Protein 9KO9 (pdb70)

Secondary structure (DSSP, 8-state):
--EEEEEEEEE-SSSEEEEEEEESSSSPPTTT-EEEEE----TTTS----HHHHHHHHHHHHHHHHHHHHHHHHHHHHHHHTSPPPHHHHHHHHHHHS----S----SS--TTGGGS-GGGGGTT-TT--TTS-HHHHHHHHHHHHHTT-HHHHHHHHHHHHHTT-HHHHHHHTTTTS--HHHHGGGTTTHHHHHHHHHHHGGGT--HHHHHHHHHHSSTTT-GGGHHHHHHTTSHHHHHHHHHHHHT--HHHHHHHH-SGGGGG----HHHHHHHHHHTTTSS---STTTTTHHHHHHHHHT-SSSHHHHHHS-TTTTS------TTSSPPPP-BEEE-HHHHHHHHTTHHHHHHHHHHSSGGGSSTTSSHHHHTTS--SHHHHHHHHHT--SSS-HHHHHHHHHHHHHHT--TTT-SS-TTTSSSTT----HHHHHHHHHTTTSS-GGGHHHHHHHHHHHHHHHHHHHHT-GGGGSS-SEEE--SPPPB-TTTHHHHHHHHHTT-S-----GGGG---SSTT-HHHHHHHHHHHHHHHGGGHHHHHHHHHHHHHTT-PPPHHHHHHHHHHHHHHHHHHHHHHHHT--TT-HHHH-SHHHHHHHHHHHTS-TT-B-SS-HHHHHHHHHTT-TTSS--SPPPPBPPPPPS-SHHHHHHHHHHHHHHHHHHHHHHHS---SS--EEEEEEEE--HHHHHHHHHHS-TT-HHHHHHHHHHHHHHHHHHHTT-TTTTTTTSTTB-TTT--B--TT-EEEESS-TTTTTTSSSS---STTTEEEE-HHHHHHHTTS---GGGS-HHHHHHHTS---HHHHHHHHHHHHHTS-HHHHH-GGGS-HHHHHHHHHGGGS-TT-HHHHHHHHHHTTS---PPPHHHHHHHHHHHHHHHHHTHHHHHSS-PPEEEEEEE--HHHIIIIIHHHHHHHHSSSSPP-SSS--THHHHHHHHHHHHGGG-TTT--SS-----S-THHHHHHHHHHHS-S-EEEE---PPPTTT-S-GGGS--EEEEEEEEEE--EEESSS-EEEESSSSTTTEEEESSHHHHHHHTTTTEEE-SS--SS--EEEEE-HHHHHHHHHHHHHS---HHHHHHHHHHHHHEEEEEEEEGGGGEETTTTEEPPHHHHS-GGGTEEEEEE-GGG--EEEEEE-THHHHHHHHHSSHHHHTTS-SSGGG--S---SSHHHHHHHHH-PPPP-S-TTPPP----EEEE----SSEEEEEEE-TT--EEEEEEEE-S--EEEEEE-TT--EEEEEEEE-GGG--TTEEETT------SSEEETT--EE---S-SS-EEEEE--SSSS-EEEEEEEHHHHHHHS----SSGGG--SEEE--HHHHHHHHHHH--GGG--BGGGEEEEEEESSEEEEEEEBSS--HHHHHHHHHHHHHHHH-

Solvent-accessible surface area: 69386 Å² total; per-residue (Å²): 116,70,2,27,1,0,0,0,0,14,2,13,0,56,43,0,0,0,0,2,2,9,1,93,58,23,55,5,108,64,148,42,3,86,1,8,0,0,22,0,15,32,29,106,43,18,78,5,40,97,74,74,145,39,124,45,84,97,85,88,101,73,100,81,26,12,57,10,1,46,63,2,0,26,9,0,0,30,36,41,20,172,97,158,6,44,90,158,10,55,117,0,0,22,50,8,0,116,106,51,26,31,28,81,44,85,56,152,97,100,28,70,78,3,63,34,5,36,0,19,51,12,71,87,45,8,100,90,10,74,86,131,97,41,2,87,83,17,10,40,72,18,10,13,13,13,10,58,62,66,91,54,10,80,130,10,6,117,91,6,21,123,51,7,141,92,41,146,116,15,79,90,94,12,120,95,124,127,47,74,62,172,39,14,86,19,7,37,112,27,10,46,74,1,2,88,19,18,72,80,35,67,99,58,31,64,61,3,6,80,54,1,6,100,7,0,41,89,8,0,76,123,27,78,56,0,132,54,0,22,136,32,0,85,28,53,120,66,0,20,26,0,0,0,0,2,0,1,2,36,24,48,0,1,92,32,0,19,110,46,123,58,6,167,113,72,69,62,58,74,121,53,0,51,64,10,0,24,130,4,2,88,96,15,114,17,44,168,119,60,59,120,27,87,46,86,0,14,105,26,0,75,59,14,139,54,3,10,71,20,0,1,91,14,53,0,72,37,0,16,12,10,72,77,62,83,73,110,135,189,22,69,80,0,35,3,0,2,1,0,0,66,30,0,22,126,65,12,33,100,46,0,26,71,0,0,70,14,5,28,162,8,114,56,0,130,45,7,52,91,60,6,109,87,4,16,124,44,24,0,1,82,18,7,51,90,23,134,122,73,64,172,76,110,48,2,40,76,106,34,4,54,5,0,3,0,2,3,0,7,2,14,25,24,103,117,48,14,11,3,36,8,102,49,2,6,47,113,152,98,41,131,45,123,105,13,85,110,0,65,111,78,1,33,151,13,1,15,88,135,37,25,129,100,4,15,62,0,0,94,68,1,26,72,2,10,70,29,6,113,34,8,2,29,26,9,17,126,121,46,1,1,12,65,0,38,17,94,4,49,65,17,106,105,62,10,19,32,93,28,0,2,57,45,0,20,35,112,121,29,122,71,44,64,0,12,87,85,119,1,139,48,96,17,25,0,37,31,14,0,26,45,1,23,95,22,54,167,118,35,40,136,12,9,78,102,12,20,81,73,1,55,29,21,93,94,91,63,108,183,38,46,100,52,8,114,73,4,46,126,11,44,51,35,0,93,67,0,0,72,19,0,5,95,24,33,115,18,128,123,115,27,67,140,102,1,25,51,6,114,12,0,0,55,0,36,37,28,20,22,46,121,122,50,16,46,8,91,21,5,46,1,0,19,41,0,28,38,13,4,66,8,44,154,32,130,34,64,5,59,86,16,15,56,12,40,97,129,15,203,61,15,9,28,44,60,0,0,54,59,0,0,75,14,0,0,68,22,1,8,102,20,0,90,94,38,141,38,95,103,110,21,71,2,50,0,6,0,0,0,4,30,58,72,38,14,50,13,21,6,4,65,0,54,82,18,100,76,59,67,58,50,101,132,121,12,57,106,15,56,120,34,46,88,71,113,60,90,100,65,66,60,7,59,152,5,0,1,75,29,35,0,0,28,45,8,126,140,22,44,124,167,13,82,51,30,19,3,5,6,29,38,52,1,31,96,82,25,21,27,4,8,40,30,38,2,0,5,2,19,3,5,66,76,0,39,132,118,31,115,68,41,73,11,96,12,77,82,3,14,79,63,0,0,119,68,14,47,51,49,36,79,72,44,52,2,43,139,91,0,41,117,16,1,83,119,21,80,64,67,58,2,45,80,20,93,12,6,35,136,53,45,10,2,1,3,1,0,0,1,0,4,87,74,160,11,123,4,12,131,68,0,24,189,36,7,9,175,91,102,96,45,148,3,56,25,21,0,1,55,0,0,50,11,0,1,74,40,0,68,99,55,1,134,138,22,32,81,98,44,67,1,70,32,34,19,39,1,33,83,7,89,17,43,44,4,24,49,21,23,4,94,60,0,9,143,67,63,133,61,15,36,86,38,130,88,192,161,47,14,13,0,5,12,0,1,12,0,0,0,0,2,0,1,0,2,39,6,161,85,10,64,2,65,8,28,128,9,121,112,14,23,108,84,14,17,79,90,2,11,68,89,3,19,27,58,70,0,24,9,37,47,10,150,75,117,46,2,44,57,44,138,119,42,66,80,27,63,46,43,82,137,33,74,26,43,5,68,21,0,24,0,4,22,133,46,147,50,1,20,0,0,50,55,57,55,142,70,6,1,10,69,1,113,76,16,102,83,0,50,46,24,0,102,45,9,32,111,71,48,166,193,121,59,141,135,26,66,53,32,42,51,8,25,100,74,110,0,4,82,17,8,23,44,1,5,41,101,105,20,66,129,112,41,44,52,10,0,62,0,0,41,64,0,24,25,12,3,54,88,77,36,3,32,46,1,9,38,63,137,77,114,16,8,55,0,31,95,50,4,28,100,95,166,28,0,35,9,131,1,68,6,34,119,126,2,2,39,2,147,23,116,0,41,8,35,10,28,134,67,0,64,132,8,0,63,78,95,83,0,108,119,46,4,55,89,98,98,95,68,73,44,108,79,108,23,79,70,0,44,63,61,0,69,92,29,60,77,88,166,79,112,137,150,80,28,15,117,45,67,137,118,90,33,36,40,38,24,31,37,106,72,60,43,2,0,3,17,52,101,131,52,83,95,32,87,43,62,26,55,0,24,4,5,65,34,72,38,8,31,1,2,18,1,48,141,120,0,62,6,54,49,98,31,72,8,11,2,87,25,0,78,72,97,55,16,3,3,14,98,8,70,70,60,135,23,127,82,74,0,77,22,75,50,85,30,91,4,87,24,66,79,149,76,1,72,0,66,0,0,0,12,49,46,41,77,5,54,0,24,0,29,1,49,25,140,27,0,33,76,11,3,42,33,146,35,59,34,15,14,41,0,39,10,56,0,114,2,61,91,112,35,18,42,32,0,64,121,57,0,143,16,92,19,0,17,88,0,113,63,0,73,0,35,1,48,8,0,0,100,65,0,64,0,71,3,19,0,61,64,134,46,78,74,0,14,113,9,0,23,111,13,17,52,100,97,62,122,167

Nearest PDB structures (foldseek):
  8umf-assembly1_A  TM=7.878E-01  e=0.000E+00  Parasutterella secunda
  5b2p-assembly1_A  TM=6.819E-01  e=2.852E-47  Francisella tularensis subsp. novicida U112
  5b2q-assembly1_A  TM=6.851E-01  e=6.702E-47  Francisella tularensis subsp. novicida U112

B-factor: mean 12.24, std 7.59, range [0.01, 47.34]

Sequence (1409 aa):
MTVKSTLAVDMGGRYTGIFSYTTDSGFPKAKEARAYVLNMPDNDALTYSMAARTQTRHRIRSQQRFVLARRLTYILIEGKLKRKLSPREKEAISSLLRRRGYSRLESELDLSVLQGVESGFFKCFLPNFDEDENLLTQWTSLTDGYLQNNSDSRRQIQIFLESSKDSKEFLTVVKSQHQDTKEYKNALKVMRDDAESMIEQSMFGHKHRRLYLEAIAQDIPRDSRLKPIIEAFSGVEKFHHFIGNLSNLQLRALRWYFNDPSMKNNVFDKERLKSVLVRAYQFFHYPKDLTQQRAEVLNAYEGATDILETLQTLNPELTIPPYEDQNNRRPPLDQTLWLSPRLLDQRYGDTWEIWVQNLLRSPLSKGIDENLDTILITTDRKARLLERQSGRLIHYTSQKLYHSYVLQRLLDRTVENDAYLLKTLVSSNRGNSNEIHQAQERLTRDLGSQHIKKFLDFVRQYYDEVDKAKRGLWFIVEKPLMERADIHPPMKNDSVILRLVGNILCVSDLVDLSFWTRKVKGQSTVRSLCTAIEKTRKEYGNSFNYLYQRALYLQSKGKKLSAEDKDFIKLQSNVLLVSDVIAEALDIKEEQKKKFANPFSLAQLYNIIETEKSGFISTTLAAVDENAWRNNLQGKARCVQLCADTVRPFDGALRNILDRQAYEIAKLKAEELLSTELKNQTIDLVVLLESNQFAFSASLAEVKKSANTAAIRQKVAKAQKRQQDRWLSKDERIKSASRGLCPYTGKNLGDKGEVDHIIPRSLSMNYMGSILNSEANLIYCSQEGNQLKLNGRKKLSDLADNYLKVVFGTADRGTICKYIEKSVSELTDAKIVQFELLDRSQQDAVRHALFLEDFSEARRRIIRLLGKINTARVNGTQAWFAKSFITKLRELTKEWCANNQITLAFDLYRLDAQTVSQDYRKKFALINKDWAKPDDKKQPIASHAIDAFCVFAAAKDKRNIANVLGVFDEVAEEQNLKTIAQLMPSEVNLISPKRKSILDKNEVGSRALMKEGIFAEHFLPILVRGDDCRIGFDWSESGSVKVKDADKLFGVLDGLLKQSQKRSVNGFETYTVDRIKAFELLHDVFIRPCSQKMLEQAEVLEKLHYITQNISVTSVYDAVNRQFKCREEILKDKDFDIKVDLGNRFGSAKGKITLPAKREWEKLVNRSELKNLIKDKLSDKGSEKTPDGETLIYDIFRSIPVQKLSHKATRRVWSLPKIPSISSGVRIKRKDSNGNDIYQLYMLNDTKCKGFVVNEKGVIDWSSDLVADLYKQPTLTILNGRYLKADQYVRMDQWYEVDCGRDDVIVKMCPGTSGRRYIEITQSKKQFEDWTGYISGSFWNYPVTIKLSSQQIANFVKNSQMPLLGKPRSGQITVITLGNTLKYWYCVESKNSMMNEAYQKAYLVHFNQ

InterPro domains:
  IPR013492 CRISPR system subtype II-B RNA-guided endonuclease Cas9/Csx12 [TIGR03031] (29-803)
  IPR049465 CRISPR-associated endonuclease Cas9, alpha-helical lobe [PF21069] (73-653)

Foldseek 3Di:
DAKFKEWFWALLAQKIKIWIFIGPALDDFAVRIFIAIARQFFCVFPNQDCVVVVVVVVVVLVVLLLVLLLLLVQLLLCVLLVHHADPLLSVLLSLLLPQLFDAQCQADADLVLLQLAQQVVCCVLVVVDDRVDGPVVVLSVLLVCLLVVPPVSVVSLVSSLVVCVPVVVVVVPPPPVVHDCVNVVSVPDGVNVRSVCSVVVVQQRHDHNVLSLVQSLPPCVLDPSCVSSCVSLVHSLLVSLLSLLSSLDHSVLSCQLCVDPVCVVSHDDQVSNLVSQLVPLVPADADPVLPVLSVVSNCLSVVPPRNSSSSSPDHSVSSNTDDDDCLVVPFDFFFFKFQFLQLVCVPVNCVLLLLLVLLCPDPLLPPLCVPLVPLLVDQQAPVVVVCVVVVHDDRNDSSSVSSRSSVQLQLQWDPVSNQQPQVQLLDPPHDPDPSNVRSVVSPCRSRNVPCPVVVSVVSVLQVVLLLCLVLQRNPQSVSDSIHTRRHGADWLPVQVLQVVLCLLLVHNGGDDDPLQQDDFPHNQGLLNLLSVLLVQCVLCDPCLVVLLLLLVLVVVVVHDADPVSVVSVVNLVSLVRSLVSSCVVVVDDDPSSVSQSDSVSSNVNNCSPPNPPSHGDNRHVSLVVSQSVQCPSVDHGTGDHTRGHQGADPPSSLLVSLLVVLLVSLVVVLVSVVVDPQFADNAYEYEYEYEDDLSSVLNVCRSNVVVPNPVSCVSSVVVVVVVCVVPPVNPCAQCQQQVQAAFQPGDGDDPQWDKDFQQALLVLAVDFQASPPDNQRIHTHHPVRVVVRPRDQAASVRTDQVSVCVLPNDSDRVVLQVVLLVLLVVDDLVCLLPVSSDDSNSSNSLSNNSRDDPPRPSNVVSRVSRSPVDSQRDDSSRSSSVSSNVVSSCVSCVVVCVHSVHDYRYHYHYDYLCCLVSPQLVLVCVVPVLLDADPPVDGFSLNSNVSSLSSVVSVSSHPPDPSSPDPQPDDDVRSVCCSNVTYRHQKYFYHYDGDDACLPDPPNVVDDWFDPDFWDKAFWKWWFLDQWIWTADDPDPQGTWTFAPQVLQCVLCVPFWDWDDDDDDSPTTIIGGNVVVLVLLLLCQFQDVDDPSSVSSVVSRLLRMAIKHWDFPLVQADQVQLAGEACCVQLPQVFFKRFHQDDVSNTDTGDIHGHPLSVVVCCLCCDPLRVVRHHHDPVPDDPPRNNPVVVVSVVVPPDPDDPSRSSDGRDDTDTTMIGDDAAWKKWFWDADPVGDTDIIITHTDHAFAFFFAADPQQFTDLQAGHGRPVQSDSGMRTRVHGYDDGPDGFGQPPKFFFPQVDDQKTKIWGNNHSWWIKIKIWHFPVLLVQQFVDDDDAQSNPHQKFQGAPNRQVSNCVSVVGVLVAGAQNRIWGWRMTGRTTIIMGIHNGDDDVVSVRVSVRSSVVVVD

Organism: NCBI:txid626947

Structure (mmCIF, N/CA/C/O backbone):
data_9KO9
#
_entry.id   9KO9
#
_cell.length_a   1.00
_cell.length_b   1.00
_cell.length_c   1.00
_cell.angle_alpha   90.00
_cell.angle_beta   90.00
_cell.angle_gamma   90.00
#
_symmetry.space_group_name_H-M   'P 1'
#
loop_
_entity.id
_entity.type
_entity.pdbx_description
1 polymer 'CRISPR-associated endonuclease Cas9'
2 polymer 'RNA (131-MER)'
#
loop_
_atom_site.group_PDB
_atom_site.id
_atom_site.type_symbol
_atom_site.label_atom_id
_atom_site.label_alt_id
_atom_site.label_comp_id
_atom_site.label_asym_id
_atom_site.label_entity_id
_atom_site.label_seq_id
_atom_site.pdbx_PDB_ins_code
_atom_site.Cartn_x
_atom_site.Cartn_y
_atom_site.Cartn_z
_atom_site.occupancy
_atom_site.B_iso_or_equiv
_atom_site.auth_seq_id
_atom_site.auth_comp_id
_atom_site.auth_asym_id
_atom_site.auth_atom_id
_atom_site.pdbx_PDB_model_num
ATOM 1 N N . MET A 1 21 ? 189.567 188.475 203.133 1.00 20.17 1 MET A N 1
ATOM 2 C CA . MET A 1 21 ? 190.290 187.210 203.128 1.00 21.82 1 MET A CA 1
ATOM 3 C C . MET A 1 21 ? 189.415 186.153 202.461 1.00 22.54 1 MET A C 1
ATOM 4 O O . MET A 1 21 ? 189.771 185.605 201.417 1.00 19.56 1 MET A O 1
ATOM 9 N N . THR A 1 22 ? 188.264 185.875 203.068 1.00 21.22 2 THR A N 1
ATOM 10 C CA . THR A 1 22 ? 187.307 184.913 202.524 1.00 18.40 2 THR A CA 1
ATOM 11 C C . THR A 1 22 ? 186.514 185.607 201.425 1.00 18.15 2 THR A C 1
ATOM 12 O O . THR A 1 22 ? 185.520 186.291 201.676 1.00 16.42 2 THR A O 1
ATOM 16 N N . VAL A 1 23 ? 186.965 185.428 200.188 1.00 20.00 3 VAL A N 1
ATOM 17 C CA . VAL A 1 23 ? 186.349 186.082 199.039 1.00 15.39 3 VAL A CA 1
ATOM 18 C C . VAL A 1 23 ? 185.138 185.274 198.597 1.00 16.21 3 VAL A C 1
ATOM 19 O O . VAL A 1 23 ? 185.219 184.052 198.426 1.00 19.26 3 VAL A O 1
ATOM 23 N N . LYS A 1 24 ? 184.013 185.955 198.406 1.00 14.97 4 LYS A N 1
ATOM 24 C CA . LYS A 1 24 ? 182.752 185.313 198.069 1.00 13.39 4 LYS A CA 1
ATOM 25 C C . LYS A 1 24 ? 182.359 185.648 196.638 1.00 13.58 4 LYS A C 1
ATOM 26 O O . LYS A 1 24 ? 182.515 186.788 196.190 1.00 17.60 4 LYS A O 1
ATOM 32 N N . SER A 1 25 ? 181.856 184.645 195.925 1.00 12.48 5 SER A N 1
ATOM 33 C CA . SER A 1 25 ? 181.366 184.813 194.568 1.00 9.56 5 SER A CA 1
ATOM 34 C C . SER A 1 25 ? 180.019 184.119 194.438 1.00 10.00 5 SER A C 1
ATOM 35 O O . SER A 1 25 ? 179.780 183.076 195.051 1.00 11.95 5 SER A O 1
ATOM 38 N N . THR A 1 26 ? 179.134 184.711 193.641 1.00 10.38 6 THR A N 1
ATOM 39 C CA . THR A 1 26 ? 177.780 184.201 193.488 1.00 8.61 6 THR A CA 1
ATOM 40 C C . THR A 1 26 ? 177.402 184.229 192.015 1.00 9.23 6 THR A C 1
ATOM 41 O O . THR A 1 26 ? 177.791 185.136 191.277 1.00 10.26 6 THR A O 1
ATOM 45 N N . LEU A 1 27 ? 176.645 183.217 191.592 1.00 7.10 7 LEU A N 1
ATOM 46 C CA . LEU A 1 27 ? 176.169 183.112 190.214 1.00 6.06 7 LEU A CA 1
ATOM 47 C C . LEU A 1 27 ? 174.732 182.603 190.248 1.00 4.37 7 LEU A C 1
ATOM 48 O O . LEU A 1 27 ? 174.495 181.403 190.405 1.00 9.69 7 LEU A O 1
ATOM 53 N N . ALA A 1 28 ? 173.778 183.520 190.106 1.00 3.18 8 ALA A N 1
ATOM 54 C CA . ALA A 1 28 ? 172.364 183.175 190.079 1.00 4.60 8 ALA A CA 1
ATOM 55 C C . ALA A 1 28 ? 171.923 182.942 188.641 1.00 4.93 8 ALA A C 1
ATOM 56 O O . ALA A 1 28 ? 172.214 183.753 187.757 1.00 5.65 8 ALA A O 1
ATOM 58 N N . VAL A 1 29 ? 171.218 181.836 188.412 1.00 4.64 9 VAL A N 1
ATOM 59 C CA . VAL A 1 29 ? 170.818 181.416 187.075 1.00 4.52 9 VAL A CA 1
ATOM 60 C C . VAL A 1 29 ? 169.310 181.228 187.046 1.00 4.04 9 VAL A C 1
ATOM 61 O O . VAL A 1 29 ? 168.746 180.557 187.916 1.00 10.11 9 VAL A O 1
ATOM 65 N N . ASP A 1 30 ? 168.662 181.817 186.048 1.00 4.85 10 ASP A N 1
ATOM 66 C CA . ASP A 1 30 ? 167.250 181.580 185.765 1.00 6.02 10 ASP A CA 1
ATOM 67 C C . ASP A 1 30 ? 167.190 180.728 184.500 1.00 7.61 10 ASP A C 1
ATOM 68 O O . ASP A 1 30 ? 167.235 181.244 183.382 1.00 6.73 10 ASP A O 1
ATOM 73 N N . MET A 1 31 ? 167.085 179.413 184.685 1.00 8.71 11 MET A N 1
ATOM 74 C CA . MET A 1 31 ? 167.063 178.472 183.567 1.00 4.99 11 MET A CA 1
ATOM 75 C C . MET A 1 31 ? 165.701 178.561 182.887 1.00 8.71 11 MET A C 1
ATOM 76 O O . MET A 1 31 ? 164.784 177.776 183.139 1.00 12.12 11 MET A O 1
ATOM 81 N N . GLY A 1 32 ? 165.573 179.545 182.005 1.00 9.34 12 GLY A N 1
ATOM 82 C CA . GLY A 1 32 ? 164.367 179.756 181.238 1.00 9.78 12 GLY A CA 1
ATOM 83 C C . GLY A 1 32 ? 164.297 178.975 179.947 1.00 13.75 12 GLY A C 1
ATOM 84 O O . GLY A 1 32 ? 163.353 179.165 179.172 1.00 18.79 12 GLY A O 1
ATOM 85 N N . GLY A 1 33 ? 165.265 178.100 179.690 1.00 9.59 13 GLY A N 1
ATOM 86 C CA . GLY A 1 33 ? 165.278 177.322 178.470 1.00 10.30 13 GLY A CA 1
ATOM 87 C C . GLY A 1 33 ? 166.090 177.966 177.368 1.00 11.82 13 GLY A C 1
ATOM 88 O O . GLY A 1 33 ? 167.320 177.860 177.355 1.00 11.26 13 GLY A O 1
ATOM 89 N N . ARG A 1 34 ? 165.413 178.628 176.427 1.00 8.82 14 ARG A N 1
ATOM 90 C CA . ARG A 1 34 ? 166.123 179.386 175.402 1.00 8.10 14 ARG A CA 1
ATOM 91 C C . ARG A 1 34 ? 166.927 180.515 176.032 1.00 9.03 14 ARG A C 1
ATOM 92 O O . ARG A 1 34 ? 168.153 180.577 175.897 1.00 7.30 14 ARG A O 1
ATOM 100 N N . TYR A 1 35 ? 166.251 181.415 176.738 1.00 10.56 15 TYR A N 1
ATOM 101 C CA . TYR A 1 35 ? 166.921 182.506 177.429 1.00 7.14 15 TYR A CA 1
ATOM 102 C C . TYR A 1 35 ? 167.288 182.068 178.838 1.00 7.90 15 TYR A C 1
ATOM 103 O O . TYR A 1 35 ? 166.424 181.638 179.608 1.00 11.32 15 TYR A O 1
ATOM 112 N N . THR A 1 36 ? 168.569 182.174 179.168 1.00 5.22 16 THR A N 1
ATOM 113 C CA . THR A 1 36 ? 169.077 181.851 180.495 1.00 2.28 16 THR A CA 1
ATOM 114 C C . THR A 1 36 ? 169.654 183.129 181.085 1.00 4.87 16 THR A C 1
ATOM 115 O O . THR A 1 36 ? 170.679 183.627 180.611 1.00 6.20 16 THR A O 1
ATOM 119 N N . GLY A 1 37 ? 168.991 183.665 182.105 1.00 6.02 17 GLY A N 1
ATOM 120 C CA . GLY A 1 37 ? 169.456 184.871 182.761 1.00 3.66 17 GLY A CA 1
ATOM 121 C C . GLY A 1 37 ? 170.476 184.546 183.839 1.00 2.13 17 GLY A C 1
ATOM 122 O O . GLY A 1 37 ? 170.286 183.633 184.638 1.00 4.37 17 GLY A O 1
ATOM 123 N N . ILE A 1 38 ? 171.565 185.308 183.848 1.00 1.81 18 ILE A N 1
ATOM 124 C CA . ILE A 1 38 ? 172.646 185.124 184.807 1.00 2.32 18 ILE A CA 1
ATOM 125 C C . ILE A 1 38 ? 172.902 186.447 185.509 1.00 3.37 18 ILE A C 1
ATOM 126 O O . ILE A 1 38 ? 173.048 187.484 184.854 1.00 4.91 18 ILE A O 1
ATOM 131 N N . PHE A 1 39 ? 172.946 186.410 186.837 1.00 5.10 19 PHE A N 1
ATOM 132 C CA . PHE A 1 39 ? 173.380 187.537 187.655 1.00 5.25 19 PHE A CA 1
ATOM 133 C C . PHE A 1 39 ? 174.534 187.046 188.516 1.00 4.75 19 PHE A C 1
ATOM 134 O O . PHE A 1 39 ? 174.342 186.189 189.386 1.00 5.09 19 PHE A O 1
ATOM 142 N N . SER A 1 40 ? 175.727 187.580 188.278 1.00 5.39 20 SER A N 1
ATOM 143 C CA . SER A 1 40 ? 176.931 187.085 188.926 1.00 7.05 20 SER A CA 1
ATOM 144 C C . SER A 1 40 ? 177.769 188.241 189.449 1.00 8.46 20 SER A C 1
ATOM 145 O O . SER A 1 40 ? 177.711 189.359 188.931 1.00 8.13 20 SER A O 1
ATOM 148 N N . TYR A 1 41 ? 178.551 187.953 190.486 1.00 9.29 21 TYR A N 1
ATOM 149 C CA . TYR A 1 41 ? 179.466 188.926 191.065 1.00 8.36 21 TYR A CA 1
ATOM 150 C C . TYR A 1 41 ? 180.548 188.177 191.830 1.00 10.57 21 TYR A C 1
ATOM 151 O O . TYR A 1 41 ? 180.487 186.957 191.999 1.00 11.82 21 TYR A O 1
ATOM 160 N N . THR A 1 42 ? 181.543 188.929 192.297 1.00 11.52 22 THR A N 1
ATOM 161 C CA . THR A 1 42 ? 182.637 188.367 193.088 1.00 12.31 22 THR A CA 1
ATOM 162 C C . THR A 1 42 ? 183.225 189.483 193.935 1.00 12.20 22 THR A C 1
ATOM 163 O O . THR A 1 42 ? 183.782 190.440 193.390 1.00 9.96 22 THR A O 1
ATOM 167 N N . THR A 1 43 ? 183.103 189.366 195.259 1.00 14.11 23 THR A N 1
ATOM 168 C CA . THR A 1 43 ? 183.472 190.439 196.173 1.00 14.44 23 THR A CA 1
ATOM 169 C C . THR A 1 43 ? 184.330 189.917 197.313 1.00 14.11 23 THR A C 1
ATOM 170 O O . THR A 1 43 ? 184.158 188.782 197.767 1.00 14.55 23 THR A O 1
ATOM 174 N N . ASP A 1 44 ? 185.251 190.765 197.775 1.00 15.09 24 ASP A N 1
ATOM 175 C CA . ASP A 1 44 ? 185.975 190.477 199.008 1.00 16.90 24 ASP A CA 1
ATOM 176 C C . ASP A 1 44 ? 185.059 190.583 200.221 1.00 16.78 24 ASP A C 1
ATOM 177 O O . ASP A 1 44 ? 185.167 189.786 201.160 1.00 17.29 24 ASP A O 1
ATOM 182 N N . SER A 1 45 ? 184.152 191.559 200.220 1.00 17.30 25 SER A N 1
ATOM 183 C CA . SER A 1 45 ? 183.255 191.789 201.340 1.00 18.16 25 SER A CA 1
ATOM 184 C C . SER A 1 45 ? 182.002 190.924 201.208 1.00 16.48 25 SER A C 1
ATOM 185 O O . SER A 1 45 ? 181.794 190.227 200.212 1.00 18.41 25 SER A O 1
ATOM 188 N N . GLY A 1 46 ? 181.155 190.965 202.238 1.00 18.37 26 GLY A N 1
ATOM 189 C CA . GLY A 1 46 ? 179.942 190.164 202.217 1.00 17.90 26 GLY A CA 1
ATOM 190 C C . GLY A 1 46 ? 178.938 190.641 201.184 1.00 18.18 26 GLY A C 1
ATOM 191 O O . GLY A 1 46 ? 178.383 189.842 200.424 1.00 18.01 26 GLY A O 1
ATOM 192 N N . PHE A 1 47 ? 178.693 191.949 201.137 1.00 15.96 27 PHE A N 1
ATOM 193 C CA . PHE A 1 47 ? 177.700 192.436 200.190 1.00 17.40 27 PHE A CA 1
ATOM 194 C C . PHE A 1 47 ? 178.373 193.046 198.968 1.00 21.71 27 PHE A C 1
ATOM 195 O O . PHE A 1 47 ? 179.327 193.821 199.105 1.00 20.71 27 PHE A O 1
ATOM 203 N N . PRO A 1 48 ? 177.898 192.703 197.774 1.00 20.07 28 PRO A N 1
ATOM 204 C CA . PRO A 1 48 ? 178.521 193.226 196.555 1.00 16.76 28 PRO A CA 1
ATOM 205 C C . PRO A 1 48 ? 178.296 194.718 196.374 1.00 20.43 28 PRO A C 1
ATOM 206 O O . PRO A 1 48 ? 177.289 195.282 196.808 1.00 17.73 28 PRO A O 1
ATOM 210 N N . LYS A 1 49 ? 179.265 195.353 195.723 1.00 21.16 29 LYS A N 1
ATOM 211 C CA . LYS A 1 49 ? 179.158 196.742 195.314 1.00 17.00 29 LYS A CA 1
ATOM 212 C C . LYS A 1 49 ? 178.582 196.829 193.902 1.00 17.03 29 LYS A C 1
ATOM 213 O O . LYS A 1 49 ? 178.390 195.822 193.217 1.00 18.68 29 LYS A O 1
ATOM 219 N N . ALA A 1 50 ? 178.298 198.061 193.471 1.00 17.59 30 ALA A N 1
ATOM 220 C CA . ALA A 1 50 ? 177.539 198.267 192.241 1.00 19.86 30 ALA A CA 1
ATOM 221 C C . ALA A 1 50 ? 178.279 197.732 191.019 1.00 19.84 30 ALA A C 1
ATOM 222 O O . ALA A 1 50 ? 177.686 197.064 190.164 1.00 19.71 30 ALA A O 1
ATOM 224 N N . LYS A 1 51 ? 179.580 198.015 190.916 1.00 19.44 31 LYS A N 1
ATOM 225 C CA . LYS A 1 51 ? 180.308 197.663 189.701 1.00 18.10 31 LYS A CA 1
ATOM 226 C C . LYS A 1 51 ? 180.572 196.165 189.607 1.00 18.37 31 LYS A C 1
ATOM 227 O O . LYS A 1 51 ? 180.686 195.628 188.498 1.00 19.15 31 LYS A O 1
ATOM 233 N N . GLU A 1 52 ? 180.679 195.478 190.747 1.00 15.27 32 GLU A N 1
ATOM 234 C CA . GLU A 1 52 ? 181.061 194.069 190.736 1.00 16.41 32 GLU A CA 1
ATOM 235 C C . GLU A 1 52 ? 179.995 193.203 190.074 1.00 14.48 32 GLU A C 1
ATOM 236 O O . GLU A 1 52 ? 180.321 192.241 189.369 1.00 15.77 32 GLU A O 1
ATOM 242 N N . ALA A 1 53 ? 178.723 193.521 190.293 1.00 11.87 33 ALA A N 1
ATOM 243 C CA . ALA A 1 53 ? 177.644 192.710 189.748 1.00 11.16 33 ALA A CA 1
ATOM 244 C C . ALA A 1 53 ? 177.520 192.903 188.242 1.00 10.63 33 ALA A C 1
ATOM 245 O O . ALA A 1 53 ? 177.698 194.008 187.723 1.00 13.40 33 ALA A O 1
ATOM 247 N N . ARG A 1 54 ? 177.218 191.813 187.539 1.00 9.17 34 ARG A N 1
ATOM 248 C CA . ARG A 1 54 ? 176.997 191.836 186.101 1.00 5.58 34 ARG A CA 1
ATOM 249 C C . ARG A 1 54 ? 175.781 190.983 185.774 1.00 5.13 34 ARG A C 1
ATOM 250 O O . ARG A 1 54 ? 175.467 190.027 186.487 1.00 10.67 34 ARG A O 1
ATOM 258 N N . ALA A 1 55 ? 175.100 191.334 184.687 1.00 4.08 35 ALA A N 1
ATOM 259 C CA . ALA A 1 55 ? 173.908 190.625 184.240 1.00 4.41 35 ALA A CA 1
ATOM 260 C C . ALA A 1 55 ? 174.127 190.109 182.826 1.00 3.67 35 ALA A C 1
ATOM 261 O O . ALA A 1 55 ? 174.609 190.846 181.960 1.00 4.37 35 ALA A O 1
ATOM 263 N N . TYR A 1 56 ? 173.770 188.847 182.597 1.00 2.84 36 TYR A N 1
ATOM 264 C CA . TYR A 1 56 ? 173.913 188.222 181.291 1.00 2.17 36 TYR A CA 1
ATOM 265 C C . TYR A 1 56 ? 172.653 187.439 180.960 1.00 2.25 36 TYR A C 1
ATOM 266 O O . TYR A 1 56 ? 171.918 187.000 181.846 1.00 4.37 36 TYR A O 1
ATOM 275 N N . VAL A 1 57 ? 172.408 187.276 179.662 1.00 2.69 37 VAL A N 1
ATOM 276 C CA . VAL A 1 57 ? 171.353 186.405 179.155 1.00 3.38 37 VAL A CA 1
ATOM 277 C C . VAL A 1 57 ? 171.917 185.609 177.987 1.00 4.42 37 VAL A C 1
ATOM 278 O O . VAL A 1 57 ? 172.493 186.186 177.059 1.00 6.54 37 VAL A O 1
ATOM 282 N N . LEU A 1 58 ? 171.758 184.288 178.032 1.00 3.57 38 LEU A N 1
ATOM 283 C CA . LEU A 1 58 ? 172.145 183.421 176.928 1.00 2.77 38 LEU A CA 1
ATOM 284 C C . LEU A 1 58 ? 171.009 183.350 175.918 1.00 5.15 38 LEU A C 1
ATOM 285 O O . LEU A 1 58 ? 169.854 183.133 176.291 1.00 9.17 38 LEU A O 1
ATOM 290 N N . ASN A 1 59 ? 171.340 183.538 174.639 1.00 3.98 39 ASN A N 1
ATOM 291 C CA . ASN A 1 59 ? 170.311 183.502 173.608 1.00 3.79 39 ASN A CA 1
ATOM 292 C C . ASN A 1 59 ? 170.031 182.083 173.129 1.00 8.48 39 ASN A C 1
ATOM 293 O O . ASN A 1 59 ? 168.895 181.781 172.750 1.00 13.87 39 ASN A O 1
ATOM 298 N N . MET A 1 60 ? 171.039 181.202 173.152 1.00 7.56 40 MET A N 1
ATOM 299 C CA . MET A 1 60 ? 170.867 179.780 172.865 1.00 4.43 40 MET A CA 1
ATOM 300 C C . MET A 1 60 ? 170.164 179.525 171.538 1.00 6.58 40 MET A C 1
ATOM 301 O O . MET A 1 60 ? 168.962 179.232 171.518 1.00 10.23 40 MET A O 1
ATOM 306 N N . PRO A 1 61 ? 170.871 179.647 170.415 1.00 7.31 41 PRO A N 1
ATOM 307 C CA . PRO A 1 61 ? 170.218 179.514 169.110 1.00 8.02 41 PRO A CA 1
ATOM 308 C C . PRO A 1 61 ? 169.570 178.150 168.938 1.00 6.88 41 PRO A C 1
ATOM 309 O O . PRO A 1 61 ? 170.002 177.151 169.517 1.00 6.13 41 PRO A O 1
ATOM 313 N N . ASP A 1 62 ? 168.517 178.123 168.128 1.00 8.61 42 ASP A N 1
ATOM 314 C CA . ASP A 1 62 ? 167.759 176.903 167.912 1.00 9.97 42 ASP A CA 1
ATOM 315 C C . ASP A 1 62 ? 168.595 175.884 167.138 1.00 9.85 42 ASP A C 1
ATOM 316 O O . ASP A 1 62 ? 169.755 176.117 166.789 1.00 10.58 42 ASP A O 1
ATOM 321 N N . ASN A 1 63 ? 167.981 174.730 166.864 1.00 7.74 43 ASN A N 1
ATOM 322 C CA . ASN A 1 63 ? 168.696 173.618 166.248 1.00 5.49 43 ASN A CA 1
ATOM 323 C C . ASN A 1 63 ? 169.217 173.951 164.856 1.00 10.64 43 ASN A C 1
ATOM 324 O O . ASN A 1 63 ? 170.178 173.321 164.402 1.00 10.38 43 ASN A O 1
ATOM 329 N N . ASP A 1 64 ? 168.609 174.918 164.169 1.00 13.35 44 ASP A N 1
ATOM 330 C CA . ASP A 1 64 ? 169.080 175.278 162.835 1.00 10.35 44 ASP A CA 1
ATOM 331 C C . ASP A 1 64 ? 170.433 175.977 162.893 1.00 9.11 44 ASP A C 1
ATOM 332 O O . ASP A 1 64 ? 171.310 175.711 162.063 1.00 13.39 44 ASP A O 1
ATOM 337 N N . ALA A 1 65 ? 170.623 176.872 163.862 1.00 8.00 45 ALA A N 1
ATOM 338 C CA . ALA A 1 65 ? 171.873 177.608 163.997 1.00 7.93 45 ALA A CA 1
ATOM 339 C C . ALA A 1 65 ? 172.904 176.890 164.856 1.00 6.49 45 ALA A C 1
ATOM 340 O O . ALA A 1 65 ? 174.081 177.263 164.823 1.00 6.18 45 ALA A O 1
ATOM 342 N N . LEU A 1 66 ? 172.496 175.878 165.619 1.00 5.13 46 LEU A N 1
ATOM 343 C CA . LEU A 1 66 ? 173.426 175.102 166.435 1.00 3.20 46 LEU A CA 1
ATOM 344 C C . LEU A 1 66 ? 172.784 173.742 166.667 1.00 4.14 46 LEU A C 1
ATOM 345 O O . LEU A 1 66 ? 171.773 173.650 167.368 1.00 5.33 46 LEU A O 1
ATOM 350 N N . THR A 1 67 ? 173.367 172.700 166.081 1.00 3.44 47 THR A N 1
ATOM 351 C CA . THR A 1 67 ? 172.726 171.394 166.039 1.00 3.03 47 THR A CA 1
ATOM 352 C C . THR A 1 67 ? 172.913 170.655 167.358 1.00 2.14 47 THR A C 1
ATOM 353 O O . THR A 1 67 ? 174.041 170.476 167.828 1.00 1.37 47 THR A O 1
ATOM 357 N N . TYR A 1 68 ? 171.801 170.230 167.954 1.00 1.68 48 TYR A N 1
ATOM 358 C CA . TYR A 1 68 ? 171.805 169.425 169.169 1.00 1.66 48 TYR A CA 1
ATOM 359 C C . TYR A 1 68 ? 171.350 167.994 168.939 1.00 1.80 48 TYR A C 1
ATOM 360 O O . TYR A 1 68 ? 171.949 167.067 169.488 1.00 5.52 48 TYR A O 1
ATOM 369 N N . SER A 1 69 ? 170.303 167.790 168.144 1.00 1.34 49 SER A N 1
ATOM 370 C CA . SER A 1 69 ? 169.828 166.452 167.829 1.00 1.07 49 SER A CA 1
ATOM 371 C C . SER A 1 69 ? 170.635 165.852 166.683 1.00 0.92 49 SER A C 1
ATOM 372 O O . SER A 1 69 ? 171.167 166.564 165.829 1.00 1.41 49 SER A O 1
ATOM 375 N N . MET A 1 70 ? 170.723 164.524 166.673 1.00 0.96 50 MET A N 1
ATOM 376 C CA . MET A 1 70 ? 171.531 163.803 165.700 1.00 0.56 50 MET A CA 1
ATOM 377 C C . MET A 1 70 ? 170.707 163.142 164.603 1.00 0.59 50 MET A C 1
ATOM 378 O O . MET A 1 70 ? 171.251 162.336 163.846 1.00 0.71 50 MET A O 1
ATOM 383 N N . ALA A 1 71 ? 169.419 163.474 164.486 1.00 0.75 51 ALA A N 1
ATOM 384 C CA . ALA A 1 71 ? 168.546 162.750 163.564 1.00 0.54 51 ALA A CA 1
ATOM 385 C C . ALA A 1 71 ? 169.030 162.863 162.122 1.00 1.02 51 ALA A C 1
ATOM 386 O O . ALA A 1 71 ? 169.160 161.854 161.419 1.00 1.67 51 ALA A O 1
ATOM 388 N N . ALA A 1 72 ? 169.303 164.086 161.662 1.00 2.41 52 ALA A N 1
ATOM 389 C CA . ALA A 1 72 ? 169.760 164.279 160.288 1.00 1.13 52 ALA A CA 1
ATOM 390 C C . ALA A 1 72 ? 171.130 163.653 160.064 1.00 0.71 52 ALA A C 1
ATOM 391 O O . ALA A 1 72 ? 171.396 163.084 158.997 1.00 1.84 52 ALA A O 1
ATOM 393 N N . ARG A 1 73 ? 172.013 163.758 161.057 1.00 0.38 53 ARG A N 1
ATOM 394 C CA . ARG A 1 73 ? 173.350 163.187 160.940 1.00 0.33 53 ARG A CA 1
ATOM 395 C C . ARG A 1 73 ? 173.290 161.676 160.754 1.00 0.28 53 ARG A C 1
ATOM 396 O O . ARG A 1 73 ? 173.992 161.116 159.904 1.00 0.28 53 ARG A O 1
ATOM 404 N N . THR A 1 74 ? 172.433 161.000 161.519 1.00 0.38 54 THR A N 1
ATOM 405 C CA . THR A 1 74 ? 172.298 159.556 161.375 1.00 0.33 54 THR A CA 1
ATOM 406 C C . THR A 1 74 ? 171.523 159.167 160.127 1.00 0.22 54 THR A C 1
ATOM 407 O O . THR A 1 74 ? 171.775 158.099 159.564 1.00 0.15 54 THR A O 1
ATOM 411 N N . GLN A 1 75 ? 170.586 160.003 159.679 1.00 0.20 55 GLN A N 1
ATOM 412 C CA . GLN A 1 75 ? 169.947 159.747 158.394 1.00 0.37 55 GLN A CA 1
ATOM 413 C C . GLN A 1 75 ? 170.974 159.767 157.269 1.00 0.45 55 GLN A C 1
ATOM 414 O O . GLN A 1 75 ? 170.975 158.888 156.397 1.00 0.21 55 GLN A O 1
ATOM 420 N N . THR A 1 76 ? 171.873 160.753 157.290 1.00 0.39 56 THR A N 1
ATOM 421 C CA . THR A 1 76 ? 172.957 160.798 156.314 1.00 0.13 56 THR A CA 1
ATOM 422 C C . THR A 1 76 ? 173.873 159.588 156.450 1.00 0.11 56 THR A C 1
ATOM 423 O O . THR A 1 76 ? 174.270 158.979 155.446 1.00 0.06 56 THR A O 1
ATOM 427 N N . ARG A 1 77 ? 174.213 159.222 157.690 1.00 0.10 57 ARG A N 1
ATOM 428 C CA . ARG A 1 77 ? 175.091 158.080 157.910 1.00 0.03 57 ARG A CA 1
ATOM 429 C C . ARG A 1 77 ? 174.483 156.800 157.359 1.00 0.02 57 ARG A C 1
ATOM 430 O O . ARG A 1 77 ? 175.176 155.999 156.730 1.00 0.02 57 ARG A O 1
ATOM 438 N N . HIS A 1 78 ? 173.186 156.593 157.576 1.00 0.03 58 HIS A N 1
ATOM 439 C CA . HIS A 1 78 ? 172.544 155.370 157.115 1.00 0.01 58 HIS A CA 1
ATOM 440 C C . HIS A 1 78 ? 172.283 155.379 155.615 1.00 0.01 58 HIS A C 1
ATOM 441 O O . HIS A 1 78 ? 172.296 154.316 154.991 1.00 0.02 58 HIS A O 1
ATOM 448 N N . ARG A 1 79 ? 172.069 156.550 155.012 1.00 0.01 59 ARG A N 1
ATOM 449 C CA . ARG A 1 79 ? 172.026 156.617 153.554 1.00 0.01 59 ARG A CA 1
ATOM 450 C C . ARG A 1 79 ? 173.365 156.204 152.953 1.00 0.01 59 ARG A C 1
ATOM 451 O O . ARG A 1 79 ? 173.425 155.384 152.025 1.00 0.01 59 ARG A O 1
ATOM 459 N N . ILE A 1 80 ? 174.457 156.752 153.489 1.00 0.01 60 ILE A N 1
ATOM 460 C CA . ILE A 1 80 ? 175.779 156.374 153.005 1.00 0.01 60 ILE A CA 1
ATOM 461 C C . ILE A 1 80 ? 176.062 154.908 153.302 1.00 0.01 60 ILE A C 1
ATOM 462 O O . ILE A 1 80 ? 176.731 154.229 152.517 1.00 0.01 60 ILE A O 1
ATOM 467 N N . ARG A 1 81 ? 175.562 154.393 154.425 1.00 0.01 61 ARG A N 1
ATOM 468 C CA . ARG A 1 81 ? 175.774 152.990 154.757 1.00 0.01 61 ARG A CA 1
ATOM 469 C C . ARG A 1 81 ? 175.006 152.069 153.820 1.00 14.96 61 ARG A C 1
ATOM 470 O O . ARG A 1 81 ? 175.495 150.993 153.475 1.00 0.33 61 ARG A O 1
ATOM 478 N N . SER A 1 82 ? 173.802 152.463 153.402 1.00 0.01 62 SER A N 1
ATOM 479 C CA . SER A 1 82 ? 173.086 151.685 152.395 1.00 0.01 62 SER A CA 1
ATOM 480 C C . SER A 1 82 ? 173.818 151.710 151.058 1.00 0.01 62 SER A C 1
ATOM 481 O O . SER A 1 82 ? 173.932 150.676 150.381 1.00 0.01 62 SER A O 1
ATOM 484 N N . GLN A 1 83 ? 174.324 152.882 150.664 1.00 0.01 63 GLN A N 1
ATOM 485 C CA . GLN A 1 83 ? 175.096 152.969 149.427 1.00 0.01 63 GLN A CA 1
ATOM 486 C C . GLN A 1 83 ? 176.337 152.086 149.491 1.00 0.01 63 GLN A C 1
ATOM 487 O O . GLN A 1 83 ? 176.648 151.364 148.536 1.00 0.01 63 GLN A O 1
ATOM 493 N N . GLN A 1 84 ? 177.053 152.124 150.616 1.00 0.01 64 GLN A N 1
ATOM 494 C CA . GLN A 1 84 ? 178.241 151.295 150.778 1.00 0.02 64 GLN A CA 1
ATOM 495 C C . GLN A 1 84 ? 177.886 149.819 150.871 1.00 0.02 64 GLN A C 1
ATOM 496 O O . GLN A 1 84 ? 178.659 148.974 150.418 1.00 0.03 64 GLN A O 1
ATOM 502 N N . ARG A 1 85 ? 176.731 149.491 151.451 1.00 0.01 65 ARG A N 1
ATOM 503 C CA . ARG A 1 85 ? 176.263 148.112 151.453 1.00 0.01 65 ARG A CA 1
ATOM 504 C C . ARG A 1 85 ? 176.102 147.605 150.031 1.00 0.02 65 ARG A C 1
ATOM 505 O O . ARG A 1 85 ? 176.588 146.521 149.691 1.00 0.03 65 ARG A O 1
ATOM 513 N N . PHE A 1 86 ? 175.424 148.379 149.181 1.00 0.02 66 PHE A N 1
ATOM 514 C CA . PHE A 1 86 ? 175.258 147.937 147.800 1.00 0.02 66 PHE A CA 1
ATOM 515 C C . PHE A 1 86 ? 176.599 147.856 147.081 1.00 0.05 66 PHE A C 1
ATOM 516 O O . PHE A 1 86 ? 176.846 146.913 146.321 1.00 0.09 66 PHE A O 1
ATOM 524 N N . VAL A 1 87 ? 177.474 148.839 147.303 1.00 0.04 67 VAL A N 1
ATOM 525 C CA . VAL A 1 87 ? 178.768 148.849 146.625 1.00 0.02 67 VAL A CA 1
ATOM 526 C C . VAL A 1 87 ? 179.598 147.636 147.027 1.00 0.05 67 VAL A C 1
ATOM 527 O O . VAL A 1 87 ? 180.205 146.974 146.178 1.00 0.09 67 VAL A O 1
ATOM 531 N N . LEU A 1 88 ? 179.624 147.310 148.322 1.00 0.05 68 LEU A N 1
ATOM 532 C CA . LEU A 1 88 ? 180.411 146.173 148.787 1.00 0.04 68 LEU A CA 1
ATOM 533 C C . LEU A 1 88 ? 179.783 144.849 148.372 1.00 0.07 68 LEU A C 1
ATOM 534 O O . LEU A 1 88 ? 180.501 143.887 148.080 1.00 0.22 68 LEU A O 1
ATOM 539 N N . ALA A 1 89 ? 178.451 144.771 148.345 1.00 0.05 69 ALA A N 1
ATOM 540 C CA . ALA A 1 89 ? 177.803 143.559 147.858 1.00 0.07 69 ALA A CA 1
ATOM 541 C C . ALA A 1 89 ? 178.118 143.330 146.387 1.00 0.22 69 ALA A C 1
ATOM 542 O O . ALA A 1 89 ? 178.398 142.201 145.973 1.00 0.57 69 ALA A O 1
ATOM 544 N N . ARG A 1 90 ? 178.091 144.398 145.587 1.00 0.13 70 ARG A N 1
ATOM 545 C CA . ARG A 1 90 ? 178.478 144.299 144.185 1.00 0.15 70 ARG A CA 1
ATOM 546 C C . ARG A 1 90 ? 179.943 143.912 144.039 1.00 0.23 70 ARG A C 1
ATOM 547 O O . ARG A 1 90 ? 180.297 143.106 143.173 1.00 0.28 70 ARG A O 1
ATOM 555 N N . ARG A 1 91 ? 180.808 144.483 144.876 1.00 0.31 71 ARG A N 1
ATOM 556 C CA . ARG A 1 91 ? 182.229 144.156 144.841 1.00 0.42 71 ARG A CA 1
ATOM 557 C C . ARG A 1 91 ? 182.458 142.677 145.123 1.00 0.95 71 ARG A C 1
ATOM 558 O O . ARG A 1 91 ? 183.177 141.992 144.385 1.00 3.33 71 ARG A O 1
ATOM 566 N N . LEU A 1 92 ? 181.830 142.162 146.182 1.00 0.47 72 LEU A N 1
ATOM 567 C CA . LEU A 1 92 ? 181.974 140.753 146.526 1.00 0.58 72 LEU A CA 1
ATOM 568 C C . LEU A 1 92 ? 181.375 139.853 145.453 1.00 1.37 72 LEU A C 1
ATOM 569 O O . LEU A 1 92 ? 181.947 138.809 145.125 1.00 3.13 72 LEU A O 1
ATOM 574 N N . THR A 1 93 ? 180.219 140.234 144.902 1.00 1.16 73 THR A N 1
ATOM 575 C CA . THR A 1 93 ? 179.597 139.424 143.861 1.00 0.97 73 THR A CA 1
ATOM 576 C C . THR A 1 93 ? 180.476 139.354 142.622 1.00 1.41 73 THR A C 1
ATOM 577 O O . THR A 1 93 ? 180.630 138.285 142.021 1.00 3.42 73 THR A O 1
ATOM 581 N N . TYR A 1 94 ? 181.068 140.484 142.229 1.00 1.11 74 TYR A N 1
ATOM 582 C CA . TYR A 1 94 ? 182.001 140.477 141.108 1.00 1.05 74 TYR A CA 1
ATOM 583 C C . TYR A 1 94 ? 183.209 139.605 141.410 1.00 2.63 74 TYR A C 1
ATOM 584 O O . TYR A 1 94 ? 183.655 138.836 140.553 1.00 3.68 74 TYR A O 1
ATOM 593 N N . ILE A 1 95 ? 183.746 139.704 142.628 1.00 2.75 75 ILE A N 1
ATOM 594 C CA . ILE A 1 95 ? 184.898 138.888 143.003 1.00 2.50 75 ILE A CA 1
ATOM 595 C C . ILE A 1 95 ? 184.568 137.408 142.854 1.00 4.29 75 ILE A C 1
ATOM 596 O O . ILE A 1 95 ? 185.314 136.646 142.228 1.00 8.73 75 ILE A O 1
ATOM 601 N N . LEU A 1 96 ? 183.428 136.989 143.405 1.00 4.08 76 LEU A N 1
ATOM 602 C CA . LEU A 1 96 ? 183.076 135.572 143.391 1.00 3.93 76 LEU A CA 1
ATOM 603 C C . LEU A 1 96 ? 182.774 135.083 141.979 1.00 5.33 76 LEU A C 1
ATOM 604 O O . LEU A 1 96 ? 183.195 133.984 141.593 1.00 11.97 76 LEU A O 1
ATOM 609 N N . ILE A 1 97 ? 182.052 135.882 141.188 1.00 4.17 77 ILE A N 1
ATOM 610 C CA . ILE A 1 97 ? 181.687 135.450 139.843 1.00 4.74 77 ILE A CA 1
ATOM 611 C C . ILE A 1 97 ? 182.916 135.388 138.945 1.00 5.86 77 ILE A C 1
ATOM 612 O O . ILE A 1 97 ? 183.050 134.476 138.123 1.00 10.57 77 ILE A O 1
ATOM 617 N N . GLU A 1 98 ? 183.838 136.343 139.087 1.00 8.27 78 GLU A N 1
ATOM 618 C CA . GLU A 1 98 ? 185.076 136.281 138.321 1.00 6.94 78 GLU A CA 1
ATOM 619 C C . GLU A 1 98 ? 185.962 135.129 138.777 1.00 10.42 78 GLU A C 1
ATOM 620 O O . GLU A 1 98 ? 186.674 134.538 137.958 1.00 18.04 78 GLU A O 1
ATOM 626 N N . GLY A 1 99 ? 185.940 134.800 140.070 1.00 7.99 79 GLY A N 1
ATOM 627 C CA . GLY A 1 99 ? 186.682 133.641 140.534 1.00 8.38 79 GLY A CA 1
ATOM 628 C C . GLY A 1 99 ? 186.145 132.342 139.968 1.00 14.02 79 GLY A C 1
ATOM 629 O O . GLY A 1 99 ? 186.912 131.450 139.598 1.00 17.15 79 GLY A O 1
ATOM 630 N N . LYS A 1 100 ? 184.818 132.214 139.893 1.00 14.33 80 LYS A N 1
ATOM 631 C CA . LYS A 1 100 ? 184.240 130.994 139.337 1.00 10.64 80 LYS A CA 1
ATOM 632 C C . LYS A 1 100 ? 184.393 130.935 137.821 1.00 13.39 80 LYS A C 1
ATOM 633 O O . LYS A 1 100 ? 184.593 129.855 137.256 1.00 18.92 80 LYS A O 1
ATOM 639 N N . LEU A 1 101 ? 184.296 132.079 137.144 1.00 10.25 81 LEU A N 1
ATOM 640 C CA . LEU A 1 101 ? 184.435 132.105 135.693 1.00 12.26 81 LEU A CA 1
ATOM 641 C C . LEU A 1 101 ? 185.887 132.052 135.242 1.00 16.68 81 LEU A C 1
ATOM 642 O O . LEU A 1 101 ? 186.143 131.789 134.062 1.00 19.21 81 LEU A O 1
ATOM 647 N N . LYS A 1 102 ? 186.834 132.300 136.150 1.00 15.98 82 LYS A N 1
ATOM 648 C CA . LYS A 1 102 ? 188.262 132.343 135.829 1.00 16.99 82 LYS A CA 1
ATOM 649 C C . LYS A 1 102 ? 188.568 133.373 134.745 1.00 15.53 82 LYS A C 1
ATOM 650 O O . LYS A 1 102 ? 189.548 133.243 134.008 1.00 19.98 82 LYS A O 1
ATOM 656 N N . ARG A 1 103 ? 187.733 134.404 134.640 1.00 11.67 83 ARG A N 1
ATOM 657 C CA . ARG A 1 103 ? 187.940 135.460 133.660 1.00 14.77 83 ARG A CA 1
ATOM 658 C C . ARG A 1 103 ? 187.248 136.722 134.149 1.00 12.51 83 ARG A C 1
ATOM 659 O O . ARG A 1 103 ? 186.347 136.673 134.989 1.00 15.62 83 ARG A O 1
ATOM 667 N N . LYS A 1 104 ? 187.687 137.856 133.610 1.00 10.95 84 LYS A N 1
ATOM 668 C CA . LYS A 1 104 ? 187.092 139.134 133.970 1.00 10.86 84 LYS A CA 1
ATOM 669 C C . LYS A 1 104 ? 185.690 139.254 133.387 1.00 9.89 84 LYS A C 1
ATOM 670 O O . LYS A 1 104 ? 185.408 138.756 132.294 1.00 10.59 84 LYS A O 1
ATOM 676 N N . LEU A 1 105 ? 184.807 139.915 134.129 1.00 9.14 85 LEU A N 1
ATOM 677 C CA . LEU A 1 105 ? 183.450 140.154 133.661 1.00 7.40 85 LEU A CA 1
ATOM 678 C C . LEU A 1 105 ? 183.420 141.323 132.687 1.00 7.02 85 LEU A C 1
ATOM 679 O O . LEU A 1 105 ? 184.059 142.354 132.911 1.00 7.66 85 LEU A O 1
ATOM 684 N N . SER A 1 106 ? 182.672 141.153 131.600 1.00 8.73 86 SER A N 1
ATOM 685 C CA . SER A 1 106 ? 182.467 142.237 130.660 1.00 6.84 86 SER A CA 1
ATOM 686 C C . SER A 1 106 ? 181.544 143.285 131.276 1.00 5.95 86 SER A C 1
ATOM 687 O O . SER A 1 106 ? 180.796 142.992 132.211 1.00 5.33 86 SER A O 1
ATOM 690 N N . PRO A 1 107 ? 181.594 144.523 130.780 1.00 5.27 87 PRO A N 1
ATOM 691 C CA . PRO A 1 107 ? 180.685 145.552 131.311 1.00 3.80 87 PRO A CA 1
ATOM 692 C C . PRO A 1 107 ? 179.216 145.182 131.199 1.00 4.02 87 PRO A C 1
ATOM 693 O O . PRO A 1 107 ? 178.424 145.580 132.062 1.00 2.54 87 PRO A O 1
ATOM 697 N N . ARG A 1 108 ? 178.825 144.433 130.166 1.00 5.08 88 ARG A N 1
ATOM 698 C CA . ARG A 1 108 ? 177.439 143.984 130.065 1.00 2.84 88 ARG A CA 1
ATOM 699 C C . ARG A 1 108 ? 177.094 142.992 131.169 1.00 3.03 88 ARG A C 1
ATOM 700 O O . ARG A 1 108 ? 176.024 143.085 131.786 1.00 3.50 88 ARG A O 1
ATOM 708 N N . GLU A 1 109 ? 177.985 142.033 131.431 1.00 3.39 89 GLU A N 1
ATOM 709 C CA . GLU A 1 109 ? 177.756 141.089 132.519 1.00 2.96 89 GLU A CA 1
ATOM 710 C C . GLU A 1 109 ? 177.721 141.803 133.861 1.00 2.38 89 GLU A C 1
ATOM 711 O O . GLU A 1 109 ? 176.896 141.481 134.724 1.00 3.28 89 GLU A O 1
ATOM 717 N N . LYS A 1 110 ? 178.615 142.774 134.056 1.00 1.85 90 LYS A N 1
ATOM 718 C CA . LYS A 1 110 ? 178.605 143.558 135.285 1.00 0.63 90 LYS A CA 1
ATOM 719 C C . LYS A 1 110 ? 177.294 144.314 135.441 1.00 0.59 90 LYS A C 1
ATOM 720 O O . LYS A 1 110 ? 176.734 144.376 136.541 1.00 0.70 90 LYS A O 1
ATOM 726 N N . GLU A 1 111 ? 176.790 144.896 134.350 1.00 1.06 91 GLU A N 1
ATOM 727 C CA . GLU A 1 111 ? 175.515 145.604 134.407 1.00 0.50 91 GLU A CA 1
ATOM 728 C C . GLU A 1 111 ? 174.374 144.661 134.759 1.00 0.67 91 GLU A C 1
ATOM 729 O O . GLU A 1 111 ? 173.490 145.014 135.546 1.00 0.72 91 GLU A O 1
ATOM 735 N N . ALA A 1 112 ? 174.371 143.458 134.182 1.00 0.88 92 ALA A N 1
ATOM 736 C CA . ALA A 1 112 ? 173.323 142.491 134.499 1.00 0.87 92 ALA A CA 1
ATOM 737 C C . ALA A 1 112 ? 173.385 142.060 135.962 1.00 1.24 92 ALA A C 1
ATOM 738 O O . ALA A 1 112 ? 172.350 141.951 136.634 1.00 4.08 92 ALA A O 1
ATOM 740 N N . ILE A 1 113 ? 174.592 141.814 136.474 1.00 1.05 93 ILE A N 1
ATOM 741 C CA . ILE A 1 113 ? 174.741 141.418 137.873 1.00 1.00 93 ILE A CA 1
ATOM 742 C C . ILE A 1 113 ? 174.289 142.542 138.796 1.00 0.88 93 ILE A C 1
ATOM 743 O O . ILE A 1 113 ? 173.602 142.308 139.798 1.00 1.54 93 ILE A O 1
ATOM 748 N N . SER A 1 114 ? 174.665 143.781 138.473 1.00 0.70 94 SER A N 1
ATOM 749 C CA . SER A 1 114 ? 174.226 144.925 139.262 1.00 0.38 94 SER A CA 1
ATOM 750 C C . SER A 1 114 ? 172.713 145.080 139.214 1.00 0.57 94 SER A C 1
ATOM 751 O O . SER A 1 114 ? 172.086 145.449 140.213 1.00 0.87 94 SER A O 1
ATOM 754 N N . SER A 1 115 ? 172.111 144.814 138.054 1.00 0.88 95 SER A N 1
ATOM 755 C CA . SER A 1 115 ? 170.658 144.851 137.944 1.00 0.88 95 SER A CA 1
ATOM 756 C C . SER A 1 115 ? 170.020 143.812 138.852 1.00 1.26 95 SER A C 1
ATOM 757 O O . SER A 1 115 ? 168.984 144.071 139.475 1.00 3.46 95 SER A O 1
ATOM 760 N N . LEU A 1 116 ? 170.625 142.627 138.936 1.00 1.35 96 LEU A N 1
ATOM 761 C CA . LEU A 1 116 ? 170.138 141.618 139.871 1.00 1.12 96 LEU A CA 1
ATOM 762 C C . LEU A 1 116 ? 170.268 142.088 141.314 1.00 1.05 96 LEU A C 1
ATOM 763 O O . LEU A 1 116 ? 169.372 141.858 142.133 1.00 0.96 96 LEU A O 1
ATOM 768 N N . LEU A 1 117 ? 171.380 142.747 141.644 1.00 1.71 97 LEU A N 1
ATOM 769 C CA . LEU A 1 117 ? 171.646 143.133 143.024 1.00 0.86 97 LEU A CA 1
ATOM 770 C C . LEU A 1 117 ? 170.881 144.374 143.464 1.00 0.53 97 LEU A C 1
ATOM 771 O O . LEU A 1 117 ? 170.800 144.635 144.668 1.00 0.55 97 LEU A O 1
ATOM 776 N N . ARG A 1 118 ? 170.327 145.143 142.532 1.00 0.67 98 ARG A N 1
ATOM 777 C CA . ARG A 1 118 ? 169.593 146.347 142.891 1.00 0.67 98 ARG A CA 1
ATOM 778 C C . ARG A 1 118 ? 168.214 146.000 143.436 1.00 0.64 98 ARG A C 1
ATOM 779 O O . ARG A 1 118 ? 167.602 145.002 143.047 1.00 1.07 98 ARG A O 1
ATOM 787 N N . ARG A 1 119 ? 167.727 146.846 144.346 1.00 0.46 99 ARG A N 1
ATOM 788 C CA . ARG A 1 119 ? 166.386 146.738 144.921 1.00 0.48 99 ARG A CA 1
ATOM 789 C C . ARG A 1 119 ? 166.188 145.389 145.622 1.00 0.72 99 ARG A C 1
ATOM 790 O O . ARG A 1 119 ? 165.402 144.538 145.206 1.00 0.91 99 ARG A O 1
ATOM 798 N N . ARG A 1 120 ? 166.942 145.227 146.713 1.00 1.10 100 ARG A N 1
ATOM 799 C CA . ARG A 1 120 ? 166.855 144.015 147.520 1.00 0.46 100 ARG A CA 1
ATOM 800 C C . ARG A 1 120 ? 165.460 143.790 148.081 1.00 0.68 100 ARG A C 1
ATOM 801 O O . ARG A 1 120 ? 165.095 142.653 148.392 1.00 2.24 100 ARG A O 1
ATOM 809 N N . GLY A 1 121 ? 164.685 144.852 148.259 1.00 0.61 101 GLY A N 1
ATOM 810 C CA . GLY A 1 121 ? 163.476 144.776 149.047 1.00 0.68 101 GLY A CA 1
ATOM 811 C C . GLY A 1 121 ? 163.801 144.793 150.528 1.00 0.50 101 GLY A C 1
ATOM 812 O O . GLY A 1 121 ? 164.950 144.662 150.952 1.00 0.38 101 GLY A O 1
ATOM 813 N N . TYR A 1 122 ? 162.762 144.952 151.335 1.00 1.35 102 TYR A N 1
ATOM 814 C CA . TYR A 1 122 ? 162.964 145.075 152.768 1.00 1.41 102 TYR A CA 1
ATOM 815 C C . TYR A 1 122 ? 162.939 143.707 153.442 1.00 1.89 102 TYR A C 1
ATOM 816 O O . TYR A 1 122 ? 162.536 142.698 152.862 1.00 3.05 102 TYR A O 1
ATOM 825 N N . SER A 1 123 ? 163.396 143.684 154.692 1.00 2.66 103 SER A N 1
ATOM 826 C CA . SER A 1 123 ? 163.221 142.535 155.561 1.00 1.89 103 SER A CA 1
ATOM 827 C C . SER A 1 123 ? 162.459 142.859 156.836 1.00 2.45 103 SER A C 1
ATOM 828 O O . SER A 1 123 ? 161.844 141.954 157.409 1.00 6.41 103 SER A O 1
ATOM 831 N N . ARG A 1 124 ? 162.472 144.113 157.287 1.00 3.31 104 ARG A N 1
ATOM 832 C CA . ARG A 1 124 ? 161.718 144.536 158.460 1.00 10.53 104 ARG A CA 1
ATOM 833 C C . ARG A 1 124 ? 160.616 145.528 158.111 1.00 13.51 104 ARG A C 1
ATOM 834 O O . ARG A 1 124 ? 159.437 145.242 158.344 1.00 19.07 104 ARG A O 1
ATOM 842 N N . LEU A 1 125 ? 160.967 146.671 157.527 1.00 7.68 105 LEU A N 1
ATOM 843 C CA . LEU A 1 125 ? 160.024 147.742 157.195 1.00 9.82 105 LEU A CA 1
ATOM 844 C C . LEU A 1 125 ? 159.069 148.017 158.356 1.00 15.32 105 LEU A C 1
ATOM 845 O O . LEU A 1 125 ? 157.859 147.812 158.266 1.00 17.40 105 LEU A O 1
ATOM 850 N N . GLU A 1 126 ? 159.642 148.483 159.467 1.00 19.27 106 GLU A N 1
ATOM 851 C CA . GLU A 1 126 ? 158.879 148.637 160.702 1.00 17.61 106 GLU A CA 1
ATOM 852 C C . GLU A 1 126 ? 157.664 149.539 160.515 1.00 20.18 106 GLU A C 1
ATOM 853 O O . GLU A 1 126 ? 156.525 149.065 160.594 1.00 26.32 106 GLU A O 1
ATOM 859 N N . SER A 1 127 ? 157.891 150.822 160.242 1.00 14.58 107 SER A N 1
ATOM 860 C CA . SER A 1 127 ? 156.815 151.783 160.028 1.00 14.10 107 SER A CA 1
ATOM 861 C C . SER A 1 127 ? 157.439 153.126 159.670 1.00 17.34 107 SER A C 1
ATOM 862 O O . SER A 1 127 ? 158.661 153.299 159.710 1.00 21.17 107 SER A O 1
ATOM 865 N N . GLU A 1 128 ? 156.574 154.078 159.320 1.00 14.42 108 GLU A N 1
ATOM 866 C CA . GLU A 1 128 ? 156.983 155.449 159.061 1.00 16.14 108 GLU A CA 1
ATOM 867 C C . GLU A 1 128 ? 156.085 156.464 159.757 1.00 17.30 108 GLU A C 1
ATOM 868 O O . GLU A 1 128 ? 156.355 157.667 159.673 1.00 18.16 108 GLU A O 1
ATOM 874 N N . LEU A 1 129 ? 155.038 156.017 160.446 1.00 16.68 109 LEU A N 1
ATOM 875 C CA . LEU A 1 129 ? 154.109 156.892 161.142 1.00 17.63 109 LEU A CA 1
ATOM 876 C C . LEU A 1 129 ? 154.194 156.647 162.642 1.00 16.44 109 LEU A C 1
ATOM 877 O O . LEU A 1 129 ? 154.511 155.541 163.090 1.00 15.22 109 LEU A O 1
ATOM 882 N N . ASP A 1 130 ? 153.905 157.691 163.416 1.00 21.00 110 ASP A N 1
ATOM 883 C CA . ASP A 1 130 ? 153.968 157.613 164.872 1.00 19.93 110 ASP A CA 1
ATOM 884 C C . ASP A 1 130 ? 152.710 156.921 165.386 1.00 19.73 110 ASP A C 1
ATOM 885 O O . ASP A 1 130 ? 151.607 157.468 165.290 1.00 17.88 110 ASP A O 1
ATOM 890 N N . LEU A 1 131 ? 152.875 155.716 165.933 1.00 16.88 111 LEU A N 1
ATOM 891 C CA . LEU A 1 131 ? 151.770 154.933 166.469 1.00 16.78 111 LEU A CA 1
ATOM 892 C C . LEU A 1 131 ? 151.718 154.965 167.993 1.00 19.02 111 LEU A C 1
ATOM 893 O O . LEU A 1 131 ? 151.033 154.136 168.601 1.00 19.15 111 LEU A O 1
ATOM 898 N N . SER A 1 132 ? 152.432 155.902 168.622 1.00 18.18 112 SER A N 1
ATOM 899 C CA . SER A 1 132 ? 152.440 155.986 170.078 1.00 19.11 112 SER A CA 1
ATOM 900 C C . SER A 1 132 ? 151.087 156.394 170.646 1.00 20.98 112 SER A C 1
ATOM 901 O O . SER A 1 132 ? 150.849 156.203 171.844 1.00 23.03 112 SER A O 1
ATOM 904 N N . VAL A 1 133 ? 150.201 156.954 169.819 1.00 17.04 113 VAL A N 1
ATOM 905 C CA . VAL A 1 133 ? 148.880 157.353 170.295 1.00 19.86 113 VAL A CA 1
ATOM 906 C C . VAL A 1 133 ? 148.074 156.133 170.726 1.00 21.98 113 VAL A C 1
ATOM 907 O O . VAL A 1 133 ? 147.403 156.148 171.764 1.00 21.44 113 VAL A O 1
ATOM 911 N N . LEU A 1 134 ? 148.131 155.059 169.940 1.00 19.75 114 LEU A N 1
ATOM 912 C CA . LEU A 1 134 ? 147.358 153.854 170.217 1.00 21.42 114 LEU A CA 1
ATOM 913 C C . LEU A 1 134 ? 148.045 152.912 171.199 1.00 20.38 114 LEU A C 1
ATOM 914 O O . LEU A 1 134 ? 147.454 151.890 171.564 1.00 20.51 114 LEU A O 1
ATOM 919 N N . GLN A 1 135 ? 149.262 153.230 171.645 1.00 16.83 115 GLN A N 1
ATOM 920 C CA . GLN A 1 135 ? 149.994 152.335 172.532 1.00 18.23 115 GLN A CA 1
ATOM 921 C C . GLN A 1 135 ? 149.404 152.261 173.934 1.00 18.60 115 GLN A C 1
ATOM 922 O O . GLN A 1 135 ? 149.740 151.333 174.678 1.00 21.24 115 GLN A O 1
ATOM 928 N N . GLY A 1 136 ? 148.542 153.200 174.311 1.00 19.84 116 GLY A N 1
ATOM 929 C CA . GLY A 1 136 ? 147.922 153.210 175.617 1.00 18.25 116 GLY A CA 1
ATOM 930 C C . GLY A 1 136 ? 146.559 152.559 175.689 1.00 20.78 116 GLY A C 1
ATOM 931 O O . GLY A 1 136 ? 145.836 152.775 176.668 1.00 22.63 116 GLY A O 1
ATOM 932 N N . VAL A 1 137 ? 146.182 151.771 174.687 1.00 18.25 117 VAL A N 1
ATOM 933 C CA . VAL A 1 137 ? 144.864 151.152 174.610 1.00 19.17 117 VAL A CA 1
ATOM 934 C C . VAL A 1 137 ? 145.016 149.647 174.781 1.00 19.07 117 VAL A C 1
ATOM 935 O O . VAL A 1 137 ? 145.907 149.031 174.186 1.00 20.18 117 VAL A O 1
ATOM 939 N N . GLU A 1 138 ? 144.150 149.060 175.604 1.00 17.23 118 GLU A N 1
ATOM 940 C CA . GLU A 1 138 ? 144.171 147.620 175.813 1.00 19.39 118 GLU A CA 1
ATOM 941 C C . GLU A 1 138 ? 143.733 146.889 174.547 1.00 22.78 118 GLU A C 1
ATOM 942 O O . GLU A 1 138 ? 142.905 147.377 173.773 1.00 22.95 118 GLU A O 1
ATOM 948 N N . SER A 1 139 ? 144.308 145.702 174.340 1.00 22.10 119 SER A N 1
ATOM 949 C CA . SER A 1 139 ? 144.055 144.949 173.116 1.00 21.31 119 SER A CA 1
ATOM 950 C C . SER A 1 139 ? 142.665 144.327 173.078 1.00 21.87 119 SER A C 1
ATOM 951 O O . SER A 1 139 ? 142.180 143.999 171.990 1.00 24.15 119 SER A O 1
ATOM 954 N N . GLY A 1 140 ? 142.014 144.156 174.231 1.00 21.12 120 GLY A N 1
ATOM 955 C CA . GLY A 1 140 ? 140.715 143.507 174.261 1.00 21.08 120 GLY A CA 1
ATOM 956 C C . GLY A 1 140 ? 139.603 144.303 173.611 1.00 22.41 120 GLY A C 1
ATOM 957 O O . GLY A 1 140 ? 138.581 143.723 173.232 1.00 26.55 120 GLY A O 1
ATOM 958 N N . PHE A 1 141 ? 139.779 145.619 173.473 1.00 20.22 121 PHE A N 1
ATOM 959 C CA . PHE A 1 141 ? 138.734 146.460 172.903 1.00 21.04 121 PHE A CA 1
ATOM 960 C C . PHE A 1 141 ? 138.590 146.279 171.398 1.00 23.55 121 PHE A C 1
ATOM 961 O O . PHE A 1 141 ? 137.510 146.538 170.857 1.00 24.35 121 PHE A O 1
ATOM 969 N N . PHE A 1 142 ? 139.644 145.841 170.713 1.00 22.72 122 PHE A N 1
ATOM 970 C CA . PHE A 1 142 ? 139.648 145.738 169.259 1.00 20.45 122 PHE A CA 1
ATOM 971 C C . PHE A 1 142 ? 139.227 144.362 168.755 1.00 22.22 122 PHE A C 1
ATOM 972 O O . PHE A 1 142 ? 139.288 144.119 167.545 1.00 22.72 122 PHE A O 1
ATOM 980 N N . LYS A 1 143 ? 138.811 143.459 169.645 1.00 19.04 123 LYS A N 1
ATOM 981 C CA . LYS A 1 143 ? 138.423 142.121 169.212 1.00 20.26 123 LYS A CA 1
ATOM 982 C C . LYS A 1 143 ? 137.162 142.124 168.357 1.00 22.26 123 LYS A C 1
ATOM 983 O O . LYS A 1 143 ? 136.937 141.166 167.609 1.00 22.75 123 LYS A O 1
ATOM 989 N N . CYS A 1 144 ? 136.334 143.166 168.455 1.00 19.36 124 CYS A N 1
ATOM 990 C CA . CYS A 1 144 ? 135.157 143.253 167.596 1.00 17.76 124 CYS A CA 1
ATOM 991 C C . CYS A 1 144 ? 135.552 143.397 166.131 1.00 20.22 124 CYS A C 1
ATOM 992 O O . CYS A 1 144 ? 134.982 142.730 165.260 1.00 22.08 124 CYS A O 1
ATOM 995 N N . PHE A 1 145 ? 136.525 144.261 165.841 1.00 19.48 125 PHE A N 1
ATOM 996 C CA . PHE A 1 145 ? 137.023 144.431 164.484 1.00 19.22 125 PHE A CA 1
ATOM 997 C C . PHE A 1 145 ? 138.136 143.456 164.130 1.00 18.75 125 PHE A C 1
ATOM 998 O O . PHE A 1 145 ? 138.336 143.170 162.944 1.00 18.31 125 PHE A O 1
ATOM 1006 N N . LEU A 1 146 ? 138.860 142.942 165.122 1.00 19.32 126 LEU A N 1
ATOM 1007 C CA . LEU A 1 146 ? 139.995 142.047 164.905 1.00 21.14 126 LEU A CA 1
ATOM 1008 C C . LEU A 1 146 ? 139.786 140.791 165.739 1.00 20.45 126 LEU A C 1
ATOM 1009 O O . LEU A 1 146 ? 140.311 140.675 166.855 1.00 18.10 126 LEU A O 1
ATOM 1014 N N . PRO A 1 147 ? 139.014 139.828 165.229 1.00 21.63 127 PRO A N 1
ATOM 1015 C CA . PRO A 1 147 ? 138.785 138.589 165.992 1.00 21.59 127 PRO A CA 1
ATOM 1016 C C . PRO A 1 147 ? 140.045 137.778 166.232 1.00 22.53 127 PRO A C 1
ATOM 1017 O O . PRO A 1 147 ? 140.065 136.953 167.154 1.00 21.14 127 PRO A O 1
ATOM 1021 N N . ASN A 1 148 ? 141.095 137.980 165.434 1.00 23.53 128 ASN A N 1
ATOM 1022 C CA . ASN A 1 148 ? 142.341 137.252 165.637 1.00 20.55 128 ASN A CA 1
ATOM 1023 C C . ASN A 1 148 ? 143.061 137.676 166.910 1.00 20.58 128 ASN A C 1
ATOM 1024 O O . ASN A 1 148 ? 143.954 136.957 167.371 1.00 22.01 128 ASN A O 1
ATOM 1029 N N . PHE A 1 149 ? 142.698 138.819 167.486 1.00 19.46 129 PHE A N 1
ATOM 1030 C CA . PHE A 1 149 ? 143.377 139.321 168.668 1.00 20.48 129 PHE A CA 1
ATOM 1031 C C . PHE A 1 149 ? 142.915 138.580 169.921 1.00 20.81 129 PHE A C 1
ATOM 1032 O O . PHE A 1 149 ? 141.845 137.967 169.958 1.00 22.25 129 PHE A O 1
ATOM 1040 N N . ASP A 1 150 ? 143.749 138.645 170.957 1.00 21.12 130 ASP A N 1
ATOM 1041 C CA . ASP A 1 150 ? 143.465 138.019 172.239 1.00 22.64 130 ASP A CA 1
ATOM 1042 C C . ASP A 1 150 ? 143.746 139.007 173.362 1.00 21.45 130 ASP A C 1
ATOM 1043 O O . ASP A 1 150 ? 144.611 139.878 173.242 1.00 21.29 130 ASP A O 1
ATOM 1048 N N . GLU A 1 151 ? 143.005 138.859 174.461 1.00 22.30 131 GLU A N 1
ATOM 1049 C CA . GLU A 1 151 ? 143.116 139.778 175.587 1.00 23.47 131 GLU A CA 1
ATOM 1050 C C . GLU A 1 151 ? 144.324 139.505 176.473 1.00 23.34 131 GLU A C 1
ATOM 1051 O O . GLU A 1 151 ? 144.676 140.363 177.289 1.00 23.28 131 GLU A O 1
ATOM 1057 N N . ASP A 1 152 ? 144.963 138.343 176.338 1.00 22.27 132 ASP A N 1
ATOM 1058 C CA . ASP A 1 152 ? 146.117 138.011 177.164 1.00 22.82 132 ASP A CA 1
ATOM 1059 C C . ASP A 1 152 ? 147.412 138.635 176.662 1.00 22.82 132 ASP A C 1
ATOM 1060 O O . ASP A 1 152 ? 148.432 138.539 177.352 1.00 24.29 132 ASP A O 1
ATOM 1065 N N . GLU A 1 153 ? 147.399 139.266 175.492 1.00 19.37 133 GLU A N 1
ATOM 1066 C CA . GLU A 1 153 ? 148.588 139.867 174.909 1.00 20.72 133 GLU A CA 1
ATOM 1067 C C . GLU A 1 153 ? 148.367 141.358 174.697 1.00 21.99 133 GLU A C 1
ATOM 1068 O O . GLU A 1 153 ? 147.241 141.812 174.470 1.00 23.80 133 GLU A O 1
ATOM 1074 N N . ASN A 1 154 ? 149.457 142.116 174.780 1.00 19.13 134 ASN A N 1
ATOM 1075 C CA . ASN A 1 154 ? 149.384 143.562 174.648 1.00 17.43 134 ASN A CA 1
ATOM 1076 C C . ASN A 1 154 ? 149.024 143.958 173.218 1.00 20.44 134 ASN A C 1
ATOM 1077 O O . ASN A 1 154 ? 149.242 143.212 172.260 1.00 19.09 134 ASN A O 1
ATOM 1082 N N . LEU A 1 155 ? 148.458 145.160 173.086 1.00 21.02 135 LEU A N 1
ATOM 1083 C CA . LEU A 1 155 ? 148.069 145.658 171.772 1.00 21.05 135 LEU A CA 1
ATOM 1084 C C . LEU A 1 155 ? 149.282 145.957 170.899 1.00 20.51 135 LEU A C 1
ATOM 1085 O O . LEU A 1 155 ? 149.217 145.788 169.676 1.00 20.01 135 LEU A O 1
ATOM 1090 N N . LEU A 1 156 ? 150.387 146.400 171.505 1.00 16.86 136 LEU A N 1
ATOM 1091 C CA . LEU A 1 156 ? 151.587 146.715 170.734 1.00 19.71 136 LEU A CA 1
ATOM 1092 C C . LEU A 1 156 ? 152.079 145.502 169.957 1.00 20.12 136 LEU A C 1
ATOM 1093 O O . LEU A 1 156 ? 152.277 145.569 168.738 1.00 17.97 136 LEU A O 1
ATOM 1098 N N . THR A 1 157 ? 152.275 144.378 170.651 1.00 19.25 137 THR A N 1
ATOM 1099 C CA . THR A 1 157 ? 152.806 143.188 169.996 1.00 19.73 137 THR A CA 1
ATOM 1100 C C . THR A 1 157 ? 151.847 142.672 168.932 1.00 20.53 137 THR A C 1
ATOM 1101 O O . THR A 1 157 ? 152.272 142.301 167.833 1.00 19.05 137 THR A O 1
ATOM 1105 N N . GLN A 1 158 ? 150.549 142.653 169.235 1.00 20.73 138 GLN A N 1
ATOM 1106 C CA . GLN A 1 158 ? 149.585 142.105 168.287 1.00 20.25 138 GLN A CA 1
ATOM 1107 C C . GLN A 1 158 ? 149.487 142.966 167.031 1.00 21.03 138 GLN A C 1
ATOM 1108 O O . GLN A 1 158 ? 149.478 142.440 165.912 1.00 19.13 138 GLN A O 1
ATOM 1114 N N . TRP A 1 159 ? 149.422 144.292 167.191 1.00 20.35 139 TRP A N 1
ATOM 1115 C CA . TRP A 1 159 ? 149.371 145.166 166.022 1.00 22.76 139 TRP A CA 1
ATOM 1116 C C . TRP A 1 159 ? 150.666 145.118 165.221 1.00 22.39 139 TRP A C 1
ATOM 1117 O O . TRP A 1 159 ? 150.632 145.128 163.983 1.00 21.37 139 TRP A O 1
ATOM 1128 N N . THR A 1 160 ? 151.817 145.072 165.897 1.00 22.25 140 THR A N 1
ATOM 1129 C CA . THR A 1 160 ? 153.079 144.970 165.175 1.00 19.76 140 THR A CA 1
ATOM 1130 C C . THR A 1 160 ? 153.150 143.667 164.388 1.00 20.84 140 THR A C 1
ATOM 1131 O O . THR A 1 160 ? 153.575 143.656 163.227 1.00 22.29 140 THR A O 1
ATOM 1135 N N . SER A 1 161 ? 152.713 142.561 164.998 1.00 20.82 141 SER A N 1
ATOM 1136 C CA . SER A 1 161 ? 152.713 141.278 164.305 1.00 21.64 141 SER A CA 1
ATOM 1137 C C . SER A 1 161 ? 151.760 141.288 163.118 1.00 20.66 141 SER A C 1
ATOM 1138 O O . SER A 1 161 ? 152.078 140.742 162.058 1.00 21.69 141 SER A O 1
ATOM 1141 N N . LEU A 1 162 ? 150.583 141.900 163.276 1.00 18.52 142 LEU A N 1
ATOM 1142 C CA . LEU A 1 162 ? 149.630 141.958 162.171 1.00 19.64 142 LEU A CA 1
ATOM 1143 C C . LEU A 1 162 ? 150.175 142.787 161.012 1.00 20.07 142 LEU A C 1
ATOM 1144 O O . LEU A 1 162 ? 150.062 142.391 159.843 1.00 18.81 142 LEU A O 1
ATOM 1149 N N . THR A 1 163 ? 150.776 143.941 161.318 1.00 20.01 143 THR A N 1
ATOM 1150 C CA . THR A 1 163 ? 151.357 144.770 160.267 1.00 19.12 143 THR A CA 1
ATOM 1151 C C . THR A 1 163 ? 152.507 144.051 159.575 1.00 19.69 143 THR A C 1
ATOM 1152 O O . THR A 1 163 ? 152.640 144.116 158.348 1.00 17.90 143 THR A O 1
ATOM 1156 N N . ASP A 1 164 ? 153.348 143.357 160.347 1.00 18.75 144 ASP A N 1
ATOM 1157 C CA . ASP A 1 164 ? 154.451 142.609 159.753 1.00 17.77 144 ASP A CA 1
ATOM 1158 C C . ASP A 1 164 ? 153.937 141.474 158.876 1.00 17.85 144 ASP A C 1
ATOM 1159 O O . ASP A 1 164 ? 154.495 141.205 157.806 1.00 18.96 144 ASP A O 1
ATOM 1164 N N . GLY A 1 165 ? 152.875 140.795 159.316 1.00 16.30 145 GLY A N 1
ATOM 1165 C CA . GLY A 1 165 ? 152.290 139.745 158.501 1.00 17.83 145 GLY A CA 1
ATOM 1166 C C . GLY A 1 165 ? 151.737 140.271 157.193 1.00 20.19 145 GLY A C 1
ATOM 1167 O O . GLY A 1 165 ? 151.903 139.646 156.142 1.00 16.48 145 GLY A O 1
ATOM 1168 N N . TYR A 1 166 ? 151.075 141.430 157.234 1.00 17.04 146 TYR A N 1
ATOM 1169 C CA . TYR A 1 166 ? 150.644 142.051 155.985 1.00 15.36 146 TYR A CA 1
ATOM 1170 C C . TYR A 1 166 ? 151.842 142.411 155.116 1.00 18.29 146 TYR A C 1
ATOM 1171 O O . TYR A 1 166 ? 151.799 142.257 153.889 1.00 20.91 146 TYR A O 1
ATOM 1180 N N . LEU A 1 167 ? 152.920 142.897 155.733 1.00 18.30 147 LEU A N 1
ATOM 1181 C CA . LEU A 1 167 ? 154.122 143.228 154.975 1.00 15.41 147 LEU A CA 1
ATOM 1182 C C . LEU A 1 167 ? 154.822 141.973 154.466 1.00 15.80 147 LEU A C 1
ATOM 1183 O O . LEU A 1 167 ? 155.344 141.960 153.346 1.00 17.93 147 LEU A O 1
ATOM 1188 N N . GLN A 1 168 ? 154.846 140.911 155.270 1.00 13.83 148 GLN A N 1
ATOM 1189 C CA . GLN A 1 168 ? 155.425 139.641 154.849 1.00 16.68 148 GLN A CA 1
ATOM 1190 C C . GLN A 1 168 ? 154.459 138.793 154.028 1.00 17.53 148 GLN A C 1
ATOM 1191 O O . GLN A 1 168 ? 154.704 137.593 153.859 1.00 18.29 148 GLN A O 1
ATOM 1197 N N . ASN A 1 169 ? 153.376 139.390 153.526 1.00 17.01 149 ASN A N 1
ATOM 1198 C CA . ASN A 1 169 ? 152.425 138.720 152.638 1.00 18.18 149 ASN A CA 1
ATOM 1199 C C . ASN A 1 169 ? 151.796 137.493 153.301 1.00 20.82 149 ASN A C 1
ATOM 1200 O O . ASN A 1 169 ? 151.689 136.420 152.703 1.00 18.27 149 ASN A O 1
ATOM 1205 N N . ASN A 1 170 ? 151.376 137.660 154.553 1.00 19.63 150 ASN A N 1
ATOM 1206 C CA . ASN A 1 170 ? 150.589 136.636 155.230 1.00 18.32 150 ASN A CA 1
ATOM 1207 C C . ASN A 1 170 ? 149.162 136.687 154.699 1.00 21.13 150 ASN A C 1
ATOM 1208 O O . ASN A 1 170 ? 148.520 137.741 154.736 1.00 21.39 150 ASN A O 1
ATOM 1213 N N . SER A 1 171 ? 148.667 135.548 154.205 1.00 17.42 151 SER A N 1
ATOM 1214 C CA . SER A 1 171 ? 147.355 135.528 153.563 1.00 19.00 151 SER A CA 1
ATOM 1215 C C . SER A 1 171 ? 146.249 135.911 154.538 1.00 19.04 151 SER A C 1
ATOM 1216 O O . SER A 1 171 ? 145.343 136.679 154.190 1.00 19.26 151 SER A O 1
ATOM 1219 N N . ASP A 1 172 ? 146.302 135.384 155.765 1.00 16.42 152 ASP A N 1
ATOM 1220 C CA . ASP A 1 172 ? 145.280 135.716 156.752 1.00 16.34 152 ASP A CA 1
ATOM 1221 C C . ASP A 1 172 ? 145.299 137.201 157.087 1.00 18.88 152 ASP A C 1
ATOM 1222 O O . ASP A 1 172 ? 144.243 137.842 157.154 1.00 19.79 152 ASP A O 1
ATOM 1227 N N . SER A 1 173 ? 146.491 137.766 157.296 1.00 19.67 153 SER A N 1
ATOM 1228 C CA . SER A 1 173 ? 146.595 139.197 157.564 1.00 18.03 153 SER A CA 1
ATOM 1229 C C . SER A 1 173 ? 146.148 140.016 156.360 1.00 17.91 153 SER A C 1
ATOM 1230 O O . SER A 1 173 ? 145.453 141.032 156.509 1.00 19.41 153 SER A O 1
ATOM 1233 N N . ARG A 1 174 ? 146.535 139.580 155.157 1.00 19.39 154 ARG A N 1
ATOM 1234 C CA . ARG A 1 174 ? 146.129 140.272 153.939 1.00 20.08 154 ARG A CA 1
ATOM 1235 C C . ARG A 1 174 ? 144.612 140.321 153.822 1.00 19.21 154 ARG A C 1
ATOM 1236 O O . ARG A 1 174 ? 144.044 141.334 153.397 1.00 17.91 154 ARG A O 1
ATOM 1244 N N . ARG A 1 175 ? 143.939 139.231 154.198 1.00 19.07 155 ARG A N 1
ATOM 1245 C CA . ARG A 1 175 ? 142.483 139.203 154.118 1.00 20.47 155 ARG A CA 1
ATOM 1246 C C . ARG A 1 175 ? 141.846 140.042 155.220 1.00 21.68 155 ARG A C 1
ATOM 1247 O O . ARG A 1 175 ? 140.889 140.783 154.965 1.00 22.93 155 ARG A O 1
ATOM 1255 N N . GLN A 1 176 ? 142.359 139.946 156.452 1.00 20.74 156 GLN A N 1
ATOM 1256 C CA . GLN A 1 176 ? 141.688 140.629 157.553 1.00 19.91 156 GLN A CA 1
ATOM 1257 C C . GLN A 1 176 ? 141.887 142.137 157.484 1.00 19.08 156 GLN A C 1
ATOM 1258 O O . GLN A 1 176 ? 141.046 142.887 157.989 1.00 20.48 156 GLN A O 1
ATOM 1264 N N . ILE A 1 177 ? 142.971 142.607 156.859 1.00 16.57 157 ILE A N 1
ATOM 1265 C CA . ILE A 1 177 ? 143.122 144.047 156.659 1.00 20.65 157 ILE A CA 1
ATOM 1266 C C . ILE A 1 177 ? 141.996 144.576 155.778 1.00 23.26 157 ILE A C 1
ATOM 1267 O O . ILE A 1 177 ? 141.362 145.593 156.088 1.00 23.14 157 ILE A O 1
ATOM 1272 N N . GLN A 1 178 ? 141.716 143.876 154.675 1.00 22.77 158 GLN A N 1
ATOM 1273 C CA . GLN A 1 178 ? 140.614 144.272 153.804 1.00 23.25 158 GLN A CA 1
ATOM 1274 C C . GLN A 1 178 ? 139.274 144.137 154.517 1.00 20.90 158 GLN A C 1
ATOM 1275 O O . GLN A 1 178 ? 138.383 144.979 154.344 1.00 22.56 158 GLN A O 1
ATOM 1281 N N . ILE A 1 179 ? 139.113 143.079 155.317 1.00 18.93 159 ILE A N 1
ATOM 1282 C CA . ILE A 1 179 ? 137.873 142.896 156.071 1.00 21.95 159 ILE A CA 1
ATOM 1283 C C . ILE A 1 179 ? 137.639 144.082 156.998 1.00 21.37 159 ILE A C 1
ATOM 1284 O O . ILE A 1 179 ? 136.534 144.636 157.062 1.00 17.95 159 ILE A O 1
ATOM 1289 N N . PHE A 1 180 ? 138.680 144.494 157.724 1.00 17.71 160 PHE A N 1
ATOM 1290 C CA . PHE A 1 180 ? 138.563 145.652 158.601 1.00 20.02 160 PHE A CA 1
ATOM 1291 C C . PHE A 1 180 ? 138.232 146.910 157.808 1.00 23.30 160 PHE A C 1
ATOM 1292 O O . PHE A 1 180 ? 137.311 147.656 158.160 1.00 23.99 160 PHE A O 1
ATOM 1300 N N . LEU A 1 181 ? 138.982 147.163 156.730 1.00 21.02 161 LEU A N 1
ATOM 1301 C CA . LEU A 1 181 ? 138.807 148.404 155.982 1.00 20.60 161 LEU A CA 1
ATOM 1302 C C . LEU A 1 181 ? 137.403 148.506 155.400 1.00 22.26 161 LEU A C 1
ATOM 1303 O O . LEU A 1 181 ? 136.822 149.596 155.350 1.00 23.10 161 LEU A O 1
ATOM 1308 N N . GLU A 1 182 ? 136.841 147.381 154.953 1.00 22.70 162 GLU A N 1
ATOM 1309 C CA . GLU A 1 182 ? 135.472 147.403 154.450 1.00 23.06 162 GLU A CA 1
ATOM 1310 C C . GLU A 1 182 ? 134.467 147.540 155.587 1.00 22.42 162 GLU A C 1
ATOM 1311 O O . GLU A 1 182 ? 133.456 148.240 155.448 1.00 21.39 162 GLU A O 1
ATOM 1317 N N . SER A 1 183 ? 134.726 146.886 156.723 1.00 18.97 163 SER A N 1
ATOM 1318 C CA . SER A 1 183 ? 133.776 146.925 157.829 1.00 18.59 163 SER A CA 1
ATOM 1319 C C . SER A 1 183 ? 133.797 148.264 158.556 1.00 23.18 163 SER A C 1
ATOM 1320 O O . SER A 1 183 ? 132.764 148.696 159.082 1.00 24.65 163 SER A O 1
ATOM 1323 N N . SER A 1 184 ? 134.948 148.933 158.601 1.00 21.31 164 SER A N 1
ATOM 1324 C CA . SER A 1 184 ? 135.071 150.186 159.336 1.00 21.06 164 SER A CA 1
ATOM 1325 C C . SER A 1 184 ? 134.602 151.397 158.543 1.00 18.46 164 SER A C 1
ATOM 1326 O O . SER A 1 184 ? 134.607 152.508 159.085 1.00 18.58 164 SER A O 1
ATOM 1329 N N . LYS A 1 185 ? 134.213 151.220 157.278 1.00 19.96 165 LYS A N 1
ATOM 1330 C CA . LYS A 1 185 ? 133.643 152.332 156.524 1.00 21.31 165 LYS A CA 1
ATOM 1331 C C . LYS A 1 185 ? 132.339 152.804 157.154 1.00 20.79 165 LYS A C 1
ATOM 1332 O O . LYS A 1 185 ? 132.080 154.010 157.238 1.00 18.76 165 LYS A O 1
ATOM 1338 N N . ASP A 1 186 ? 131.505 151.866 157.603 1.00 19.62 166 ASP A N 1
ATOM 1339 C CA . ASP A 1 186 ? 130.273 152.196 158.319 1.00 20.30 166 ASP A CA 1
ATOM 1340 C C . ASP A 1 186 ? 130.591 152.389 159.803 1.00 23.20 166 ASP A C 1
ATOM 1341 O O . ASP A 1 186 ? 130.307 151.549 160.658 1.00 22.55 166 ASP A O 1
ATOM 1346 N N . SER A 1 187 ? 131.203 153.539 160.094 1.00 17.88 167 SER A N 1
ATOM 1347 C CA . SER A 1 187 ? 131.606 153.863 161.457 1.00 19.90 167 SER A CA 1
ATOM 1348 C C . SER A 1 187 ? 130.426 154.142 162.378 1.00 24.27 167 SER A C 1
ATOM 1349 O O . SER A 1 187 ? 130.621 154.210 163.597 1.00 25.67 167 SER A O 1
ATOM 1352 N N . LYS A 1 188 ? 129.218 154.312 161.834 1.00 18.95 168 LYS A N 1
ATOM 1353 C CA . LYS A 1 188 ? 128.055 154.562 162.681 1.00 18.60 168 LYS A CA 1
ATOM 1354 C C . LYS A 1 188 ? 127.761 153.369 163.581 1.00 19.70 168 LYS A C 1
ATOM 1355 O O . LYS A 1 188 ? 127.436 153.537 164.762 1.00 20.50 168 LYS A O 1
ATOM 1361 N N . GLU A 1 189 ? 127.867 152.152 163.040 1.00 19.52 169 GLU A N 1
ATOM 1362 C CA . GLU A 1 189 ? 127.688 150.958 163.860 1.00 19.58 169 GLU A CA 1
ATOM 1363 C C . GLU A 1 189 ? 128.766 150.864 164.932 1.00 20.32 169 GLU A C 1
ATOM 1364 O O . GLU A 1 189 ? 128.495 150.448 166.065 1.00 20.25 169 GLU A O 1
ATOM 1370 N N . PHE A 1 190 ? 129.999 151.242 164.586 1.00 20.83 170 PHE A N 1
ATOM 1371 C CA . PHE A 1 190 ? 131.086 151.235 165.560 1.00 20.70 170 PHE A CA 1
ATOM 1372 C C . PHE A 1 190 ? 130.808 152.205 166.702 1.00 23.23 170 PHE A C 1
ATOM 1373 O O . PHE A 1 190 ? 131.081 151.897 167.868 1.00 21.43 170 PHE A O 1
ATOM 1381 N N . LEU A 1 191 ? 130.261 153.382 166.388 1.00 21.06 171 LEU A N 1
ATOM 1382 C CA . LEU A 1 191 ? 129.897 154.338 167.428 1.00 21.07 171 LEU A CA 1
ATOM 1383 C C . LEU A 1 191 ? 128.637 153.930 168.181 1.00 23.01 171 LEU A C 1
ATOM 1384 O O . LEU A 1 191 ? 128.417 154.410 169.298 1.00 23.48 171 LEU A O 1
ATOM 1389 N N . THR A 1 192 ? 127.802 153.070 167.595 1.00 19.55 172 THR A N 1
ATOM 1390 C CA . THR A 1 192 ? 126.589 152.632 168.278 1.00 19.36 172 THR A CA 1
ATOM 1391 C C . THR A 1 192 ? 126.875 151.498 169.257 1.00 20.41 172 THR A C 1
ATOM 1392 O O . THR A 1 192 ? 126.303 151.462 170.353 1.00 21.61 172 THR A O 1
ATOM 1396 N N . VAL A 1 193 ? 127.758 150.570 168.880 1.00 20.88 173 VAL A N 1
ATOM 1397 C CA . VAL A 1 193 ? 128.079 149.446 169.756 1.00 20.00 173 VAL A CA 1
ATOM 1398 C C . VAL A 1 193 ? 128.795 149.923 171.016 1.00 20.45 173 VAL A C 1
ATOM 1399 O O . VAL A 1 193 ? 128.592 149.365 172.102 1.00 19.00 173 VAL A O 1
ATOM 1403 N N . VAL A 1 194 ? 129.629 150.961 170.899 1.00 19.17 174 VAL A N 1
ATOM 1404 C CA . VAL A 1 194 ? 130.397 151.439 172.044 1.00 18.40 174 VAL A CA 1
ATOM 1405 C C . VAL A 1 194 ? 129.459 151.940 173.146 1.00 21.36 174 VAL A C 1
ATOM 1406 O O . VAL A 1 194 ? 128.276 152.228 172.919 1.00 21.84 174 VAL A O 1
ATOM 1410 N N . LYS A 1 195 ? 130.000 152.016 174.364 1.00 21.64 175 LYS A N 1
ATOM 1411 C CA . LYS A 1 195 ? 129.348 152.472 175.591 1.00 19.94 175 LYS A CA 1
ATOM 1412 C C . LYS A 1 195 ? 128.302 151.492 176.112 1.00 22.31 175 LYS A C 1
ATOM 1413 O O . LYS A 1 195 ? 127.724 151.739 177.177 1.00 22.33 175 LYS A O 1
ATOM 1419 N N . SER A 1 196 ? 128.037 150.392 175.404 1.00 18.95 176 SER A N 1
ATOM 1420 C CA . SER A 1 196 ? 127.069 149.411 175.883 1.00 18.80 176 SER A CA 1
ATOM 1421 C C . SER A 1 196 ? 127.640 148.527 176.985 1.00 20.69 176 SER A C 1
ATOM 1422 O O . SER A 1 196 ? 126.884 148.018 177.819 1.00 22.81 176 SER A O 1
ATOM 1425 N N . GLN A 1 197 ? 128.957 148.335 177.006 1.00 21.48 177 GLN A N 1
ATOM 1426 C CA . GLN A 1 197 ? 129.633 147.442 177.943 1.00 20.17 177 GLN A CA 1
ATOM 1427 C C . GLN A 1 197 ? 130.737 148.193 178.677 1.00 21.22 177 GLN A C 1
ATOM 1428 O O . GLN A 1 197 ? 131.899 147.783 178.697 1.00 21.11 177 GLN A O 1
ATOM 1434 N N . HIS A 1 198 ? 130.369 149.345 179.249 1.00 20.98 178 HIS A N 1
ATOM 1435 C CA . HIS A 1 198 ? 131.272 150.232 179.996 1.00 20.66 178 HIS A CA 1
ATOM 1436 C C . HIS A 1 198 ? 132.538 150.548 179.201 1.00 21.06 178 HIS A C 1
ATOM 1437 O O . HIS A 1 198 ? 133.640 150.638 179.747 1.00 21.69 178 HIS A O 1
ATOM 1444 N N . GLN A 1 199 ? 132.371 150.743 177.896 1.00 19.65 179 GLN A N 1
ATOM 1445 C CA . GLN A 1 199 ? 133.465 151.178 177.047 1.00 20.26 179 GLN A CA 1
ATOM 1446 C C . GLN A 1 199 ? 133.659 152.689 177.168 1.00 25.19 179 GLN A C 1
ATOM 1447 O O . GLN A 1 199 ? 132.837 153.407 177.744 1.00 25.43 179 GLN A O 1
ATOM 1453 N N . ASP A 1 200 ? 134.771 153.170 176.619 1.00 21.95 180 ASP A N 1
ATOM 1454 C CA . ASP A 1 200 ? 135.116 154.586 176.646 1.00 20.41 180 ASP A CA 1
ATOM 1455 C C . ASP A 1 200 ? 135.350 155.060 175.220 1.00 23.18 180 ASP A C 1
ATOM 1456 O O . ASP A 1 200 ? 136.175 154.488 174.501 1.00 22.42 180 ASP A O 1
ATOM 1461 N N . THR A 1 201 ? 134.626 156.106 174.815 1.00 20.56 181 THR A N 1
ATOM 1462 C CA . THR A 1 201 ? 134.805 156.650 173.473 1.00 20.61 181 THR A CA 1
ATOM 1463 C C . THR A 1 201 ? 136.160 157.328 173.317 1.00 21.55 181 THR A C 1
ATOM 1464 O O . THR A 1 201 ? 136.753 157.280 172.234 1.00 20.91 181 THR A O 1
ATOM 1468 N N . LYS A 1 202 ? 136.664 157.955 174.384 1.00 21.21 182 LYS A N 1
ATOM 1469 C CA . LYS A 1 202 ? 137.941 158.657 174.303 1.00 21.06 182 LYS A CA 1
ATOM 1470 C C . LYS A 1 202 ? 139.079 157.703 173.960 1.00 22.33 182 LYS A C 1
ATOM 1471 O O . LYS A 1 202 ? 139.944 158.024 173.138 1.00 19.00 182 LYS A O 1
ATOM 1477 N N . GLU A 1 203 ? 139.094 156.522 174.582 1.00 23.29 183 GLU A N 1
ATOM 1478 C CA . GLU A 1 203 ? 140.150 155.552 174.317 1.00 21.22 183 GLU A CA 1
ATOM 1479 C C . GLU A 1 203 ? 139.877 154.754 173.048 1.00 22.76 183 GLU A C 1
ATOM 1480 O O . GLU A 1 203 ? 140.809 154.431 172.302 1.00 25.34 183 GLU A O 1
ATOM 1486 N N . TYR A 1 204 ? 138.610 154.430 172.784 1.00 21.79 184 TYR A N 1
ATOM 1487 C CA . TYR A 1 204 ? 138.253 153.651 171.605 1.00 19.07 184 TYR A CA 1
ATOM 1488 C C . TYR A 1 204 ? 138.302 154.471 170.322 1.00 18.58 184 TYR A C 1
ATOM 1489 O O . TYR A 1 204 ? 138.190 153.894 169.234 1.00 19.61 184 TYR A O 1
ATOM 1498 N N . LYS A 1 205 ? 138.458 155.794 170.421 1.00 19.24 185 LYS A N 1
ATOM 1499 C CA . LYS A 1 205 ? 138.626 156.629 169.238 1.00 19.44 185 LYS A CA 1
ATOM 1500 C C . LYS A 1 205 ? 139.925 156.325 168.501 1.00 20.24 185 LYS A C 1
ATOM 1501 O O . LYS A 1 205 ? 140.019 156.587 167.296 1.00 18.98 185 LYS A O 1
ATOM 1507 N N . ASN A 1 206 ? 140.914 155.749 169.187 1.00 19.84 186 ASN A N 1
ATOM 1508 C CA . ASN A 1 206 ? 142.211 155.470 168.583 1.00 20.04 186 ASN A CA 1
ATOM 1509 C C . ASN A 1 206 ? 142.143 154.403 167.498 1.00 23.06 186 ASN A C 1
ATOM 1510 O O . ASN A 1 206 ? 143.125 154.226 166.768 1.00 23.29 186 ASN A O 1
ATOM 1515 N N . ALA A 1 207 ? 141.020 153.694 167.372 1.00 22.40 187 ALA A N 1
ATOM 1516 C CA . ALA A 1 207 ? 140.829 152.765 166.266 1.00 18.20 187 ALA A CA 1
ATOM 1517 C C . ALA A 1 207 ? 140.673 153.474 164.927 1.00 20.39 187 ALA A C 1
ATOM 1518 O O . ALA A 1 207 ? 140.578 152.801 163.896 1.00 24.23 187 ALA A O 1
ATOM 1520 N N . LEU A 1 208 ? 140.624 154.804 164.921 1.00 19.46 188 LEU A N 1
ATOM 1521 C CA . LEU A 1 208 ? 140.547 155.594 163.703 1.00 22.42 188 LEU A CA 1
ATOM 1522 C C . LEU A 1 208 ? 141.662 156.633 163.704 1.00 20.87 188 LEU A C 1
ATOM 1523 O O . LEU A 1 208 ? 142.332 156.855 164.715 1.00 20.93 188 LEU A O 1
ATOM 1528 N N . LYS A 1 209 ? 141.881 157.226 162.527 1.00 20.26 189 LYS A N 1
ATOM 1529 C CA . LYS A 1 209 ? 142.698 158.420 162.304 1.00 22.33 189 LYS A CA 1
ATOM 1530 C C . LYS A 1 209 ? 144.194 158.194 162.508 1.00 23.17 189 LYS A C 1
ATOM 1531 O O . LYS A 1 209 ? 145.003 159.068 162.177 1.00 25.24 189 LYS A O 1
ATOM 1537 N N . VAL A 1 210 ? 144.581 157.029 163.025 1.00 20.34 190 VAL A N 1
ATOM 1538 C CA . VAL A 1 210 ? 145.993 156.665 163.110 1.00 19.26 190 VAL A CA 1
ATOM 1539 C C . VAL A 1 210 ? 146.194 155.269 162.535 1.00 21.05 190 VAL A C 1
ATOM 1540 O O . VAL A 1 210 ? 147.010 155.065 161.629 1.00 21.82 190 VAL A O 1
ATOM 1544 N N . MET A 1 211 ? 145.447 154.301 163.060 1.00 20.35 191 MET A N 1
ATOM 1545 C CA . MET A 1 211 ? 145.576 152.914 162.632 1.00 19.52 191 MET A CA 1
ATOM 1546 C C . MET A 1 211 ? 144.926 152.672 161.271 1.00 20.59 191 MET A C 1
ATOM 1547 O O . MET A 1 211 ? 145.434 151.864 160.483 1.00 22.21 191 MET A O 1
ATOM 1552 N N . ARG A 1 212 ? 143.822 153.361 160.964 1.00 21.72 192 ARG A N 1
ATOM 1553 C CA . ARG A 1 212 ? 143.290 153.324 159.604 1.00 21.42 192 ARG A CA 1
ATOM 1554 C C . ARG A 1 212 ? 144.286 153.914 158.614 1.00 20.38 192 ARG A C 1
ATOM 1555 O O . ARG A 1 212 ? 144.488 153.372 157.518 1.00 21.41 192 ARG A O 1
ATOM 1563 N N . ASP A 1 213 ? 144.918 155.031 158.983 1.00 20.46 193 ASP A N 1
ATOM 1564 C CA . ASP A 1 213 ? 145.935 155.627 158.126 1.00 22.68 193 ASP A CA 1
ATOM 1565 C C . ASP A 1 213 ? 147.132 154.699 157.970 1.00 22.61 193 ASP A C 1
ATOM 1566 O O . ASP A 1 213 ? 147.729 154.622 156.892 1.00 20.97 193 ASP A O 1
ATOM 1571 N N . ASP A 1 214 ? 147.499 153.987 159.037 1.00 20.67 194 ASP A N 1
ATOM 1572 C CA . ASP A 1 214 ? 148.592 153.024 158.939 1.00 19.51 194 ASP A CA 1
ATOM 1573 C C . ASP A 1 214 ? 148.237 151.887 157.986 1.00 20.68 194 ASP A C 1
ATOM 1574 O O . ASP A 1 214 ? 149.066 151.463 157.169 1.00 21.18 194 ASP A O 1
ATOM 1579 N N . ALA A 1 215 ? 147.003 151.383 158.072 1.00 20.09 195 ALA A N 1
ATOM 1580 C CA . ALA A 1 215 ? 146.573 150.342 157.146 1.00 20.76 195 ALA A CA 1
ATOM 1581 C C . ALA A 1 215 ? 146.611 150.839 155.707 1.00 20.15 195 ALA A C 1
ATOM 1582 O O . ALA A 1 215 ? 147.085 150.133 154.810 1.00 19.32 195 ALA A O 1
ATOM 1584 N N . GLU A 1 216 ? 146.132 152.064 155.469 1.00 20.03 196 GLU A N 1
ATOM 1585 C CA . GLU A 1 216 ? 146.174 152.622 154.120 1.00 22.62 196 GLU A CA 1
ATOM 1586 C C . GLU A 1 216 ? 147.608 152.826 153.641 1.00 20.70 196 GLU A C 1
ATOM 1587 O O . GLU A 1 216 ? 147.892 152.671 152.446 1.00 19.65 196 GLU A O 1
ATOM 1593 N N . SER A 1 217 ? 148.519 153.178 154.551 1.00 18.39 197 SER A N 1
ATOM 1594 C CA . SER A 1 217 ? 149.929 153.280 154.190 1.00 18.28 197 SER A CA 1
ATOM 1595 C C . SER A 1 217 ? 150.481 151.927 153.763 1.00 18.03 197 SER A C 1
ATOM 1596 O O . SER A 1 217 ? 151.262 151.840 152.809 1.00 18.19 197 SER A O 1
ATOM 1599 N N . MET A 1 218 ? 150.089 150.860 154.461 1.00 16.20 198 MET A N 1
ATOM 1600 C CA . MET A 1 218 ? 150.469 149.519 154.018 1.00 16.71 198 MET A CA 1
ATOM 1601 C C . MET A 1 218 ? 149.884 149.196 152.647 1.00 18.56 198 MET A C 1
ATOM 1602 O O . MET A 1 218 ? 150.545 148.554 151.821 1.00 19.26 198 MET A O 1
ATOM 1607 N N . ILE A 1 219 ? 148.643 149.616 152.389 1.00 18.96 199 ILE A N 1
ATOM 1608 C CA . ILE A 1 219 ? 148.047 149.381 151.071 1.00 17.23 199 ILE A CA 1
ATOM 1609 C C . ILE A 1 219 ? 148.862 150.078 149.987 1.00 19.06 199 ILE A C 1
ATOM 1610 O O . ILE A 1 219 ? 149.162 149.495 148.938 1.00 17.37 199 ILE A O 1
ATOM 1615 N N . GLU A 1 220 ? 149.233 151.335 150.223 1.00 15.28 200 GLU A N 1
ATOM 1616 C CA . GLU A 1 220 ? 149.923 152.117 149.204 1.00 14.80 200 GLU A CA 1
ATOM 1617 C C . GLU A 1 220 ? 151.416 151.826 149.126 1.00 16.78 200 GLU A C 1
ATOM 1618 O O . GLU A 1 220 ? 152.062 152.258 148.165 1.00 19.13 200 GLU A O 1
ATOM 1624 N N . GLN A 1 221 ? 151.981 151.112 150.103 1.00 17.34 201 GLN A N 1
ATOM 1625 C CA . GLN A 1 221 ? 153.412 150.827 150.080 1.00 13.23 201 GLN A CA 1
ATOM 1626 C C . GLN A 1 221 ? 153.784 149.852 148.971 1.00 10.27 201 GLN A C 1
ATOM 1627 O O . GLN A 1 221 ? 154.926 149.863 148.499 1.00 9.34 201 GLN A O 1
ATOM 1633 N N . SER A 1 222 ? 152.845 149.004 148.548 1.00 11.74 202 SER A N 1
ATOM 1634 C CA . SER A 1 222 ? 153.158 147.996 147.540 1.00 13.03 202 SER A CA 1
ATOM 1635 C C . SER A 1 222 ? 153.500 148.632 146.198 1.00 11.95 202 SER A C 1
ATOM 1636 O O . SER A 1 222 ? 154.426 148.184 145.512 1.00 10.25 202 SER A O 1
ATOM 1639 N N . MET A 1 223 ? 152.771 149.673 145.806 1.00 14.37 203 MET A N 1
ATOM 1640 C CA . MET A 1 223 ? 152.970 150.303 144.508 1.00 15.26 203 MET A CA 1
ATOM 1641 C C . MET A 1 223 ? 154.071 151.355 144.515 1.00 13.33 203 MET A C 1
ATOM 1642 O O . MET A 1 223 ? 154.367 151.926 143.461 1.00 16.05 203 MET A O 1
ATOM 1647 N N . PHE A 1 224 ? 154.683 151.624 145.669 1.00 11.22 204 PHE A N 1
ATOM 1648 C CA . PHE A 1 224 ? 155.823 152.529 145.723 1.00 10.30 204 PHE A CA 1
ATOM 1649 C C . PHE A 1 224 ? 157.131 151.843 145.354 1.00 8.68 204 PHE A C 1
ATOM 1650 O O . PHE A 1 224 ? 158.123 152.531 145.092 1.00 9.49 204 PHE A O 1
ATOM 1658 N N . GLY A 1 225 ? 157.155 150.515 145.321 1.00 7.06 205 GLY A N 1
ATOM 1659 C CA . GLY A 1 225 ? 158.355 149.756 145.019 1.00 6.88 205 GLY A CA 1
ATOM 1660 C C . GLY A 1 225 ? 158.802 148.816 146.117 1.00 4.83 205 GLY A C 1
ATOM 1661 O O . GLY A 1 225 ? 159.672 147.969 145.868 1.00 4.70 205 GLY A O 1
ATOM 1662 N N . HIS A 1 226 ? 158.245 148.921 147.321 1.00 5.72 206 HIS A N 1
ATOM 1663 C CA . HIS A 1 226 ? 158.618 148.024 148.406 1.00 4.17 206 HIS A CA 1
ATOM 1664 C C . HIS A 1 226 ? 158.032 146.639 148.161 1.00 7.15 206 HIS A C 1
ATOM 1665 O O . HIS A 1 226 ? 156.827 146.496 147.932 1.00 9.78 206 HIS A O 1
ATOM 1672 N N . LYS A 1 227 ? 158.885 145.614 148.215 1.00 6.42 207 LYS A N 1
ATOM 1673 C CA . LYS A 1 227 ? 158.483 144.278 147.801 1.00 5.29 207 LYS A CA 1
ATOM 1674 C C . LYS A 1 227 ? 158.854 143.160 148.763 1.00 8.27 207 LYS A C 1
ATOM 1675 O O . LYS A 1 227 ? 158.392 142.035 148.556 1.00 18.11 207 LYS A O 1
ATOM 1681 N N . HIS A 1 228 ? 159.661 143.421 149.794 1.00 4.71 208 HIS A N 1
ATOM 1682 C CA . HIS A 1 228 ? 160.144 142.404 150.728 1.00 4.54 208 HIS A CA 1
ATOM 1683 C C . HIS A 1 228 ? 161.138 141.454 150.068 1.00 4.27 208 HIS A C 1
ATOM 1684 O O . HIS A 1 228 ? 161.059 141.181 148.864 1.00 7.56 208 HIS A O 1
ATOM 1691 N N . ARG A 1 229 ? 162.082 140.951 150.867 1.00 2.34 209 ARG A N 1
ATOM 1692 C CA . ARG A 1 229 ? 163.186 140.157 150.338 1.00 1.77 209 ARG A CA 1
ATOM 1693 C C . ARG A 1 229 ? 162.706 138.866 149.690 1.00 4.85 209 ARG A C 1
ATOM 1694 O O . ARG A 1 229 ? 163.310 138.404 148.717 1.00 5.64 209 ARG A O 1
ATOM 1702 N N . ARG A 1 230 ? 161.633 138.266 150.206 1.00 4.93 210 ARG A N 1
ATOM 1703 C CA . ARG A 1 230 ? 161.141 137.017 149.630 1.00 4.13 210 ARG A CA 1
ATOM 1704 C C . ARG A 1 230 ? 160.588 137.236 148.226 1.00 7.09 210 ARG A C 1
ATOM 1705 O O . ARG A 1 230 ? 160.886 136.470 147.301 1.00 7.82 210 ARG A O 1
ATOM 1713 N N . LEU A 1 231 ? 159.781 138.284 148.043 1.00 7.16 211 LEU A N 1
ATOM 1714 C CA . LEU A 1 231 ? 159.293 138.595 146.705 1.00 7.29 211 LEU A CA 1
ATOM 1715 C C . LEU A 1 231 ? 160.421 139.060 145.797 1.00 7.75 211 LEU A C 1
ATOM 1716 O O . LEU A 1 231 ? 160.365 138.838 144.586 1.00 11.78 211 LEU A O 1
ATOM 1721 N N . TYR A 1 232 ? 161.446 139.706 146.357 1.00 6.28 212 TYR A N 1
ATOM 1722 C CA . TYR A 1 232 ? 162.625 140.034 145.562 1.00 2.35 212 TYR A CA 1
ATOM 1723 C C . TYR A 1 232 ? 163.311 138.774 145.054 1.00 3.72 212 TYR A C 1
ATOM 1724 O O . TYR A 1 232 ? 163.731 138.709 143.893 1.00 6.34 212 TYR A O 1
ATOM 1733 N N . LEU A 1 233 ? 163.444 137.767 145.918 1.00 4.68 213 LEU A N 1
ATOM 1734 C CA . LEU A 1 233 ? 164.046 136.504 145.507 1.00 5.16 213 LEU A CA 1
ATOM 1735 C C . LEU A 1 233 ? 163.194 135.811 144.455 1.00 5.88 213 LEU A C 1
ATOM 1736 O O . LEU A 1 233 ? 163.721 135.210 143.512 1.00 5.54 213 LEU A O 1
ATOM 1741 N N . GLU A 1 234 ? 161.870 135.876 144.607 1.00 9.37 214 GLU A N 1
ATOM 1742 C CA . GLU A 1 234 ? 160.980 135.318 143.594 1.00 9.52 214 GLU A CA 1
ATOM 1743 C C . GLU A 1 234 ? 161.135 136.042 142.261 1.00 6.60 214 GLU A C 1
ATOM 1744 O O . GLU A 1 234 ? 161.164 135.407 141.201 1.00 10.22 214 GLU A O 1
ATOM 1750 N N . ALA A 1 235 ? 161.231 137.373 142.297 1.00 6.73 215 ALA A N 1
ATOM 1751 C CA . ALA A 1 235 ? 161.375 138.152 141.072 1.00 6.30 215 ALA A CA 1
ATOM 1752 C C . ALA A 1 235 ? 162.700 137.868 140.382 1.00 6.36 215 ALA A C 1
ATOM 1753 O O . ALA A 1 235 ? 162.752 137.757 139.153 1.00 9.84 215 ALA A O 1
ATOM 1755 N N . ILE A 1 236 ? 163.788 137.757 141.150 1.00 6.15 216 ILE A N 1
ATOM 1756 C CA . ILE A 1 236 ? 165.090 137.482 140.547 1.00 5.33 216 ILE A CA 1
ATOM 1757 C C . ILE A 1 236 ? 165.285 136.012 140.223 1.00 8.26 216 ILE A C 1
ATOM 1758 O O . ILE A 1 236 ? 166.242 135.668 139.521 1.00 7.45 216 ILE A O 1
ATOM 1763 N N . ALA A 1 237 ? 164.409 135.132 140.711 1.00 10.64 217 ALA A N 1
ATOM 1764 C CA . ALA A 1 237 ? 164.354 133.784 140.158 1.00 7.93 217 ALA A CA 1
ATOM 1765 C C . ALA A 1 237 ? 163.980 133.839 138.686 1.00 7.37 217 ALA A C 1
ATOM 1766 O O . ALA A 1 237 ? 164.539 133.107 137.862 1.00 13.00 217 ALA A O 1
ATOM 1768 N N . GLN A 1 238 ? 163.032 134.704 138.341 1.00 7.41 218 GLN A N 1
ATOM 1769 C CA . GLN A 1 238 ? 162.818 135.116 136.967 1.00 8.87 218 GLN A CA 1
ATOM 1770 C C . GLN A 1 238 ? 163.817 136.211 136.599 1.00 10.61 218 GLN A C 1
ATOM 1771 O O . GLN A 1 238 ? 164.590 136.688 137.433 1.00 15.57 218 GLN A O 1
ATOM 1777 N N . ASP A 1 239 ? 163.836 136.566 135.315 1.00 10.51 219 ASP A N 1
ATOM 1778 C CA . ASP A 1 239 ? 164.680 137.632 134.778 1.00 12.37 219 ASP A CA 1
ATOM 1779 C C . ASP A 1 239 ? 166.152 137.233 134.771 1.00 10.97 219 ASP A C 1
ATOM 1780 O O . ASP A 1 239 ? 166.985 137.943 134.200 1.00 15.07 219 ASP A O 1
ATOM 1785 N N . ILE A 1 240 ? 166.487 136.109 135.397 1.00 8.45 220 ILE A N 1
ATOM 1786 C CA . ILE A 1 240 ? 167.824 135.531 135.284 1.00 9.46 220 ILE A CA 1
ATOM 1787 C C . ILE A 1 240 ? 167.899 134.701 134.005 1.00 10.90 220 ILE A C 1
ATOM 1788 O O . ILE A 1 240 ? 168.848 134.877 133.226 1.00 11.63 220 ILE A O 1
ATOM 1793 N N . PRO A 1 241 ? 166.946 133.799 133.725 1.00 10.87 221 PRO A N 1
ATOM 1794 C CA . PRO A 1 241 ? 166.967 133.142 132.410 1.00 10.67 221 PRO A CA 1
ATOM 1795 C C . PRO A 1 241 ? 166.622 134.085 131.273 1.00 13.35 221 PRO A C 1
ATOM 1796 O O . PRO A 1 241 ? 167.063 133.859 130.139 1.00 15.41 221 PRO A O 1
ATOM 1800 N N . ARG A 1 242 ? 165.848 135.137 131.543 1.00 12.76 222 ARG A N 1
ATOM 1801 C CA . ARG A 1 242 ? 165.416 136.044 130.488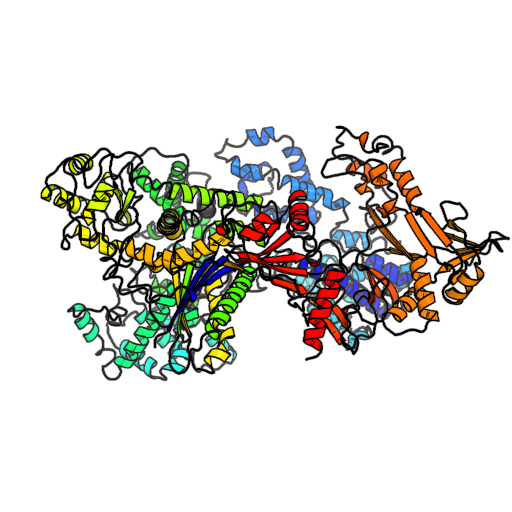 1.00 11.39 222 ARG A CA 1
ATOM 1802 C C . ARG A 1 242 ? 166.524 136.992 130.046 1.00 8.96 222 ARG A C 1
ATOM 1803 O O . ARG A 1 242 ? 166.526 137.436 128.893 1.00 11.71 222 ARG A O 1
ATOM 1811 N N . ASP A 1 243 ? 167.462 137.313 130.932 1.00 9.48 223 ASP A N 1
ATOM 1812 C CA . ASP A 1 243 ? 168.571 138.193 130.583 1.00 8.32 223 ASP A CA 1
ATOM 1813 C C . ASP A 1 243 ? 169.620 137.397 129.817 1.00 7.23 223 ASP A C 1
ATOM 1814 O O . ASP A 1 243 ? 170.220 136.464 130.360 1.00 7.36 223 ASP A O 1
ATOM 1819 N N . SER A 1 244 ? 169.839 137.766 128.553 1.00 7.62 224 SER A N 1
ATOM 1820 C CA . SER A 1 244 ? 170.800 137.053 127.722 1.00 8.86 224 SER A CA 1
ATOM 1821 C C . SER A 1 244 ? 172.242 137.387 128.080 1.00 8.43 224 SER A C 1
ATOM 1822 O O . SER A 1 244 ? 173.152 136.662 127.666 1.00 9.88 224 SER A O 1
ATOM 1825 N N . ARG A 1 245 ? 172.471 138.465 128.831 1.00 7.88 225 ARG A N 1
ATOM 1826 C CA . ARG A 1 245 ? 173.829 138.816 129.228 1.00 6.57 225 ARG A CA 1
ATOM 1827 C C . ARG A 1 245 ? 174.379 137.881 130.295 1.00 7.69 225 ARG A C 1
ATOM 1828 O O . ARG A 1 245 ? 175.598 137.826 130.484 1.00 10.48 225 ARG A O 1
ATOM 1836 N N . LEU A 1 246 ? 173.512 137.154 130.992 1.00 6.32 226 LEU A N 1
ATOM 1837 C CA . LEU A 1 246 ? 173.917 136.274 132.079 1.00 6.80 226 LEU A CA 1
ATOM 1838 C C . LEU A 1 246 ? 174.152 134.839 131.632 1.00 8.23 226 LEU A C 1
ATOM 1839 O O . LEU A 1 246 ? 174.476 133.994 132.473 1.00 10.30 226 LEU A O 1
ATOM 1844 N N . LYS A 1 247 ? 173.999 134.543 130.341 1.00 10.99 227 LYS A N 1
ATOM 1845 C CA . LYS A 1 247 ? 174.113 133.161 129.876 1.00 10.42 227 LYS A CA 1
ATOM 1846 C C . LYS A 1 247 ? 175.470 132.534 130.175 1.00 9.41 227 LYS A C 1
ATOM 1847 O O . LYS A 1 247 ? 175.495 131.390 130.662 1.00 9.55 227 LYS A O 1
ATOM 1853 N N . PRO A 1 248 ? 176.614 133.177 129.903 1.00 7.25 228 PRO A N 1
ATOM 1854 C CA . PRO A 1 248 ? 177.888 132.557 130.312 1.00 8.92 228 PRO A CA 1
ATOM 1855 C C . PRO A 1 248 ? 177.998 132.351 131.812 1.00 11.16 228 PRO A C 1
ATOM 1856 O O . PRO A 1 248 ? 178.529 131.328 132.261 1.00 11.73 228 PRO A O 1
ATOM 1860 N N . ILE A 1 249 ? 177.480 133.291 132.605 1.00 11.21 229 ILE A N 1
ATOM 1861 C CA . ILE A 1 249 ? 177.558 133.169 134.056 1.00 8.46 229 ILE A CA 1
ATOM 1862 C C . ILE A 1 249 ? 176.656 132.044 134.548 1.00 8.86 229 ILE A C 1
ATOM 1863 O O . ILE A 1 249 ? 177.040 131.259 135.423 1.00 10.30 229 ILE A O 1
ATOM 1868 N N . ILE A 1 250 ? 175.447 131.945 133.993 1.00 9.60 230 ILE A N 1
ATOM 1869 C CA . ILE A 1 250 ? 174.544 130.856 134.357 1.00 8.28 230 ILE A CA 1
ATOM 1870 C C . ILE A 1 250 ? 175.149 129.514 133.967 1.00 9.08 230 ILE A C 1
ATOM 1871 O O . ILE A 1 250 ? 175.057 128.533 134.715 1.00 13.08 230 ILE A O 1
ATOM 1876 N N . GLU A 1 251 ? 175.774 129.448 132.790 1.00 10.38 231 GLU A N 1
ATOM 1877 C CA . GLU A 1 251 ? 176.423 128.215 132.358 1.00 13.46 231 GLU A CA 1
ATOM 1878 C C . GLU A 1 251 ? 177.561 127.832 133.296 1.00 10.79 231 GLU A C 1
ATOM 1879 O O . GLU A 1 251 ? 177.715 126.657 133.650 1.00 13.93 231 GLU A O 1
ATOM 1885 N N . ALA A 1 252 ? 178.367 128.811 133.715 1.00 11.03 232 ALA A N 1
ATOM 1886 C CA . ALA A 1 252 ? 179.462 128.520 134.635 1.00 12.70 232 ALA A CA 1
ATOM 1887 C C . ALA A 1 252 ? 178.951 128.127 136.014 1.00 13.52 232 ALA A C 1
ATOM 1888 O O . ALA A 1 252 ? 179.617 127.366 136.725 1.00 15.67 232 ALA A O 1
ATOM 1890 N N . PHE A 1 253 ? 177.786 128.632 136.413 1.00 11.22 233 PHE A N 1
ATOM 1891 C CA . PHE A 1 253 ? 177.176 128.230 137.674 1.00 11.04 233 PHE A CA 1
ATOM 1892 C C . PHE A 1 253 ? 176.379 126.939 137.557 1.00 13.42 233 PHE A C 1
ATOM 1893 O O . PHE A 1 253 ? 175.825 126.483 138.563 1.00 11.80 233 PHE A O 1
ATOM 1901 N N . SER A 1 254 ? 176.310 126.351 136.362 1.00 16.57 234 SER A N 1
ATOM 1902 C CA . SER A 1 254 ? 175.665 125.056 136.142 1.00 13.58 234 SER A CA 1
ATOM 1903 C C . SER A 1 254 ? 174.206 125.066 136.589 1.00 13.81 234 SER A C 1
ATOM 1904 O O . SER A 1 254 ? 173.725 124.124 137.222 1.00 17.75 234 SER A O 1
ATOM 1907 N N . GLY A 1 255 ? 173.493 126.140 136.263 1.00 9.42 235 GLY A N 1
ATOM 1908 C CA . GLY A 1 255 ? 172.075 126.189 136.549 1.00 11.23 235 GLY A CA 1
ATOM 1909 C C . GLY A 1 255 ? 171.546 127.551 136.939 1.00 8.91 235 GLY A C 1
ATOM 1910 O O . GLY A 1 255 ? 172.229 128.330 137.610 1.00 9.28 235 GLY A O 1
ATOM 1911 N N . VAL A 1 256 ? 170.317 127.846 136.514 1.00 10.15 236 VAL A N 1
ATOM 1912 C CA . VAL A 1 256 ? 169.662 129.085 136.918 1.00 8.10 236 VAL A CA 1
ATOM 1913 C C . VAL A 1 256 ? 169.406 129.087 138.419 1.00 9.14 236 VAL A C 1
ATOM 1914 O O . VAL A 1 256 ? 169.562 130.115 139.087 1.00 10.42 236 VAL A O 1
ATOM 1918 N N . GLU A 1 257 ? 169.009 127.938 138.973 1.00 9.10 237 GLU A N 1
ATOM 1919 C CA . GLU A 1 257 ? 168.705 127.864 140.399 1.00 8.06 237 GLU A CA 1
ATOM 1920 C C . GLU A 1 257 ? 169.948 128.090 141.253 1.00 6.48 237 GLU A C 1
ATOM 1921 O O . GLU A 1 257 ? 169.885 128.781 142.275 1.00 8.09 237 GLU A O 1
ATOM 1927 N N . LYS A 1 258 ? 171.084 127.510 140.858 1.00 4.93 238 LYS A N 1
ATOM 1928 C CA . LYS A 1 258 ? 172.315 127.696 141.621 1.00 5.21 238 LYS A CA 1
ATOM 1929 C C . LYS A 1 258 ? 172.744 129.158 141.623 1.00 5.06 238 LYS A C 1
ATOM 1930 O O . LYS A 1 258 ? 173.102 129.715 142.668 1.00 5.43 238 LYS A O 1
ATOM 1936 N N . PHE A 1 259 ? 172.707 129.800 140.453 1.00 7.06 239 PHE A N 1
ATOM 1937 C CA . PHE A 1 259 ? 173.075 131.208 140.368 1.00 4.94 239 PHE A CA 1
ATOM 1938 C C . PHE A 1 259 ? 172.100 132.083 141.144 1.00 3.84 239 PHE A C 1
ATOM 1939 O O . PHE A 1 259 ? 172.509 133.058 141.782 1.00 6.26 239 PHE A O 1
ATOM 1947 N N . HIS A 1 260 ? 170.807 131.760 141.092 1.00 3.75 240 HIS A N 1
ATOM 1948 C CA . HIS A 1 260 ? 169.829 132.521 141.860 1.00 4.26 240 HIS A CA 1
ATOM 1949 C C . HIS A 1 260 ? 170.080 132.391 143.355 1.00 3.70 240 HIS A C 1
ATOM 1950 O O . HIS A 1 260 ? 170.014 133.383 144.089 1.00 3.51 240 HIS A O 1
ATOM 1957 N N . HIS A 1 261 ? 170.365 131.175 143.828 1.00 4.76 241 HIS A N 1
ATOM 1958 C CA . HIS A 1 261 ? 170.666 130.989 145.242 1.00 2.26 241 HIS A CA 1
ATOM 1959 C C . HIS A 1 261 ? 171.913 131.762 145.640 1.00 1.52 241 HIS A C 1
ATOM 1960 O O . HIS A 1 261 ? 171.950 132.393 146.700 1.00 1.82 241 HIS A O 1
ATOM 1967 N N . PHE A 1 262 ? 172.943 131.724 144.795 1.00 1.82 242 PHE A N 1
ATOM 1968 C CA . PHE A 1 262 ? 174.174 132.459 145.065 1.00 1.72 242 PHE A CA 1
ATOM 1969 C C . PHE A 1 262 ? 173.914 133.960 145.165 1.00 1.75 242 PHE A C 1
ATOM 1970 O O . PHE A 1 262 ? 174.339 134.618 146.126 1.00 1.32 242 PHE A O 1
ATOM 1978 N N . ILE A 1 263 ? 173.188 134.513 144.190 1.00 2.22 243 ILE A N 1
ATOM 1979 C CA . ILE A 1 263 ? 172.900 135.945 144.176 1.00 1.18 243 ILE A CA 1
ATOM 1980 C C . ILE A 1 263 ? 172.061 136.336 145.385 1.00 1.15 243 ILE A C 1
ATOM 1981 O O . ILE A 1 263 ? 172.317 137.359 146.031 1.00 1.88 243 ILE A O 1
ATOM 1986 N N . GLY A 1 264 ? 171.046 135.535 145.710 1.00 1.06 244 GLY A N 1
ATOM 1987 C CA . GLY A 1 264 ? 170.193 135.858 146.840 1.00 0.96 244 GLY A CA 1
ATOM 1988 C C . GLY A 1 264 ? 170.912 135.766 148.170 1.00 0.72 244 GLY A C 1
ATOM 1989 O O . GLY A 1 264 ? 170.684 136.585 149.064 1.00 0.89 244 GLY A O 1
ATOM 1990 N N . ASN A 1 265 ? 171.779 134.764 148.328 1.00 0.76 245 ASN A N 1
ATOM 1991 C CA . ASN A 1 265 ? 172.566 134.655 149.549 1.00 0.46 245 ASN A CA 1
ATOM 1992 C C . ASN A 1 265 ? 173.515 135.834 149.694 1.00 0.43 245 ASN A C 1
ATOM 1993 O O . ASN A 1 265 ? 173.715 136.344 150.802 1.00 0.78 245 ASN A O 1
ATOM 1998 N N . LEU A 1 266 ? 174.118 136.277 148.587 1.00 0.72 246 LEU A N 1
ATOM 1999 C CA . LEU A 1 266 ? 174.990 137.445 148.655 1.00 0.40 246 LEU A CA 1
ATOM 2000 C C . LEU A 1 266 ? 174.207 138.711 148.978 1.00 0.52 246 LEU A C 1
ATOM 2001 O O . LEU A 1 266 ? 174.683 139.563 149.736 1.00 0.42 246 LEU A O 1
ATOM 2006 N N . SER A 1 267 ? 173.013 138.860 148.403 1.00 0.61 247 SER A N 1
ATOM 2007 C CA . SER A 1 267 ? 172.221 140.058 148.655 1.00 0.45 247 SER A CA 1
ATOM 2008 C C . SER A 1 267 ? 171.713 140.107 150.089 1.00 0.32 247 SER A C 1
ATOM 2009 O O . SER A 1 267 ? 171.536 141.195 150.645 1.00 0.93 247 SER A O 1
ATOM 2012 N N . ASN A 1 268 ? 171.488 138.950 150.711 1.00 0.36 248 ASN A N 1
ATOM 2013 C CA . ASN A 1 268 ? 170.990 138.912 152.080 1.00 0.36 248 ASN A CA 1
ATOM 2014 C C . ASN A 1 268 ? 172.001 139.428 153.095 1.00 0.25 248 ASN A C 1
ATOM 2015 O O . ASN A 1 268 ? 171.627 139.658 154.249 1.00 0.82 248 ASN A O 1
ATOM 2020 N N . LEU A 1 269 ? 173.257 139.609 152.701 1.00 0.17 249 LEU A N 1
ATOM 2021 C CA . LEU A 1 269 ? 174.281 140.061 153.631 1.00 0.08 249 LEU A CA 1
ATOM 2022 C C . LEU A 1 269 ? 174.041 141.503 154.061 1.00 0.06 249 LEU A C 1
ATOM 2023 O O . LEU A 1 269 ? 173.656 142.355 153.257 1.00 0.06 249 LEU A O 1
ATOM 2028 N N . GLN A 1 270 ? 174.276 141.770 155.342 1.00 0.04 250 GLN A N 1
ATOM 2029 C CA . GLN A 1 270 ? 174.245 143.125 155.862 1.00 0.01 250 GLN A CA 1
ATOM 2030 C C . GLN A 1 270 ? 175.550 143.844 155.534 1.00 0.01 250 GLN A C 1
ATOM 2031 O O . GLN A 1 270 ? 176.511 143.254 155.035 1.00 0.02 250 GLN A O 1
ATOM 2037 N N . LEU A 1 271 ? 175.575 145.146 155.820 1.00 0.01 251 LEU A N 1
ATOM 2038 C CA . LEU A 1 271 ? 176.779 145.929 155.568 1.00 0.01 251 LEU A CA 1
ATOM 2039 C C . LEU A 1 271 ? 177.941 145.450 156.426 1.00 0.01 251 LEU A C 1
ATOM 2040 O O . LEU A 1 271 ? 179.092 145.455 155.979 1.00 0.02 251 LEU A O 1
ATOM 2045 N N . ARG A 1 272 ? 177.663 145.042 157.666 1.00 0.01 252 ARG A N 1
ATOM 2046 C CA . ARG A 1 272 ? 178.743 144.681 158.579 1.00 0.01 252 ARG A CA 1
ATOM 2047 C C . ARG A 1 272 ? 179.501 143.447 158.099 1.00 0.01 252 ARG A C 1
ATOM 2048 O O . ARG A 1 272 ? 180.725 143.382 158.236 1.00 0.13 252 ARG A O 1
ATOM 2056 N N . ALA A 1 273 ? 178.803 142.466 157.525 1.00 0.01 253 ALA A N 1
ATOM 2057 C CA . ALA A 1 273 ? 179.485 141.280 157.015 1.00 0.01 253 ALA A CA 1
ATOM 2058 C C . ALA A 1 273 ? 180.405 141.628 155.850 1.00 0.02 253 ALA A C 1
ATOM 2059 O O . ALA A 1 273 ? 181.553 141.168 155.788 1.00 0.03 253 ALA A O 1
ATOM 2061 N N . LEU A 1 274 ? 179.916 142.445 154.914 1.00 0.03 254 LEU A N 1
ATOM 2062 C CA . LEU A 1 274 ? 180.742 142.876 153.792 1.00 0.02 254 LEU A CA 1
ATOM 2063 C C . LEU A 1 274 ? 181.933 143.692 154.274 1.00 0.05 254 LEU A C 1
ATOM 2064 O O . LEU A 1 274 ? 183.047 143.553 153.755 1.00 0.12 254 LEU A O 1
ATOM 2069 N N . ARG A 1 275 ? 181.712 144.549 155.271 1.00 0.04 255 ARG A N 1
ATOM 2070 C CA . ARG A 1 275 ? 182.800 145.314 155.867 1.00 0.04 255 ARG A CA 1
ATOM 2071 C C . ARG A 1 275 ? 183.849 144.395 156.476 1.00 0.06 255 ARG A C 1
ATOM 2072 O O . ARG A 1 275 ? 185.050 144.593 156.271 1.00 0.13 255 ARG A O 1
ATOM 2080 N N . TRP A 1 276 ? 183.410 143.374 157.216 1.00 0.05 256 TRP A N 1
ATOM 2081 C CA . TRP A 1 276 ? 184.347 142.432 157.818 1.00 0.06 256 TRP A CA 1
ATOM 2082 C C . TRP A 1 276 ? 185.145 141.700 156.753 1.00 0.28 256 TRP A C 1
ATOM 2083 O O . TRP A 1 276 ? 186.348 141.468 156.919 1.00 1.41 256 TRP A O 1
ATOM 2094 N N . TYR A 1 277 ? 184.489 141.307 155.660 1.00 0.22 257 TYR A N 1
ATOM 2095 C CA . TYR A 1 277 ? 185.221 140.654 154.582 1.00 0.28 257 TYR A CA 1
ATOM 2096 C C . TYR A 1 277 ? 186.254 141.591 153.972 1.00 0.25 257 TYR A C 1
ATOM 2097 O O . TYR A 1 277 ? 187.391 141.186 153.707 1.00 0.52 257 TYR A O 1
ATOM 2106 N N . PHE A 1 278 ? 185.883 142.847 153.749 1.00 0.26 258 PHE A N 1
ATOM 2107 C CA . PHE A 1 278 ? 186.764 143.796 153.086 1.00 0.29 258 PHE A CA 1
ATOM 2108 C C . PHE A 1 278 ? 187.609 144.614 154.054 1.00 0.43 258 PHE A C 1
ATOM 2109 O O . PHE A 1 278 ? 188.346 145.496 153.608 1.00 0.88 258 PHE A O 1
ATOM 2117 N N . ASN A 1 279 ? 187.533 144.344 155.358 1.00 0.50 259 ASN A N 1
ATOM 2118 C CA . ASN A 1 279 ? 188.355 145.052 156.341 1.00 0.72 259 ASN A CA 1
ATOM 2119 C C . ASN A 1 279 ? 189.752 144.431 156.367 1.00 2.41 259 ASN A C 1
ATOM 2120 O O . ASN A 1 279 ? 190.156 143.739 157.303 1.00 7.32 259 ASN A O 1
ATOM 2125 N N . ASP A 1 280 ? 190.494 144.693 155.297 1.00 2.74 260 ASP A N 1
ATOM 2126 C CA . ASP A 1 280 ? 191.869 144.234 155.177 1.00 3.15 260 ASP A CA 1
ATOM 2127 C C . ASP A 1 280 ? 192.554 145.042 154.084 1.00 4.01 260 ASP A C 1
ATOM 2128 O O . ASP A 1 280 ? 192.033 145.135 152.966 1.00 7.94 260 ASP A O 1
ATOM 2133 N N . PRO A 1 281 ? 193.713 145.644 154.360 1.00 5.27 261 PRO A N 1
ATOM 2134 C CA . PRO A 1 281 ? 194.429 146.367 153.297 1.00 5.22 261 PRO A CA 1
ATOM 2135 C C . PRO A 1 281 ? 194.847 145.479 152.138 1.00 7.82 261 PRO A C 1
ATOM 2136 O O . PRO A 1 281 ? 195.128 145.998 151.051 1.00 9.71 261 PRO A O 1
ATOM 2140 N N . SER A 1 282 ? 194.900 144.161 152.332 1.00 8.10 262 SER A N 1
ATOM 2141 C CA . SER A 1 282 ? 195.151 143.237 151.235 1.00 9.05 262 SER A CA 1
ATOM 2142 C C . SER A 1 282 ? 193.922 143.004 150.365 1.00 8.76 262 SER A C 1
ATOM 2143 O O . SER A 1 282 ? 194.042 142.375 149.309 1.00 10.91 262 SER A O 1
ATOM 2146 N N . MET A 1 283 ? 192.752 143.488 150.780 1.00 8.53 263 MET A N 1
ATOM 2147 C CA . MET A 1 283 ? 191.542 143.404 149.971 1.00 4.97 263 MET A CA 1
ATOM 2148 C C . MET A 1 283 ? 191.438 144.526 148.950 1.00 6.15 263 MET A C 1
ATOM 2149 O O . MET A 1 283 ? 190.441 144.589 148.224 1.00 7.68 263 MET A O 1
ATOM 2154 N N . LYS A 1 284 ? 192.429 145.417 148.890 1.00 9.59 264 LYS A N 1
ATOM 2155 C CA . LYS A 1 284 ? 192.444 146.444 147.856 1.00 7.28 264 LYS A CA 1
ATOM 2156 C C . LYS A 1 284 ? 192.511 145.832 146.463 1.00 9.64 264 LYS A C 1
ATOM 2157 O O . LYS A 1 284 ? 192.018 146.428 145.498 1.00 15.30 264 LYS A O 1
ATOM 2163 N N . ASN A 1 285 ? 193.103 144.647 146.339 1.00 9.63 265 ASN A N 1
ATOM 2164 C CA . ASN A 1 285 ? 193.242 143.965 145.060 1.00 12.59 265 ASN A CA 1
ATOM 2165 C C . ASN A 1 285 ? 192.024 143.128 144.694 1.00 11.33 265 ASN A C 1
ATOM 2166 O O . ASN A 1 285 ? 192.020 142.509 143.624 1.00 12.62 265 ASN A O 1
ATOM 2171 N N . ASN A 1 286 ? 191.000 143.092 145.550 1.00 8.83 266 ASN A N 1
ATOM 2172 C CA . ASN A 1 286 ? 189.776 142.327 145.309 1.00 7.13 266 ASN A CA 1
ATOM 2173 C C . ASN A 1 286 ? 190.091 140.850 145.064 1.00 9.45 266 ASN A C 1
ATOM 2174 O O . ASN A 1 286 ? 189.801 140.286 144.008 1.00 9.93 266 ASN A O 1
ATOM 2179 N N . VAL A 1 287 ? 190.690 140.231 146.074 1.00 10.23 267 VAL A N 1
ATOM 2180 C CA . VAL A 1 287 ? 191.090 138.832 146.011 1.00 11.46 267 VAL A CA 1
ATOM 2181 C C . VAL A 1 287 ? 190.013 137.981 146.664 1.00 9.09 267 VAL A C 1
ATOM 2182 O O . VAL A 1 287 ? 189.367 138.388 147.637 1.00 11.49 267 VAL A O 1
ATOM 2186 N N . PHE A 1 288 ? 189.809 136.790 146.111 1.00 8.68 268 PHE A N 1
ATOM 2187 C CA . PHE A 1 288 ? 188.838 135.841 146.636 1.00 7.55 268 PHE A CA 1
ATOM 2188 C C . PHE A 1 288 ? 189.538 134.926 147.634 1.00 8.89 268 PHE A C 1
ATOM 2189 O O . PHE A 1 288 ? 190.492 134.224 147.282 1.00 7.26 268 PHE A O 1
ATOM 2197 N N . ASP A 1 289 ? 189.057 134.936 148.875 1.00 8.73 269 ASP A N 1
ATOM 2198 C CA . ASP A 1 289 ? 189.599 134.120 149.956 1.00 6.74 269 ASP A CA 1
ATOM 2199 C C . ASP A 1 289 ? 188.495 133.186 150.429 1.00 7.64 269 ASP A C 1
ATOM 2200 O O . ASP A 1 289 ? 187.455 133.643 150.914 1.00 9.03 269 ASP A O 1
ATOM 2205 N N . LYS A 1 290 ? 188.721 131.881 150.273 1.00 8.55 270 LYS A N 1
ATOM 2206 C CA . LYS A 1 290 ? 187.721 130.893 150.665 1.00 8.41 270 LYS A CA 1
ATOM 2207 C C . LYS A 1 290 ? 187.463 130.943 152.166 1.00 8.06 270 LYS A C 1
ATOM 2208 O O . LYS A 1 290 ? 186.317 131.082 152.613 1.00 7.81 270 LYS A O 1
ATOM 2214 N N . GLU A 1 291 ? 188.534 130.851 152.958 1.00 7.57 271 GLU A N 1
ATOM 2215 C CA . GLU A 1 291 ? 188.395 130.756 154.406 1.00 5.87 271 GLU A CA 1
ATOM 2216 C C . GLU A 1 291 ? 187.926 132.072 155.010 1.00 5.64 271 GLU A C 1
ATOM 2217 O O . GLU A 1 291 ? 187.148 132.074 155.969 1.00 7.07 271 GLU A O 1
ATOM 2223 N N . ARG A 1 292 ? 188.400 133.203 154.478 1.00 6.23 272 ARG A N 1
ATOM 2224 C CA . ARG A 1 292 ? 187.925 134.492 154.971 1.00 3.29 272 ARG A CA 1
ATOM 2225 C C . ARG A 1 292 ? 186.432 134.657 154.727 1.00 2.78 272 ARG A C 1
ATOM 2226 O O . ARG A 1 292 ? 185.700 135.109 155.613 1.00 2.77 272 ARG A O 1
ATOM 2234 N N . LEU A 1 293 ? 185.962 134.292 153.532 1.00 2.53 273 LEU A N 1
ATOM 2235 C CA . LEU A 1 293 ? 184.535 134.390 153.248 1.00 1.88 273 LEU A CA 1
ATOM 2236 C C . LEU A 1 293 ? 183.731 133.456 154.139 1.00 2.92 273 LEU A C 1
ATOM 2237 O O . LEU A 1 293 ? 182.665 133.832 154.640 1.00 3.36 273 LEU A O 1
ATOM 2242 N N . LYS A 1 294 ? 184.224 132.233 154.351 1.00 6.16 274 LYS A N 1
ATOM 2243 C CA . LYS A 1 294 ? 183.516 131.298 155.222 1.00 2.40 274 LYS A CA 1
ATOM 2244 C C . LYS A 1 294 ? 183.427 131.832 156.646 1.00 2.24 274 LYS A C 1
ATOM 2245 O O . LYS A 1 294 ? 182.365 131.780 157.277 1.00 1.88 274 LYS A O 1
ATOM 2251 N N . SER A 1 295 ? 184.536 132.363 157.166 1.00 2.84 275 SER A N 1
ATOM 2252 C CA . SER A 1 295 ? 184.544 132.883 158.528 1.00 1.61 275 SER A CA 1
ATOM 2253 C C . SER A 1 295 ? 183.662 134.116 158.657 1.00 1.48 275 SER A C 1
ATOM 2254 O O . SER A 1 295 ? 183.025 134.322 159.694 1.00 1.19 275 SER A O 1
ATOM 2257 N N . VAL A 1 296 ? 183.618 134.954 157.620 1.00 3.11 276 VAL A N 1
ATOM 2258 C CA . VAL A 1 296 ? 182.766 136.138 157.657 1.00 1.18 276 VAL A CA 1
ATOM 2259 C C . VAL A 1 296 ? 181.296 135.741 157.618 1.00 0.79 276 VAL A C 1
ATOM 2260 O O . VAL A 1 296 ? 180.464 136.315 158.330 1.00 1.21 276 VAL A O 1
ATOM 2264 N N . LEU A 1 297 ? 180.951 134.751 156.791 1.00 0.71 277 LEU A N 1
ATOM 2265 C CA . LEU A 1 297 ? 179.571 134.282 156.736 1.00 0.61 277 LEU A CA 1
ATOM 2266 C C . LEU A 1 297 ? 179.155 133.602 158.032 1.00 0.93 277 LEU A C 1
ATOM 2267 O O . LEU A 1 297 ? 177.984 133.677 158.416 1.00 0.91 277 LEU A O 1
ATOM 2272 N N . VAL A 1 298 ? 180.084 132.917 158.702 1.00 4.11 278 VAL A N 1
ATOM 2273 C CA . VAL A 1 298 ? 179.782 132.338 160.008 1.00 1.04 278 VAL A CA 1
ATOM 2274 C C . VAL A 1 298 ? 179.635 133.432 161.058 1.00 0.57 278 VAL A C 1
ATOM 2275 O O . VAL A 1 298 ? 178.783 133.345 161.950 1.00 1.06 278 VAL A O 1
ATOM 2279 N N . ARG A 1 299 ? 180.469 134.471 160.979 1.00 0.54 279 ARG A N 1
ATOM 2280 C CA . ARG A 1 299 ? 180.376 135.580 161.923 1.00 0.35 279 ARG A CA 1
ATOM 2281 C C . ARG A 1 299 ? 179.038 136.294 161.796 1.00 0.35 279 ARG A C 1
ATOM 2282 O O . ARG A 1 299 ? 178.432 136.677 162.803 1.00 0.54 279 ARG A O 1
ATOM 2290 N N . ALA A 1 300 ? 178.571 136.498 160.568 1.00 0.35 280 ALA A N 1
ATOM 2291 C CA . ALA A 1 300 ? 177.175 136.839 160.357 1.00 0.34 280 ALA A CA 1
ATOM 2292 C C . ALA A 1 300 ? 176.303 135.622 160.651 1.00 1.21 280 ALA A C 1
ATOM 2293 O O . ALA A 1 300 ? 176.763 134.479 160.624 1.00 2.95 280 ALA A O 1
ATOM 2295 N N . TYR A 1 301 ? 175.039 135.886 160.985 1.00 0.84 281 TYR A N 1
ATOM 2296 C CA . TYR A 1 301 ? 174.068 134.861 161.370 1.00 0.73 281 TYR A CA 1
ATOM 2297 C C . TYR A 1 301 ? 174.414 134.305 162.747 1.00 1.10 281 TYR A C 1
ATOM 2298 O O . TYR A 1 301 ? 173.639 133.545 163.335 1.00 3.84 281 TYR A O 1
ATOM 2307 N N . GLN A 1 302 ? 175.576 134.696 163.266 1.00 0.68 282 GLN A N 1
ATOM 2308 C CA . GLN A 1 302 ? 175.902 134.576 164.677 1.00 0.81 282 GLN A CA 1
ATOM 2309 C C . GLN A 1 302 ? 175.781 135.908 165.393 1.00 0.93 282 GLN A C 1
ATOM 2310 O O . GLN A 1 302 ? 175.584 135.931 166.613 1.00 1.52 282 GLN A O 1
ATOM 2316 N N . PHE A 1 303 ? 175.908 137.008 164.650 1.00 0.68 283 PHE A N 1
ATOM 2317 C CA . PHE A 1 303 ? 175.610 138.330 165.181 1.00 0.50 283 PHE A CA 1
ATOM 2318 C C . PHE A 1 303 ? 174.132 138.462 165.518 1.00 0.78 283 PHE A C 1
ATOM 2319 O O . PHE A 1 303 ? 173.768 139.094 166.517 1.00 0.81 283 PHE A O 1
ATOM 2327 N N . PHE A 1 304 ? 173.269 137.871 164.698 1.00 0.65 284 PHE A N 1
ATOM 2328 C CA . PHE A 1 304 ? 171.835 138.065 164.836 1.00 0.92 284 PHE A CA 1
ATOM 2329 C C . PHE A 1 304 ? 171.284 137.323 166.047 1.00 1.23 284 PHE A C 1
ATOM 2330 O O . PHE A 1 304 ? 171.784 136.269 166.445 1.00 2.23 284 PHE A O 1
ATOM 2338 N N . HIS A 1 305 ? 170.237 137.895 166.632 1.00 1.91 285 HIS A N 1
ATOM 2339 C CA . HIS A 1 305 ? 169.418 137.220 167.630 1.00 3.42 285 HIS A CA 1
ATOM 2340 C C . HIS A 1 305 ? 168.182 136.680 166.922 1.00 2.98 285 HIS A C 1
ATOM 2341 O O . HIS A 1 305 ? 167.296 137.447 166.534 1.00 2.53 285 HIS A O 1
ATOM 2348 N N . TYR A 1 306 ? 168.129 135.375 166.750 1.00 5.34 286 TYR A N 1
ATOM 2349 C CA . TYR A 1 306 ? 167.021 134.778 166.024 1.00 3.47 286 TYR A CA 1
ATOM 2350 C C . TYR A 1 306 ? 165.829 134.564 166.955 1.00 6.88 286 TYR A C 1
ATOM 2351 O O . TYR A 1 306 ? 166.003 134.133 168.098 1.00 10.41 286 TYR A O 1
ATOM 2360 N N . PRO A 1 307 ? 164.615 134.862 166.496 1.00 7.04 287 PRO A N 1
ATOM 2361 C CA . PRO A 1 307 ? 163.430 134.603 167.318 1.00 8.09 287 PRO A CA 1
ATOM 2362 C C . PRO A 1 307 ? 163.249 133.115 167.575 1.00 11.27 287 PRO A C 1
ATOM 2363 O O . PRO A 1 307 ? 163.803 132.261 166.879 1.00 9.86 287 PRO A O 1
ATOM 2367 N N . LYS A 1 308 ? 162.459 132.810 168.607 1.00 14.07 288 LYS A N 1
ATOM 2368 C CA . LYS A 1 308 ? 162.226 131.417 168.971 1.00 13.44 288 LYS A CA 1
ATOM 2369 C C . LYS A 1 308 ? 161.521 130.656 167.856 1.00 12.47 288 LYS A C 1
ATOM 2370 O O . LYS A 1 308 ? 161.785 129.466 167.655 1.00 12.86 288 LYS A O 1
ATOM 2376 N N . ASP A 1 309 ? 160.622 131.318 167.125 1.00 13.42 289 ASP A N 1
ATOM 2377 C CA . ASP A 1 309 ? 159.962 130.668 165.999 1.00 12.66 289 ASP A CA 1
ATOM 2378 C C . ASP A 1 309 ? 160.892 130.500 164.806 1.00 11.27 289 ASP A C 1
ATOM 2379 O O . ASP A 1 309 ? 160.649 129.628 163.965 1.00 9.95 289 ASP A O 1
ATOM 2384 N N . LEU A 1 310 ? 161.944 131.309 164.711 1.00 11.87 290 LEU A N 1
ATOM 2385 C CA . LEU A 1 310 ? 162.922 131.197 163.639 1.00 10.72 290 LEU A CA 1
ATOM 2386 C C . LEU A 1 310 ? 164.105 130.315 164.012 1.00 11.31 290 LEU A C 1
ATOM 2387 O O . LEU A 1 310 ? 165.090 130.276 163.269 1.00 8.57 290 LEU A O 1
ATOM 2392 N N . THR A 1 311 ? 164.038 129.620 165.145 1.00 11.34 291 THR A N 1
ATOM 2393 C CA . THR A 1 311 ? 165.035 128.606 165.442 1.00 9.95 291 THR A CA 1
ATOM 2394 C C . THR A 1 311 ? 164.928 127.474 164.423 1.00 10.41 291 THR A C 1
ATOM 2395 O O . THR A 1 311 ? 163.968 127.389 163.657 1.00 13.45 291 THR A O 1
ATOM 2399 N N . GLN A 1 312 ? 165.976 126.649 164.377 1.00 8.44 292 GLN A N 1
ATOM 2400 C CA . GLN A 1 312 ? 166.203 125.549 163.433 1.00 10.56 292 GLN A CA 1
ATOM 2401 C C . GLN A 1 312 ? 166.209 126.056 161.992 1.00 8.54 292 GLN A C 1
ATOM 2402 O O . GLN A 1 312 ? 166.384 125.275 161.051 1.00 12.10 292 GLN A O 1
ATOM 2408 N N . GLN A 1 313 ? 166.041 127.366 161.815 1.00 8.83 293 GLN A N 1
ATOM 2409 C CA . GLN A 1 313 ? 166.420 128.076 160.602 1.00 7.96 293 GLN A CA 1
ATOM 2410 C C . GLN A 1 313 ? 167.771 128.752 160.757 1.00 6.92 293 GLN A C 1
ATOM 2411 O O . GLN A 1 313 ? 168.589 128.726 159.833 1.00 11.24 293 GLN A O 1
ATOM 2417 N N . ARG A 1 314 ? 168.014 129.351 161.924 1.00 4.65 294 ARG A N 1
ATOM 2418 C CA . ARG A 1 314 ? 169.370 129.726 162.300 1.00 4.23 294 ARG A CA 1
ATOM 2419 C C . ARG A 1 314 ? 170.275 128.505 162.332 1.00 7.58 294 ARG A C 1
ATOM 2420 O O . ARG A 1 314 ? 171.425 128.561 161.881 1.00 8.09 294 ARG A O 1
ATOM 2428 N N . ALA A 1 315 ? 169.772 127.391 162.869 1.00 8.26 295 ALA A N 1
ATOM 2429 C CA . ALA A 1 315 ? 170.561 126.167 162.908 1.00 8.07 295 ALA A CA 1
ATOM 2430 C C . ALA A 1 315 ? 170.913 125.697 161.505 1.00 9.59 295 ALA A C 1
ATOM 2431 O O . ALA A 1 315 ? 172.047 125.282 161.253 1.00 11.16 295 ALA A O 1
ATOM 2433 N N . GLU A 1 316 ? 169.961 125.771 160.573 1.00 8.69 296 GLU A N 1
ATOM 2434 C CA . GLU A 1 316 ? 170.223 125.336 159.204 1.00 6.50 296 GLU A CA 1
ATOM 2435 C C . GLU A 1 316 ? 171.285 126.207 158.539 1.00 6.01 296 GLU A C 1
ATOM 2436 O O . GLU A 1 316 ? 172.234 125.696 157.931 1.00 9.01 296 GLU A O 1
ATOM 2442 N N . VAL A 1 317 ? 171.146 127.529 158.658 1.00 7.07 297 VAL A N 1
ATOM 2443 C CA . VAL A 1 317 ? 172.093 128.446 158.028 1.00 6.20 297 VAL A CA 1
ATOM 2444 C C . VAL A 1 317 ? 173.480 128.290 158.639 1.00 5.11 297 VAL A C 1
ATOM 2445 O O . VAL A 1 317 ? 174.492 128.277 157.926 1.00 7.47 297 VAL A O 1
ATOM 2449 N N . LEU A 1 318 ? 173.550 128.169 159.966 1.00 6.45 298 LEU A N 1
ATOM 2450 C CA . LEU A 1 318 ? 174.844 128.030 160.623 1.00 6.66 298 LEU A CA 1
ATOM 2451 C C . LEU A 1 318 ? 175.479 126.674 160.348 1.00 8.87 298 LEU A C 1
ATOM 2452 O O . LEU A 1 318 ? 176.704 126.582 160.259 1.00 11.64 298 LEU A O 1
ATOM 2457 N N . ASN A 1 319 ? 174.679 125.615 160.210 1.00 8.39 299 ASN A N 1
ATOM 2458 C CA . ASN A 1 319 ? 175.235 124.327 159.816 1.00 8.09 299 ASN A CA 1
ATOM 2459 C C . ASN A 1 319 ? 175.767 124.376 158.392 1.00 7.08 299 ASN A C 1
ATOM 2460 O O . ASN A 1 319 ? 176.810 123.784 158.091 1.00 9.25 299 ASN A O 1
ATOM 2465 N N . ALA A 1 320 ? 175.060 125.074 157.501 1.00 4.76 300 ALA A N 1
ATOM 2466 C CA . ALA A 1 320 ? 175.527 125.206 156.126 1.00 5.15 300 ALA A CA 1
ATOM 2467 C C . ALA A 1 320 ? 176.840 125.978 156.061 1.00 7.45 300 ALA A C 1
ATOM 2468 O O . ALA A 1 320 ? 177.795 125.545 155.406 1.00 9.64 300 ALA A O 1
ATOM 2470 N N . TYR A 1 321 ? 176.907 127.127 156.736 1.00 5.64 301 TYR A N 1
ATOM 2471 C CA . TYR A 1 321 ? 178.094 127.971 156.634 1.00 4.37 301 TYR A CA 1
ATOM 2472 C C . TYR A 1 321 ? 179.272 127.410 157.426 1.00 6.70 301 TYR A C 1
ATOM 2473 O O . TYR A 1 321 ? 180.407 127.417 156.937 1.00 9.38 301 TYR A O 1
ATOM 2482 N N . GLU A 1 322 ? 179.029 126.929 158.647 1.00 7.50 302 GLU A N 1
ATOM 2483 C CA . GLU A 1 322 ? 180.106 126.386 159.468 1.00 7.33 302 GLU A CA 1
ATOM 2484 C C . GLU A 1 322 ? 180.624 125.069 158.906 1.00 8.90 302 GLU A C 1
ATOM 2485 O O . GLU A 1 322 ? 181.832 124.807 158.933 1.00 11.97 302 GLU A O 1
ATOM 2491 N N . GLY A 1 323 ? 179.728 124.223 158.407 1.00 9.06 303 GLY A N 1
ATOM 2492 C CA . GLY A 1 323 ? 180.108 122.962 157.812 1.00 10.31 303 GLY A CA 1
ATOM 2493 C C . GLY A 1 323 ? 180.496 123.042 156.358 1.00 11.96 303 GLY A C 1
ATOM 2494 O O . GLY A 1 323 ? 180.740 122.009 155.729 1.00 13.57 303 GLY A O 1
ATOM 2495 N N . ALA A 1 324 ? 180.555 124.248 155.801 1.00 10.32 304 ALA A N 1
ATOM 2496 C CA . ALA A 1 324 ? 180.841 124.412 154.384 1.00 9.87 304 ALA A CA 1
ATOM 2497 C C . ALA A 1 324 ? 182.241 123.921 154.049 1.00 13.64 304 ALA A C 1
ATOM 2498 O O . ALA A 1 324 ? 183.210 124.236 154.746 1.00 17.87 304 ALA A O 1
ATOM 2500 N N . THR A 1 325 ? 182.343 123.148 152.970 1.00 13.72 305 THR A N 1
ATOM 2501 C CA . THR A 1 325 ? 183.626 122.732 152.422 1.00 11.33 305 THR A CA 1
ATOM 2502 C C . THR A 1 325 ? 184.105 123.660 151.314 1.00 13.91 305 THR A C 1
ATOM 2503 O O . THR A 1 325 ? 185.306 123.925 151.204 1.00 11.63 305 THR A O 1
ATOM 2507 N N . ASP A 1 326 ? 183.183 124.184 150.506 1.00 13.21 306 ASP A N 1
ATOM 2508 C CA . ASP A 1 326 ? 183.528 125.073 149.410 1.00 9.03 306 ASP A CA 1
ATOM 2509 C C . ASP A 1 326 ? 182.910 126.460 149.529 1.00 11.21 306 ASP A C 1
ATOM 2510 O O . ASP A 1 326 ? 183.212 127.317 148.695 1.00 13.84 306 ASP A O 1
ATOM 2515 N N . ILE A 1 327 ? 182.021 126.687 150.500 1.00 6.34 307 ILE A N 1
ATOM 2516 C CA . ILE A 1 327 ? 181.373 127.970 150.799 1.00 4.39 307 ILE A CA 1
ATOM 2517 C C . ILE A 1 327 ? 180.694 128.577 149.570 1.00 5.11 307 ILE A C 1
ATOM 2518 O O . ILE A 1 327 ? 179.554 129.044 149.657 1.00 5.97 307 ILE A O 1
ATOM 2523 N N . LEU A 1 328 ? 181.376 128.584 148.421 1.00 5.96 308 LEU A N 1
ATOM 2524 C CA . LEU A 1 328 ? 180.741 129.026 147.184 1.00 5.73 308 LEU A CA 1
ATOM 2525 C C . LEU A 1 328 ? 179.645 128.053 146.764 1.00 5.41 308 LEU A C 1
ATOM 2526 O O . LEU A 1 328 ? 178.547 128.470 146.375 1.00 5.33 308 LEU A O 1
ATOM 2531 N N . GLU A 1 329 ? 179.923 126.749 146.849 1.00 5.55 309 GLU A N 1
ATOM 2532 C CA . GLU A 1 329 ? 178.883 125.756 146.608 1.00 3.50 309 GLU A CA 1
ATOM 2533 C C . GLU A 1 329 ? 177.792 125.846 147.664 1.00 3.30 309 GLU A C 1
ATOM 2534 O O . GLU A 1 329 ? 176.614 125.611 147.374 1.00 4.31 309 GLU A O 1
ATOM 2540 N N . THR A 1 330 ? 178.167 126.179 148.901 1.00 3.17 310 THR A N 1
ATOM 2541 C CA . THR A 1 330 ? 177.174 126.392 149.947 1.00 2.59 310 THR A CA 1
ATOM 2542 C C . THR A 1 330 ? 176.306 127.607 149.645 1.00 1.92 310 THR A C 1
ATOM 2543 O O . THR A 1 330 ? 175.098 127.592 149.904 1.00 2.19 310 THR A O 1
ATOM 2547 N N . LEU A 1 331 ? 176.907 128.670 149.107 1.00 1.89 311 LEU A N 1
ATOM 2548 C CA . LEU A 1 331 ? 176.123 129.831 148.697 1.00 2.17 311 LEU A CA 1
ATOM 2549 C C . LEU A 1 331 ? 175.170 129.475 147.563 1.00 1.63 311 LEU A C 1
ATOM 2550 O O . LEU A 1 331 ? 174.023 129.932 147.541 1.00 1.56 311 LEU A O 1
ATOM 2555 N N . GLN A 1 332 ? 175.630 128.660 146.612 1.00 2.02 312 GLN A N 1
ATOM 2556 C CA . GLN A 1 332 ? 174.775 128.251 145.503 1.00 2.20 312 GLN A CA 1
ATOM 2557 C C . GLN A 1 332 ? 173.718 127.236 145.916 1.00 3.00 312 GLN A C 1
ATOM 2558 O O . GLN A 1 332 ? 172.735 127.057 145.191 1.00 6.61 312 GLN A O 1
ATOM 2564 N N . THR A 1 333 ? 173.905 126.555 147.043 1.00 2.32 313 THR A N 1
ATOM 2565 C CA . THR A 1 333 ? 172.998 125.500 147.475 1.00 2.41 313 THR A CA 1
ATOM 2566 C C . THR A 1 333 ? 172.007 125.961 148.535 1.00 3.92 313 THR A C 1
ATOM 2567 O O . THR A 1 333 ? 170.839 125.561 148.499 1.00 7.12 313 THR A O 1
ATOM 2571 N N . LEU A 1 334 ? 172.442 126.801 149.468 1.00 3.07 314 LEU A N 1
ATOM 2572 C CA . LEU A 1 334 ? 171.584 127.212 150.569 1.00 2.84 314 LEU A CA 1
ATOM 2573 C C . LEU A 1 334 ? 170.466 128.119 150.073 1.00 1.97 314 LEU A C 1
ATOM 2574 O O . LEU A 1 334 ? 170.687 129.022 149.261 1.00 2.51 314 LEU A O 1
ATOM 2579 N N . ASN A 1 335 ? 169.260 127.870 150.564 1.00 2.30 315 ASN A N 1
ATOM 2580 C CA . ASN A 1 335 ? 168.087 128.625 150.140 1.00 2.88 315 ASN A CA 1
ATOM 2581 C C . ASN A 1 335 ? 168.181 130.055 150.656 1.00 2.41 315 ASN A C 1
ATOM 2582 O O . ASN A 1 335 ? 168.321 130.256 151.870 1.00 3.34 315 ASN A O 1
ATOM 2587 N N . PRO A 1 336 ? 168.122 131.069 149.788 1.00 2.25 316 PRO A N 1
ATOM 2588 C CA . PRO A 1 336 ? 168.251 132.456 150.264 1.00 1.49 316 PRO A CA 1
ATOM 2589 C C . PRO A 1 336 ? 167.137 132.901 151.193 1.00 1.29 316 PRO A C 1
ATOM 2590 O O . PRO A 1 336 ? 167.317 133.893 151.908 1.00 1.71 316 PRO A O 1
ATOM 2594 N N . GLU A 1 337 ? 165.987 132.223 151.195 1.00 1.53 317 GLU A N 1
ATOM 2595 C CA . GLU A 1 337 ? 164.924 132.594 152.124 1.00 2.26 317 GLU A CA 1
ATOM 2596 C C . GLU A 1 337 ? 165.324 132.321 153.567 1.00 1.82 317 GLU A C 1
ATOM 2597 O O . GLU A 1 337 ? 164.831 132.990 154.483 1.00 1.53 317 GLU A O 1
ATOM 2603 N N . LEU A 1 338 ? 166.205 131.347 153.789 1.00 2.17 318 LEU A N 1
ATOM 2604 C CA . LEU A 1 338 ? 166.669 131.042 155.135 1.00 1.51 318 LEU A CA 1
ATOM 2605 C C . LEU A 1 338 ? 167.671 132.069 155.640 1.00 1.23 318 LEU A C 1
ATOM 2606 O O . LEU A 1 338 ? 167.783 132.275 156.853 1.00 2.13 318 LEU A O 1
ATOM 2611 N N . THR A 1 339 ? 168.400 132.718 154.736 1.00 1.00 319 THR A N 1
ATOM 2612 C CA . THR A 1 339 ? 169.462 133.643 155.102 1.00 0.66 319 THR A CA 1
ATOM 2613 C C . THR A 1 339 ? 168.988 135.081 155.252 1.00 0.59 319 THR A C 1
ATOM 2614 O O . THR A 1 339 ? 169.820 135.971 155.450 1.00 0.71 319 THR A O 1
ATOM 2618 N N . ILE A 1 340 ? 167.688 135.337 155.148 1.00 0.71 320 ILE A N 1
ATOM 2619 C CA . ILE A 1 340 ? 167.156 136.673 155.402 1.00 0.84 320 ILE A CA 1
ATOM 2620 C C . ILE A 1 340 ? 167.381 136.985 156.876 1.00 1.61 320 ILE A C 1
ATOM 2621 O O . ILE A 1 340 ? 166.957 136.209 157.744 1.00 1.89 320 ILE A O 1
ATOM 2626 N N . PRO A 1 341 ? 168.048 138.094 157.204 1.00 1.82 321 PRO A N 1
ATOM 2627 C CA . PRO A 1 341 ? 168.410 138.338 158.598 1.00 1.62 321 PRO A CA 1
ATOM 2628 C C . PRO A 1 341 ? 167.182 138.598 159.447 1.00 2.70 321 PRO A C 1
ATOM 2629 O O . PRO A 1 341 ? 166.150 139.078 158.946 1.00 5.10 321 PRO A O 1
ATOM 2633 N N . PRO A 1 342 ? 167.239 138.289 160.743 1.00 1.94 322 PRO A N 1
ATOM 2634 C CA . PRO A 1 342 ? 166.121 138.618 161.635 1.00 2.44 322 PRO A CA 1
ATOM 2635 C C . PRO A 1 342 ? 166.061 140.104 161.941 1.00 3.70 322 PRO A C 1
ATOM 2636 O O . PRO A 1 342 ? 166.838 140.891 161.394 1.00 6.95 322 PRO A O 1
ATOM 2640 N N . TYR A 1 343 ? 165.141 140.496 162.816 1.00 4.07 323 TYR A N 1
ATOM 2641 C CA . TYR A 1 343 ? 165.051 141.889 163.227 1.00 5.55 323 TYR A CA 1
ATOM 2642 C C . TYR A 1 343 ? 166.250 142.268 164.087 1.00 5.86 323 TYR A C 1
ATOM 2643 O O . TYR A 1 343 ? 166.751 141.461 164.873 1.00 9.10 323 TYR A O 1
ATOM 2652 N N . GLU A 1 344 ? 166.713 143.504 163.928 1.00 4.90 324 GLU A N 1
ATOM 2653 C CA . GLU A 1 344 ? 167.788 144.009 164.770 1.00 4.17 324 GLU A CA 1
ATOM 2654 C C . GLU A 1 344 ? 167.282 144.235 166.188 1.00 10.85 324 GLU A C 1
ATOM 2655 O O . GLU A 1 344 ? 166.138 144.647 166.398 1.00 10.46 324 GLU A O 1
ATOM 2661 N N . ASP A 1 345 ? 168.141 143.960 167.170 1.00 12.79 325 ASP A N 1
ATOM 2662 C CA . ASP A 1 345 ? 167.811 144.200 168.577 1.00 10.55 325 ASP A CA 1
ATOM 2663 C C . ASP A 1 345 ? 169.035 144.817 169.253 1.00 9.13 325 ASP A C 1
ATOM 2664 O O . ASP A 1 345 ? 169.911 144.113 169.760 1.00 9.68 325 ASP A O 1
ATOM 2669 N N . GLN A 1 346 ? 169.090 146.144 169.255 1.00 8.85 326 GLN A N 1
ATOM 2670 C CA . GLN A 1 346 ? 170.148 146.864 169.959 1.00 6.34 326 GLN A CA 1
ATOM 2671 C C . GLN A 1 346 ? 169.722 147.196 171.385 1.00 9.65 326 GLN A C 1
ATOM 2672 O O . GLN A 1 346 ? 169.831 148.331 171.846 1.00 10.44 326 GLN A O 1
ATOM 2678 N N . ASN A 1 347 ? 169.226 146.181 172.098 1.00 9.01 327 ASN A N 1
ATOM 2679 C CA . ASN A 1 347 ? 168.814 146.378 173.483 1.00 5.80 327 ASN A CA 1
ATOM 2680 C C . ASN A 1 347 ? 170.016 146.504 174.405 1.00 5.60 327 ASN A C 1
ATOM 2681 O O . ASN A 1 347 ? 169.966 147.244 175.393 1.00 11.42 327 ASN A O 1
ATOM 2686 N N . ASN A 1 348 ? 171.096 145.787 174.102 1.00 2.76 328 ASN A N 1
ATOM 2687 C CA . ASN A 1 348 ? 172.344 145.875 174.839 1.00 1.98 328 ASN A CA 1
ATOM 2688 C C . ASN A 1 348 ? 173.318 146.864 174.205 1.00 2.22 328 ASN A C 1
ATOM 2689 O O . ASN A 1 348 ? 174.525 146.773 174.444 1.00 3.55 328 ASN A O 1
ATOM 2694 N N . ARG A 1 349 ? 172.816 147.805 173.400 1.00 2.43 329 ARG A N 1
ATOM 2695 C CA . ARG A 1 349 ? 173.699 148.715 172.675 1.00 3.54 329 ARG A CA 1
ATOM 2696 C C . ARG A 1 349 ? 174.409 149.672 173.623 1.00 3.55 329 ARG A C 1
ATOM 2697 O O . ARG A 1 349 ? 175.567 150.033 173.392 1.00 6.19 329 ARG A O 1
ATOM 2705 N N . ARG A 1 350 ? 173.738 150.101 174.683 1.00 4.27 330 ARG A N 1
ATOM 2706 C CA . ARG A 1 350 ? 174.377 150.905 175.717 1.00 5.01 330 ARG A CA 1
ATOM 2707 C C . ARG A 1 350 ? 173.588 150.773 177.012 1.00 6.04 330 ARG A C 1
ATOM 2708 O O . ARG A 1 350 ? 172.721 151.607 177.302 1.00 7.28 330 ARG A O 1
ATOM 2716 N N . PRO A 1 351 ? 173.854 149.738 177.805 1.00 4.65 331 PRO A N 1
ATOM 2717 C CA . PRO A 1 351 ? 173.062 149.524 179.011 1.00 6.14 331 PRO A CA 1
ATOM 2718 C C . PRO A 1 351 ? 173.261 150.656 179.991 1.00 5.71 331 PRO A C 1
ATOM 2719 O O . PRO A 1 351 ? 174.345 151.270 180.052 1.00 4.20 331 PRO A O 1
ATOM 2723 N N . PRO A 1 352 ? 172.238 150.985 180.777 1.00 5.32 332 PRO A N 1
ATOM 2724 C CA . PRO A 1 352 ? 172.392 152.035 181.786 1.00 5.52 332 PRO A CA 1
ATOM 2725 C C . PRO A 1 352 ? 173.393 151.626 182.853 1.00 6.39 332 PRO A C 1
ATOM 2726 O O . PRO A 1 352 ? 173.591 150.442 183.131 1.00 8.64 332 PRO A O 1
ATOM 2730 N N . LEU A 1 353 ? 174.038 152.624 183.445 1.00 5.25 333 LEU A N 1
ATOM 2731 C CA . LEU A 1 353 ? 174.988 152.406 184.524 1.00 5.18 333 LEU A CA 1
ATOM 2732 C C . LEU A 1 353 ? 174.300 152.631 185.863 1.00 6.22 333 LEU A C 1
ATOM 2733 O O . LEU A 1 353 ? 173.549 153.596 186.032 1.00 7.25 333 LEU A O 1
ATOM 2738 N N . ASP A 1 354 ? 174.547 151.725 186.805 1.00 7.19 334 ASP A N 1
ATOM 2739 C CA . ASP A 1 354 ? 173.977 151.856 188.139 1.00 4.86 334 ASP A CA 1
ATOM 2740 C C . ASP A 1 354 ? 174.502 153.119 188.810 1.00 5.56 334 ASP A C 1
ATOM 2741 O O . ASP A 1 354 ? 175.705 153.396 188.790 1.00 6.43 334 ASP A O 1
ATOM 2746 N N . GLN A 1 355 ? 173.592 153.886 189.404 1.00 6.70 335 GLN A N 1
ATOM 2747 C CA . GLN A 1 355 ? 173.925 155.159 190.028 1.00 5.88 335 GLN A CA 1
ATOM 2748 C C . GLN A 1 355 ? 174.101 155.055 191.536 1.00 5.95 335 GLN A C 1
ATOM 2749 O O . GLN A 1 355 ? 174.341 156.076 192.187 1.00 6.63 335 GLN A O 1
ATOM 2755 N N . THR A 1 356 ? 173.986 153.857 192.103 1.00 6.59 336 THR A N 1
ATOM 2756 C CA . THR A 1 356 ? 174.079 153.698 193.548 1.00 5.10 336 THR A CA 1
ATOM 2757 C C . THR A 1 356 ? 175.458 154.106 194.048 1.00 2.46 336 THR A C 1
ATOM 2758 O O . THR A 1 356 ? 176.482 153.757 193.455 1.00 3.44 336 THR A O 1
ATOM 2762 N N . LEU A 1 357 ? 175.478 154.852 195.148 1.00 2.14 337 LEU A N 1
ATOM 2763 C CA . LEU A 1 357 ? 176.713 155.304 195.771 1.00 2.35 337 LEU A CA 1
ATOM 2764 C C . LEU A 1 357 ? 177.056 154.378 196.928 1.00 2.28 337 LEU A C 1
ATOM 2765 O O . LEU A 1 357 ? 176.234 154.165 197.825 1.00 4.97 337 LEU A O 1
ATOM 2770 N N . TRP A 1 358 ? 178.266 153.832 196.902 1.00 2.33 338 TRP A N 1
ATOM 2771 C CA . TRP A 1 358 ? 178.716 152.843 197.868 1.00 2.50 338 TRP A CA 1
ATOM 2772 C C . TRP A 1 358 ? 179.884 153.391 198.669 1.00 3.83 338 TRP A C 1
ATOM 2773 O O . TRP A 1 358 ? 180.791 154.010 198.109 1.00 5.53 338 TRP A O 1
ATOM 2784 N N . LEU A 1 359 ? 179.865 153.150 199.978 1.00 3.61 339 LEU A N 1
ATOM 2785 C CA . LEU A 1 359 ? 181.036 153.432 200.796 1.00 5.27 339 LEU A CA 1
ATOM 2786 C C . LEU A 1 359 ? 182.206 152.596 200.299 1.00 4.91 339 LEU A C 1
ATOM 2787 O O . LEU A 1 359 ? 182.146 151.363 200.306 1.00 6.54 339 LEU A O 1
ATOM 2792 N N . SER A 1 360 ? 183.268 153.267 199.865 1.00 4.98 340 SER A N 1
ATOM 2793 C CA . SER A 1 360 ? 184.335 152.607 199.126 1.00 6.69 340 SER A CA 1
ATOM 2794 C C . SER A 1 360 ? 185.417 152.119 200.077 1.00 10.53 340 SER A C 1
ATOM 2795 O O . SER A 1 360 ? 186.053 152.944 200.746 1.00 13.91 340 SER A O 1
ATOM 2798 N N . PRO A 1 361 ? 185.657 150.809 200.177 1.00 9.23 341 PRO A N 1
ATOM 2799 C CA . PRO A 1 361 ? 186.839 150.343 200.917 1.00 8.34 341 PRO A CA 1
ATOM 2800 C C . PRO A 1 361 ? 188.140 150.846 200.327 1.00 12.64 341 PRO A C 1
ATOM 2801 O O . PRO A 1 361 ? 189.104 151.065 201.070 1.00 18.43 341 PRO A O 1
ATOM 2805 N N . ARG A 1 362 ? 188.196 151.038 199.009 1.00 9.92 342 ARG A N 1
ATOM 2806 C CA . ARG A 1 362 ? 189.414 151.537 198.380 1.00 9.35 342 ARG A CA 1
ATOM 2807 C C . ARG A 1 362 ? 189.737 152.951 198.846 1.00 12.86 342 ARG A C 1
ATOM 2808 O O . ARG A 1 362 ? 190.855 153.226 199.296 1.00 16.65 342 ARG A O 1
ATOM 2816 N N . LEU A 1 363 ? 188.765 153.863 198.751 1.00 13.67 343 LEU A N 1
ATOM 2817 C CA . LEU A 1 363 ? 188.997 155.238 199.185 1.00 11.69 343 LEU A CA 1
ATOM 2818 C C . LEU A 1 363 ? 189.246 155.306 200.685 1.00 12.16 343 LEU A C 1
ATOM 2819 O O . LEU A 1 363 ? 190.065 156.107 201.152 1.00 15.16 343 LEU A O 1
ATOM 2824 N N . LEU A 1 364 ? 188.543 154.475 201.457 1.00 15.13 344 LEU A N 1
ATOM 2825 C CA . LEU A 1 364 ? 188.815 154.390 202.887 1.00 15.00 344 LEU A CA 1
ATOM 2826 C C . LEU A 1 364 ? 190.254 153.961 203.144 1.00 17.52 344 LEU A C 1
ATOM 2827 O O . LEU A 1 364 ? 190.892 154.437 204.088 1.00 20.49 344 LEU A O 1
ATOM 2832 N N . ASP A 1 365 ? 190.781 153.064 202.309 1.00 14.26 345 ASP A N 1
ATOM 2833 C CA . ASP A 1 365 ? 192.164 152.627 202.464 1.00 13.36 345 ASP A CA 1
ATOM 2834 C C . ASP A 1 365 ? 193.144 153.737 202.101 1.00 15.66 345 ASP A C 1
ATOM 2835 O O . ASP A 1 365 ? 194.161 153.918 202.779 1.00 18.02 345 ASP A O 1
ATOM 2840 N N . GLN A 1 366 ? 192.866 154.482 201.028 1.00 15.85 346 GLN A N 1
ATOM 2841 C CA . GLN A 1 366 ? 193.763 155.582 200.674 1.00 14.62 346 GLN A CA 1
ATOM 2842 C C . GLN A 1 366 ? 193.723 156.703 201.706 1.00 16.08 346 GLN A C 1
ATOM 2843 O O . GLN A 1 366 ? 194.723 157.406 201.889 1.00 21.81 346 GLN A O 1
ATOM 2849 N N . ARG A 1 367 ? 192.593 156.887 202.387 1.00 16.62 347 ARG A N 1
ATOM 2850 C CA . ARG A 1 367 ? 192.475 157.991 203.333 1.00 19.24 347 ARG A CA 1
ATOM 2851 C C . ARG A 1 367 ? 192.967 157.624 204.729 1.00 19.30 347 ARG A C 1
ATOM 2852 O O . ARG A 1 367 ? 193.824 158.316 205.288 1.00 25.50 347 ARG A O 1
ATOM 2860 N N . TYR A 1 368 ? 192.442 156.544 205.306 1.00 15.85 348 TYR A N 1
ATOM 2861 C CA . TYR A 1 368 ? 192.732 156.177 206.685 1.00 17.96 348 TYR A CA 1
ATOM 2862 C C . TYR A 1 368 ? 193.606 154.935 206.797 1.00 17.79 348 TYR A C 1
ATOM 2863 O O . TYR A 1 368 ? 193.797 154.426 207.905 1.00 20.37 348 TYR A O 1
ATOM 2872 N N . GLY A 1 369 ? 194.139 154.439 205.688 1.00 15.84 349 GLY A N 1
ATOM 2873 C CA . GLY A 1 369 ? 194.979 153.255 205.751 1.00 17.42 349 GLY A CA 1
ATOM 2874 C C . GLY A 1 369 ? 194.185 152.057 206.233 1.00 18.80 349 GLY A C 1
ATOM 2875 O O . GLY A 1 369 ? 193.210 151.632 205.603 1.00 22.80 349 GLY A O 1
ATOM 2876 N N . ASP A 1 370 ? 194.603 151.497 207.368 1.00 14.71 350 ASP A N 1
ATOM 2877 C CA . ASP A 1 370 ? 193.931 150.346 207.954 1.00 15.39 350 ASP A CA 1
ATOM 2878 C C . ASP A 1 370 ? 192.968 150.710 209.075 1.00 18.04 350 ASP A C 1
ATOM 2879 O O . ASP A 1 370 ? 192.074 149.912 209.376 1.00 20.66 350 ASP A O 1
ATOM 2884 N N . THR A 1 371 ? 193.109 151.900 209.670 1.00 17.89 351 THR A N 1
ATOM 2885 C CA . THR A 1 371 ? 192.432 152.208 210.929 1.00 15.77 351 THR A CA 1
ATOM 2886 C C . THR A 1 371 ? 190.916 152.074 210.832 1.00 15.92 351 THR A C 1
ATOM 2887 O O . THR A 1 371 ? 190.260 151.779 211.838 1.00 16.16 351 THR A O 1
ATOM 2891 N N . TRP A 1 372 ? 190.339 152.286 209.647 1.00 15.30 352 TRP A N 1
ATOM 2892 C CA . TRP A 1 372 ? 188.891 152.156 209.519 1.00 12.81 352 TRP A CA 1
ATOM 2893 C C . TRP A 1 372 ? 188.437 150.713 209.713 1.00 14.74 352 TRP A C 1
ATOM 2894 O O . TRP A 1 372 ? 187.341 150.472 210.234 1.00 14.47 352 TRP A O 1
ATOM 2905 N N . GLU A 1 373 ? 189.271 149.746 209.328 1.00 14.62 353 GLU A N 1
ATOM 2906 C CA . GLU A 1 373 ? 188.937 148.348 209.580 1.00 14.35 353 GLU A CA 1
ATOM 2907 C C . GLU A 1 373 ? 188.913 148.043 211.075 1.00 15.98 353 GLU A C 1
ATOM 2908 O O . GLU A 1 373 ? 188.032 147.316 211.548 1.00 15.71 353 GLU A O 1
ATOM 2914 N N . ILE A 1 374 ? 189.868 148.584 211.837 1.00 16.35 354 ILE A N 1
ATOM 2915 C CA . ILE A 1 374 ? 189.815 148.410 213.287 1.00 18.24 354 ILE A CA 1
ATOM 2916 C C . ILE A 1 374 ? 188.625 149.151 213.885 1.00 15.45 354 ILE A C 1
ATOM 2917 O O . ILE A 1 374 ? 188.036 148.683 214.865 1.00 15.14 354 ILE A O 1
ATOM 2922 N N . TRP A 1 375 ? 188.248 150.307 213.330 1.00 13.50 355 TRP A N 1
ATOM 2923 C CA . TRP A 1 375 ? 187.024 150.963 213.787 1.00 12.61 355 TRP A CA 1
ATOM 2924 C C . TRP A 1 375 ? 185.826 150.040 213.618 1.00 16.09 355 TRP A C 1
ATOM 2925 O O . TRP A 1 375 ? 185.009 149.877 214.533 1.00 15.96 355 TRP A O 1
ATOM 2936 N N . VAL A 1 376 ? 185.711 149.428 212.439 1.00 16.66 356 VAL A N 1
ATOM 2937 C CA . VAL A 1 376 ? 184.606 148.513 212.165 1.00 14.46 356 VAL A CA 1
ATOM 2938 C C . VAL A 1 376 ? 184.641 147.326 213.118 1.00 16.01 356 VAL A C 1
ATOM 2939 O O . VAL A 1 376 ? 183.609 146.917 213.664 1.00 15.85 356 VAL A O 1
ATOM 2943 N N . GLN A 1 377 ? 185.827 146.751 213.330 1.00 16.65 357 GLN A N 1
ATOM 2944 C CA . GLN A 1 377 ? 185.948 145.595 214.213 1.00 17.38 357 GLN A CA 1
ATOM 2945 C C . GLN A 1 377 ? 185.566 145.947 215.646 1.00 17.74 357 GLN A C 1
ATOM 2946 O O . GLN A 1 377 ? 184.876 145.173 216.320 1.00 18.05 357 GLN A O 1
ATOM 2952 N N . ASN A 1 378 ? 186.010 147.110 216.129 1.00 14.86 358 ASN A N 1
ATOM 2953 C CA . ASN A 1 378 ? 185.674 147.532 217.484 1.00 15.44 358 ASN A CA 1
ATOM 2954 C C . ASN A 1 378 ? 184.180 147.782 217.631 1.00 16.94 358 ASN A C 1
ATOM 2955 O O . ASN A 1 378 ? 183.578 147.402 218.642 1.00 20.00 358 ASN A O 1
ATOM 2960 N N . LEU A 1 379 ? 183.562 148.424 216.636 1.00 16.04 359 LEU A N 1
ATOM 2961 C CA . LEU A 1 379 ? 182.116 148.615 216.680 1.00 14.07 359 LEU A CA 1
ATOM 2962 C C . LEU A 1 379 ? 181.375 147.286 216.640 1.00 13.93 359 LEU A C 1
ATOM 2963 O O . LEU A 1 379 ? 180.308 147.153 217.249 1.00 18.00 359 LEU A O 1
ATOM 2968 N N . LEU A 1 380 ? 181.919 146.295 215.929 1.00 13.82 360 LEU A N 1
ATOM 2969 C CA . LEU A 1 380 ? 181.255 144.999 215.830 1.00 15.15 360 LEU A CA 1
ATOM 2970 C C . LEU A 1 380 ? 181.172 144.311 217.187 1.00 19.64 360 LEU A C 1
ATOM 2971 O O . LEU A 1 380 ? 180.145 143.710 217.523 1.00 22.23 360 LEU A O 1
ATOM 2976 N N . ARG A 1 381 ? 182.242 144.385 217.981 1.00 20.95 361 ARG A N 1
ATOM 2977 C CA . ARG A 1 381 ? 182.262 143.777 219.312 1.00 19.66 361 ARG A CA 1
ATOM 2978 C C . ARG A 1 381 ? 181.472 144.661 220.279 1.00 18.85 361 ARG A C 1
ATOM 2979 O O . ARG A 1 381 ? 182.015 145.356 221.139 1.00 24.71 361 ARG A O 1
ATOM 2987 N N . SER A 1 382 ? 180.151 144.619 220.116 1.00 15.86 362 SER A N 1
ATOM 2988 C CA . SER A 1 382 ? 179.225 145.386 220.938 1.00 16.81 362 SER A CA 1
ATOM 2989 C C . SER A 1 382 ? 177.810 144.857 220.740 1.00 15.82 362 SER A C 1
ATOM 2990 O O . SER A 1 382 ? 177.384 144.652 219.598 1.00 15.50 362 SER A O 1
ATOM 2993 N N . PRO A 1 383 ? 177.049 144.639 221.815 1.00 14.20 363 PRO A N 1
ATOM 2994 C CA . PRO A 1 383 ? 175.678 144.130 221.648 1.00 13.18 363 PRO A CA 1
ATOM 2995 C C . PRO A 1 383 ? 174.777 145.070 220.869 1.00 15.98 363 PRO A C 1
ATOM 2996 O O . PRO A 1 383 ? 173.761 144.622 220.323 1.00 16.28 363 PRO A O 1
ATOM 3000 N N . LEU A 1 384 ? 175.114 146.360 220.802 1.00 13.86 364 LEU A N 1
ATOM 3001 C CA . LEU A 1 384 ? 174.359 147.295 219.978 1.00 13.54 364 LEU A CA 1
ATOM 3002 C C . LEU A 1 384 ? 174.554 147.039 218.490 1.00 18.57 364 LEU A C 1
ATOM 3003 O O . LEU A 1 384 ? 173.729 147.484 217.684 1.00 20.04 364 LEU A O 1
ATOM 3008 N N . SER A 1 385 ? 175.620 146.335 218.107 1.00 18.71 365 SER A N 1
ATOM 3009 C CA . SER A 1 385 ? 175.922 146.048 216.711 1.00 13.50 365 SER A CA 1
ATOM 3010 C C . SER A 1 385 ? 175.585 144.612 216.324 1.00 14.41 365 SER A C 1
ATOM 3011 O O . SER A 1 385 ? 176.279 144.013 215.496 1.00 19.81 365 SER A O 1
ATOM 3014 N N . LYS A 1 386 ? 174.543 144.042 216.919 1.00 13.86 366 LYS A N 1
ATOM 3015 C CA . LYS A 1 386 ? 174.064 142.711 216.567 1.00 12.57 366 LYS A CA 1
ATOM 3016 C C . LYS A 1 386 ? 172.918 142.822 215.573 1.00 16.79 366 LYS A C 1
ATOM 3017 O O . LYS A 1 386 ? 171.990 143.614 215.772 1.00 15.71 366 LYS A O 1
ATOM 3023 N N . GLY A 1 387 ? 172.986 142.025 214.509 1.00 15.45 367 GLY A N 1
ATOM 3024 C CA . GLY A 1 387 ? 171.985 142.042 213.466 1.00 13.43 367 GLY A CA 1
ATOM 3025 C C . GLY A 1 387 ? 172.285 142.952 212.296 1.00 15.33 367 GLY A C 1
ATOM 3026 O O . GLY A 1 387 ? 171.518 142.953 211.325 1.00 21.16 367 GLY A O 1
ATOM 3027 N N . ILE A 1 388 ? 173.372 143.726 212.351 1.00 13.72 368 ILE A N 1
ATOM 3028 C CA . ILE A 1 388 ? 173.688 144.631 211.253 1.00 15.21 368 ILE A CA 1
ATOM 3029 C C . ILE A 1 388 ? 174.249 143.898 210.039 1.00 15.04 368 ILE A C 1
ATOM 3030 O O . ILE A 1 388 ? 174.287 144.466 208.944 1.00 18.65 368 ILE A O 1
ATOM 3035 N N . ASP A 1 389 ? 174.679 142.650 210.198 1.00 13.25 369 ASP A N 1
ATOM 3036 C CA . ASP A 1 389 ? 175.233 141.857 209.108 1.00 12.88 369 ASP A CA 1
ATOM 3037 C C . ASP A 1 389 ? 174.373 140.627 208.843 1.00 14.01 369 ASP A C 1
ATOM 3038 O O . ASP A 1 389 ? 174.879 139.520 208.653 1.00 21.35 369 ASP A O 1
ATOM 3043 N N . GLU A 1 390 ? 173.052 140.818 208.832 1.00 13.28 370 GLU A N 1
ATOM 3044 C CA . GLU A 1 390 ? 172.136 139.690 208.699 1.00 15.79 370 GLU A CA 1
ATOM 3045 C C . GLU A 1 390 ? 172.289 138.993 207.352 1.00 18.06 370 GLU A C 1
ATOM 3046 O O . GLU A 1 390 ? 172.304 137.758 207.284 1.00 18.86 370 GLU A O 1
ATOM 3052 N N . ASN A 1 391 ? 172.408 139.762 206.268 1.00 14.94 371 ASN A N 1
ATOM 3053 C CA . ASN A 1 391 ? 172.422 139.196 204.923 1.00 12.22 371 ASN A CA 1
ATOM 3054 C C . ASN A 1 391 ? 173.713 139.495 204.170 1.00 11.44 371 ASN A C 1
ATOM 3055 O O . ASN A 1 391 ? 173.726 139.454 202.937 1.00 13.20 371 ASN A O 1
ATOM 3060 N N . LEU A 1 392 ? 174.806 139.779 204.877 1.00 12.03 372 LEU A N 1
ATOM 3061 C CA . LEU A 1 392 ? 176.071 140.032 204.200 1.00 11.13 372 LEU A CA 1
ATOM 3062 C C . LEU A 1 392 ? 176.739 138.761 203.694 1.00 13.69 372 LEU A C 1
ATOM 3063 O O . LEU A 1 392 ? 177.764 138.851 203.010 1.00 12.91 372 LEU A O 1
ATOM 3068 N N . ASP A 1 393 ? 176.194 137.587 204.016 1.00 12.91 373 ASP A N 1
ATOM 3069 C CA . ASP A 1 393 ? 176.723 136.353 203.446 1.00 13.31 373 ASP A CA 1
ATOM 3070 C C . ASP A 1 393 ? 176.326 136.208 201.982 1.00 15.70 373 ASP A C 1
ATOM 3071 O O . ASP A 1 393 ? 177.123 135.741 201.160 1.00 17.19 373 ASP A O 1
ATOM 3076 N N . THR A 1 394 ? 175.103 136.606 201.636 1.00 12.29 374 THR A N 1
ATOM 3077 C CA . THR A 1 394 ? 174.582 136.457 200.284 1.00 14.60 374 THR A CA 1
ATOM 3078 C C . THR A 1 394 ? 174.561 137.761 199.498 1.00 13.58 374 THR A C 1
ATOM 3079 O O . THR A 1 394 ? 174.177 137.752 198.324 1.00 14.05 374 THR A O 1
ATOM 3083 N N . ILE A 1 395 ? 174.950 138.878 200.107 1.00 11.64 375 ILE A N 1
ATOM 3084 C CA . ILE A 1 395 ? 174.988 140.152 199.396 1.00 9.98 375 ILE A CA 1
ATOM 3085 C C . ILE A 1 395 ? 176.353 140.396 198.765 1.00 10.96 375 ILE A C 1
ATOM 3086 O O . ILE A 1 395 ? 176.444 140.870 197.630 1.00 14.42 375 ILE A O 1
ATOM 3091 N N . LEU A 1 396 ? 177.428 140.059 199.478 1.00 8.74 376 LEU A N 1
ATOM 3092 C CA . LEU A 1 396 ? 178.776 140.379 199.026 1.00 9.18 376 LEU A CA 1
ATOM 3093 C C . LEU A 1 396 ? 179.236 139.535 197.846 1.00 10.54 376 LEU A C 1
ATOM 3094 O O . LEU A 1 396 ? 180.286 139.836 197.269 1.00 14.75 376 LEU A O 1
ATOM 3099 N N . ILE A 1 397 ? 178.492 138.489 197.474 1.00 12.23 377 ILE A N 1
ATOM 3100 C CA . ILE A 1 397 ? 178.905 137.644 196.355 1.00 12.67 377 ILE A CA 1
ATOM 3101 C C . ILE A 1 397 ? 178.668 138.295 195.003 1.00 11.49 377 ILE A C 1
ATOM 3102 O O . ILE A 1 397 ? 179.201 137.814 193.995 1.00 14.63 377 ILE A O 1
ATOM 3107 N N . THR A 1 398 ? 177.894 139.374 194.951 1.00 8.09 378 THR A N 1
ATOM 3108 C CA . THR A 1 398 ? 177.588 140.068 193.708 1.00 9.02 378 THR A CA 1
ATOM 3109 C C . THR A 1 398 ? 178.409 141.348 193.622 1.00 9.75 378 THR A C 1
ATOM 3110 O O . THR A 1 398 ? 178.404 142.158 194.555 1.00 12.14 378 THR A O 1
ATOM 3114 N N . THR A 1 399 ? 179.121 141.518 192.509 1.00 9.76 379 THR A N 1
ATOM 3115 C CA . THR A 1 399 ? 179.874 142.744 192.284 1.00 7.06 379 THR A CA 1
ATOM 3116 C C . THR A 1 399 ? 178.926 143.933 192.206 1.00 7.47 379 THR A C 1
ATOM 3117 O O . THR A 1 399 ? 177.891 143.876 191.536 1.00 8.93 379 THR A O 1
ATOM 3121 N N . ASP A 1 400 ? 179.280 145.012 192.898 1.00 5.34 380 ASP A N 1
ATOM 3122 C CA . ASP A 1 400 ? 178.422 146.182 192.986 1.00 4.02 380 ASP A CA 1
ATOM 3123 C C . ASP A 1 400 ? 179.022 147.443 192.388 1.00 3.60 380 ASP A C 1
ATOM 3124 O O . ASP A 1 400 ? 178.265 148.330 191.994 1.00 5.41 380 ASP A O 1
ATOM 3129 N N . ARG A 1 401 ? 180.345 147.553 192.302 1.00 2.86 381 ARG A N 1
ATOM 3130 C CA . ARG A 1 401 ? 180.992 148.773 191.848 1.00 2.83 381 ARG A CA 1
ATOM 3131 C C . ARG A 1 401 ? 181.898 148.490 190.657 1.00 4.08 381 ARG A C 1
ATOM 3132 O O . ARG A 1 401 ? 182.294 147.350 190.404 1.00 6.09 381 ARG A O 1
ATOM 3140 N N . LYS A 1 402 ? 182.221 149.558 189.926 1.00 3.69 382 LYS A N 1
ATOM 3141 C CA . LYS A 1 402 ? 183.140 149.441 188.800 1.00 3.92 382 LYS A CA 1
ATOM 3142 C C . LYS A 1 402 ? 184.543 149.073 189.263 1.00 6.67 382 LYS A C 1
ATOM 3143 O O . LYS A 1 402 ? 185.239 148.304 188.592 1.00 9.02 382 LYS A O 1
ATOM 3149 N N . ALA A 1 403 ? 184.986 149.629 190.392 1.00 6.92 383 ALA A N 1
ATOM 3150 C CA . ALA A 1 403 ? 186.329 149.334 190.885 1.00 7.50 383 ALA A CA 1
ATOM 3151 C C . ALA A 1 403 ? 186.465 147.872 191.297 1.00 6.99 383 ALA A C 1
ATOM 3152 O O . ALA A 1 403 ? 187.477 147.227 190.993 1.00 9.17 383 ALA A O 1
ATOM 3154 N N . ARG A 1 404 ? 185.461 147.330 191.991 1.00 5.29 384 ARG A N 1
ATOM 3155 C CA . ARG A 1 404 ? 185.487 145.909 192.319 1.00 5.76 384 ARG A CA 1
ATOM 3156 C C . ARG A 1 404 ? 185.454 145.060 191.056 1.00 7.71 384 ARG A C 1
ATOM 3157 O O . ARG A 1 404 ? 186.108 144.014 190.983 1.00 12.22 384 ARG A O 1
ATOM 3165 N N . LEU A 1 405 ? 184.692 145.495 190.050 1.00 8.73 385 LEU A N 1
ATOM 3166 C CA . LEU A 1 405 ? 184.671 144.782 188.779 1.00 5.24 385 LEU A CA 1
ATOM 3167 C C . LEU A 1 405 ? 186.050 144.762 188.134 1.00 5.93 385 LEU A C 1
ATOM 3168 O O . LEU A 1 405 ? 186.486 143.728 187.620 1.00 8.46 385 LEU A O 1
ATOM 3173 N N . LEU A 1 406 ? 186.747 145.898 188.146 1.00 7.11 386 LEU A N 1
ATOM 3174 C CA . LEU A 1 406 ? 188.090 145.950 187.580 1.00 7.98 386 LEU A CA 1
ATOM 3175 C C . LEU A 1 406 ? 189.045 145.049 188.349 1.00 8.92 386 LEU A C 1
ATOM 3176 O O . LEU A 1 406 ? 189.876 144.355 187.751 1.00 12.23 386 LEU A O 1
ATOM 3181 N N . GLU A 1 407 ? 188.939 145.045 189.680 1.00 8.47 387 GLU A N 1
ATOM 3182 C CA . GLU A 1 407 ? 189.791 144.175 190.485 1.00 8.33 387 GLU A CA 1
ATOM 3183 C C . GLU A 1 407 ? 189.529 142.704 190.182 1.00 10.61 387 GLU A C 1
ATOM 3184 O O . GLU A 1 407 ? 190.470 141.913 190.052 1.00 14.20 387 GLU A O 1
ATOM 3190 N N . ARG A 1 408 ? 188.256 142.319 190.063 1.00 7.90 388 ARG A N 1
ATOM 3191 C CA . ARG A 1 408 ? 187.926 140.926 189.780 1.00 6.31 388 ARG A CA 1
ATOM 3192 C C . ARG A 1 408 ? 188.323 140.529 188.365 1.00 9.99 388 ARG A C 1
ATOM 3193 O O . ARG A 1 408 ? 188.719 139.381 188.134 1.00 13.74 388 ARG A O 1
ATOM 3201 N N . GLN A 1 409 ? 188.216 141.455 187.409 1.00 9.95 389 GLN A N 1
ATOM 3202 C CA . GLN A 1 409 ? 188.714 141.198 186.063 1.00 9.92 389 GLN A CA 1
ATOM 3203 C C . GLN A 1 409 ? 190.221 140.994 186.074 1.00 11.60 389 GLN A C 1
ATOM 3204 O O . GLN A 1 409 ? 190.747 140.139 185.353 1.00 15.89 389 GLN A O 1
ATOM 3210 N N . SER A 1 410 ? 190.936 141.776 186.886 1.00 10.29 390 SER A N 1
ATOM 3211 C CA . SER A 1 410 ? 192.356 141.525 187.092 1.00 10.99 390 SER A CA 1
ATOM 3212 C C . SER A 1 410 ? 192.603 140.194 187.787 1.00 12.77 390 SER A C 1
ATOM 3213 O O . SER A 1 410 ? 193.711 139.654 187.697 1.00 15.94 390 SER A O 1
ATOM 3216 N N . GLY A 1 411 ? 191.599 139.656 188.476 1.00 10.54 391 GLY A N 1
ATOM 3217 C CA . GLY A 1 411 ? 191.733 138.408 189.194 1.00 12.21 391 GLY A CA 1
ATOM 3218 C C . GLY A 1 411 ? 192.383 138.524 190.553 1.00 13.77 391 GLY A C 1
ATOM 3219 O O . GLY A 1 411 ? 192.504 137.509 191.251 1.00 13.16 391 GLY A O 1
ATOM 3220 N N . ARG A 1 412 ? 192.799 139.722 190.953 1.00 15.22 392 ARG A N 1
ATOM 3221 C CA . ARG A 1 412 ? 193.457 139.948 192.231 1.00 15.64 392 ARG A CA 1
ATOM 3222 C C . ARG A 1 412 ? 192.711 141.039 192.986 1.00 16.10 392 ARG A C 1
ATOM 3223 O O . ARG A 1 412 ? 192.409 142.096 192.423 1.00 12.49 392 ARG A O 1
ATOM 3231 N N . LEU A 1 413 ? 192.395 140.770 194.249 1.00 16.48 393 LEU A N 1
ATOM 3232 C CA . LEU A 1 413 ? 191.633 141.687 195.088 1.00 13.20 393 LEU A CA 1
ATOM 3233 C C . LEU A 1 413 ? 192.563 142.260 196.150 1.00 16.57 393 LEU A C 1
ATOM 3234 O O . LEU A 1 413 ? 193.026 141.534 197.036 1.00 17.44 393 LEU A O 1
ATOM 3239 N N . ILE A 1 414 ? 192.837 143.560 196.055 1.00 16.93 394 ILE A N 1
ATOM 3240 C CA . ILE A 1 414 ? 193.641 144.247 197.049 1.00 15.51 394 ILE A CA 1
ATOM 3241 C C . ILE A 1 414 ? 192.830 145.255 197.859 1.00 17.06 394 ILE A C 1
ATOM 3242 O O . ILE A 1 414 ? 193.118 145.449 199.046 1.00 17.02 394 ILE A O 1
ATOM 3247 N N . HIS A 1 415 ? 191.824 145.896 197.261 1.00 15.91 395 HIS A N 1
ATOM 3248 C CA . HIS A 1 415 ? 190.991 146.865 197.955 1.00 12.44 395 HIS A CA 1
ATOM 3249 C C . HIS A 1 415 ? 189.547 146.417 198.111 1.00 10.35 395 HIS A C 1
ATOM 3250 O O . HIS A 1 415 ? 188.806 147.038 198.880 1.00 12.48 395 HIS A O 1
ATOM 3257 N N . TYR A 1 416 ? 189.127 145.367 197.411 1.00 10.92 396 TYR A N 1
ATOM 3258 C CA . TYR A 1 416 ? 187.745 144.905 197.430 1.00 8.70 396 TYR A CA 1
ATOM 3259 C C . TYR A 1 416 ? 187.674 143.420 197.743 1.00 9.60 396 TYR A C 1
ATOM 3260 O O . TYR A 1 416 ? 186.920 142.668 197.120 1.00 10.56 396 TYR A O 1
ATOM 3269 N N . THR A 1 417 ? 188.464 142.976 198.715 1.00 9.99 397 THR A N 1
ATOM 3270 C CA . THR A 1 417 ? 188.344 141.616 199.210 1.00 10.45 397 THR A CA 1
ATOM 3271 C C . THR A 1 417 ? 187.039 141.455 199.984 1.00 12.96 397 THR A C 1
ATOM 3272 O O . THR A 1 417 ? 186.398 142.432 200.381 1.00 14.77 397 THR A O 1
ATOM 3276 N N . SER A 1 418 ? 186.643 140.198 200.191 1.00 13.79 398 SER A N 1
ATOM 3277 C CA . SER A 1 418 ? 185.379 139.928 200.871 1.00 12.97 398 SER A CA 1
ATOM 3278 C C . SER A 1 418 ? 185.372 140.510 202.279 1.00 13.05 398 SER A C 1
ATOM 3279 O O . SER A 1 418 ? 184.348 141.027 202.740 1.00 15.65 398 SER A O 1
ATOM 3282 N N . GLN A 1 419 ? 186.507 140.438 202.980 1.00 15.45 399 GLN A N 1
ATOM 3283 C CA . GLN A 1 419 ? 186.598 141.034 204.309 1.00 12.81 399 GLN A CA 1
ATOM 3284 C C . GLN A 1 419 ? 186.454 142.551 204.251 1.00 10.86 399 GLN A C 1
ATOM 3285 O O . GLN A 1 419 ? 185.740 143.146 205.068 1.00 13.36 399 GLN A O 1
ATOM 3291 N N . LYS A 1 420 ? 187.130 143.195 203.296 1.00 11.61 400 LYS A N 1
ATOM 3292 C CA . LYS A 1 420 ? 187.037 144.646 203.170 1.00 11.10 400 LYS A CA 1
ATOM 3293 C C . LYS A 1 420 ? 185.626 145.079 202.794 1.00 12.68 400 LYS A C 1
ATOM 3294 O O . LYS A 1 420 ? 185.116 146.077 203.317 1.00 14.18 400 LYS A O 1
ATOM 3300 N N . LEU A 1 421 ? 184.983 144.343 201.887 1.00 10.22 401 LEU A N 1
ATOM 3301 C CA . LEU A 1 421 ? 183.605 144.651 201.529 1.00 7.58 401 LEU A CA 1
ATOM 3302 C C . LEU A 1 421 ? 182.674 144.459 202.717 1.00 7.47 401 LEU A C 1
ATOM 3303 O O . LEU A 1 421 ? 181.749 145.250 202.923 1.00 8.34 401 LEU A O 1
ATOM 3308 N N . TYR A 1 422 ? 182.901 143.408 203.508 1.00 10.93 402 TYR A N 1
ATOM 3309 C CA . TYR A 1 422 ? 182.102 143.189 204.710 1.00 11.31 402 TYR A CA 1
ATOM 3310 C C . TYR A 1 422 ? 182.239 144.361 205.671 1.00 11.37 402 TYR A C 1
ATOM 3311 O O . TYR A 1 422 ? 181.240 144.881 206.189 1.00 10.52 402 TYR A O 1
ATOM 3320 N N . HIS A 1 423 ? 183.478 144.796 205.909 1.00 8.53 403 HIS A N 1
ATOM 3321 C CA . HIS A 1 423 ? 183.715 145.909 206.819 1.00 8.04 403 HIS A CA 1
ATOM 3322 C C . HIS A 1 423 ? 183.069 147.189 206.307 1.00 10.86 403 HIS A C 1
ATOM 3323 O O . HIS A 1 423 ? 182.452 147.930 207.077 1.00 15.88 403 HIS A O 1
ATOM 3330 N N . SER A 1 424 ? 183.190 147.460 205.005 1.00 9.93 404 SER A N 1
ATOM 3331 C CA . SER A 1 424 ? 182.582 148.662 204.441 1.00 7.10 404 SER A CA 1
ATOM 3332 C C . SER A 1 424 ? 181.063 148.614 204.528 1.00 7.44 404 SER A C 1
ATOM 3333 O O . SER A 1 424 ? 180.422 149.625 204.837 1.00 11.79 404 SER A O 1
ATOM 3336 N N . TYR A 1 425 ? 180.467 147.453 204.253 1.00 5.00 405 TYR A N 1
ATOM 3337 C CA . TYR A 1 425 ? 179.015 147.337 204.301 1.00 4.74 405 TYR A CA 1
ATOM 3338 C C . TYR A 1 425 ? 178.494 147.543 205.716 1.00 8.66 405 TYR A C 1
ATOM 3339 O O . TYR A 1 425 ? 177.516 148.268 205.927 1.00 12.78 405 TYR A O 1
ATOM 3348 N N . VAL A 1 426 ? 179.138 146.920 206.707 1.00 10.15 406 VAL A N 1
ATOM 3349 C CA . VAL A 1 426 ? 178.658 147.113 208.074 1.00 9.34 406 VAL A CA 1
ATOM 3350 C C . VAL A 1 426 ? 178.945 148.531 208.552 1.00 10.85 406 VAL A C 1
ATOM 3351 O O . VAL A 1 426 ? 178.165 149.094 209.326 1.00 16.82 406 VAL A O 1
ATOM 3355 N N . LEU A 1 427 ? 180.044 149.141 208.102 1.00 7.02 407 LEU A N 1
ATOM 3356 C CA . LEU A 1 427 ? 180.320 150.526 208.468 1.00 6.46 407 LEU A CA 1
ATOM 3357 C C . LEU A 1 427 ? 179.244 151.458 207.929 1.00 9.64 407 LEU A C 1
ATOM 3358 O O . LEU A 1 427 ? 178.743 152.330 208.649 1.00 16.86 407 LEU A O 1
ATOM 3363 N N . GLN A 1 428 ? 178.866 151.279 206.662 1.00 8.10 408 GLN A N 1
ATOM 3364 C CA . GLN A 1 428 ? 177.827 152.124 206.087 1.00 8.02 408 GLN A CA 1
ATOM 3365 C C . GLN A 1 428 ? 176.468 151.839 206.710 1.00 8.71 408 GLN A C 1
ATOM 3366 O O . GLN A 1 428 ? 175.651 152.754 206.851 1.00 13.42 408 GLN A O 1
ATOM 3372 N N . ARG A 1 429 ? 176.206 150.584 207.083 1.00 8.41 409 ARG A N 1
ATOM 3373 C CA . ARG A 1 429 ? 174.955 150.262 207.759 1.00 7.60 409 ARG A CA 1
ATOM 3374 C C . ARG A 1 429 ? 174.885 150.920 209.130 1.00 10.59 409 ARG A C 1
ATOM 3375 O O . ARG A 1 429 ? 173.834 151.440 209.522 1.00 13.27 409 ARG A O 1
ATOM 3383 N N . LEU A 1 430 ? 175.993 150.906 209.874 1.00 10.08 410 LEU A N 1
ATOM 3384 C CA . LEU A 1 430 ? 176.040 151.602 211.154 1.00 10.36 410 LEU A CA 1
ATOM 3385 C C . LEU A 1 430 ? 175.860 153.102 210.968 1.00 14.40 410 LEU A C 1
ATOM 3386 O O . LEU A 1 430 ? 175.151 153.753 211.745 1.00 17.71 410 LEU A O 1
ATOM 3391 N N . LEU A 1 431 ? 176.497 153.669 209.943 1.00 10.72 411 LEU A N 1
ATOM 3392 C CA . LEU A 1 431 ? 176.375 155.098 209.684 1.00 9.53 411 LEU A CA 1
ATOM 3393 C C . LEU A 1 431 ? 175.000 155.480 209.153 1.00 13.05 411 LEU A C 1
ATOM 3394 O O . LEU A 1 431 ? 174.613 156.648 209.261 1.00 17.66 411 LEU A O 1
ATOM 3399 N N . ASP A 1 432 ? 174.258 154.534 208.583 1.00 8.72 412 ASP A N 1
ATOM 3400 C CA . ASP A 1 432 ? 172.950 154.812 208.008 1.00 8.48 412 ASP A CA 1
ATOM 3401 C C . ASP A 1 432 ? 171.804 154.314 208.877 1.00 13.03 412 ASP A C 1
ATOM 3402 O O . ASP A 1 432 ? 170.666 154.253 208.402 1.00 15.46 412 ASP A O 1
ATOM 3407 N N . ARG A 1 433 ? 172.072 153.952 210.129 1.00 12.64 413 ARG A N 1
ATOM 3408 C CA . ARG A 1 433 ? 171.011 153.482 211.008 1.00 11.63 413 ARG A CA 1
ATOM 3409 C C . ARG A 1 433 ? 170.048 154.614 211.340 1.00 10.25 413 ARG A C 1
ATOM 3410 O O . ARG A 1 433 ? 170.458 155.754 211.572 1.00 8.25 413 ARG A O 1
ATOM 3418 N N . THR A 1 434 ? 168.758 154.289 211.359 1.00 12.00 414 THR A N 1
ATOM 3419 C CA . THR A 1 434 ? 167.738 155.275 211.670 1.00 11.45 414 THR A CA 1
ATOM 3420 C C . THR A 1 434 ? 167.837 155.707 213.131 1.00 16.35 414 THR A C 1
ATOM 3421 O O . THR A 1 434 ? 168.472 155.050 213.962 1.00 15.66 414 THR A O 1
ATOM 3425 N N . VAL A 1 435 ? 167.197 156.839 213.438 1.00 17.21 415 VAL A N 1
ATOM 3426 C CA . VAL A 1 435 ? 167.238 157.376 214.795 1.00 14.10 415 VAL A CA 1
ATOM 3427 C C . VAL A 1 435 ? 166.610 156.405 215.785 1.00 16.62 415 VAL A C 1
ATOM 3428 O O . VAL A 1 435 ? 167.028 156.334 216.947 1.00 20.76 415 VAL A O 1
ATOM 3432 N N . GLU A 1 436 ? 165.601 155.644 215.352 1.00 14.93 416 GLU A N 1
ATOM 3433 C CA . GLU A 1 436 ? 165.020 154.625 216.216 1.00 14.19 416 GLU A CA 1
ATOM 3434 C C . GLU A 1 436 ? 165.985 153.479 216.487 1.00 15.83 416 GLU A C 1
ATOM 3435 O O . GLU A 1 436 ? 165.793 152.743 217.461 1.00 19.51 416 GLU A O 1
ATOM 3441 N N . ASN A 1 437 ? 167.014 153.313 215.655 1.00 16.57 417 ASN A N 1
ATOM 3442 C CA . ASN A 1 437 ? 167.955 152.213 215.792 1.00 15.65 417 ASN A CA 1
ATOM 3443 C C . ASN A 1 437 ? 169.388 152.653 216.050 1.00 16.87 417 ASN A C 1
ATOM 3444 O O . ASN A 1 437 ? 170.207 151.816 216.446 1.00 20.08 417 ASN A O 1
ATOM 3449 N N . ASP A 1 438 ? 169.718 153.925 215.842 1.00 13.96 418 ASP A N 1
ATOM 3450 C CA . ASP A 1 438 ? 171.082 154.401 216.050 1.00 13.69 418 ASP A CA 1
ATOM 3451 C C . ASP A 1 438 ? 171.373 154.450 217.544 1.00 16.85 418 ASP A C 1
ATOM 3452 O O . ASP A 1 438 ? 170.779 155.247 218.277 1.00 19.17 418 ASP A O 1
ATOM 3457 N N . ALA A 1 439 ? 172.289 153.598 217.999 1.00 19.72 419 ALA A N 1
ATOM 3458 C CA . ALA A 1 439 ? 172.629 153.506 219.411 1.00 17.03 419 ALA A CA 1
ATOM 3459 C C . ALA A 1 439 ? 173.677 154.521 219.846 1.00 17.97 419 ALA A C 1
ATOM 3460 O O . ALA A 1 439 ? 173.935 154.641 221.048 1.00 20.98 419 ALA A O 1
ATOM 3462 N N . TYR A 1 440 ? 174.285 155.249 218.910 1.00 16.70 420 TYR A N 1
ATOM 3463 C CA . TYR A 1 440 ? 175.293 156.246 219.239 1.00 14.93 420 TYR A CA 1
ATOM 3464 C C . TYR A 1 440 ? 174.903 157.652 218.812 1.00 17.18 420 TYR A C 1
ATOM 3465 O O . TYR A 1 440 ? 175.718 158.572 218.948 1.00 17.26 420 TYR A O 1
ATOM 3474 N N . LEU A 1 441 ? 173.682 157.843 218.310 1.00 15.65 421 LEU A N 1
ATOM 3475 C CA . LEU A 1 441 ? 173.170 159.153 217.910 1.00 15.74 421 LEU A CA 1
ATOM 3476 C C . LEU A 1 441 ? 174.114 159.842 216.927 1.00 14.13 421 LEU A C 1
ATOM 3477 O O . LEU A 1 441 ? 174.463 161.015 217.073 1.00 15.44 421 LEU A O 1
ATOM 3482 N N . LEU A 1 442 ? 174.538 159.089 215.917 1.00 15.00 422 LEU A N 1
ATOM 3483 C CA . LEU A 1 442 ? 175.330 159.668 214.846 1.00 12.23 422 LEU A CA 1
ATOM 3484 C C . LEU A 1 442 ? 174.468 160.614 214.015 1.00 14.72 422 LEU A C 1
ATOM 3485 O O . LEU A 1 442 ? 173.240 160.512 213.992 1.00 15.46 422 LEU A O 1
ATOM 3490 N N . LYS A 1 443 ? 175.140 161.558 213.351 1.00 16.49 423 LYS A N 1
ATOM 3491 C CA . LYS A 1 443 ? 174.614 162.734 212.653 1.00 13.99 423 LYS A CA 1
ATOM 3492 C C . LYS A 1 443 ? 174.023 163.743 213.626 1.00 17.11 423 LYS A C 1
ATOM 3493 O O . LYS A 1 443 ? 173.608 164.830 213.204 1.00 20.76 423 LYS A O 1
ATOM 3499 N N . THR A 1 444 ? 173.979 163.426 214.912 1.00 17.08 424 THR A N 1
ATOM 3500 C CA . THR A 1 444 ? 173.652 164.356 215.983 1.00 15.63 424 THR A CA 1
ATOM 3501 C C . THR A 1 444 ? 174.822 164.575 216.925 1.00 13.61 424 THR A C 1
ATOM 3502 O O . THR A 1 444 ? 175.113 165.716 217.291 1.00 20.77 424 THR A O 1
ATOM 3506 N N . LEU A 1 445 ? 175.513 163.501 217.310 1.00 11.60 425 LEU A N 1
ATOM 3507 C CA . LEU A 1 445 ? 176.750 163.620 218.068 1.00 14.26 425 LEU A CA 1
ATOM 3508 C C . LEU A 1 445 ? 177.844 164.307 217.260 1.00 15.74 425 LEU A C 1
ATOM 3509 O O . LEU A 1 445 ? 178.758 164.899 217.845 1.00 16.96 425 LEU A O 1
ATOM 3514 N N . VAL A 1 446 ? 177.759 164.265 215.931 1.00 16.41 426 VAL A N 1
ATOM 3515 C CA . VAL A 1 446 ? 178.795 164.839 215.082 1.00 15.47 426 VAL A CA 1
ATOM 3516 C C . VAL A 1 446 ? 178.454 166.254 214.615 1.00 20.66 426 VAL A C 1
ATOM 3517 O O . VAL A 1 446 ? 179.358 166.984 214.181 1.00 20.57 426 VAL A O 1
ATOM 3521 N N . SER A 1 447 ? 177.190 166.662 214.696 1.00 20.06 427 SER A N 1
ATOM 3522 C CA . SER A 1 447 ? 176.799 168.002 214.283 1.00 20.21 427 SER A CA 1
ATOM 3523 C C . SER A 1 447 ? 177.279 169.046 215.287 1.00 20.35 427 SER A C 1
ATOM 3524 O O . SER A 1 447 ? 177.445 168.767 216.477 1.00 22.07 427 SER A O 1
ATOM 3527 N N . SER A 1 448 ? 177.498 170.267 214.791 1.00 16.76 428 SER A N 1
ATOM 3528 C CA . SER A 1 448 ? 177.919 171.356 215.668 1.00 20.53 428 SER A CA 1
ATOM 3529 C C . SER A 1 448 ? 176.772 171.855 216.538 1.00 21.44 428 SER A C 1
ATOM 3530 O O . SER A 1 448 ? 177.009 172.377 217.633 1.00 21.42 428 SER A O 1
ATOM 3533 N N . ASN A 1 449 ? 175.533 171.702 216.076 1.00 21.27 429 ASN A N 1
ATOM 3534 C CA . ASN A 1 449 ? 174.360 172.135 216.825 1.00 19.63 429 ASN A CA 1
ATOM 3535 C C . ASN A 1 449 ? 173.972 171.168 217.938 1.00 19.34 429 ASN A C 1
ATOM 3536 O O . ASN A 1 449 ? 172.872 171.293 218.487 1.00 19.92 429 ASN A O 1
ATOM 3541 N N . ARG A 1 450 ? 174.835 170.213 218.274 1.00 19.36 430 ARG A N 1
ATOM 3542 C CA . ARG A 1 450 ? 174.527 169.269 219.338 1.00 19.05 430 ARG A CA 1
ATOM 3543 C C . ARG A 1 450 ? 174.471 169.981 220.683 1.00 24.20 430 ARG A C 1
ATOM 3544 O O . ARG A 1 450 ? 175.254 170.895 220.957 1.00 27.08 430 ARG A O 1
ATOM 3552 N N . GLY A 1 451 ? 173.522 169.567 221.522 1.00 22.06 431 GLY A N 1
ATOM 3553 C CA . GLY A 1 451 ? 173.413 170.092 222.864 1.00 19.12 431 GLY A CA 1
ATOM 3554 C C . GLY A 1 451 ? 174.194 169.263 223.866 1.00 18.06 431 GLY A C 1
ATOM 3555 O O . GLY A 1 451 ? 174.876 168.296 223.531 1.00 18.05 431 GLY A O 1
ATOM 3556 N N . ASN A 1 452 ? 174.086 169.667 225.132 1.00 19.09 432 ASN A N 1
ATOM 3557 C CA . ASN A 1 452 ? 174.682 168.937 226.243 1.00 15.54 432 ASN A CA 1
ATOM 3558 C C . ASN A 1 452 ? 173.656 168.077 226.972 1.00 17.36 432 ASN A C 1
ATOM 3559 O O . ASN A 1 452 ? 173.742 167.904 228.193 1.00 22.01 432 ASN A O 1
ATOM 3564 N N . SER A 1 453 ? 172.686 167.535 226.241 1.00 16.70 433 SER A N 1
ATOM 3565 C CA . SER A 1 453 ? 171.627 166.743 226.842 1.00 18.05 433 SER A CA 1
ATOM 3566 C C . SER A 1 453 ? 172.175 165.428 227.389 1.00 19.01 433 SER A C 1
ATOM 3567 O O . SER A 1 453 ? 173.260 164.969 227.021 1.00 17.33 433 SER A O 1
ATOM 3570 N N . ASN A 1 454 ? 171.400 164.821 228.290 1.00 18.58 434 ASN A N 1
ATOM 3571 C CA . ASN A 1 454 ? 171.806 163.549 228.874 1.00 20.61 434 ASN A CA 1
ATOM 3572 C C . ASN A 1 454 ? 171.784 162.425 227.848 1.00 21.09 434 ASN A C 1
ATOM 3573 O O . ASN A 1 454 ? 172.566 161.476 227.960 1.00 21.62 434 ASN A O 1
ATOM 3578 N N . GLU A 1 455 ? 170.900 162.505 226.850 1.00 20.81 435 GLU A N 1
ATOM 3579 C CA . GLU A 1 455 ? 170.872 161.474 225.816 1.00 17.44 435 GLU A CA 1
ATOM 3580 C C . GLU A 1 455 ? 172.105 161.550 224.920 1.00 17.79 435 GLU A C 1
ATOM 3581 O O . GLU A 1 455 ? 172.645 160.515 224.514 1.00 18.54 435 GLU A O 1
ATOM 3587 N N . ILE A 1 456 ? 172.583 162.762 224.620 1.00 16.07 436 ILE A N 1
ATOM 3588 C CA . ILE A 1 456 ? 173.830 162.901 223.869 1.00 14.33 436 ILE A CA 1
ATOM 3589 C C . ILE A 1 456 ? 174.995 162.329 224.667 1.00 16.06 436 ILE A C 1
ATOM 3590 O O . ILE A 1 456 ? 175.866 161.642 224.120 1.00 15.33 436 ILE A O 1
ATOM 3595 N N . HIS A 1 457 ? 175.029 162.603 225.974 1.00 17.09 437 HIS A N 1
ATOM 3596 C CA . HIS A 1 457 ? 176.095 162.070 226.815 1.00 17.20 437 HIS A CA 1
ATOM 3597 C C . HIS A 1 457 ? 176.033 160.549 226.893 1.00 18.05 437 HIS A C 1
ATOM 3598 O O . HIS A 1 457 ? 177.070 159.877 226.865 1.00 19.92 437 HIS A O 1
ATOM 3605 N N . GLN A 1 458 ? 174.827 159.987 226.992 1.00 16.84 438 GLN A N 1
ATOM 3606 C CA . GLN A 1 458 ? 174.687 158.534 227.009 1.00 15.68 438 GLN A CA 1
ATOM 3607 C C . GLN A 1 458 ? 175.129 157.920 225.686 1.00 18.30 438 GLN A C 1
ATOM 3608 O O . GLN A 1 458 ? 175.771 156.863 225.669 1.00 16.25 438 GLN A O 1
ATOM 3614 N N . ALA A 1 459 ? 174.784 158.561 224.567 1.00 15.69 439 ALA A N 1
ATOM 3615 C CA . ALA A 1 459 ? 175.225 158.068 223.266 1.00 15.35 439 ALA A CA 1
ATOM 3616 C C . ALA A 1 459 ? 176.742 158.120 223.139 1.00 17.45 439 ALA A C 1
ATOM 3617 O O . ALA A 1 459 ? 177.361 157.186 222.619 1.00 18.20 439 ALA A O 1
ATOM 3619 N N . GLN A 1 460 ? 177.358 159.208 223.606 1.00 16.55 440 GLN A N 1
ATOM 3620 C CA . GLN A 1 460 ? 178.811 159.321 223.531 1.00 14.80 440 GLN A CA 1
ATOM 3621 C C . GLN A 1 460 ? 179.499 158.372 224.504 1.00 17.04 440 GLN A C 1
ATOM 3622 O O . GLN A 1 460 ? 180.656 157.997 224.285 1.00 16.82 440 GLN A O 1
ATOM 3628 N N . GLU A 1 461 ? 178.819 157.989 225.587 1.00 17.73 441 GLU A N 1
ATOM 3629 C CA . GLU A 1 461 ? 179.359 156.983 226.494 1.00 18.21 441 GLU A CA 1
ATOM 3630 C C . GLU A 1 461 ? 179.225 155.578 225.926 1.00 17.93 441 GLU A C 1
ATOM 3631 O O . GLU A 1 461 ? 180.074 154.722 226.198 1.00 21.16 441 GLU A O 1
ATOM 3637 N N . ARG A 1 462 ? 178.163 155.316 225.160 1.00 15.02 442 ARG A N 1
ATOM 3638 C CA . ARG A 1 462 ? 178.093 154.069 224.407 1.00 14.88 442 ARG A CA 1
ATOM 3639 C C . ARG A 1 462 ? 179.215 154.003 223.381 1.00 16.86 442 ARG A C 1
ATOM 3640 O O . ARG A 1 462 ? 179.849 152.955 223.206 1.00 18.56 442 ARG A O 1
ATOM 3648 N N . LEU A 1 463 ? 179.478 155.114 222.698 1.00 15.55 443 LEU A N 1
ATOM 3649 C CA . LEU A 1 463 ? 180.705 155.260 221.934 1.00 14.85 443 LEU A CA 1
ATOM 3650 C C . LEU A 1 463 ? 181.874 155.463 222.899 1.00 18.95 443 LEU A C 1
ATOM 3651 O O . LEU A 1 463 ? 181.703 155.509 224.120 1.00 16.01 443 LEU A O 1
ATOM 3656 N N . THR A 1 464 ? 183.088 155.539 222.347 1.00 19.17 444 THR A N 1
ATOM 3657 C CA . THR A 1 464 ? 184.320 155.706 223.121 1.00 16.03 444 THR A CA 1
ATOM 3658 C C . THR A 1 464 ? 184.559 154.498 224.023 1.00 18.51 444 THR A C 1
ATOM 3659 O O . THR A 1 464 ? 185.564 154.432 224.737 1.00 20.36 444 THR A O 1
ATOM 3663 N N . ARG A 1 465 ? 183.633 153.544 223.993 1.00 16.39 445 ARG A N 1
ATOM 3664 C CA . ARG A 1 465 ? 183.712 152.289 224.727 1.00 16.68 445 ARG A CA 1
ATOM 3665 C C . ARG A 1 465 ? 183.681 151.093 223.793 1.00 18.92 445 ARG A C 1
ATOM 3666 O O . ARG A 1 465 ? 184.509 150.183 223.925 1.00 18.34 445 ARG A O 1
ATOM 3674 N N . ASP A 1 466 ? 182.739 151.071 222.850 1.00 18.16 446 ASP A N 1
ATOM 3675 C CA . ASP A 1 466 ? 182.762 150.062 221.799 1.00 17.69 446 ASP A CA 1
ATOM 3676 C C . ASP A 1 466 ? 183.922 150.310 220.844 1.00 17.85 446 ASP A C 1
ATOM 3677 O O . ASP A 1 466 ? 184.671 149.388 220.503 1.00 19.95 446 ASP A O 1
ATOM 3682 N N . LEU A 1 467 ? 184.086 151.559 220.406 1.00 16.41 447 LEU A N 1
ATOM 3683 C CA . LEU A 1 467 ? 185.185 151.911 219.515 1.00 16.22 447 LEU A CA 1
ATOM 3684 C C . LEU A 1 467 ? 186.500 152.062 220.269 1.00 15.97 447 LEU A C 1
ATOM 3685 O O . LEU A 1 467 ? 187.549 151.618 219.789 1.00 18.47 447 LEU A O 1
ATOM 3690 N N . GLY A 1 468 ? 186.463 152.676 221.440 1.00 18.63 448 GLY A N 1
ATOM 3691 C CA . GLY A 1 468 ? 187.665 153.029 222.165 1.00 19.35 448 GLY A CA 1
ATOM 3692 C C . GLY A 1 468 ? 188.021 154.492 221.979 1.00 17.36 448 GLY A C 1
ATOM 3693 O O . GLY A 1 468 ? 187.760 155.099 220.934 1.00 19.64 448 GLY A O 1
ATOM 3694 N N . SER A 1 469 ? 188.635 155.072 223.007 1.00 18.31 449 SER A N 1
ATOM 3695 C CA . SER A 1 469 ? 188.933 156.498 223.031 1.00 19.37 449 SER A CA 1
ATOM 3696 C C . SER A 1 469 ? 190.286 156.845 222.421 1.00 21.92 449 SER A C 1
ATOM 3697 O O . SER A 1 469 ? 190.634 158.028 222.362 1.00 21.01 449 SER A O 1
ATOM 3700 N N . GLN A 1 470 ? 191.057 155.853 221.970 1.00 19.18 450 GLN A N 1
ATOM 3701 C CA . GLN A 1 470 ? 192.381 156.145 221.431 1.00 19.86 450 GLN A CA 1
ATOM 3702 C C . GLN A 1 470 ? 192.306 156.765 220.040 1.00 21.79 450 GLN A C 1
ATOM 3703 O O . GLN A 1 470 ? 193.229 157.481 219.635 1.00 20.04 450 GLN A O 1
ATOM 3709 N N . HIS A 1 471 ? 191.230 156.507 219.299 1.00 21.92 451 HIS A N 1
ATOM 3710 C CA . HIS A 1 471 ? 191.060 157.048 217.953 1.00 20.39 451 HIS A CA 1
ATOM 3711 C C . HIS A 1 471 ? 189.635 157.544 217.752 1.00 18.56 451 HIS A C 1
ATOM 3712 O O . HIS A 1 471 ? 189.022 157.323 216.702 1.00 19.43 451 HIS A O 1
ATOM 3719 N N . ILE A 1 472 ? 189.087 158.219 218.764 1.00 19.71 452 ILE A N 1
ATOM 3720 C CA . ILE A 1 472 ? 187.734 158.757 218.655 1.00 17.71 452 ILE A CA 1
ATOM 3721 C C . ILE A 1 472 ? 187.692 159.930 217.683 1.00 15.76 452 ILE A C 1
ATOM 3722 O O . ILE A 1 472 ? 186.755 160.057 216.886 1.00 15.46 452 ILE A O 1
ATOM 3727 N N . LYS A 1 473 ? 188.699 160.807 217.733 1.00 16.19 453 LYS A N 1
ATOM 3728 C CA . LYS A 1 473 ? 188.656 162.030 216.937 1.00 15.25 453 LYS A CA 1
ATOM 3729 C C . LYS A 1 473 ? 188.699 161.732 215.442 1.00 17.32 453 LYS A C 1
ATOM 3730 O O . LYS A 1 473 ? 187.965 162.348 214.660 1.00 16.01 453 LYS A O 1
ATOM 3736 N N . LYS A 1 474 ? 189.558 160.800 215.023 1.00 15.95 454 LYS A N 1
ATOM 3737 C CA . LYS A 1 474 ? 189.653 160.471 213.604 1.00 16.21 454 LYS A CA 1
ATOM 3738 C C . LYS A 1 474 ? 188.360 159.847 213.094 1.00 16.27 454 LYS A C 1
ATOM 3739 O O . LYS A 1 474 ? 187.884 160.184 212.003 1.00 16.26 454 LYS A O 1
ATOM 3745 N N . PHE A 1 475 ? 187.771 158.939 213.877 1.00 14.65 455 PHE A N 1
ATOM 3746 C CA . PHE A 1 475 ? 186.499 158.343 213.486 1.00 14.45 455 PHE A CA 1
ATOM 3747 C C . PHE A 1 475 ? 185.398 159.392 213.422 1.00 15.82 455 PHE A C 1
ATOM 3748 O O . PHE A 1 475 ? 184.543 159.350 212.533 1.00 17.40 455 PHE A O 1
ATOM 3756 N N . LEU A 1 476 ? 185.397 160.339 214.363 1.00 14.16 456 LEU A N 1
ATOM 3757 C CA . LEU A 1 476 ? 184.384 161.389 214.351 1.00 13.28 456 LEU A CA 1
ATOM 3758 C C . LEU A 1 476 ? 184.544 162.297 213.139 1.00 16.25 456 LEU A C 1
ATOM 3759 O O . LEU A 1 476 ? 183.550 162.723 212.540 1.00 18.75 456 LEU A O 1
ATOM 3764 N N . ASP A 1 477 ? 185.786 162.611 212.766 1.00 14.20 457 ASP A N 1
ATOM 3765 C CA . ASP A 1 477 ? 186.016 163.391 211.553 1.00 14.07 457 ASP A CA 1
ATOM 3766 C C . ASP A 1 477 ? 185.552 162.629 210.318 1.00 15.33 457 ASP A C 1
ATOM 3767 O O . ASP A 1 477 ? 184.960 163.214 209.400 1.00 17.60 457 ASP A O 1
ATOM 3772 N N . PHE A 1 478 ? 185.812 161.319 210.277 1.00 16.99 458 PHE A N 1
ATOM 3773 C CA . PHE A 1 478 ? 185.323 160.505 209.170 1.00 13.84 458 PHE A CA 1
ATOM 3774 C C . PHE A 1 478 ? 183.802 160.515 209.113 1.00 13.16 458 PHE A C 1
ATOM 3775 O O . PHE A 1 478 ? 183.215 160.579 208.029 1.00 12.96 458 PHE A O 1
ATOM 3783 N N . VAL A 1 479 ? 183.148 160.433 210.271 1.00 12.56 459 VAL A N 1
ATOM 3784 C CA . VAL A 1 479 ? 181.689 160.458 210.320 1.00 10.84 459 VAL A CA 1
ATOM 3785 C C . VAL A 1 479 ? 181.161 161.801 209.829 1.00 13.28 459 VAL A C 1
ATOM 3786 O O . VAL A 1 479 ? 180.176 161.863 209.081 1.00 11.99 459 VAL A O 1
ATOM 3790 N N . ARG A 1 480 ? 181.806 162.894 210.243 1.00 14.00 460 ARG A N 1
ATOM 3791 C CA . ARG A 1 480 ? 181.440 164.219 209.747 1.00 12.16 460 ARG A CA 1
ATOM 3792 C C . ARG A 1 480 ? 181.527 164.277 208.228 1.00 16.46 460 ARG A C 1
ATOM 3793 O O . ARG A 1 480 ? 180.588 164.720 207.553 1.00 20.20 460 ARG A O 1
ATOM 3801 N N . GLN A 1 481 ? 182.659 163.834 207.674 1.00 15.70 461 GLN A N 1
ATOM 3802 C CA . GLN A 1 481 ? 182.841 163.872 206.225 1.00 12.45 461 GLN A CA 1
ATOM 3803 C C . GLN A 1 481 ? 181.815 162.998 205.515 1.00 10.82 461 GLN A C 1
ATOM 3804 O O . GLN A 1 481 ? 181.249 163.399 204.491 1.00 12.20 461 GLN A O 1
ATOM 3810 N N . TYR A 1 482 ? 181.563 161.799 206.045 1.00 9.14 462 TYR A N 1
ATOM 3811 C CA . TYR A 1 482 ? 180.605 160.896 205.421 1.00 8.33 462 TYR A CA 1
ATOM 3812 C C . TYR A 1 482 ? 179.209 161.494 205.414 1.00 8.60 462 TYR A C 1
ATOM 3813 O O . TYR A 1 482 ? 178.494 161.400 204.411 1.00 9.98 462 TYR A O 1
ATOM 3822 N N . TYR A 1 483 ? 178.794 162.102 206.525 1.00 10.07 463 TYR A N 1
ATOM 3823 C CA . TYR A 1 483 ? 177.447 162.657 206.579 1.00 8.90 463 TYR A CA 1
ATOM 3824 C C . TYR A 1 483 ? 177.323 163.895 205.703 1.00 9.18 463 TYR A C 1
ATOM 3825 O O . TYR A 1 483 ? 176.266 164.132 205.109 1.00 8.49 463 TYR A O 1
ATOM 3834 N N . ASP A 1 484 ? 178.389 164.692 205.593 1.00 7.79 464 ASP A N 1
ATOM 3835 C CA . ASP A 1 484 ? 178.357 165.815 204.660 1.00 10.10 464 ASP A CA 1
ATOM 3836 C C . ASP A 1 484 ? 178.235 165.323 203.221 1.00 11.98 464 ASP A C 1
ATOM 3837 O O . ASP A 1 484 ? 177.453 165.869 202.430 1.00 11.20 464 ASP A O 1
ATOM 3842 N N . GLU A 1 485 ? 178.987 164.277 202.871 1.00 11.81 465 GLU A N 1
ATOM 3843 C CA . GLU A 1 485 ? 178.900 163.710 201.529 1.00 8.61 465 GLU A CA 1
ATOM 3844 C C . GLU A 1 485 ? 177.514 163.131 201.263 1.00 8.75 465 GLU A C 1
ATOM 3845 O O . GLU A 1 485 ? 176.969 163.281 200.164 1.00 9.91 465 GLU A O 1
ATOM 3851 N N . VAL A 1 486 ? 176.926 162.467 202.259 1.00 7.20 466 VAL A N 1
ATOM 3852 C CA . VAL A 1 486 ? 175.587 161.909 202.097 1.00 8.69 466 VAL A CA 1
ATOM 3853 C C . VAL A 1 486 ? 174.546 163.013 201.963 1.00 10.55 466 VAL A C 1
ATOM 3854 O O . VAL A 1 486 ? 173.584 162.877 201.196 1.00 8.38 466 VAL A O 1
ATOM 3858 N N . ASP A 1 487 ? 174.711 164.118 202.695 1.00 12.41 467 ASP A N 1
ATOM 3859 C CA . ASP A 1 487 ? 173.801 165.250 202.543 1.00 11.71 467 ASP A CA 1
ATOM 3860 C C . ASP A 1 487 ? 173.906 165.852 201.150 1.00 9.47 467 ASP A C 1
ATOM 3861 O O . ASP A 1 487 ? 172.889 166.215 200.547 1.00 10.81 467 ASP A O 1
ATOM 3866 N N . LYS A 1 488 ? 175.129 165.975 200.628 1.00 11.86 468 LYS A N 1
ATOM 3867 C CA . LYS A 1 488 ? 175.296 166.435 199.253 1.00 8.45 468 LYS A CA 1
ATOM 3868 C C . LYS A 1 488 ? 174.628 165.481 198.271 1.00 8.17 468 LYS A C 1
ATOM 3869 O O . LYS A 1 488 ? 173.978 165.917 197.315 1.00 10.26 468 LYS A O 1
ATOM 3875 N N . ALA A 1 489 ? 174.778 164.173 198.494 1.00 10.21 469 ALA A N 1
ATOM 3876 C CA . ALA A 1 489 ? 174.194 163.188 197.589 1.00 9.51 469 ALA A CA 1
ATOM 3877 C C . ALA A 1 489 ? 172.670 163.246 197.599 1.00 9.68 469 ALA A C 1
ATOM 3878 O O . ALA A 1 489 ? 172.033 163.137 196.545 1.00 10.64 469 ALA A O 1
ATOM 3880 N N . LYS A 1 490 ? 172.064 163.412 198.779 1.00 10.05 470 LYS A N 1
ATOM 3881 C CA . LYS A 1 490 ? 170.606 163.485 198.848 1.00 11.60 470 LYS A CA 1
ATOM 3882 C C . LYS A 1 490 ? 170.074 164.709 198.115 1.00 13.74 470 LYS A C 1
ATOM 3883 O O . LYS A 1 490 ? 169.018 164.650 197.475 1.00 15.95 470 LYS A O 1
ATOM 3889 N N . ARG A 1 491 ? 170.784 165.833 198.209 1.00 9.79 471 ARG A N 1
ATOM 3890 C CA . ARG A 1 491 ? 170.376 167.038 197.500 1.00 10.56 471 ARG A CA 1
ATOM 3891 C C . ARG A 1 491 ? 170.533 166.913 195.991 1.00 8.30 471 ARG A C 1
ATOM 3892 O O . ARG A 1 491 ? 169.998 167.752 195.260 1.00 11.76 471 ARG A O 1
ATOM 3900 N N . GLY A 1 492 ? 171.236 165.891 195.511 1.00 9.99 472 GLY A N 1
ATOM 3901 C CA . GLY A 1 492 ? 171.485 165.728 194.096 1.00 11.82 472 GLY A CA 1
ATOM 3902 C C . GLY A 1 492 ? 172.780 166.327 193.603 1.00 8.19 472 GLY A C 1
ATOM 3903 O O . GLY A 1 492 ? 172.953 166.471 192.388 1.00 10.41 472 GLY A O 1
ATOM 3904 N N . LEU A 1 493 ? 173.693 166.680 194.502 1.00 5.72 473 LEU A N 1
ATOM 3905 C CA . LEU A 1 493 ? 174.937 167.364 194.170 1.00 6.27 473 LEU A CA 1
ATOM 3906 C C . LEU A 1 493 ? 176.130 166.613 194.739 1.00 5.68 473 LEU A C 1
ATOM 3907 O O . LEU A 1 493 ? 176.993 167.184 195.406 1.00 6.17 473 LEU A O 1
ATOM 3912 N N . TRP A 1 494 ? 176.190 165.302 194.499 1.00 7.83 474 TRP A N 1
ATOM 3913 C CA . TRP A 1 494 ? 177.329 164.529 194.978 1.00 7.43 474 TRP A CA 1
ATOM 3914 C C . TRP A 1 494 ? 178.626 164.927 194.282 1.00 8.65 474 TRP A C 1
ATOM 3915 O O . TRP A 1 494 ? 179.709 164.610 194.783 1.00 9.69 474 TRP A O 1
ATOM 3926 N N . PHE A 1 495 ? 178.540 165.630 193.150 1.00 11.14 475 PHE A N 1
ATOM 3927 C CA . PHE A 1 495 ? 179.729 165.902 192.349 1.00 11.42 475 PHE A CA 1
ATOM 3928 C C . PHE A 1 495 ? 180.616 166.978 192.966 1.00 14.39 475 PHE A C 1
ATOM 3929 O O . PHE A 1 495 ? 181.824 166.998 192.706 1.00 16.44 475 PHE A O 1
ATOM 3937 N N . ILE A 1 496 ? 180.051 167.883 193.775 1.00 11.08 476 ILE A N 1
ATOM 3938 C CA . ILE A 1 496 ? 180.851 168.966 194.348 1.00 11.59 476 ILE A CA 1
ATOM 3939 C C . ILE A 1 496 ? 181.632 168.540 195.578 1.00 15.34 476 ILE A C 1
ATOM 3940 O O . ILE A 1 496 ? 182.321 169.375 196.178 1.00 16.66 476 ILE A O 1
ATOM 3945 N N . VAL A 1 497 ? 181.548 167.269 195.976 1.00 14.21 477 VAL A N 1
ATOM 3946 C CA . VAL A 1 497 ? 182.303 166.800 197.134 1.00 15.54 477 VAL A CA 1
ATOM 3947 C C . VAL A 1 497 ? 183.801 166.875 196.862 1.00 19.30 477 VAL A C 1
ATOM 3948 O O . VAL A 1 497 ? 184.594 167.166 197.765 1.00 20.49 477 VAL A O 1
ATOM 3952 N N . GLU A 1 498 ? 184.211 166.566 195.628 1.00 15.51 478 GLU A N 1
ATOM 3953 C CA . GLU A 1 498 ? 185.573 166.678 195.095 1.00 15.31 478 GLU A CA 1
ATOM 3954 C C . GLU A 1 498 ? 186.619 166.032 196.000 1.00 21.48 478 GLU A C 1
ATOM 3955 O O . GLU A 1 498 ? 187.820 166.270 195.836 1.00 25.18 478 GLU A O 1
ATOM 3961 N N . LYS A 1 499 ? 186.174 165.213 196.950 1.00 19.96 479 LYS A N 1
ATOM 3962 C CA . LYS A 1 499 ? 187.031 164.350 197.752 1.00 16.26 479 LYS A CA 1
ATOM 3963 C C . LYS A 1 499 ? 186.127 163.297 198.386 1.00 15.37 479 LYS A C 1
ATOM 3964 O O . LYS A 1 499 ? 185.885 163.323 199.599 1.00 17.93 479 LYS A O 1
ATOM 3970 N N . PRO A 1 500 ? 185.575 162.380 197.595 1.00 11.94 480 PRO A N 1
ATOM 3971 C CA . PRO A 1 500 ? 184.542 161.484 198.117 1.00 11.21 480 PRO A CA 1
ATOM 3972 C C . PRO A 1 500 ? 185.115 160.315 198.901 1.00 13.80 480 PRO A C 1
ATOM 3973 O O . PRO A 1 500 ? 186.222 159.837 198.646 1.00 12.60 480 PRO A O 1
ATOM 3977 N N . LEU A 1 501 ? 184.330 159.862 199.876 1.00 10.85 481 LEU A N 1
ATOM 3978 C CA . LEU A 1 501 ? 184.545 158.576 200.521 1.00 8.25 481 LEU A CA 1
ATOM 3979 C C . LEU A 1 501 ? 183.647 157.488 199.951 1.00 9.01 481 LEU A C 1
ATOM 3980 O O . LEU A 1 501 ? 183.831 156.313 200.286 1.00 10.21 481 LEU A O 1
ATOM 3985 N N . MET A 1 502 ? 182.686 157.853 199.110 1.00 9.11 482 MET A N 1
ATOM 3986 C CA . MET A 1 502 ? 181.820 156.917 198.416 1.00 7.18 482 MET A CA 1
ATOM 3987 C C . MET A 1 502 ? 182.231 156.823 196.952 1.00 8.95 482 MET A C 1
ATOM 3988 O O . MET A 1 502 ? 183.047 157.604 196.456 1.00 11.22 482 MET A O 1
ATOM 3993 N N . GLU A 1 503 ? 181.659 155.842 196.259 1.00 6.04 483 GLU A N 1
ATOM 3994 C CA . GLU A 1 503 ? 181.919 155.654 194.840 1.00 4.95 483 GLU A CA 1
ATOM 3995 C C . GLU A 1 503 ? 180.645 155.204 194.144 1.00 3.96 483 GLU A C 1
ATOM 3996 O O . GLU A 1 503 ? 179.832 154.479 194.724 1.00 5.87 483 GLU A O 1
ATOM 4002 N N . ARG A 1 504 ? 180.471 155.651 192.906 1.00 4.11 484 ARG A N 1
ATOM 4003 C CA . ARG A 1 504 ? 179.326 155.228 192.116 1.00 4.49 484 ARG A CA 1
ATOM 4004 C C . ARG A 1 504 ? 179.532 153.807 191.604 1.00 6.99 484 ARG A C 1
ATOM 4005 O O . ARG A 1 504 ? 180.657 153.374 191.340 1.00 9.65 484 ARG A O 1
ATOM 4013 N N . ALA A 1 505 ? 178.425 153.074 191.478 1.00 3.46 485 ALA A N 1
ATOM 4014 C CA . ALA A 1 505 ? 178.497 151.697 191.003 1.00 2.71 485 ALA A CA 1
ATOM 4015 C C . ALA A 1 505 ? 179.081 151.631 189.598 1.00 3.84 485 ALA A C 1
ATOM 4016 O O . ALA A 1 505 ? 180.032 150.882 189.344 1.00 7.22 485 ALA A O 1
ATOM 4018 N N . ASP A 1 506 ? 178.522 152.411 188.672 1.00 3.47 486 ASP A N 1
ATOM 4019 C CA . ASP A 1 506 ? 179.062 152.573 187.322 1.00 4.52 486 ASP A CA 1
ATOM 4020 C C . ASP A 1 506 ? 179.163 151.247 186.572 1.00 4.79 486 ASP A C 1
ATOM 4021 O O . ASP A 1 506 ? 180.032 151.074 185.716 1.00 7.52 486 ASP A O 1
ATOM 4026 N N . ILE A 1 507 ? 178.280 150.298 186.882 1.00 4.84 487 ILE A N 1
ATOM 4027 C CA . ILE A 1 507 ? 178.220 149.030 186.170 1.00 3.46 487 ILE A CA 1
ATOM 4028 C C . ILE A 1 507 ? 176.775 148.747 185.791 1.00 2.45 487 ILE A C 1
ATOM 4029 O O . ILE A 1 507 ? 175.834 149.262 186.397 1.00 4.17 487 ILE A O 1
ATOM 4034 N N . HIS A 1 508 ? 176.612 147.916 184.771 1.00 2.17 488 HIS A N 1
ATOM 4035 C CA . HIS A 1 508 ? 175.288 147.654 184.232 1.00 2.42 488 HIS A CA 1
ATOM 4036 C C . HIS A 1 508 ? 174.500 146.734 185.163 1.00 2.99 488 HIS A C 1
ATOM 4037 O O . HIS A 1 508 ? 175.040 145.747 185.668 1.00 5.06 488 HIS A O 1
ATOM 4044 N N . PRO A 1 509 ? 173.234 147.040 185.420 1.00 3.96 489 PRO A N 1
ATOM 4045 C CA . PRO A 1 509 ? 172.369 146.102 186.130 1.00 3.63 489 PRO A CA 1
ATOM 4046 C C . PRO A 1 509 ? 171.773 145.092 185.167 1.00 4.11 489 PRO A C 1
ATOM 4047 O O . PRO A 1 509 ? 171.864 145.266 183.942 1.00 7.95 489 PRO A O 1
ATOM 4051 N N . PRO A 1 510 ? 171.165 144.021 185.670 1.00 3.54 490 PRO A N 1
ATOM 4052 C CA . PRO A 1 510 ? 170.491 143.074 184.777 1.00 3.05 490 PRO A CA 1
ATOM 4053 C C . PRO A 1 510 ? 169.200 143.652 184.218 1.00 5.03 490 PRO A C 1
ATOM 4054 O O . PRO A 1 510 ? 168.653 144.637 184.718 1.00 10.35 490 PRO A O 1
ATOM 4058 N N . MET A 1 511 ? 168.715 143.020 183.151 1.00 5.32 491 MET A N 1
ATOM 4059 C CA . MET A 1 511 ? 167.457 143.418 182.535 1.00 7.12 491 MET A CA 1
ATOM 4060 C C . MET A 1 511 ? 166.290 142.850 183.342 1.00 9.90 491 MET A C 1
ATOM 4061 O O . MET A 1 511 ? 166.460 142.328 184.447 1.00 11.47 491 MET A O 1
ATOM 4066 N N . LYS A 1 512 ? 165.081 142.956 182.788 1.00 13.02 492 LYS A N 1
ATOM 4067 C CA . LYS A 1 512 ? 163.895 142.479 183.491 1.00 15.07 492 LYS A CA 1
ATOM 4068 C C . LYS A 1 512 ? 163.979 140.980 183.768 1.00 14.34 492 LYS A C 1
ATOM 4069 O O . LYS A 1 512 ? 163.688 140.526 184.881 1.00 16.11 492 LYS A O 1
ATOM 4075 N N . ASN A 1 513 ? 164.354 140.195 182.759 1.00 11.82 493 ASN A N 1
ATOM 4076 C CA . ASN A 1 513 ? 164.688 138.776 182.854 1.00 13.80 493 ASN A CA 1
ATOM 4077 C C . ASN A 1 513 ? 163.499 137.895 183.228 1.00 15.13 493 ASN A C 1
ATOM 4078 O O . ASN A 1 513 ? 163.668 136.675 183.339 1.00 16.05 493 ASN A O 1
ATOM 4083 N N . ASP A 1 514 ? 162.314 138.465 183.453 1.00 16.49 494 ASP A N 1
ATOM 4084 C CA . ASP A 1 514 ? 161.071 137.787 183.820 1.00 15.72 494 ASP A CA 1
ATOM 4085 C C . ASP A 1 514 ? 161.183 137.212 185.234 1.00 15.71 494 ASP A C 1
ATOM 4086 O O . ASP A 1 514 ? 160.163 136.924 185.860 1.00 16.94 494 ASP A O 1
ATOM 4091 N N . SER A 1 515 ? 162.380 137.170 185.808 1.00 16.23 495 SER A N 1
ATOM 4092 C CA . SER A 1 515 ? 162.575 136.715 187.174 1.00 16.13 495 SER A CA 1
ATOM 4093 C C . SER A 1 515 ? 163.059 137.809 188.109 1.00 17.02 495 SER A C 1
ATOM 4094 O O . SER A 1 515 ? 162.744 137.761 189.299 1.00 17.17 495 SER A O 1
ATOM 4097 N N . VAL A 1 516 ? 163.829 138.779 187.611 1.00 17.25 496 VAL A N 1
ATOM 4098 C CA . VAL A 1 516 ? 164.156 139.956 188.411 1.00 16.07 496 VAL A CA 1
ATOM 4099 C C . VAL A 1 516 ? 162.906 140.786 188.682 1.00 17.14 496 VAL A C 1
ATOM 4100 O O . VAL A 1 516 ? 162.777 141.398 189.752 1.00 17.17 496 VAL A O 1
ATOM 4104 N N . ILE A 1 517 ? 161.975 140.836 187.724 1.00 14.85 497 ILE A N 1
ATOM 4105 C CA . ILE A 1 517 ? 160.728 141.567 187.936 1.00 18.33 497 ILE A CA 1
ATOM 4106 C C . ILE A 1 517 ? 159.904 140.926 189.041 1.00 19.91 497 ILE A C 1
ATOM 4107 O O . ILE A 1 517 ? 159.191 141.621 189.772 1.00 21.42 497 ILE A O 1
ATOM 4112 N N . LEU A 1 518 ? 159.973 139.600 189.181 1.00 16.87 498 LEU A N 1
ATOM 4113 C CA . LEU A 1 518 ? 159.294 138.947 190.295 1.00 15.50 498 LEU A CA 1
ATOM 4114 C C . LEU A 1 518 ? 159.859 139.423 191.626 1.00 16.91 498 LEU A C 1
ATOM 4115 O O . LEU A 1 518 ? 159.106 139.709 192.564 1.00 20.14 498 LEU A O 1
ATOM 4120 N N . ARG A 1 519 ? 161.187 139.530 191.718 1.00 16.73 499 ARG A N 1
ATOM 4121 C CA . ARG A 1 519 ? 161.817 140.045 192.929 1.00 15.90 499 ARG A CA 1
ATOM 4122 C C . ARG A 1 519 ? 161.414 141.492 193.186 1.00 17.04 499 ARG A C 1
ATOM 4123 O O . ARG A 1 519 ? 161.137 141.875 194.330 1.00 19.50 499 ARG A O 1
ATOM 4131 N N . LEU A 1 520 ? 161.369 142.309 192.131 1.00 13.49 500 LEU A N 1
ATOM 4132 C CA . LEU A 1 520 ? 160.990 143.710 192.290 1.00 17.86 500 LEU A CA 1
ATOM 4133 C C . LEU A 1 520 ? 159.547 143.847 192.764 1.00 17.22 500 LEU A C 1
ATOM 4134 O O . LEU A 1 520 ? 159.247 144.669 193.637 1.00 19.53 500 LEU A O 1
ATOM 4139 N N . VAL A 1 521 ? 158.639 143.049 192.198 1.00 16.73 501 VAL A N 1
ATOM 4140 C CA . VAL A 1 521 ? 157.240 143.094 192.609 1.00 17.13 501 VAL A CA 1
ATOM 4141 C C . VAL A 1 521 ? 157.087 142.601 194.044 1.00 15.80 501 VAL A C 1
ATOM 4142 O O . VAL A 1 521 ? 156.329 143.177 194.833 1.00 16.61 501 VAL A O 1
ATOM 4146 N N . GLY A 1 522 ? 157.804 141.534 194.407 1.00 16.97 502 GLY A N 1
ATOM 4147 C CA . GLY A 1 522 ? 157.771 141.071 195.784 1.00 16.07 502 GLY A CA 1
ATOM 4148 C C . GLY A 1 522 ? 158.279 142.115 196.759 1.00 18.20 502 GLY A C 1
ATOM 4149 O O . GLY A 1 522 ? 157.756 142.251 197.867 1.00 19.05 502 GLY A O 1
ATOM 4150 N N . ASN A 1 523 ? 159.310 142.863 196.361 1.00 16.04 503 ASN A N 1
ATOM 4151 C CA . ASN A 1 523 ? 159.756 143.992 197.170 1.00 18.70 503 ASN A CA 1
ATOM 4152 C C . ASN A 1 523 ? 158.669 145.055 197.270 1.00 17.44 503 ASN A C 1
ATOM 4153 O O . ASN A 1 523 ? 158.453 145.637 198.339 1.00 19.98 503 ASN A O 1
ATOM 4158 N N . ILE A 1 524 ? 157.977 145.324 196.161 1.00 15.09 504 ILE A N 1
ATOM 4159 C CA . ILE A 1 524 ? 156.919 146.331 196.163 1.00 16.42 504 ILE A CA 1
ATOM 4160 C C . ILE A 1 524 ? 155.730 145.854 196.990 1.00 18.58 504 ILE A C 1
ATOM 4161 O O . ILE A 1 524 ? 155.191 146.597 197.820 1.00 19.12 504 ILE A O 1
ATOM 4166 N N . LEU A 1 525 ? 155.309 144.607 196.785 1.00 18.18 505 LEU A N 1
ATOM 4167 C CA . LEU A 1 525 ? 154.175 144.042 197.506 1.00 13.99 505 LEU A CA 1
ATOM 4168 C C . LEU A 1 525 ? 154.550 143.511 198.883 1.00 18.45 505 LEU A C 1
ATOM 4169 O O . LEU A 1 525 ? 153.732 142.825 199.505 1.00 21.41 505 LEU A O 1
ATOM 4174 N N . CYS A 1 526 ? 155.761 143.808 199.359 1.00 17.20 506 CYS A N 1
ATOM 4175 C CA . CYS A 1 526 ? 156.200 143.443 200.707 1.00 17.26 506 CYS A CA 1
ATOM 4176 C C . CYS A 1 526 ? 156.179 141.930 200.915 1.00 17.34 506 CYS A C 1
ATOM 4177 O O . CYS A 1 526 ? 155.883 141.438 202.005 1.00 19.29 506 CYS A O 1
ATOM 4180 N N . VAL A 1 527 ? 156.499 141.186 199.860 1.00 16.60 507 VAL A N 1
ATOM 4181 C CA . VAL A 1 527 ? 156.556 139.729 199.898 1.00 17.83 507 VAL A CA 1
ATOM 4182 C C . VAL A 1 527 ? 158.015 139.309 199.802 1.00 21.28 507 VAL A C 1
ATOM 4183 O O . VAL A 1 527 ? 158.737 139.754 198.902 1.00 19.16 507 VAL A O 1
ATOM 4187 N N . SER A 1 528 ? 158.447 138.457 200.734 1.00 21.10 508 SER A N 1
ATOM 4188 C CA . SER A 1 528 ? 159.843 138.030 200.757 1.00 18.27 508 SER A CA 1
ATOM 4189 C C . SER A 1 528 ? 160.203 137.236 199.508 1.00 21.63 508 SER A C 1
ATOM 4190 O O . SER A 1 528 ? 161.289 137.410 198.944 1.00 19.65 508 SER A O 1
ATOM 4193 N N . ASP A 1 529 ? 159.306 136.358 199.061 1.00 20.39 509 ASP A N 1
ATOM 4194 C CA . ASP A 1 529 ? 159.552 135.527 197.888 1.00 19.46 509 ASP A CA 1
ATOM 4195 C C . ASP A 1 529 ? 158.254 135.377 197.110 1.00 17.33 509 ASP A C 1
ATOM 4196 O O . ASP A 1 529 ? 157.293 134.787 197.613 1.00 18.50 509 ASP A O 1
ATOM 4201 N N . LEU A 1 530 ? 158.229 135.906 195.891 1.00 16.50 510 LEU A N 1
ATOM 4202 C CA . LEU A 1 530 ? 157.083 135.795 195.001 1.00 16.24 510 LEU A CA 1
ATOM 4203 C C . LEU A 1 530 ? 157.407 134.819 193.879 1.00 18.16 510 LEU A C 1
ATOM 4204 O O . LEU A 1 530 ? 158.493 134.873 193.292 1.00 18.52 510 LEU A O 1
ATOM 4209 N N . VAL A 1 531 ? 156.464 133.926 193.585 1.00 16.02 511 VAL A N 1
ATOM 4210 C CA . VAL A 1 531 ? 156.700 132.852 192.635 1.00 16.67 511 VAL A CA 1
ATOM 4211 C C . VAL A 1 531 ? 156.000 133.075 191.297 1.00 20.99 511 VAL A C 1
ATOM 4212 O O . VAL A 1 531 ? 156.499 132.603 190.269 1.00 22.77 511 VAL A O 1
ATOM 4216 N N . ASP A 1 532 ? 154.868 133.776 191.271 1.00 18.66 512 ASP A N 1
ATOM 4217 C CA . ASP A 1 532 ? 154.111 133.926 190.037 1.00 17.00 512 ASP A CA 1
ATOM 4218 C C . ASP A 1 532 ? 153.352 135.245 190.057 1.00 20.05 512 ASP A C 1
ATOM 4219 O O . ASP A 1 532 ? 153.134 135.845 191.112 1.00 21.73 512 ASP A O 1
ATOM 4224 N N . LEU A 1 533 ? 152.948 135.685 188.867 1.00 19.29 513 LEU A N 1
ATOM 4225 C CA . LEU A 1 533 ? 152.245 136.948 188.671 1.00 20.69 513 LEU A CA 1
ATOM 4226 C C . LEU A 1 533 ? 150.805 136.727 188.215 1.00 21.76 513 LEU A C 1
ATOM 4227 O O . LEU A 1 533 ? 150.290 137.449 187.360 1.00 21.73 513 LEU A O 1
ATOM 4232 N N . SER A 1 534 ? 150.141 135.714 188.778 1.00 17.61 514 SER A N 1
ATOM 4233 C CA . SER A 1 534 ? 148.751 135.449 188.426 1.00 19.05 514 SER A CA 1
ATOM 4234 C C . SER A 1 534 ? 147.814 136.557 188.888 1.00 20.88 514 SER A C 1
ATOM 4235 O O . SER A 1 534 ? 146.736 136.722 188.307 1.00 23.71 514 SER A O 1
ATOM 4238 N N . PHE A 1 535 ? 148.200 137.317 189.915 1.00 21.49 515 PHE A N 1
ATOM 4239 C CA . PHE A 1 535 ? 147.361 138.403 190.407 1.00 20.17 515 PHE A CA 1
ATOM 4240 C C . PHE A 1 535 ? 147.196 139.521 189.387 1.00 19.23 515 PHE A C 1
ATOM 4241 O O . PHE A 1 535 ? 146.250 140.309 189.499 1.00 22.98 515 PHE A O 1
ATOM 4249 N N . TRP A 1 536 ? 148.092 139.614 188.403 1.00 19.68 516 TRP A N 1
ATOM 4250 C CA . TRP A 1 536 ? 148.004 140.678 187.411 1.00 20.38 516 TRP A CA 1
ATOM 4251 C C . TRP A 1 536 ? 146.792 140.529 186.501 1.00 19.90 516 TRP A C 1
ATOM 4252 O O . TRP A 1 536 ? 146.366 141.518 185.894 1.00 20.64 516 TRP A O 1
ATOM 4263 N N . THR A 1 537 ? 146.229 139.327 186.391 1.00 18.38 517 THR A N 1
ATOM 4264 C CA . THR A 1 537 ? 145.067 139.079 185.547 1.00 18.85 517 THR A CA 1
ATOM 4265 C C . THR A 1 537 ? 143.808 138.781 186.353 1.00 21.54 517 THR A C 1
ATOM 4266 O O . THR A 1 537 ? 142.823 138.296 185.787 1.00 21.16 517 THR A O 1
ATOM 4270 N N . ARG A 1 538 ? 143.816 139.052 187.656 1.00 20.46 518 ARG A N 1
ATOM 4271 C CA . ARG A 1 538 ? 142.647 138.784 188.480 1.00 20.09 518 ARG A CA 1
ATOM 4272 C C . ARG A 1 538 ? 141.527 139.767 188.158 1.00 20.39 518 ARG A C 1
ATOM 4273 O O . ARG A 1 538 ? 141.771 140.938 187.857 1.00 18.25 518 ARG A O 1
ATOM 4281 N N . LYS A 1 539 ? 140.290 139.280 188.222 1.00 19.01 519 LYS A N 1
ATOM 4282 C CA . LYS A 1 539 ? 139.131 140.094 187.886 1.00 20.48 519 LYS A CA 1
ATOM 4283 C C . LYS A 1 539 ? 138.793 141.053 189.020 1.00 22.69 519 LYS A C 1
ATOM 4284 O O . LYS A 1 539 ? 138.867 140.697 190.20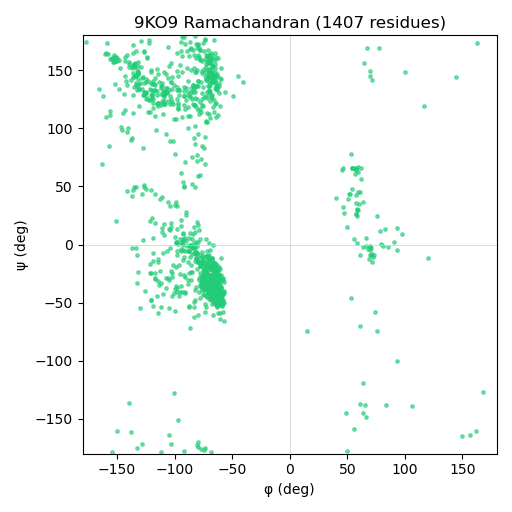0 1.00 21.46 519 LYS A O 1
ATOM 4290 N N . VAL A 1 540 ? 138.420 142.278 188.654 1.00 23.95 520 VAL A N 1
ATOM 4291 C CA . VAL A 1 540 ? 137.994 143.300 189.603 1.00 22.32 520 VAL A CA 1
ATOM 4292 C C . VAL A 1 540 ? 136.634 143.819 189.164 1.00 22.35 520 VAL A C 1
ATOM 4293 O O . VAL A 1 540 ? 136.461 144.199 188.001 1.00 20.58 520 VAL A O 1
ATOM 4297 N N . LYS A 1 541 ? 135.673 143.828 190.096 1.00 23.35 521 LYS A N 1
ATOM 4298 C CA . LYS A 1 541 ? 134.311 144.326 189.895 1.00 22.09 521 LYS A CA 1
ATOM 4299 C C . LYS A 1 541 ? 133.742 143.954 188.529 1.00 21.38 521 LYS A C 1
ATOM 4300 O O . LYS A 1 541 ? 133.047 144.755 187.895 1.00 21.19 521 LYS A O 1
ATOM 4306 N N . GLY A 1 542 ? 134.009 142.730 188.080 1.00 22.15 522 GLY A N 1
ATOM 4307 C CA . GLY A 1 542 ? 133.567 142.296 186.771 1.00 22.33 522 GLY A CA 1
ATOM 4308 C C . GLY A 1 542 ? 134.692 142.226 185.759 1.00 24.02 522 GLY A C 1
ATOM 4309 O O . GLY A 1 542 ? 135.797 141.777 186.080 1.00 26.14 522 GLY A O 1
ATOM 4310 N N . GLN A 1 543 ? 134.423 142.668 184.532 1.00 21.55 523 GLN A N 1
ATOM 4311 C CA . GLN A 1 543 ? 135.408 142.611 183.451 1.00 22.16 523 GLN A CA 1
ATOM 4312 C C . GLN A 1 543 ? 136.212 143.913 183.421 1.00 24.43 523 GLN A C 1
ATOM 4313 O O . GLN A 1 543 ? 136.079 144.756 182.533 1.00 23.02 523 GLN A O 1
ATOM 4319 N N . SER A 1 544 ? 137.059 144.066 184.432 1.00 20.70 524 SER A N 1
ATOM 4320 C CA . SER A 1 544 ? 137.915 145.245 184.522 1.00 21.34 524 SER A CA 1
ATOM 4321 C C . SER A 1 544 ? 139.392 144.905 184.651 1.00 23.23 524 SER A C 1
ATOM 4322 O O . SER A 1 544 ? 140.220 145.598 184.055 1.00 22.83 524 SER A O 1
ATOM 4325 N N . THR A 1 545 ? 139.737 143.872 185.428 1.00 23.14 525 THR A N 1
ATOM 4326 C CA . THR A 1 545 ? 141.100 143.362 185.580 1.00 22.24 525 THR A CA 1
ATOM 4327 C C . THR A 1 545 ? 141.998 144.338 186.337 1.00 21.98 525 THR A C 1
ATOM 4328 O O . THR A 1 545 ? 141.852 145.558 186.215 1.00 21.05 525 THR A O 1
ATOM 4332 N N . VAL A 1 546 ? 142.929 143.801 187.132 1.00 19.45 526 VAL A N 1
ATOM 4333 C CA . VAL A 1 546 ? 143.895 144.640 187.839 1.00 18.67 526 VAL A CA 1
ATOM 4334 C C . VAL A 1 546 ? 144.756 145.413 186.848 1.00 19.79 526 VAL A C 1
ATOM 4335 O O . VAL A 1 546 ? 145.115 146.576 187.082 1.00 19.43 526 VAL A O 1
ATOM 4339 N N . ARG A 1 547 ? 145.098 144.778 185.724 1.00 18.62 527 ARG A N 1
ATOM 4340 C CA . ARG A 1 547 ? 146.012 145.382 184.760 1.00 19.47 527 ARG A CA 1
ATOM 4341 C C . ARG A 1 547 ? 145.458 146.691 184.211 1.00 19.34 527 ARG A C 1
ATOM 4342 O O . ARG A 1 547 ? 146.174 147.696 184.136 1.00 16.34 527 ARG A O 1
ATOM 4350 N N . SER A 1 548 ? 144.177 146.703 183.833 1.00 19.18 528 SER A N 1
ATOM 4351 C CA . SER A 1 548 ? 143.594 147.909 183.251 1.00 19.76 528 SER A CA 1
ATOM 4352 C C . SER A 1 548 ? 143.499 149.036 184.273 1.00 18.19 528 SER A C 1
ATOM 4353 O O . SER A 1 548 ? 143.744 150.202 183.943 1.00 15.15 528 SER A O 1
ATOM 4356 N N . LEU A 1 549 ? 143.137 148.712 185.517 1.00 15.87 529 LEU A N 1
ATOM 4357 C CA . LEU A 1 549 ? 143.043 149.746 186.544 1.00 17.12 529 LEU A CA 1
ATOM 4358 C C . LEU A 1 549 ? 144.411 150.336 186.867 1.00 19.96 529 LEU A C 1
ATOM 4359 O O . LEU A 1 549 ? 144.547 151.557 187.019 1.00 16.74 529 LEU A O 1
ATOM 4364 N N . CYS A 1 550 ? 145.441 149.491 186.968 1.00 17.06 530 CYS A N 1
ATOM 4365 C CA . CYS A 1 550 ? 146.789 150.008 187.188 1.00 16.35 530 CYS A CA 1
ATOM 4366 C C . CYS A 1 550 ? 147.260 150.835 185.997 1.00 17.09 530 CYS A C 1
ATOM 4367 O O . CYS A 1 550 ? 147.947 151.851 186.167 1.00 17.46 530 CYS A O 1
ATOM 4370 N N . THR A 1 551 ? 146.895 150.416 184.782 1.00 17.20 531 THR A N 1
ATOM 4371 C CA . THR A 1 551 ? 147.225 151.195 183.594 1.00 18.24 531 THR A CA 1
ATOM 4372 C C . THR A 1 551 ? 146.582 152.573 183.648 1.00 20.15 531 THR A C 1
ATOM 4373 O O . THR A 1 551 ? 147.226 153.579 183.335 1.00 18.82 531 THR A O 1
ATOM 4377 N N . ALA A 1 552 ? 145.309 152.636 184.046 1.00 18.43 532 ALA A N 1
ATOM 4378 C CA . ALA A 1 552 ? 144.623 153.920 184.152 1.00 17.89 532 ALA A CA 1
ATOM 4379 C C . ALA A 1 552 ? 145.248 154.793 185.234 1.00 16.04 532 ALA A C 1
ATOM 4380 O O . ALA A 1 552 ? 145.378 156.011 185.062 1.00 17.06 532 ALA A O 1
ATOM 4382 N N . ILE A 1 553 ? 145.634 154.188 186.359 1.00 15.60 533 ILE A N 1
ATOM 4383 C CA . ILE A 1 553 ? 146.269 154.948 187.433 1.00 15.82 533 ILE A CA 1
ATOM 4384 C C . ILE A 1 553 ? 147.582 155.554 186.951 1.00 18.29 533 ILE A C 1
ATOM 4385 O O . ILE A 1 553 ? 147.863 156.740 187.177 1.00 17.45 533 ILE A O 1
ATOM 4390 N N . GLU A 1 554 ? 148.404 154.752 186.268 1.00 18.53 534 GLU A N 1
ATOM 4391 C CA . GLU A 1 554 ? 149.664 155.276 185.751 1.00 18.00 534 GLU A CA 1
ATOM 4392 C C . GLU A 1 554 ? 149.433 156.324 184.670 1.00 18.84 534 GLU A C 1
ATOM 4393 O O . GLU A 1 554 ? 150.192 157.293 184.571 1.00 16.58 534 GLU A O 1
ATOM 4399 N N . LYS A 1 555 ? 148.397 156.149 183.846 1.00 16.80 535 LYS A N 1
ATOM 4400 C CA . LYS A 1 555 ? 148.080 157.158 182.841 1.00 15.75 535 LYS A CA 1
ATOM 4401 C C . LYS A 1 555 ? 147.722 158.485 183.495 1.00 16.46 535 LYS A C 1
ATOM 4402 O O . LYS A 1 555 ? 148.175 159.549 183.056 1.00 15.72 535 LYS A O 1
ATOM 4408 N N . THR A 1 556 ? 146.916 158.436 184.558 1.00 17.80 536 THR A N 1
ATOM 4409 C CA . THR A 1 556 ? 146.562 159.654 185.278 1.00 18.34 536 THR A CA 1
ATOM 4410 C C . THR A 1 556 ? 147.790 160.305 185.903 1.00 18.08 536 THR A C 1
ATOM 4411 O O . THR A 1 556 ? 147.961 161.528 185.828 1.00 16.99 536 THR A O 1
ATOM 4415 N N . ARG A 1 557 ? 148.664 159.502 186.518 1.00 17.12 537 ARG A N 1
ATOM 4416 C CA . ARG A 1 557 ? 149.868 160.065 187.127 1.00 16.84 537 ARG A CA 1
ATOM 4417 C C . ARG A 1 557 ? 150.783 160.686 186.077 1.00 18.34 537 ARG A C 1
ATOM 4418 O O . ARG A 1 557 ? 151.370 161.750 186.305 1.00 20.06 537 ARG A O 1
ATOM 4426 N N . LYS A 1 558 ? 150.925 160.029 184.924 1.00 18.70 538 LYS A N 1
ATOM 4427 C CA . LYS A 1 558 ? 151.743 160.575 183.847 1.00 19.02 538 LYS A CA 1
ATOM 4428 C C . LYS A 1 558 ? 151.162 161.882 183.326 1.00 19.59 538 LYS A C 1
ATOM 4429 O O . LYS A 1 558 ? 151.902 162.836 183.057 1.00 21.53 538 LYS A O 1
ATOM 4435 N N . GLU A 1 559 ? 149.837 161.943 183.171 1.00 18.76 539 GLU A N 1
ATOM 4436 C CA . GLU A 1 559 ? 149.206 163.171 182.700 1.00 19.63 539 GLU A CA 1
ATOM 4437 C C . GLU A 1 559 ? 149.390 164.308 183.698 1.00 20.49 539 GLU A C 1
ATOM 4438 O O . GLU A 1 559 ? 149.671 165.447 183.307 1.00 20.82 539 GLU A O 1
ATOM 4444 N N . TYR A 1 560 ? 149.238 164.021 184.990 1.00 17.73 540 TYR A N 1
ATOM 4445 C CA . TYR A 1 560 ? 149.326 165.062 186.005 1.00 17.87 540 TYR A CA 1
ATOM 4446 C C . TYR A 1 560 ? 150.748 165.324 186.484 1.00 21.67 540 TYR A C 1
ATOM 4447 O O . TYR A 1 560 ? 150.974 166.323 187.175 1.00 22.18 540 TYR A O 1
ATOM 4456 N N . GLY A 1 561 ? 151.704 164.468 186.130 1.00 21.64 541 GLY A N 1
ATOM 4457 C CA . GLY A 1 561 ? 153.092 164.724 186.474 1.00 20.69 541 GLY A CA 1
ATOM 4458 C C . GLY A 1 561 ? 153.325 164.733 187.972 1.00 20.99 541 GLY A C 1
ATOM 4459 O O . GLY A 1 561 ? 152.708 163.979 188.732 1.00 19.78 541 GLY A O 1
ATOM 4460 N N . ASN A 1 562 ? 154.236 165.607 188.406 1.00 18.82 542 ASN A N 1
ATOM 4461 C CA . ASN A 1 562 ? 154.600 165.706 189.814 1.00 19.75 542 ASN A CA 1
ATOM 4462 C C . ASN A 1 562 ? 153.511 166.349 190.663 1.00 22.10 542 ASN A C 1
ATOM 4463 O O . ASN A 1 562 ? 153.616 166.327 191.894 1.00 24.79 542 ASN A O 1
ATOM 4468 N N . SER A 1 563 ? 152.479 166.915 190.047 1.00 20.26 543 SER A N 1
ATOM 4469 C CA . SER A 1 563 ? 151.386 167.538 190.779 1.00 19.84 543 SER A CA 1
ATOM 4470 C C . SER A 1 563 ? 150.291 166.553 191.166 1.00 21.49 543 SER A C 1
ATOM 4471 O O . SER A 1 563 ? 149.332 166.952 191.832 1.00 24.39 543 SER A O 1
ATOM 4474 N N . PHE A 1 564 ? 150.420 165.278 190.786 1.00 19.81 544 PHE A N 1
ATOM 4475 C CA . PHE A 1 564 ? 149.334 164.324 190.998 1.00 18.85 544 PHE A CA 1
ATOM 4476 C C . PHE A 1 564 ? 149.007 164.162 192.477 1.00 19.36 544 PHE A C 1
ATOM 4477 O O . PHE A 1 564 ? 147.832 164.096 192.855 1.00 20.51 544 PHE A O 1
ATOM 4485 N N . ASN A 1 565 ? 150.032 164.090 193.329 1.00 19.23 545 ASN A N 1
ATOM 4486 C CA . ASN A 1 565 ? 149.796 163.854 194.750 1.00 18.54 545 ASN A CA 1
ATOM 4487 C C . ASN A 1 565 ? 149.011 164.995 195.386 1.00 21.30 545 ASN A C 1
ATOM 4488 O O . ASN A 1 565 ? 148.155 164.763 196.248 1.00 21.80 545 ASN A O 1
ATOM 4493 N N . TYR A 1 566 ? 149.292 166.236 194.979 1.00 18.03 546 TYR A N 1
ATOM 4494 C CA . TYR A 1 566 ? 148.648 167.387 195.608 1.00 19.94 546 TYR A CA 1
ATOM 4495 C C . TYR A 1 566 ? 147.139 167.372 195.392 1.00 21.88 546 TYR A C 1
ATOM 4496 O O . TYR A 1 566 ? 146.365 167.437 196.355 1.00 22.17 546 TYR A O 1
ATOM 4505 N N . LEU A 1 567 ? 146.698 167.265 194.134 1.00 19.30 547 LEU A N 1
ATOM 4506 C CA . LEU A 1 567 ? 145.262 167.244 193.876 1.00 18.02 547 LEU A CA 1
ATOM 4507 C C . LEU A 1 567 ? 144.617 165.956 194.368 1.00 19.20 547 LEU A C 1
ATOM 4508 O O . LEU A 1 567 ? 143.439 165.963 194.731 1.00 20.11 547 LEU A O 1
ATOM 4513 N N . TYR A 1 568 ? 145.363 164.852 194.402 1.00 17.04 548 TYR A N 1
ATOM 4514 C CA . TYR A 1 568 ? 144.819 163.607 194.938 1.00 20.02 548 TYR A CA 1
ATOM 4515 C C . TYR A 1 568 ? 144.492 163.755 196.421 1.00 19.81 548 TYR A C 1
ATOM 4516 O O . TYR A 1 568 ? 143.380 163.428 196.867 1.00 19.41 548 TYR A O 1
ATOM 4525 N N . GLN A 1 569 ? 145.446 164.280 197.195 1.00 19.69 549 GLN A N 1
ATOM 4526 C CA . GLN A 1 569 ? 145.205 164.532 198.610 1.00 22.97 549 GLN A CA 1
ATOM 4527 C C . GLN A 1 569 ? 144.100 165.561 198.805 1.00 22.64 549 GLN A C 1
ATOM 4528 O O . GLN A 1 569 ? 143.248 165.407 199.688 1.00 22.21 549 GLN A O 1
ATOM 4534 N N . ARG A 1 570 ? 144.095 166.616 197.985 1.00 18.96 550 ARG A N 1
ATOM 4535 C CA . ARG A 1 570 ? 143.069 167.647 198.102 1.00 19.42 550 ARG A CA 1
ATOM 4536 C C . ARG A 1 570 ? 141.679 167.068 197.862 1.00 21.31 550 ARG A C 1
ATOM 4537 O O . ARG A 1 570 ? 140.738 167.351 198.612 1.00 21.40 550 ARG A O 1
ATOM 4545 N N . ALA A 1 571 ? 141.534 166.249 196.818 1.00 21.18 551 ALA A N 1
ATOM 4546 C CA . ALA A 1 571 ? 140.237 165.666 196.498 1.00 21.99 551 ALA A CA 1
ATOM 4547 C C . ALA A 1 571 ? 139.774 164.710 197.586 1.00 21.26 551 ALA A C 1
ATOM 4548 O O . ALA A 1 571 ? 138.605 164.746 197.988 1.00 20.38 551 ALA A O 1
ATOM 4550 N N . LEU A 1 572 ? 140.669 163.846 198.079 1.00 20.16 552 LEU A N 1
ATOM 4551 C CA . LEU A 1 572 ? 140.253 162.922 199.130 1.00 22.25 552 LEU A CA 1
ATOM 4552 C C . LEU A 1 572 ? 139.875 163.672 200.404 1.00 22.33 552 LEU A C 1
ATOM 4553 O O . LEU A 1 572 ? 138.884 163.332 201.062 1.00 21.54 552 LEU A O 1
ATOM 4558 N N . TYR A 1 573 ? 140.636 164.713 200.754 1.00 22.19 553 TYR A N 1
ATOM 4559 C CA . TYR A 1 573 ? 140.325 165.493 201.948 1.00 22.31 553 TYR A CA 1
ATOM 4560 C C . TYR A 1 573 ? 138.994 166.224 201.809 1.00 22.61 553 TYR A C 1
ATOM 4561 O O . TYR A 1 573 ? 138.196 166.253 202.754 1.00 19.46 553 TYR A O 1
ATOM 4570 N N . LEU A 1 574 ? 138.734 166.818 200.640 1.00 19.79 554 LEU A N 1
ATOM 4571 C CA . LEU A 1 574 ? 137.476 167.533 200.452 1.00 19.47 554 LEU A CA 1
ATOM 4572 C C . LEU A 1 574 ? 136.292 166.574 200.427 1.00 21.99 554 LEU A C 1
ATOM 4573 O O . LEU A 1 574 ? 135.206 166.924 200.902 1.00 22.53 554 LEU A O 1
ATOM 4578 N N . GLN A 1 575 ? 136.476 165.371 199.877 1.00 19.67 555 GLN A N 1
ATOM 4579 C CA . GLN A 1 575 ? 135.426 164.361 199.951 1.00 19.86 555 GLN A CA 1
ATOM 4580 C C . GLN A 1 575 ? 135.177 163.938 201.393 1.00 21.10 555 GLN A C 1
ATOM 4581 O O . GLN A 1 575 ? 134.028 163.710 201.790 1.00 22.94 555 GLN A O 1
ATOM 4587 N N . SER A 1 576 ? 136.244 163.821 202.189 1.00 19.87 556 SER A N 1
ATOM 4588 C CA . SER A 1 576 ? 136.080 163.515 203.607 1.00 20.01 556 SER A CA 1
ATOM 4589 C C . SER A 1 576 ? 135.323 164.625 204.325 1.00 21.23 556 SER A C 1
ATOM 4590 O O . SER A 1 576 ? 134.525 164.358 205.231 1.00 20.99 556 SER A O 1
ATOM 4593 N N . LYS A 1 577 ? 135.559 165.877 203.935 1.00 22.01 557 LYS A N 1
ATOM 4594 C CA . LYS A 1 577 ? 134.846 167.006 204.520 1.00 22.35 557 LYS A CA 1
ATOM 4595 C C . LYS A 1 577 ? 133.471 167.228 203.903 1.00 23.46 557 LYS A C 1
ATOM 4596 O O . LYS A 1 577 ? 132.748 168.124 204.353 1.00 24.24 557 LYS A O 1
ATOM 4602 N N . GLY A 1 578 ? 133.094 166.448 202.893 1.00 22.78 558 GLY A N 1
ATOM 4603 C CA . GLY A 1 578 ? 131.757 166.535 202.340 1.00 20.70 558 GLY A CA 1
ATOM 4604 C C . GLY A 1 578 ? 131.488 167.725 201.451 1.00 21.86 558 GLY A C 1
ATOM 4605 O O . GLY A 1 578 ? 130.329 168.127 201.312 1.00 27.32 558 GLY A O 1
ATOM 4606 N N . LYS A 1 579 ? 132.519 168.308 200.844 1.00 20.06 559 LYS A N 1
ATOM 4607 C CA . LYS A 1 579 ? 132.317 169.424 199.931 1.00 19.53 559 LYS A CA 1
ATOM 4608 C C . LYS A 1 579 ? 131.719 168.927 198.615 1.00 20.38 559 LYS A C 1
ATOM 4609 O O . LYS A 1 579 ? 131.514 167.729 198.400 1.00 19.69 559 LYS A O 1
ATOM 4615 N N . LYS A 1 580 ? 131.432 169.869 197.720 1.00 17.02 560 LYS A N 1
ATOM 4616 C CA . LYS A 1 580 ? 130.861 169.539 196.421 1.00 18.14 560 LYS A CA 1
ATOM 4617 C C . LYS A 1 580 ? 131.977 169.129 195.466 1.00 20.13 560 LYS A C 1
ATOM 4618 O O . LYS A 1 580 ? 132.890 169.915 195.193 1.00 21.02 560 LYS A O 1
ATOM 4624 N N . LEU A 1 581 ? 131.901 167.899 194.964 1.00 19.01 561 LEU A N 1
ATOM 4625 C CA . LEU A 1 581 ? 132.928 167.380 194.072 1.00 19.80 561 LEU A CA 1
ATOM 4626 C C . LEU A 1 581 ? 132.925 168.129 192.745 1.00 21.65 561 LEU A C 1
ATOM 4627 O O . LEU A 1 581 ? 131.869 168.466 192.203 1.00 22.31 561 LEU A O 1
ATOM 4632 N N . SER A 1 582 ? 134.119 168.391 192.223 1.00 20.20 562 SER A N 1
ATOM 4633 C CA . SER A 1 582 ? 134.269 169.014 190.918 1.00 18.03 562 SER A CA 1
ATOM 4634 C C . SER A 1 582 ? 134.439 167.947 189.840 1.00 19.84 562 SER A C 1
ATOM 4635 O O . SER A 1 582 ? 134.552 166.753 190.122 1.00 17.83 562 SER A O 1
ATOM 4638 N N . ALA A 1 583 ? 134.458 168.396 188.583 1.00 21.52 563 ALA A N 1
ATOM 4639 C CA . ALA A 1 583 ? 134.597 167.471 187.463 1.00 22.16 563 ALA A CA 1
ATOM 4640 C C . ALA A 1 583 ? 135.922 166.723 187.489 1.00 23.42 563 ALA A C 1
ATOM 4641 O O . ALA A 1 583 ? 136.021 165.638 186.905 1.00 24.65 563 ALA A O 1
ATOM 4643 N N . GLU A 1 584 ? 136.938 167.273 188.149 1.00 23.21 564 GLU A N 1
ATOM 4644 C CA . GLU A 1 584 ? 138.242 166.635 188.275 1.00 20.55 564 GLU A CA 1
ATOM 4645 C C . GLU A 1 584 ? 138.387 165.850 189.572 1.00 19.47 564 GLU A C 1
ATOM 4646 O O . GLU A 1 584 ? 138.937 164.741 189.570 1.00 19.48 564 GLU A O 1
ATOM 4652 N N . ASP A 1 585 ? 137.896 166.400 190.684 1.00 19.02 565 ASP A N 1
ATOM 4653 C CA . ASP A 1 585 ? 137.935 165.666 191.942 1.00 18.09 565 ASP A CA 1
ATOM 4654 C C . ASP A 1 585 ? 137.047 164.428 191.899 1.00 21.10 565 ASP A C 1
ATOM 4655 O O . ASP A 1 585 ? 137.306 163.463 192.624 1.00 20.66 565 ASP A O 1
ATOM 4660 N N . LYS A 1 586 ? 136.010 164.425 191.057 1.00 22.26 566 LYS A N 1
ATOM 4661 C CA . LYS A 1 586 ? 135.229 163.207 190.859 1.00 20.58 566 LYS A CA 1
ATOM 4662 C C . LYS A 1 586 ? 136.089 162.102 190.256 1.00 18.63 566 LYS A C 1
ATOM 4663 O O . LYS A 1 586 ? 136.064 160.953 190.715 1.00 18.64 566 LYS A O 1
ATOM 4669 N N . ASP A 1 587 ? 136.875 162.440 189.231 1.00 19.74 567 ASP A N 1
ATOM 4670 C CA . ASP A 1 587 ? 137.797 161.467 188.658 1.00 18.58 567 ASP A CA 1
ATOM 4671 C C . ASP A 1 587 ? 138.833 161.029 189.683 1.00 21.03 567 ASP A C 1
ATOM 4672 O O . ASP A 1 587 ? 139.208 159.853 189.737 1.00 21.04 567 ASP A O 1
ATOM 4677 N N . PHE A 1 588 ? 139.307 161.965 190.507 1.00 18.89 568 PHE A N 1
ATOM 4678 C CA . PHE A 1 588 ? 140.322 161.618 191.500 1.00 17.82 568 PHE A CA 1
ATOM 4679 C C . PHE A 1 588 ? 139.771 160.678 192.573 1.00 20.05 568 PHE A C 1
ATOM 4680 O O . PHE A 1 588 ? 140.458 159.740 192.994 1.00 22.38 568 PHE A O 1
ATOM 4688 N N . ILE A 1 589 ? 138.536 160.903 193.029 1.00 20.25 569 ILE A N 1
ATOM 4689 C CA . ILE A 1 589 ? 137.959 160.000 194.024 1.00 19.21 569 ILE A CA 1
ATOM 4690 C C . ILE A 1 589 ? 137.608 158.653 193.398 1.00 21.25 569 ILE A C 1
ATOM 4691 O O . ILE A 1 589 ? 137.693 157.611 194.063 1.00 18.58 569 ILE A O 1
ATOM 4696 N N . LYS A 1 590 ? 137.219 158.638 192.118 1.00 18.40 570 LYS A N 1
ATOM 4697 C CA . LYS A 1 590 ? 137.058 157.363 191.427 1.00 18.26 570 LYS A CA 1
ATOM 4698 C C . LYS A 1 590 ? 138.385 156.616 191.358 1.00 18.61 570 LYS A C 1
ATOM 4699 O O . LYS A 1 590 ? 138.431 155.390 191.522 1.00 18.10 570 LYS A O 1
ATOM 4705 N N . LEU A 1 591 ? 139.478 157.345 191.126 1.00 17.93 571 LEU A N 1
ATOM 4706 C CA . LEU A 1 591 ? 140.802 156.735 191.159 1.00 17.14 571 LEU A CA 1
ATOM 4707 C C . LEU A 1 591 ? 141.117 156.182 192.543 1.00 17.41 571 LEU A C 1
ATOM 4708 O O . LEU A 1 591 ? 141.713 155.110 192.664 1.00 17.74 571 LEU A O 1
ATOM 4713 N N . GLN A 1 592 ? 140.739 156.910 193.596 1.00 17.83 572 GLN A N 1
ATOM 4714 C CA . GLN A 1 592 ? 140.942 156.417 194.958 1.00 19.07 572 GLN A CA 1
ATOM 4715 C C . GLN A 1 592 ? 140.198 155.105 195.185 1.00 18.42 572 GLN A C 1
ATOM 4716 O O . GLN A 1 592 ? 140.743 154.155 195.768 1.00 19.08 572 GLN A O 1
ATOM 4722 N N . SER A 1 593 ? 138.945 155.039 194.729 1.00 18.40 573 SER A N 1
ATOM 4723 C CA . SER A 1 593 ? 138.189 153.795 194.823 1.00 18.06 573 SER A CA 1
ATOM 4724 C C . SER A 1 593 ? 138.872 152.680 194.040 1.00 18.23 573 SER A C 1
ATOM 4725 O O . SER A 1 593 ? 138.888 151.522 194.475 1.00 17.04 573 SER A O 1
ATOM 4728 N N . ASN A 1 594 ? 139.436 153.012 192.875 1.00 16.81 574 ASN A N 1
ATOM 4729 C CA . ASN A 1 594 ? 140.161 152.018 192.090 1.00 18.51 574 ASN A CA 1
ATOM 4730 C C . ASN A 1 594 ? 141.384 151.500 192.839 1.00 20.57 574 ASN A C 1
ATOM 4731 O O . ASN A 1 594 ? 141.670 150.298 192.813 1.00 21.37 574 ASN A O 1
ATOM 4736 N N . VAL A 1 595 ? 142.122 152.393 193.504 1.00 18.95 575 VAL A N 1
ATOM 4737 C CA . VAL A 1 595 ? 143.261 151.966 194.317 1.00 16.21 575 VAL A CA 1
ATOM 4738 C C . VAL A 1 595 ? 142.806 151.012 195.411 1.00 15.55 575 VAL A C 1
ATOM 4739 O O . VAL A 1 595 ? 143.425 149.967 195.645 1.00 15.21 575 VAL A O 1
ATOM 4743 N N . LEU A 1 596 ? 141.719 151.360 196.103 1.00 15.72 576 LEU A N 1
ATOM 4744 C CA . LEU A 1 596 ? 141.240 150.497 197.180 1.00 18.28 576 LEU A CA 1
ATOM 4745 C C . LEU A 1 596 ? 140.839 149.124 196.649 1.00 19.69 576 LEU A C 1
ATOM 4746 O O . LEU A 1 596 ? 141.216 148.089 197.218 1.00 18.34 576 LEU A O 1
ATOM 4751 N N . LEU A 1 597 ? 140.097 149.098 195.538 1.00 19.41 577 LEU A N 1
ATOM 4752 C CA . LEU A 1 597 ? 139.657 147.832 194.961 1.00 20.26 577 LEU A CA 1
ATOM 4753 C C . LEU A 1 597 ? 140.839 146.985 194.507 1.00 19.82 577 LEU A C 1
ATOM 4754 O O . LEU A 1 597 ? 140.873 145.773 194.752 1.00 20.63 577 LEU A O 1
ATOM 4759 N N . VAL A 1 598 ? 141.816 147.603 193.840 1.00 17.38 578 VAL A N 1
ATOM 4760 C CA . VAL A 1 598 ? 142.954 146.849 193.328 1.00 17.44 578 VAL A CA 1
ATOM 4761 C C . VAL A 1 598 ? 143.801 146.319 194.475 1.00 18.49 578 VAL A C 1
ATOM 4762 O O . VAL A 1 598 ? 144.299 145.190 194.422 1.00 19.12 578 VAL A O 1
ATOM 4766 N N . SER A 1 599 ? 143.979 147.118 195.531 1.00 18.41 579 SER A N 1
ATOM 4767 C CA . SER A 1 599 ? 144.719 146.640 196.693 1.00 16.97 579 SER A CA 1
ATOM 4768 C C . SER A 1 599 ? 144.019 145.451 197.337 1.00 17.66 579 SER A C 1
ATOM 4769 O O . SER A 1 599 ? 144.667 144.462 197.702 1.00 20.63 579 SER A O 1
ATOM 4772 N N . ASP A 1 600 ? 142.690 145.518 197.470 1.00 18.67 580 ASP A N 1
ATOM 4773 C CA . ASP A 1 600 ? 141.954 144.389 198.035 1.00 18.71 580 ASP A CA 1
ATOM 4774 C C . ASP A 1 600 ? 142.088 143.144 197.162 1.00 17.61 580 ASP A C 1
ATOM 4775 O O . ASP A 1 600 ? 142.272 142.032 197.673 1.00 14.66 580 ASP A O 1
ATOM 4780 N N . VAL A 1 601 ? 141.994 143.311 195.840 1.00 18.72 581 VAL A N 1
ATOM 4781 C CA . VAL A 1 601 ? 142.092 142.168 194.935 1.00 18.86 581 VAL A CA 1
ATOM 4782 C C . VAL A 1 601 ? 143.489 141.560 194.983 1.00 18.52 581 VAL A C 1
ATOM 4783 O O . VAL A 1 601 ? 143.651 140.333 194.981 1.00 19.22 581 VAL A O 1
ATOM 4787 N N . ILE A 1 602 ? 144.518 142.402 195.032 1.00 16.85 582 ILE A N 1
ATOM 4788 C CA . ILE A 1 602 ? 145.884 141.903 195.138 1.00 17.51 582 ILE A CA 1
ATOM 4789 C C . ILE A 1 602 ? 146.068 141.142 196.443 1.00 16.07 582 ILE A C 1
ATOM 4790 O O . ILE A 1 602 ? 146.686 140.070 196.478 1.00 15.98 582 ILE A O 1
ATOM 4795 N N . ALA A 1 603 ? 145.519 141.675 197.533 1.00 15.68 583 ALA A N 1
ATOM 4796 C CA . ALA A 1 603 ? 145.640 140.999 198.815 1.00 18.90 583 ALA A CA 1
ATOM 4797 C C . ALA A 1 603 ? 144.946 139.644 198.800 1.00 20.59 583 ALA A C 1
ATOM 4798 O O . ALA A 1 603 ? 145.475 138.664 199.336 1.00 18.92 583 ALA A O 1
ATOM 4800 N N . GLU A 1 604 ? 143.757 139.562 198.202 1.00 20.50 584 GLU A N 1
ATOM 4801 C CA . GLU A 1 604 ? 143.062 138.277 198.222 1.00 18.30 584 GLU A CA 1
ATOM 4802 C C . GLU A 1 604 ? 143.724 137.281 197.278 1.00 19.05 584 GLU A C 1
ATOM 4803 O O . GLU A 1 604 ? 143.701 136.072 197.536 1.00 20.21 584 GLU A O 1
ATOM 4809 N N . ALA A 1 605 ? 144.315 137.765 196.185 1.00 18.98 585 ALA A N 1
ATOM 4810 C CA . ALA A 1 605 ? 145.051 136.873 195.299 1.00 20.19 585 ALA A CA 1
ATOM 4811 C C . ALA A 1 605 ? 146.307 136.334 195.974 1.00 19.63 585 ALA A C 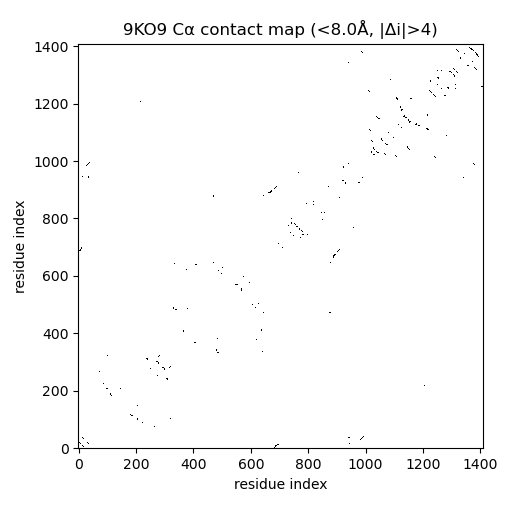1
ATOM 4812 O O . ALA A 1 605 ? 146.633 135.149 195.833 1.00 19.97 585 ALA A O 1
ATOM 4814 N N . LEU A 1 606 ? 147.027 137.184 196.705 1.00 18.77 586 LEU A N 1
ATOM 4815 C CA . LEU A 1 606 ? 148.253 136.785 197.383 1.00 18.78 586 LEU A CA 1
ATOM 4816 C C . LEU A 1 606 ? 148.028 136.390 198.839 1.00 19.02 586 LEU A C 1
ATOM 4817 O O . LEU A 1 606 ? 149.006 136.151 199.554 1.00 18.94 586 LEU A O 1
ATOM 4822 N N . ASP A 1 607 ? 146.770 136.348 199.294 1.00 19.39 587 ASP A N 1
ATOM 4823 C CA . ASP A 1 607 ? 146.405 136.002 200.678 1.00 20.86 587 ASP A CA 1
ATOM 4824 C C . ASP A 1 607 ? 147.252 136.757 201.706 1.00 21.13 587 ASP A C 1
ATOM 4825 O O . ASP A 1 607 ? 147.438 136.303 202.837 1.00 20.78 587 ASP A O 1
ATOM 4830 N N . ILE A 1 608 ? 147.748 137.935 201.324 1.00 21.04 588 ILE A N 1
ATOM 4831 C CA . ILE A 1 608 ? 148.610 138.725 202.195 1.00 20.84 588 ILE A CA 1
ATOM 4832 C C . ILE A 1 608 ? 147.771 139.376 203.287 1.00 20.85 588 ILE A C 1
ATOM 4833 O O . ILE A 1 608 ? 146.581 139.660 203.106 1.00 20.78 588 ILE A O 1
ATOM 4838 N N . LYS A 1 609 ? 148.393 139.599 204.438 1.00 19.78 589 LYS A N 1
ATOM 4839 C CA . LYS A 1 609 ? 147.696 140.076 205.627 1.00 20.09 589 LYS A CA 1
ATOM 4840 C C . LYS A 1 609 ? 148.679 140.900 206.453 1.00 21.98 589 LYS A C 1
ATOM 4841 O O . LYS A 1 609 ? 149.685 141.390 205.929 1.00 20.39 589 LYS A O 1
ATOM 4847 N N . GLU A 1 610 ? 148.368 141.072 207.740 1.00 20.78 590 GLU A N 1
ATOM 4848 C CA . GLU A 1 610 ? 149.201 141.762 208.736 1.00 18.54 590 GLU A CA 1
ATOM 4849 C C . GLU A 1 610 ? 149.732 143.097 208.201 1.00 19.50 590 GLU A C 1
ATOM 4850 O O . GLU A 1 610 ? 150.929 143.303 208.000 1.00 19.52 590 GLU A O 1
ATOM 4856 N N . GLU A 1 611 ? 148.770 143.999 207.971 1.00 18.62 591 GLU A N 1
ATOM 4857 C CA . GLU A 1 611 ? 149.003 145.408 207.618 1.00 20.67 591 GLU A CA 1
ATOM 4858 C C . GLU A 1 611 ? 150.063 145.579 206.528 1.00 22.30 591 GLU A C 1
ATOM 4859 O O . GLU A 1 611 ? 150.782 146.579 206.489 1.00 20.96 591 GLU A O 1
ATOM 4865 N N . GLN A 1 612 ? 150.154 144.616 205.613 1.00 20.78 592 GLN A N 1
ATOM 4866 C CA . GLN A 1 612 ? 151.007 144.773 204.442 1.00 18.21 592 GLN A CA 1
ATOM 4867 C C . GLN A 1 612 ? 150.262 145.348 203.245 1.00 20.23 592 GLN A C 1
ATOM 4868 O O . GLN A 1 612 ? 150.905 145.758 202.271 1.00 21.66 592 GLN A O 1
ATOM 4874 N N . LYS A 1 613 ? 148.925 145.373 203.298 1.00 17.26 593 LYS A N 1
ATOM 4875 C CA . LYS A 1 613 ? 148.125 145.972 202.232 1.00 16.67 593 LYS A CA 1
ATOM 4876 C C . LYS A 1 613 ? 148.395 147.463 202.102 1.00 18.39 593 LYS A C 1
ATOM 4877 O O . LYS A 1 613 ? 148.649 147.970 201.002 1.00 18.52 593 LYS A O 1
ATOM 4883 N N . LYS A 1 614 ? 148.353 148.177 203.227 1.00 18.31 594 LYS A N 1
ATOM 4884 C CA . LYS A 1 614 ? 148.428 149.628 203.227 1.00 18.96 594 LYS A CA 1
ATOM 4885 C C . LYS A 1 614 ? 149.785 150.134 202.769 1.00 18.47 594 LYS A C 1
ATOM 4886 O O . LYS A 1 614 ? 149.903 151.310 202.411 1.00 19.79 594 LYS A O 1
ATOM 4892 N N . LYS A 1 615 ? 150.806 149.275 202.765 1.00 18.91 595 LYS A N 1
ATOM 4893 C CA . LYS A 1 615 ? 152.124 149.696 202.301 1.00 17.05 595 LYS A CA 1
ATOM 4894 C C . LYS A 1 615 ? 152.113 150.017 200.811 1.00 18.77 595 LYS A C 1
ATOM 4895 O O . LYS A 1 615 ? 152.778 150.961 200.372 1.00 17.57 595 LYS A O 1
ATOM 4901 N N . PHE A 1 616 ? 151.371 149.242 200.018 1.00 18.61 596 PHE A N 1
ATOM 4902 C CA . PHE A 1 616 ? 151.258 149.470 198.583 1.00 16.91 596 PHE A CA 1
ATOM 4903 C C . PHE A 1 616 ? 149.871 149.944 198.165 1.00 16.81 596 PHE A C 1
ATOM 4904 O O . PHE A 1 616 ? 149.576 149.984 196.965 1.00 17.18 596 PHE A O 1
ATOM 4912 N N . ALA A 1 617 ? 149.015 150.308 199.115 1.00 18.38 597 ALA A N 1
ATOM 4913 C CA . ALA A 1 617 ? 147.651 150.739 198.806 1.00 18.52 597 ALA A CA 1
ATOM 4914 C C . ALA A 1 617 ? 147.592 152.225 198.465 1.00 18.41 597 ALA A C 1
ATOM 4915 O O . ALA A 1 617 ? 146.803 152.985 199.026 1.00 19.78 597 ALA A O 1
ATOM 4917 N N . ASN A 1 618 ? 148.433 152.645 197.531 1.00 17.15 598 ASN A N 1
ATOM 4918 C CA . ASN A 1 618 ? 148.492 154.020 197.063 1.00 15.64 598 ASN A CA 1
ATOM 4919 C C . ASN A 1 618 ? 148.688 154.007 195.558 1.00 16.97 598 ASN A C 1
ATOM 4920 O O . ASN A 1 618 ? 149.202 153.029 195.001 1.00 18.87 598 ASN A O 1
ATOM 4925 N N . PRO A 1 619 ? 148.279 155.073 194.863 1.00 19.56 599 PRO A N 1
ATOM 4926 C CA . PRO A 1 619 ? 148.455 155.101 193.401 1.00 18.94 599 PRO A CA 1
ATOM 4927 C C . PRO A 1 619 ? 149.902 154.959 192.961 1.00 16.91 599 PRO A C 1
ATOM 4928 O O . PRO A 1 619 ? 150.157 154.429 191.872 1.00 19.59 599 PRO A O 1
ATOM 4932 N N . PHE A 1 620 ? 150.856 155.416 193.774 1.00 16.69 600 PHE A N 1
ATOM 4933 C CA . PHE A 1 620 ? 152.264 155.313 193.404 1.00 17.97 600 PHE A CA 1
ATOM 4934 C C . PHE A 1 620 ? 152.690 153.857 193.252 1.00 17.70 600 PHE A C 1
ATOM 4935 O O . PHE A 1 620 ? 153.355 153.492 192.276 1.00 19.34 600 PHE A O 1
ATOM 4943 N N . SER A 1 621 ? 152.303 153.004 194.203 1.00 17.16 601 SER A N 1
ATOM 4944 C CA . SER A 1 621 ? 152.730 151.609 194.157 1.00 19.45 601 SER A CA 1
ATOM 4945 C C . SER A 1 621 ? 152.067 150.856 193.009 1.00 18.14 601 SER A C 1
ATOM 4946 O O . SER A 1 621 ? 152.702 150.012 192.367 1.00 18.82 601 SER A O 1
ATOM 4949 N N . LEU A 1 622 ? 150.794 151.143 192.731 1.00 15.60 602 LEU A N 1
ATOM 4950 C CA . LEU A 1 622 ? 150.125 150.481 191.615 1.00 15.57 602 LEU A CA 1
ATOM 4951 C C . LEU A 1 622 ? 150.692 150.944 190.277 1.00 18.10 602 LEU A C 1
ATOM 4952 O O . LEU A 1 622 ? 150.847 150.140 189.348 1.00 23.13 602 LEU A O 1
ATOM 4957 N N . ALA A 1 623 ? 151.010 152.234 190.160 1.00 15.37 603 ALA A N 1
ATOM 4958 C CA . ALA A 1 623 ? 151.674 152.720 188.957 1.00 16.06 603 ALA A CA 1
ATOM 4959 C C . ALA A 1 623 ? 153.048 152.083 188.796 1.00 17.92 603 ALA A C 1
ATOM 4960 O O . ALA A 1 623 ? 153.464 151.757 187.678 1.00 19.68 603 ALA A O 1
ATOM 4962 N N . GLN A 1 624 ? 153.767 151.895 189.905 1.00 17.13 604 GLN A N 1
ATOM 4963 C CA . GLN A 1 624 ? 155.054 151.210 189.849 1.00 16.40 604 GLN A CA 1
ATOM 4964 C C . GLN A 1 624 ? 154.888 149.761 189.408 1.00 16.46 604 GLN A C 1
ATOM 4965 O O . GLN A 1 624 ? 155.709 149.240 188.646 1.00 21.31 604 GLN A O 1
ATOM 4971 N N . LEU A 1 625 ? 153.838 149.091 189.888 1.00 16.57 605 LEU A N 1
ATOM 4972 C CA . LEU A 1 625 ? 153.559 147.731 189.436 1.00 16.05 605 LEU A CA 1
ATOM 4973 C C . LEU A 1 625 ? 153.290 147.695 187.939 1.00 18.24 605 LEU A C 1
ATOM 4974 O O . LEU A 1 625 ? 153.799 146.819 187.229 1.00 23.00 605 LEU A O 1
ATOM 4979 N N . TYR A 1 626 ? 152.494 148.643 187.440 1.00 16.54 606 TYR A N 1
ATOM 4980 C CA . TYR A 1 626 ? 152.234 148.701 186.004 1.00 16.18 606 TYR A CA 1
ATOM 4981 C C . TYR A 1 626 ? 153.519 148.935 185.220 1.00 17.27 606 TYR A C 1
ATOM 4982 O O . TYR A 1 626 ? 153.739 148.313 184.175 1.00 20.01 606 TYR A O 1
ATOM 4991 N N . ASN A 1 627 ? 154.374 149.835 185.706 1.00 17.45 607 ASN A N 1
ATOM 4992 C CA . ASN A 1 627 ? 155.623 150.121 185.008 1.00 16.47 607 ASN A CA 1
ATOM 4993 C C . ASN A 1 627 ? 156.545 148.909 184.996 1.00 19.31 607 ASN A C 1
ATOM 4994 O O . ASN A 1 627 ? 157.163 148.605 183.969 1.00 20.56 607 ASN A O 1
ATOM 4999 N N . ILE A 1 628 ? 156.653 148.207 186.125 1.00 13.89 608 ILE A N 1
ATOM 5000 C CA . ILE A 1 628 ? 157.541 147.052 186.201 1.00 15.72 608 ILE A CA 1
ATOM 5001 C C . ILE A 1 628 ? 157.022 145.916 185.329 1.00 18.35 608 ILE A C 1
ATOM 5002 O O . ILE A 1 628 ? 157.794 145.253 184.626 1.00 19.16 608 ILE A O 1
ATOM 5007 N N . ILE A 1 629 ? 155.711 145.678 185.350 1.00 17.55 609 ILE A N 1
ATOM 5008 C CA . ILE A 1 629 ? 155.154 144.534 184.637 1.00 16.21 609 ILE A CA 1
ATOM 5009 C C . ILE A 1 629 ? 155.049 144.818 183.144 1.00 17.65 609 ILE A C 1
ATOM 5010 O O . ILE A 1 629 ? 155.430 143.986 182.312 1.00 20.81 609 ILE A O 1
ATOM 5015 N N . GLU A 1 630 ? 154.540 145.995 182.776 1.00 16.01 610 GLU A N 1
ATOM 5016 C CA . GLU A 1 630 ? 154.172 146.277 181.391 1.00 15.28 610 GLU A CA 1
ATOM 5017 C C . GLU A 1 630 ? 155.229 147.087 180.647 1.00 20.95 610 GLU A C 1
ATOM 5018 O O . GLU A 1 630 ? 155.727 146.651 179.606 1.00 21.90 610 GLU A O 1
ATOM 5024 N N . THR A 1 631 ? 155.575 148.267 181.154 1.00 19.63 611 THR A N 1
ATOM 5025 C CA . THR A 1 631 ? 156.480 149.146 180.428 1.00 18.58 611 THR A CA 1
ATOM 5026 C C . THR A 1 631 ? 157.901 148.591 180.427 1.00 18.81 611 THR A C 1
ATOM 5027 O O . THR A 1 631 ? 158.355 147.979 181.398 1.00 15.99 611 THR A O 1
ATOM 5031 N N . GLU A 1 632 ? 158.602 148.817 179.313 1.00 21.21 612 GLU A N 1
ATOM 5032 C CA . GLU A 1 632 ? 160.008 148.443 179.145 1.00 17.92 612 GLU A CA 1
ATOM 5033 C C . GLU A 1 632 ? 160.206 146.938 179.355 1.00 17.44 612 GLU A C 1
ATOM 5034 O O . GLU A 1 632 ? 160.850 146.483 180.303 1.00 16.53 612 GLU A O 1
ATOM 5040 N N . LYS A 1 633 ? 159.613 146.175 178.433 1.00 18.00 613 LYS A N 1
ATOM 5041 C CA . LYS A 1 633 ? 159.767 144.724 178.460 1.00 18.53 613 LYS A CA 1
ATOM 5042 C C . LYS A 1 633 ? 161.232 144.322 178.345 1.00 14.82 613 LYS A C 1
ATOM 5043 O O . LYS A 1 633 ? 161.683 143.388 179.018 1.00 18.83 613 LYS A O 1
ATOM 5049 N N . SER A 1 634 ? 161.991 145.017 177.498 1.00 12.58 614 SER A N 1
ATOM 5050 C CA . SER A 1 634 ? 163.408 144.747 177.303 1.00 15.17 614 SER A CA 1
ATOM 5051 C C . SER A 1 634 ? 164.296 145.760 178.016 1.00 14.79 614 SER A C 1
ATOM 5052 O O . SER A 1 634 ? 165.476 145.893 177.672 1.00 16.09 614 SER A O 1
ATOM 5055 N N . GLY A 1 635 ? 163.753 146.482 178.994 1.00 14.83 615 GLY A N 1
ATOM 5056 C CA . GLY A 1 635 ? 164.505 147.491 179.703 1.00 11.20 615 GLY A CA 1
ATOM 5057 C C . GLY A 1 635 ? 165.359 146.916 180.814 1.00 10.20 615 GLY A C 1
ATOM 5058 O O . GLY A 1 635 ? 165.388 145.714 181.074 1.00 13.62 615 GLY A O 1
ATOM 5059 N N . PHE A 1 636 ? 166.072 147.814 181.485 1.00 9.68 616 PHE A N 1
ATOM 5060 C CA . PHE A 1 636 ? 166.966 147.461 182.576 1.00 10.75 616 PHE A CA 1
ATOM 5061 C C . PHE A 1 636 ? 166.389 147.947 183.900 1.00 11.25 616 PHE A C 1
ATOM 5062 O O . PHE A 1 636 ? 165.699 148.969 183.958 1.00 12.95 616 PHE A O 1
ATOM 5070 N N . ILE A 1 637 ? 166.676 147.204 184.965 1.00 12.80 617 ILE A N 1
ATOM 5071 C CA . ILE A 1 637 ? 166.272 147.606 186.308 1.00 11.40 617 ILE A CA 1
ATOM 5072 C C . ILE A 1 637 ? 167.182 148.738 186.767 1.00 13.63 617 ILE A C 1
ATOM 5073 O O . ILE A 1 637 ? 168.210 149.013 186.140 1.00 14.72 617 ILE A O 1
ATOM 5078 N N . SER A 1 638 ? 166.801 149.416 187.851 1.00 14.35 618 SER A N 1
ATOM 5079 C CA . SER A 1 638 ? 167.476 150.655 188.227 1.00 9.97 618 SER A CA 1
ATOM 5080 C C . SER A 1 638 ? 168.917 150.407 188.661 1.00 7.70 618 SER A C 1
ATOM 5081 O O . SER A 1 638 ? 169.844 151.060 188.168 1.00 8.92 618 SER A O 1
ATOM 5084 N N . THR A 1 639 ? 169.127 149.471 189.584 1.00 9.14 619 THR A N 1
ATOM 5085 C CA . THR A 1 639 ? 170.431 149.252 190.194 1.00 6.67 619 THR A CA 1
ATOM 5086 C C . THR A 1 639 ? 170.800 147.778 190.113 1.00 7.75 619 THR A C 1
ATOM 5087 O O . THR A 1 639 ? 170.013 146.938 189.674 1.00 9.88 619 THR A O 1
ATOM 5091 N N . THR A 1 640 ? 172.017 147.471 190.552 1.00 8.20 620 THR A N 1
ATOM 5092 C CA . THR A 1 640 ? 172.464 146.091 190.614 1.00 6.25 620 THR A CA 1
ATOM 5093 C C . THR A 1 640 ? 171.707 145.338 191.704 1.00 8.98 620 THR A C 1
ATOM 5094 O O . THR A 1 640 ? 171.120 145.929 192.613 1.00 10.89 620 THR A O 1
ATOM 5098 N N . LEU A 1 641 ? 171.721 144.007 191.597 1.00 9.12 621 LEU A N 1
ATOM 5099 C CA . LEU A 1 641 ? 171.004 143.188 192.568 1.00 8.84 621 LEU A CA 1
ATOM 5100 C C . LEU A 1 641 ? 171.592 143.325 193.965 1.00 11.26 621 LEU A C 1
ATOM 5101 O O . LEU A 1 641 ? 170.873 143.158 194.955 1.00 13.16 621 LEU A O 1
ATOM 5106 N N . ALA A 1 642 ? 172.889 143.622 194.071 1.00 10.11 622 ALA A N 1
ATOM 5107 C CA . ALA A 1 642 ? 173.484 143.863 195.382 1.00 7.72 622 ALA A CA 1
ATOM 5108 C C . ALA A 1 642 ? 172.869 145.090 196.041 1.00 8.03 622 ALA A C 1
ATOM 5109 O O . ALA A 1 642 ? 172.515 145.066 197.226 1.00 12.69 622 ALA A O 1
ATOM 5111 N N . ALA A 1 643 ? 172.722 146.175 195.276 1.00 9.79 623 ALA A N 1
ATOM 5112 C CA . ALA A 1 643 ? 172.086 147.375 195.805 1.00 7.49 623 ALA A CA 1
ATOM 5113 C C . ALA A 1 643 ? 170.621 147.125 196.132 1.00 9.98 623 ALA A C 1
ATOM 5114 O O . ALA A 1 643 ? 170.113 147.628 197.139 1.00 14.86 623 ALA A O 1
ATOM 5116 N N . VAL A 1 644 ? 169.925 146.356 195.292 1.00 8.34 624 VAL A N 1
ATOM 5117 C CA . VAL A 1 644 ? 168.522 146.046 195.557 1.00 9.47 624 VAL A CA 1
ATOM 5118 C C . VAL A 1 644 ? 168.385 145.262 196.855 1.00 10.21 624 VAL A C 1
ATOM 5119 O O . VAL A 1 644 ? 167.517 145.554 197.684 1.00 12.56 624 VAL A O 1
ATOM 5123 N N . ASP A 1 645 ? 169.245 144.260 197.057 1.00 10.68 625 ASP A N 1
ATOM 5124 C CA . ASP A 1 645 ? 169.195 143.470 198.283 1.00 10.75 625 ASP A CA 1
ATOM 5125 C C . ASP A 1 645 ? 169.537 144.315 199.503 1.00 12.01 625 ASP A C 1
ATOM 5126 O O . ASP A 1 645 ? 168.889 144.198 200.551 1.00 15.36 625 ASP A O 1
ATOM 5131 N N . GLU A 1 646 ? 170.557 145.169 199.391 1.00 11.26 626 GLU A N 1
ATOM 5132 C CA . GLU A 1 646 ? 170.937 146.010 200.520 1.00 8.08 626 GLU A CA 1
ATOM 5133 C C . GLU A 1 646 ? 169.827 146.993 200.873 1.00 10.42 626 GLU A C 1
ATOM 5134 O O . GLU A 1 646 ? 169.527 147.202 202.054 1.00 12.24 626 GLU A O 1
ATOM 5140 N N . ASN A 1 647 ? 169.190 147.593 199.864 1.00 11.29 627 ASN A N 1
ATOM 5141 C CA . ASN A 1 647 ? 168.079 148.501 200.124 1.00 11.95 627 ASN A CA 1
ATOM 5142 C C . ASN A 1 647 ? 166.865 147.767 200.677 1.00 11.35 627 ASN A C 1
ATOM 5143 O O . ASN A 1 647 ? 166.121 148.332 201.484 1.00 13.69 627 ASN A O 1
ATOM 5148 N N . ALA A 1 648 ? 166.635 146.525 200.248 1.00 8.86 628 ALA A N 1
ATOM 5149 C CA . ALA A 1 648 ? 165.556 145.738 200.832 1.00 11.70 628 ALA A CA 1
ATOM 5150 C C . ALA A 1 648 ? 165.828 145.448 202.301 1.00 12.53 628 ALA A C 1
ATOM 5151 O O . ALA A 1 648 ? 164.910 145.477 203.130 1.00 12.94 628 ALA A O 1
ATOM 5153 N N . TRP A 1 649 ? 167.085 145.159 202.642 1.00 12.17 629 TRP A N 1
ATOM 5154 C CA . TRP A 1 649 ? 167.439 144.959 204.043 1.00 12.17 629 TRP A CA 1
ATOM 5155 C C . TRP A 1 649 ? 167.280 146.249 204.842 1.00 13.14 629 TRP A C 1
ATOM 5156 O O . TRP A 1 649 ? 166.825 146.220 205.991 1.00 15.09 629 TRP A O 1
ATOM 5167 N N . ARG A 1 650 ? 167.649 147.388 204.255 1.00 14.32 630 ARG A N 1
ATOM 5168 C CA . ARG A 1 650 ? 167.455 148.680 204.905 1.00 10.16 630 ARG A CA 1
ATOM 5169 C C . ARG A 1 650 ? 166.027 149.200 204.788 1.00 12.93 630 ARG A C 1
ATOM 5170 O O . ARG A 1 650 ? 165.749 150.317 205.235 1.00 17.98 630 ARG A O 1
ATOM 5178 N N . ASN A 1 651 ? 165.128 148.437 204.180 1.00 12.36 631 ASN A N 1
ATOM 5179 C CA . ASN A 1 651 ? 163.697 148.674 204.303 1.00 12.51 631 ASN A CA 1
ATOM 5180 C C . ASN A 1 651 ? 163.037 147.716 205.276 1.00 12.88 631 ASN A C 1
ATOM 5181 O O . ASN A 1 651 ? 162.239 148.146 206.111 1.00 15.76 631 ASN A O 1
ATOM 5186 N N . ASN A 1 652 ? 163.374 146.430 205.190 1.00 15.25 632 ASN A N 1
ATOM 5187 C CA . ASN A 1 652 ? 162.987 145.424 206.175 1.00 14.56 632 ASN A CA 1
ATOM 5188 C C . ASN A 1 652 ? 161.473 145.425 206.397 1.00 17.95 632 ASN A C 1
ATOM 5189 O O . ASN A 1 652 ? 160.969 145.773 207.461 1.00 19.02 632 ASN A O 1
ATOM 5194 N N . LEU A 1 653 ? 160.758 145.046 205.336 1.00 15.80 633 LEU A N 1
ATOM 5195 C CA . LEU A 1 653 ? 159.301 145.024 205.408 1.00 18.52 633 LEU A CA 1
ATOM 5196 C C . LEU A 1 653 ? 158.804 144.057 206.476 1.00 17.96 633 LEU A C 1
ATOM 5197 O O . LEU A 1 653 ? 157.713 144.249 207.026 1.00 15.19 633 LEU A O 1
ATOM 5202 N N . GLN A 1 654 ? 159.582 143.017 206.785 1.00 16.98 634 GLN A N 1
ATOM 5203 C CA . GLN A 1 654 ? 159.252 142.163 207.919 1.00 17.29 634 GLN A CA 1
ATOM 5204 C C . GLN A 1 654 ? 159.542 142.845 209.251 1.00 16.97 634 GLN A C 1
ATOM 5205 O O . GLN A 1 654 ? 158.960 142.457 210.271 1.00 14.06 634 GLN A O 1
ATOM 5211 N N . GLY A 1 655 ? 160.425 143.845 209.266 1.00 14.77 635 GLY A N 1
ATOM 5212 C CA . GLY A 1 655 ? 160.659 144.673 210.420 1.00 16.27 635 GLY A CA 1
ATOM 5213 C C . GLY A 1 655 ? 160.031 146.043 210.277 1.00 17.70 635 GLY A C 1
ATOM 5214 O O . GLY A 1 655 ? 159.154 146.274 209.435 1.00 21.41 635 GLY A O 1
ATOM 5215 N N . LYS A 1 656 ? 160.469 146.969 211.131 1.00 16.98 636 LYS A N 1
ATOM 5216 C CA . LYS A 1 656 ? 159.895 148.320 211.105 1.00 17.61 636 LYS A CA 1
ATOM 5217 C C . LYS A 1 656 ? 160.593 149.235 210.100 1.00 16.73 636 LYS A C 1
ATOM 5218 O O . LYS A 1 656 ? 160.026 149.564 209.054 1.00 17.19 636 LYS A O 1
ATOM 5224 N N . ALA A 1 657 ? 161.836 149.652 210.402 1.00 16.32 637 ALA A N 1
ATOM 5225 C CA . ALA A 1 657 ? 162.459 150.674 209.565 1.00 19.53 637 ALA A CA 1
ATOM 5226 C C . ALA A 1 657 ? 163.985 150.622 209.477 1.00 16.39 637 ALA A C 1
ATOM 5227 O O . ALA A 1 657 ? 164.584 151.648 209.134 1.00 15.20 637 ALA A O 1
ATOM 5229 N N . ARG A 1 658 ? 164.635 149.496 209.775 1.00 14.11 638 ARG A N 1
ATOM 5230 C CA . ARG A 1 658 ? 166.070 149.520 210.057 1.00 14.61 638 ARG A CA 1
ATOM 5231 C C . ARG A 1 658 ? 166.864 150.131 208.906 1.00 12.72 638 ARG A C 1
ATOM 5232 O O . ARG A 1 658 ? 166.665 149.778 207.742 1.00 14.35 638 ARG A O 1
ATOM 5240 N N . CYS A 1 659 ? 167.751 151.072 209.247 1.00 11.42 639 CYS A N 1
ATOM 5241 C CA . CYS A 1 659 ? 168.694 151.705 208.325 1.00 12.83 639 CYS A CA 1
ATOM 5242 C C . CYS A 1 659 ? 168.027 152.528 207.226 1.00 11.58 639 CYS A C 1
ATOM 5243 O O . CYS A 1 659 ? 166.865 152.303 206.876 1.00 11.86 639 CYS A O 1
ATOM 5246 N N . VAL A 1 660 ? 168.765 153.497 206.685 1.00 11.94 640 VAL A N 1
ATOM 5247 C CA . VAL A 1 660 ? 168.290 154.362 205.612 1.00 11.61 640 VAL A CA 1
ATOM 5248 C C . VAL A 1 660 ? 168.806 153.818 204.287 1.00 10.94 640 VAL A C 1
ATOM 5249 O O . VAL A 1 660 ? 169.887 153.224 204.214 1.00 14.32 640 VAL A O 1
ATOM 5253 N N . GLN A 1 661 ? 168.027 154.026 203.227 1.00 10.28 641 GLN A N 1
ATOM 5254 C CA . GLN A 1 661 ? 168.370 153.495 201.917 1.00 7.79 641 GLN A CA 1
ATOM 5255 C C . GLN A 1 661 ? 169.652 154.132 201.385 1.00 9.70 641 GLN A C 1
ATOM 5256 O O . GLN A 1 661 ? 170.071 155.211 201.811 1.00 10.00 641 GLN A O 1
ATOM 5262 N N . LEU A 1 662 ? 170.279 153.435 200.442 1.00 9.26 642 LEU A N 1
ATOM 5263 C CA . LEU A 1 662 ? 171.547 153.882 199.884 1.00 6.79 642 LEU A CA 1
ATOM 5264 C C . LEU A 1 662 ? 171.367 155.146 199.053 1.00 7.34 642 LEU A C 1
ATOM 5265 O O . LEU A 1 662 ? 170.349 155.329 198.380 1.00 8.85 642 LEU A O 1
ATOM 5270 N N . CYS A 1 663 ? 172.370 156.017 199.098 1.00 7.06 643 CYS A N 1
ATOM 5271 C CA . CYS A 1 663 ? 172.386 157.182 198.228 1.00 6.50 643 CYS A CA 1
ATOM 5272 C C . CYS A 1 663 ? 172.627 156.770 196.781 1.00 5.53 643 CYS A C 1
ATOM 5273 O O . CYS A 1 663 ? 173.331 155.799 196.494 1.00 5.84 643 CYS A O 1
ATOM 5276 N N . ALA A 1 664 ? 172.029 157.522 195.862 1.00 5.76 644 ALA A N 1
ATOM 5277 C CA . ALA A 1 664 ? 172.178 157.278 194.436 1.00 4.97 644 ALA A CA 1
ATOM 5278 C C . ALA A 1 664 ? 172.466 158.587 193.717 1.00 8.74 644 ALA A C 1
ATOM 5279 O O . ALA A 1 664 ? 171.869 159.622 194.028 1.00 14.05 644 ALA A O 1
ATOM 5281 N N . ASP A 1 665 ? 173.388 158.536 192.760 1.00 7.03 645 ASP A N 1
ATOM 5282 C CA . ASP A 1 665 ? 173.691 159.705 191.951 1.00 6.97 645 ASP A CA 1
ATOM 5283 C C . ASP A 1 665 ? 172.535 160.014 191.006 1.00 9.08 645 ASP A C 1
ATOM 5284 O O . ASP A 1 665 ? 171.658 159.182 190.757 1.00 13.12 645 ASP A O 1
ATOM 5289 N N . THR A 1 666 ? 172.538 161.235 190.481 1.00 8.48 646 THR A N 1
ATOM 5290 C CA . THR A 1 666 ? 171.522 161.645 189.523 1.00 8.99 646 THR A CA 1
ATOM 5291 C C . THR A 1 666 ? 171.903 161.158 188.132 1.00 11.48 646 THR A C 1
ATOM 5292 O O . THR A 1 666 ? 173.010 161.423 187.651 1.00 13.12 646 THR A O 1
ATOM 5296 N N . VAL A 1 667 ? 170.984 160.439 187.487 1.00 11.71 647 VAL A N 1
ATOM 5297 C CA . VAL A 1 667 ? 171.246 159.929 186.148 1.00 9.75 647 VAL A CA 1
ATOM 5298 C C . VAL A 1 667 ? 171.240 161.085 185.154 1.00 8.82 647 VAL A C 1
ATOM 5299 O O . VAL A 1 667 ? 170.557 162.101 185.344 1.00 7.29 647 VAL A O 1
ATOM 5303 N N . ARG A 1 668 ? 172.026 160.941 184.090 1.00 11.74 648 ARG A N 1
ATOM 5304 C CA . ARG A 1 668 ? 172.082 161.973 183.071 1.00 6.54 648 ARG A CA 1
ATOM 5305 C C . ARG A 1 668 ? 170.742 162.065 182.343 1.00 8.54 648 ARG A C 1
ATOM 5306 O O . ARG A 1 668 ? 169.978 161.096 182.307 1.00 10.20 648 ARG A O 1
ATOM 5314 N N . PRO A 1 669 ? 170.418 163.231 181.785 1.00 8.45 649 PRO A N 1
ATOM 5315 C CA . PRO A 1 669 ? 169.150 163.373 181.062 1.00 7.38 649 PRO A CA 1
ATOM 5316 C C . PRO A 1 669 ? 169.064 162.417 179.882 1.00 7.67 649 PRO A C 1
ATOM 5317 O O . PRO A 1 669 ? 170.052 162.151 179.195 1.00 7.82 649 PRO A O 1
ATOM 5321 N N . PHE A 1 670 ? 167.859 161.899 179.658 1.00 8.40 650 PHE A N 1
ATOM 5322 C CA . PHE A 1 670 ? 167.612 160.949 178.583 1.00 5.15 650 PHE A CA 1
ATOM 5323 C C . PHE A 1 670 ? 167.505 161.616 177.218 1.00 6.34 650 PHE A C 1
ATOM 5324 O O . PHE A 1 670 ? 167.664 160.938 176.198 1.00 7.64 650 PHE A O 1
ATOM 5332 N N . ASP A 1 671 ? 167.262 162.928 177.176 1.00 6.85 651 ASP A N 1
ATOM 5333 C CA . ASP A 1 671 ? 166.907 163.574 175.918 1.00 4.98 651 ASP A CA 1
ATOM 5334 C C . ASP A 1 671 ? 168.110 163.744 174.997 1.00 6.27 651 ASP A C 1
ATOM 5335 O O . ASP A 1 671 ? 167.950 163.749 173.773 1.00 11.08 651 ASP A O 1
ATOM 5340 N N . GLY A 1 672 ? 169.310 163.891 175.544 1.00 4.09 652 GLY A N 1
ATOM 5341 C CA . GLY A 1 672 ? 170.481 163.984 174.692 1.00 3.82 652 GLY A CA 1
ATOM 5342 C C . GLY A 1 672 ? 170.622 165.314 173.980 1.00 3.53 652 GLY A C 1
ATOM 5343 O O . GLY A 1 672 ? 171.646 165.988 174.118 1.00 5.78 652 GLY A O 1
ATOM 5344 N N . ALA A 1 673 ? 169.612 165.693 173.193 1.00 2.16 653 ALA A N 1
ATOM 5345 C CA . ALA A 1 673 ? 169.577 167.046 172.649 1.00 1.97 653 ALA A CA 1
ATOM 5346 C C . ALA A 1 673 ? 169.471 168.072 173.768 1.00 3.49 653 ALA A C 1
ATOM 5347 O O . ALA A 1 673 ? 170.183 169.084 173.767 1.00 6.10 653 ALA A O 1
ATOM 5349 N N . LEU A 1 674 ? 168.593 167.817 174.740 1.00 5.41 654 LEU A N 1
ATOM 5350 C CA . LEU A 1 674 ? 168.549 168.641 175.942 1.00 3.97 654 LEU A CA 1
ATOM 5351 C C . LEU A 1 674 ? 169.878 168.585 176.680 1.00 4.73 654 LEU A C 1
ATOM 5352 O O . LEU A 1 674 ? 170.334 169.590 177.235 1.00 6.19 654 LEU A O 1
ATOM 5357 N N . ARG A 1 675 ? 170.515 167.413 176.691 1.00 4.32 655 ARG A N 1
ATOM 5358 C CA . ARG A 1 675 ? 171.822 167.278 177.321 1.00 3.54 655 ARG A CA 1
ATOM 5359 C C . ARG A 1 675 ? 172.860 168.152 176.628 1.00 3.92 655 ARG A C 1
ATOM 5360 O O . ARG A 1 675 ? 173.672 168.806 177.290 1.00 4.47 655 ARG A O 1
ATOM 5368 N N . ASN A 1 676 ? 172.843 168.183 175.292 1.00 4.36 656 ASN A N 1
ATOM 5369 C CA . ASN A 1 676 ? 173.764 169.042 174.551 1.00 3.36 656 ASN A CA 1
ATOM 5370 C C . ASN A 1 676 ? 173.483 170.517 174.809 1.00 3.93 656 ASN A C 1
ATOM 5371 O O . ASN A 1 676 ? 174.416 171.320 174.948 1.00 5.89 656 ASN A O 1
ATOM 5376 N N . ILE A 1 677 ? 172.202 170.894 174.859 1.00 2.79 657 ILE A N 1
ATOM 5377 C CA . ILE A 1 677 ? 171.844 172.284 175.135 1.00 2.32 657 ILE A CA 1
ATOM 5378 C C . ILE A 1 677 ? 172.354 172.696 176.509 1.00 4.63 657 ILE A C 1
ATOM 5379 O O . ILE A 1 677 ? 172.935 173.774 176.680 1.00 7.47 657 ILE A O 1
ATOM 5384 N N . LEU A 1 678 ? 172.144 171.837 177.511 1.00 3.44 658 LEU A N 1
ATOM 5385 C CA . LEU A 1 678 ? 172.628 172.130 178.855 1.00 4.18 658 LEU A CA 1
ATOM 5386 C C . LEU A 1 678 ? 174.147 172.191 178.895 1.00 4.72 658 LEU A C 1
ATOM 5387 O O . LEU A 1 678 ? 174.720 173.023 179.602 1.00 6.56 658 LEU A O 1
ATOM 5392 N N . ASP A 1 679 ? 174.816 171.306 178.155 1.00 4.91 659 ASP A N 1
ATOM 5393 C CA . ASP A 1 679 ? 176.274 171.323 178.102 1.00 4.05 659 ASP A CA 1
ATOM 5394 C C . ASP A 1 679 ? 176.787 172.649 177.554 1.00 4.64 659 ASP A C 1
ATOM 5395 O O . ASP A 1 679 ? 177.701 173.260 178.122 1.00 5.26 659 ASP A O 1
ATOM 5400 N N . ARG A 1 680 ? 176.188 173.126 176.461 1.00 5.12 660 ARG A N 1
ATOM 5401 C CA . ARG A 1 680 ? 176.639 174.382 175.870 1.00 3.16 660 ARG A CA 1
ATOM 5402 C C . ARG A 1 680 ? 176.310 175.572 176.766 1.00 3.66 660 ARG A C 1
ATOM 5403 O O . ARG A 1 680 ? 177.125 176.493 176.909 1.00 4.31 660 ARG A O 1
ATOM 5411 N N . GLN A 1 681 ? 175.121 175.574 177.377 1.00 3.90 661 GLN A N 1
ATOM 5412 C CA . GLN A 1 681 ? 174.766 176.645 178.304 1.00 2.62 661 GLN A CA 1
ATOM 5413 C C . GLN A 1 681 ? 175.717 176.680 179.491 1.00 3.33 661 GLN A C 1
ATOM 5414 O O . GLN A 1 681 ? 176.158 177.756 179.918 1.00 4.35 661 GLN A O 1
ATOM 5420 N N . ALA A 1 682 ? 176.038 175.508 180.039 1.00 3.06 662 ALA A N 1
ATOM 5421 C CA . ALA A 1 682 ? 176.964 175.427 181.157 1.00 2.39 662 ALA A CA 1
ATOM 5422 C C . ALA A 1 682 ? 178.343 175.918 180.757 1.00 4.13 662 ALA A C 1
ATOM 5423 O O . ALA A 1 682 ? 179.005 176.610 181.534 1.00 5.74 662 ALA A O 1
ATOM 5425 N N . TYR A 1 683 ? 178.797 175.575 179.548 1.00 5.04 663 TYR A N 1
ATOM 5426 C CA . TYR A 1 683 ? 180.089 176.080 179.098 1.00 2.17 663 TYR A CA 1
ATOM 5427 C C . TYR A 1 683 ? 180.084 177.594 178.978 1.00 3.14 663 TYR A C 1
ATOM 5428 O O . TYR A 1 683 ? 181.045 178.255 179.382 1.00 4.02 663 TYR A O 1
ATOM 5437 N N . GLU A 1 684 ? 179.021 178.164 178.409 1.00 3.04 664 GLU A N 1
ATOM 5438 C CA . GLU A 1 684 ? 178.981 179.613 178.242 1.00 2.41 664 GLU A CA 1
ATOM 5439 C C . GLU A 1 684 ? 178.968 180.321 179.592 1.00 3.84 664 GLU A C 1
ATOM 5440 O O . GLU A 1 684 ? 179.689 181.308 179.796 1.00 4.80 664 GLU A O 1
ATOM 5446 N N . ILE A 1 685 ? 178.173 179.816 180.536 1.00 4.51 665 ILE A N 1
ATOM 5447 C CA . ILE A 1 685 ? 178.095 180.447 181.849 1.00 3.30 665 ILE A CA 1
ATOM 5448 C C . ILE A 1 685 ? 179.402 180.262 182.614 1.00 4.02 665 ILE A C 1
ATOM 5449 O O . ILE A 1 685 ? 179.861 181.171 183.317 1.00 4.90 665 ILE A O 1
ATOM 5454 N N . ALA A 1 686 ? 180.034 179.094 182.476 1.00 4.87 666 ALA A N 1
ATOM 5455 C CA . ALA A 1 686 ? 181.326 178.864 183.109 1.00 4.22 666 ALA A CA 1
ATOM 5456 C C . ALA A 1 686 ? 182.397 179.765 182.517 1.00 6.88 666 ALA A C 1
ATOM 5457 O O . ALA A 1 686 ? 183.290 180.222 183.233 1.00 9.34 666 ALA A O 1
ATOM 5459 N N . LYS A 1 687 ? 182.332 180.026 181.211 1.00 6.86 667 LYS A N 1
ATOM 5460 C CA . LYS A 1 687 ? 183.280 180.943 180.591 1.00 6.90 667 LYS A CA 1
ATOM 5461 C C . LYS A 1 687 ? 183.070 182.368 181.087 1.00 9.92 667 LYS A C 1
ATOM 5462 O O . LYS A 1 687 ? 184.041 183.090 181.345 1.00 14.18 667 LYS A O 1
ATOM 5468 N N . LEU A 1 688 ? 181.810 182.789 181.233 1.00 6.87 668 LEU A N 1
ATOM 5469 C CA . LEU A 1 688 ? 181.534 184.098 181.823 1.00 6.77 668 LEU A CA 1
ATOM 5470 C C . LEU A 1 688 ? 182.109 184.193 183.232 1.00 8.63 668 LEU A C 1
ATOM 5471 O O . LEU A 1 688 ? 182.765 185.180 183.589 1.00 11.83 668 LEU A O 1
ATOM 5476 N N . LYS A 1 689 ? 181.869 183.166 184.050 1.00 9.13 669 LYS A N 1
ATOM 5477 C CA . LYS A 1 689 ? 182.358 183.181 185.424 1.00 7.86 669 LYS A CA 1
ATOM 5478 C C . LYS A 1 689 ? 183.881 183.149 185.472 1.00 9.08 669 LYS A C 1
ATOM 5479 O O . LYS A 1 689 ? 184.493 183.790 186.332 1.00 8.78 669 LYS A O 1
ATOM 5485 N N . ALA A 1 690 ? 184.508 182.395 184.567 1.00 9.50 670 ALA A N 1
ATOM 5486 C CA . ALA A 1 690 ? 185.963 182.351 184.511 1.00 9.97 670 ALA A CA 1
ATOM 5487 C C . ALA A 1 690 ? 186.537 183.704 184.126 1.00 14.39 670 ALA A C 1
ATOM 5488 O O . ALA A 1 690 ? 187.553 184.133 184.681 1.00 16.65 670 ALA A O 1
ATOM 5490 N N . GLU A 1 691 ? 185.906 184.391 183.171 1.00 12.01 671 GLU A N 1
ATOM 5491 C CA . GLU A 1 691 ? 186.339 185.743 182.837 1.00 12.01 671 GLU A CA 1
ATOM 5492 C C . GLU A 1 691 ? 186.201 186.668 184.039 1.00 12.46 671 GLU A C 1
ATOM 5493 O O . GLU A 1 691 ? 187.101 187.469 184.325 1.00 16.24 671 GLU A O 1
ATOM 5499 N N . GLU A 1 692 ? 185.087 186.556 184.766 1.00 12.27 672 GLU A N 1
ATOM 5500 C CA . GLU A 1 692 ? 184.886 187.379 185.955 1.00 10.66 672 GLU A CA 1
ATOM 5501 C C . GLU A 1 692 ? 185.967 187.126 186.999 1.00 10.83 672 GLU A C 1
ATOM 5502 O O . GLU A 1 692 ? 186.506 188.069 187.588 1.00 11.13 672 GLU A O 1
ATOM 5508 N N . LEU A 1 693 ? 186.293 185.856 187.243 1.00 15.12 673 LEU A N 1
ATOM 5509 C CA . LEU A 1 693 ? 187.275 185.527 188.272 1.00 11.22 673 LEU A CA 1
ATOM 5510 C C . LEU A 1 693 ? 188.684 185.924 187.849 1.00 13.27 673 LEU A C 1
ATOM 5511 O O . LEU A 1 693 ? 189.453 186.455 188.658 1.00 15.51 673 LEU A O 1
ATOM 5516 N N . LEU A 1 694 ? 189.043 185.672 186.587 1.00 13.22 674 LEU A N 1
ATOM 5517 C CA . LEU A 1 694 ? 190.376 186.018 186.106 1.00 15.60 674 LEU A CA 1
ATOM 5518 C C . LEU A 1 694 ? 190.564 187.525 186.012 1.00 13.51 674 LEU A C 1
ATOM 5519 O O . LEU A 1 694 ? 191.697 188.012 186.100 1.00 14.64 674 LEU A O 1
ATOM 5524 N N . SER A 1 695 ? 189.475 188.278 185.826 1.00 12.31 675 SER A N 1
ATOM 5525 C CA . SER A 1 695 ? 189.584 189.732 185.808 1.00 17.36 675 SER A CA 1
ATOM 5526 C C . SER A 1 695 ? 190.027 190.277 187.159 1.00 17.32 675 SER A C 1
ATOM 5527 O O . SER A 1 695 ? 190.621 191.360 187.227 1.00 14.52 675 SER A O 1
ATOM 5530 N N . THR A 1 696 ? 189.752 189.549 188.237 1.00 15.44 676 THR A N 1
ATOM 5531 C CA . THR A 1 696 ? 190.129 189.990 189.569 1.00 17.03 676 THR A CA 1
ATOM 5532 C C . THR A 1 696 ? 191.625 189.792 189.807 1.00 19.86 676 THR A C 1
ATOM 5533 O O . THR A 1 696 ? 192.289 188.978 189.161 1.00 20.84 676 THR A O 1
ATOM 5537 N N . GLU A 1 697 ? 192.147 190.561 190.762 1.00 19.44 677 GLU A N 1
ATOM 5538 C CA . GLU A 1 697 ? 193.559 190.549 191.124 1.00 18.52 677 GLU A CA 1
ATOM 5539 C C . GLU A 1 697 ? 193.911 189.408 192.070 1.00 18.61 677 GLU A C 1
ATOM 5540 O O . GLU A 1 697 ? 195.095 189.072 192.176 1.00 20.60 677 GLU A O 1
ATOM 5546 N N . LEU A 1 698 ? 192.902 188.735 192.637 1.00 14.17 678 LEU A N 1
ATOM 5547 C CA . LEU A 1 698 ? 193.039 187.872 193.811 1.00 17.26 678 LEU A CA 1
ATOM 5548 C C . LEU A 1 698 ? 194.304 187.021 193.773 1.00 19.99 678 LEU A C 1
ATOM 5549 O O . LEU A 1 698 ? 194.675 186.471 192.733 1.00 18.45 678 LEU A O 1
ATOM 5554 N N . LYS A 1 699 ? 194.934 186.886 194.935 1.00 18.65 679 LYS A N 1
ATOM 5555 C CA . LYS A 1 699 ? 196.320 186.441 195.042 1.00 19.73 679 LYS A CA 1
ATOM 5556 C C . LYS A 1 699 ? 196.432 185.455 196.201 1.00 22.03 679 LYS A C 1
ATOM 5557 O O . LYS A 1 699 ? 195.439 184.860 196.634 1.00 20.19 679 LYS A O 1
ATOM 5563 N N . ASN A 1 700 ? 197.668 185.260 196.674 1.00 22.54 680 ASN A N 1
ATOM 5564 C CA . ASN A 1 700 ? 198.010 184.245 197.667 1.00 21.60 680 ASN A CA 1
ATOM 5565 C C . ASN A 1 700 ? 197.009 184.203 198.815 1.00 21.60 680 ASN A C 1
ATOM 5566 O O . ASN A 1 700 ? 196.471 185.233 199.231 1.00 20.40 680 ASN A O 1
ATOM 5571 N N . GLN A 1 701 ? 196.773 182.996 199.320 1.00 19.93 681 GLN A N 1
ATOM 5572 C CA . GLN A 1 701 ? 195.699 182.689 200.284 1.00 21.00 681 GLN A CA 1
ATOM 5573 C C . GLN A 1 701 ? 194.378 183.033 199.589 1.00 21.73 681 GLN A C 1
ATOM 5574 O O . GLN A 1 701 ? 194.215 182.713 198.401 1.00 19.05 681 GLN A O 1
ATOM 5580 N N . THR A 1 702 ? 193.436 183.675 200.282 1.00 20.45 682 THR A N 1
ATOM 5581 C CA . THR A 1 702 ? 192.190 184.175 199.697 1.00 20.80 682 THR A CA 1
ATOM 5582 C C . THR A 1 702 ? 191.420 183.055 198.987 1.00 17.83 682 THR A C 1
ATOM 5583 O O . THR A 1 702 ? 191.258 183.041 197.766 1.00 18.08 682 THR A O 1
ATOM 5587 N N . ILE A 1 703 ? 190.964 182.099 199.799 1.00 17.01 683 ILE A N 1
ATOM 5588 C CA . ILE A 1 703 ? 190.115 181.033 199.284 1.00 15.62 683 ILE A CA 1
ATOM 5589 C C . ILE A 1 703 ? 188.831 181.629 198.720 1.00 16.59 683 ILE A C 1
ATOM 5590 O O . ILE A 1 703 ? 188.220 182.526 199.316 1.00 19.21 683 ILE A O 1
ATOM 5595 N N . ASP A 1 704 ? 188.425 181.141 197.552 1.00 15.81 684 ASP A N 1
ATOM 5596 C CA . ASP A 1 704 ? 187.257 181.648 196.844 1.00 14.08 684 ASP A CA 1
ATOM 5597 C C . ASP A 1 704 ? 186.119 180.645 196.962 1.00 16.18 684 ASP A C 1
ATOM 5598 O O . ASP A 1 704 ? 186.313 179.448 196.723 1.00 18.80 684 ASP A O 1
ATOM 5603 N N . LEU A 1 705 ? 184.940 181.135 197.330 1.00 14.00 685 LEU A N 1
ATOM 5604 C CA . LEU A 1 705 ? 183.743 180.314 197.461 1.00 13.79 685 LEU A CA 1
ATOM 5605 C C . LEU A 1 705 ? 182.695 180.813 196.478 1.00 11.33 685 LEU A C 1
ATOM 5606 O O . LEU A 1 705 ? 182.340 181.996 196.492 1.00 13.98 685 LEU A O 1
ATOM 5611 N N . VAL A 1 706 ? 182.201 179.911 195.634 1.00 7.06 686 VAL A N 1
ATOM 5612 C CA . VAL A 1 706 ? 181.206 180.229 194.616 1.00 10.65 686 VAL A CA 1
ATOM 5613 C C . VAL A 1 706 ? 179.902 179.542 194.992 1.00 9.74 686 VAL A C 1
ATOM 5614 O O . VAL A 1 706 ? 179.887 178.338 195.276 1.00 13.29 686 VAL A O 1
ATOM 5618 N N . VAL A 1 707 ? 178.813 180.304 194.993 1.00 6.71 687 VAL A N 1
ATOM 5619 C CA . VAL A 1 707 ? 177.490 179.804 195.343 1.00 6.15 687 VAL A CA 1
ATOM 5620 C C . VAL A 1 707 ? 176.603 179.907 194.112 1.00 9.61 687 VAL A C 1
ATOM 5621 O O . VAL A 1 707 ? 176.567 180.952 193.453 1.00 13.20 687 VAL A O 1
ATOM 5625 N N . LEU A 1 708 ? 175.895 178.826 193.802 1.00 7.29 688 LEU A N 1
ATOM 5626 C CA . LEU A 1 708 ? 175.022 178.761 192.640 1.00 7.95 688 LEU A CA 1
ATOM 5627 C C . LEU A 1 708 ? 173.569 178.824 193.083 1.00 8.91 688 LEU A C 1
ATOM 5628 O O . LEU A 1 708 ? 173.172 178.134 194.027 1.00 13.54 688 LEU A O 1
ATOM 5633 N N . LEU A 1 709 ? 172.783 179.648 192.398 1.00 4.99 689 LEU A N 1
ATOM 5634 C CA . LEU A 1 709 ? 171.359 179.782 192.659 1.00 5.20 689 LEU A CA 1
ATOM 5635 C C . LEU A 1 709 ? 170.611 179.545 191.357 1.00 7.02 689 LEU A C 1
ATOM 5636 O O . LEU A 1 709 ? 170.951 180.139 190.330 1.00 7.43 689 LEU A O 1
ATOM 5641 N N . GLU A 1 710 ? 169.597 178.683 191.397 1.00 6.66 690 GLU A N 1
ATOM 5642 C CA . GLU A 1 710 ? 168.888 178.279 190.192 1.00 6.73 690 GLU A CA 1
ATOM 5643 C C . GLU A 1 710 ? 167.385 178.430 190.366 1.00 7.27 690 GLU A C 1
ATOM 5644 O O . GLU A 1 710 ? 166.856 178.357 191.477 1.00 10.02 690 GLU A O 1
ATOM 5650 N N . SER A 1 711 ? 166.706 178.642 189.240 1.00 7.58 691 SER A N 1
ATOM 5651 C CA . SER A 1 711 ? 165.254 178.683 189.181 1.00 10.65 691 SER A CA 1
ATOM 5652 C C . SER A 1 711 ? 164.803 177.963 187.919 1.00 14.10 691 SER A C 1
ATOM 5653 O O . SER A 1 711 ? 165.535 177.906 186.928 1.00 14.14 691 SER A O 1
ATOM 5656 N N . ASN A 1 712 ? 163.594 177.409 187.961 1.00 12.29 692 ASN A N 1
ATOM 5657 C CA . ASN A 1 712 ? 163.101 176.608 186.849 1.00 11.95 692 ASN A CA 1
ATOM 5658 C C . ASN A 1 712 ? 161.580 176.652 186.843 1.00 16.39 692 ASN A C 1
ATOM 5659 O O . ASN A 1 712 ? 160.945 176.892 187.872 1.00 21.59 692 ASN A O 1
ATOM 5664 N N . GLN A 1 713 ? 161.005 176.399 185.669 1.00 17.47 693 GLN A N 1
ATOM 5665 C CA . GLN A 1 713 ? 159.561 176.440 185.489 1.00 18.81 693 GLN A CA 1
ATOM 5666 C C . GLN A 1 713 ? 159.186 175.529 184.325 1.00 20.57 693 GLN A C 1
ATOM 5667 O O . GLN A 1 713 ? 160.041 174.878 183.719 1.00 19.50 693 GLN A O 1
ATOM 5673 N N . PHE A 1 714 ? 157.885 175.479 184.022 1.00 18.28 694 PHE A N 1
ATOM 5674 C CA . PHE A 1 714 ? 157.415 174.786 182.828 1.00 13.09 694 PHE A CA 1
ATOM 5675 C C . PHE A 1 714 ? 157.782 175.540 181.557 1.00 14.36 694 PHE A C 1
ATOM 5676 O O . PHE A 1 714 ? 157.783 174.948 180.469 1.00 16.21 694 PHE A O 1
ATOM 5684 N N . ALA A 1 715 ? 158.088 176.834 181.675 1.00 13.48 695 ALA A N 1
ATOM 5685 C CA . ALA A 1 715 ? 158.553 177.597 180.524 1.00 13.73 695 ALA A CA 1
ATOM 5686 C C . ALA A 1 715 ? 159.867 177.049 179.990 1.00 14.81 695 ALA A C 1
ATOM 5687 O O . ALA A 1 715 ? 160.148 177.175 178.795 1.00 14.62 695 ALA A O 1
ATOM 5689 N N . PHE A 1 716 ? 160.677 176.431 180.854 1.00 14.30 696 PHE A N 1
ATOM 5690 C CA . PHE A 1 716 ? 161.885 175.757 180.389 1.00 13.02 696 PHE A CA 1
ATOM 5691 C C . PHE A 1 716 ? 161.545 174.675 179.373 1.00 12.55 696 PHE A C 1
ATOM 5692 O O . PHE A 1 716 ? 162.119 174.630 178.278 1.00 13.29 696 PHE A O 1
ATOM 5700 N N . SER A 1 717 ? 160.608 173.791 179.723 1.00 11.65 697 SER A N 1
ATOM 5701 C CA . SER A 1 717 ? 160.189 172.743 178.798 1.00 9.78 697 SER A CA 1
ATOM 5702 C C . SER A 1 717 ? 159.549 173.335 177.551 1.00 12.50 697 SER A C 1
ATOM 5703 O O . SER A 1 717 ? 159.813 172.879 176.431 1.00 13.45 697 SER A O 1
ATOM 5706 N N . ALA A 1 718 ? 158.716 174.365 177.723 1.00 13.08 698 ALA A N 1
ATOM 5707 C CA . ALA A 1 718 ? 158.040 174.963 176.575 1.00 13.19 698 ALA A CA 1
ATOM 5708 C C . ALA A 1 718 ? 159.037 175.557 175.586 1.00 14.57 698 ALA A C 1
ATOM 5709 O O . ALA A 1 718 ? 158.873 175.415 174.368 1.00 19.31 698 ALA A O 1
ATOM 5711 N N . SER A 1 719 ? 160.077 176.226 176.087 1.00 12.66 699 SER A N 1
ATOM 5712 C CA . SER A 1 719 ? 161.055 176.859 175.210 1.00 11.84 699 SER A CA 1
ATOM 5713 C C . SER A 1 719 ? 162.034 175.849 174.622 1.00 12.66 699 SER A C 1
ATOM 5714 O O . SER A 1 719 ? 162.467 176.004 173.474 1.00 13.49 699 SER A O 1
ATOM 5717 N N . LEU A 1 720 ? 162.407 174.815 175.382 1.00 12.97 700 LEU A N 1
ATOM 5718 C CA . LEU A 1 720 ? 163.233 173.763 174.803 1.00 12.36 700 LEU A CA 1
ATOM 5719 C C . LEU A 1 720 ? 162.470 172.936 173.782 1.00 11.00 700 LEU A C 1
ATOM 5720 O O . LEU A 1 720 ? 163.095 172.278 172.944 1.00 12.88 700 LEU A O 1
ATOM 5725 N N . ALA A 1 721 ? 161.138 172.957 173.827 1.00 12.54 701 ALA A N 1
ATOM 5726 C CA . ALA A 1 721 ? 160.358 172.383 172.740 1.00 14.19 701 ALA A CA 1
ATOM 5727 C C . ALA A 1 721 ? 160.499 173.171 171.446 1.00 14.64 701 ALA A C 1
ATOM 5728 O O . ALA A 1 721 ? 160.052 172.693 170.399 1.00 15.15 701 ALA A O 1
ATOM 5730 N N . GLU A 1 722 ? 161.089 174.368 171.495 1.00 15.62 702 GLU A N 1
ATOM 5731 C CA . GLU A 1 722 ? 161.347 175.163 170.304 1.00 15.45 702 GLU A CA 1
ATOM 5732 C C . GLU A 1 722 ? 162.827 175.327 169.986 1.00 13.36 702 GLU A C 1
ATOM 5733 O O . GLU A 1 722 ? 163.164 175.597 168.830 1.00 14.93 702 GLU A O 1
ATOM 5739 N N . VAL A 1 723 ? 163.710 175.185 170.977 1.00 11.96 703 VAL A N 1
ATOM 5740 C CA . VAL A 1 723 ? 165.145 175.274 170.709 1.00 12.26 703 VAL A CA 1
ATOM 5741 C C . VAL A 1 723 ? 165.589 174.121 169.817 1.00 12.00 703 VAL A C 1
ATOM 5742 O O . VAL A 1 723 ? 166.288 174.317 168.817 1.00 12.21 703 VAL A O 1
ATOM 5746 N N . LYS A 1 724 ? 165.186 172.902 170.160 1.00 13.98 704 LYS A N 1
ATOM 5747 C CA . LYS A 1 724 ? 165.398 171.747 169.298 1.00 13.61 704 LYS A CA 1
ATOM 5748 C C . LYS A 1 724 ? 164.212 171.483 168.381 1.00 12.95 704 LYS A C 1
ATOM 5749 O O . LYS A 1 724 ? 164.276 170.567 167.554 1.00 13.06 704 LYS A O 1
ATOM 5755 N N . LYS A 1 725 ? 163.132 172.251 168.541 1.00 13.07 705 LYS A N 1
ATOM 5756 C CA . LYS A 1 725 ? 161.880 172.181 167.790 1.00 14.34 705 LYS A CA 1
ATOM 5757 C C . LYS A 1 725 ? 161.075 170.939 168.152 1.00 16.01 705 LYS A C 1
ATOM 5758 O O . LYS A 1 725 ? 159.887 170.849 167.823 1.00 16.00 705 LYS A O 1
ATOM 5764 N N . SER A 1 726 ? 161.711 169.972 168.816 1.00 17.27 706 SER A N 1
ATOM 5765 C CA . SER A 1 726 ? 161.049 168.863 169.498 1.00 16.04 706 SER A CA 1
ATOM 5766 C C . SER A 1 726 ? 160.239 167.978 168.554 1.00 19.31 706 SER A C 1
ATOM 5767 O O . SER A 1 726 ? 159.765 166.911 168.957 1.00 19.04 706 SER A O 1
ATOM 5770 N N . ALA A 1 727 ? 160.073 168.413 167.306 1.00 15.96 707 ALA A N 1
ATOM 5771 C CA . ALA A 1 727 ? 159.213 167.791 166.301 1.00 18.14 707 ALA A CA 1
ATOM 5772 C C . ALA A 1 727 ? 157.765 167.645 166.765 1.00 19.25 707 ALA A C 1
ATOM 5773 O O . ALA A 1 727 ? 156.948 167.056 166.048 1.00 19.74 707 ALA A O 1
ATOM 5775 N N . ASN A 1 728 ? 157.424 168.169 167.941 1.00 20.82 708 ASN A N 1
ATOM 5776 C CA . ASN A 1 728 ? 156.103 167.999 168.544 1.00 20.67 708 ASN A CA 1
ATOM 5777 C C . ASN A 1 728 ? 155.666 169.288 169.233 1.00 20.64 708 ASN A C 1
ATOM 5778 O O . ASN A 1 728 ? 155.198 169.280 170.372 1.00 19.43 708 ASN A O 1
ATOM 5783 N N . THR A 1 729 ? 155.834 170.422 168.547 1.00 16.52 709 THR A N 1
ATOM 5784 C CA . THR A 1 729 ? 155.579 171.714 169.180 1.00 15.63 709 THR A CA 1
ATOM 5785 C C . THR A 1 729 ? 154.135 171.838 169.653 1.00 19.48 709 THR A C 1
ATOM 5786 O O . THR A 1 729 ? 153.881 172.296 170.773 1.00 19.29 709 THR A O 1
ATOM 5790 N N . ALA A 1 730 ? 153.177 171.424 168.822 1.00 20.00 710 ALA A N 1
ATOM 5791 C CA . ALA A 1 730 ? 151.769 171.580 169.175 1.00 20.71 710 ALA A CA 1
ATOM 5792 C C . ALA A 1 730 ? 151.400 170.738 170.392 1.00 21.78 710 ALA A C 1
ATOM 5793 O O . ALA A 1 730 ? 150.772 171.234 171.336 1.00 22.07 710 ALA A O 1
ATOM 5795 N N . ALA A 1 731 ? 151.783 169.458 170.387 1.00 18.78 711 ALA A N 1
ATOM 5796 C CA . ALA A 1 731 ? 151.423 168.573 171.491 1.00 18.33 711 ALA A CA 1
ATOM 5797 C C . ALA A 1 731 ? 152.082 169.009 172.794 1.00 17.44 711 ALA A C 1
ATOM 5798 O O . ALA A 1 731 ? 151.441 169.012 173.852 1.00 15.84 711 ALA A O 1
ATOM 5800 N N . ILE A 1 732 ? 153.362 169.383 172.738 1.00 16.21 712 ILE A N 1
ATOM 5801 C CA . ILE A 1 732 ? 154.057 169.803 173.950 1.00 18.14 712 ILE A CA 1
ATOM 5802 C C . ILE A 1 732 ? 153.483 171.116 174.467 1.00 19.37 712 ILE A C 1
ATOM 5803 O O . ILE A 1 732 ? 153.346 171.310 175.679 1.00 19.06 712 ILE A O 1
ATOM 5808 N N . ARG A 1 733 ? 153.136 172.037 173.565 1.00 16.18 713 ARG A N 1
ATOM 5809 C CA . ARG A 1 733 ? 152.489 173.272 173.997 1.00 18.47 713 ARG A CA 1
ATOM 5810 C C . ARG A 1 733 ? 151.153 172.987 174.669 1.00 19.25 713 ARG A C 1
ATOM 5811 O O . ARG A 1 733 ? 150.836 173.579 175.707 1.00 15.73 713 ARG A O 1
ATOM 5819 N N . GLN A 1 734 ? 150.362 172.075 174.100 1.00 20.43 714 GLN A N 1
ATOM 5820 C CA . GLN A 1 734 ? 149.085 171.723 174.713 1.00 19.65 714 GLN A CA 1
ATOM 5821 C C . GLN A 1 734 ? 149.286 171.098 176.088 1.00 19.75 714 GLN A C 1
ATOM 5822 O O . GLN A 1 734 ? 148.515 171.362 177.018 1.00 23.08 714 GLN A O 1
ATOM 5828 N N . LYS A 1 735 ? 150.315 170.259 176.233 1.00 16.13 715 LYS A N 1
ATOM 5829 C CA . LYS A 1 735 ? 150.562 169.608 177.517 1.00 18.20 715 LYS A CA 1
ATOM 5830 C C . LYS A 1 735 ? 151.047 170.601 178.568 1.00 18.24 715 LYS A C 1
ATOM 5831 O O . LYS A 1 735 ? 150.621 170.542 179.727 1.00 17.82 715 LYS A O 1
ATOM 5837 N N . VAL A 1 736 ? 151.937 171.519 178.185 1.00 20.23 716 VAL A N 1
ATOM 5838 C CA . VAL A 1 736 ? 152.504 172.463 179.145 1.00 18.67 716 VAL A CA 1
ATOM 5839 C C . VAL A 1 736 ? 151.541 173.601 179.472 1.00 18.68 716 VAL A C 1
ATOM 5840 O O . VAL A 1 736 ? 151.637 174.191 180.557 1.00 20.58 716 VAL A O 1
ATOM 5844 N N . ALA A 1 737 ? 150.603 173.918 178.574 1.00 19.50 717 ALA A N 1
ATOM 5845 C CA . ALA A 1 737 ? 149.613 174.944 178.881 1.00 17.34 717 ALA A CA 1
ATOM 5846 C C . ALA A 1 737 ? 148.750 174.535 180.066 1.00 18.98 717 ALA A C 1
ATOM 5847 O O . ALA A 1 737 ? 148.411 175.369 180.912 1.00 20.45 717 ALA A O 1
ATOM 5849 N N . LYS A 1 738 ? 148.386 173.253 180.144 1.00 19.05 718 LYS A N 1
ATOM 5850 C CA . LYS A 1 738 ? 147.607 172.768 181.278 1.00 18.56 718 LYS A CA 1
ATOM 5851 C C . LYS A 1 738 ? 148.374 172.949 182.583 1.00 17.91 718 LYS A C 1
ATOM 5852 O O . LYS A 1 738 ? 147.819 173.418 183.583 1.00 21.99 718 LYS A O 1
ATOM 5858 N N . ALA A 1 739 ? 149.661 172.592 182.587 1.00 18.04 719 ALA A N 1
ATOM 5859 C CA . ALA A 1 739 ? 150.463 172.727 183.799 1.00 20.26 719 ALA A CA 1
ATOM 5860 C C . ALA A 1 739 ? 150.625 174.189 184.199 1.00 19.87 719 ALA A C 1
ATOM 5861 O O . ALA A 1 739 ? 150.541 174.529 185.385 1.00 21.01 719 ALA A O 1
ATOM 5863 N N . GLN A 1 740 ? 150.859 175.069 183.224 1.00 17.07 720 GLN A N 1
ATOM 5864 C CA . GLN A 1 740 ? 151.026 176.485 183.537 1.00 16.19 720 GLN A CA 1
ATOM 5865 C C . GLN A 1 740 ? 149.726 177.099 184.047 1.00 20.51 720 GLN A C 1
ATOM 5866 O O . GLN A 1 740 ? 149.740 177.904 184.986 1.00 20.56 720 GLN A O 1
ATOM 5872 N N . LYS A 1 741 ? 148.592 176.728 183.447 1.00 21.90 721 LYS A N 1
ATOM 5873 C CA . LYS A 1 741 ? 147.305 177.216 183.929 1.00 21.48 721 LYS A CA 1
ATOM 5874 C C . LYS A 1 741 ? 147.012 176.698 185.331 1.00 21.58 721 LYS A C 1
ATOM 5875 O O . LYS A 1 741 ? 146.462 177.425 186.166 1.00 21.88 721 LYS A O 1
ATOM 5881 N N . ARG A 1 742 ? 147.367 175.441 185.608 1.00 19.33 722 ARG A N 1
ATOM 5882 C CA . ARG A 1 742 ? 147.187 174.902 186.951 1.00 20.32 722 ARG A CA 1
ATOM 5883 C C . ARG A 1 742 ? 148.066 175.630 187.961 1.00 20.23 722 ARG A C 1
ATOM 5884 O O . ARG A 1 742 ? 147.637 175.895 189.087 1.00 19.96 722 ARG A O 1
ATOM 5892 N N . GLN A 1 743 ? 149.299 175.966 187.576 1.00 20.49 723 GLN A N 1
ATOM 5893 C CA . GLN A 1 743 ? 150.164 176.738 188.465 1.00 21.64 723 GLN A CA 1
ATOM 5894 C C . GLN A 1 743 ? 149.589 178.127 188.724 1.00 22.12 723 GLN A C 1
ATOM 5895 O O . GLN A 1 743 ? 149.625 178.626 189.858 1.00 18.65 723 GLN A O 1
ATOM 5901 N N . GLN A 1 744 ? 149.055 178.768 187.681 1.00 19.38 724 GLN A N 1
ATOM 5902 C CA . GLN A 1 744 ? 148.426 180.074 187.855 1.00 20.19 724 GLN A CA 1
ATOM 5903 C C . GLN A 1 744 ? 147.218 179.984 188.779 1.00 22.53 724 GLN A C 1
ATOM 5904 O O . GLN A 1 744 ? 147.023 180.845 189.644 1.00 24.10 724 GLN A O 1
ATOM 5910 N N . ASP A 1 745 ? 146.394 178.948 188.610 1.00 20.44 725 ASP A N 1
ATOM 5911 C CA . ASP A 1 745 ? 145.271 178.726 189.514 1.00 22.11 725 ASP A CA 1
ATOM 5912 C C . ASP A 1 745 ? 145.732 178.363 190.918 1.00 22.58 725 ASP A C 1
ATOM 5913 O O . ASP A 1 745 ? 144.967 178.527 191.874 1.00 25.05 725 ASP A O 1
ATOM 5918 N N . ARG A 1 746 ? 146.952 177.850 191.056 1.00 21.95 726 ARG A N 1
ATOM 5919 C CA . ARG A 1 746 ? 147.505 177.583 192.376 1.00 22.10 726 ARG A CA 1
ATOM 5920 C C . ARG A 1 746 ? 147.958 178.868 193.056 1.00 20.73 726 ARG A C 1
ATOM 5921 O O . ARG A 1 746 ? 147.837 178.999 194.279 1.00 19.55 726 ARG A O 1
ATOM 5929 N N . TRP A 1 747 ? 148.475 179.829 192.289 1.00 21.23 727 TRP A N 1
ATOM 5930 C CA . TRP A 1 747 ? 148.928 181.080 192.890 1.00 20.85 727 TRP A CA 1
ATOM 5931 C C . TRP A 1 747 ? 147.917 182.218 192.765 1.00 20.30 727 TRP A C 1
ATOM 5932 O O . TRP A 1 747 ? 147.787 183.011 193.703 1.00 20.45 727 TRP A O 1
ATOM 5943 N N . LEU A 1 748 ? 147.185 182.303 191.660 1.00 20.59 728 LEU A N 1
ATOM 5944 C CA . LEU A 1 748 ? 146.131 183.304 191.444 1.00 17.57 728 LEU A CA 1
ATOM 5945 C C . LEU A 1 748 ? 146.658 184.699 191.790 1.00 19.55 728 LEU A C 1
ATOM 5946 O O . LEU A 1 748 ? 147.830 185.016 191.568 1.00 20.38 728 LEU A O 1
ATOM 5951 N N . SER A 1 749 ? 145.784 185.548 192.332 1.00 20.77 729 SER A N 1
ATOM 5952 C CA . SER A 1 749 ? 146.189 186.765 193.023 1.00 20.40 729 SER A CA 1
ATOM 5953 C C . SER A 1 749 ? 146.411 186.519 194.508 1.00 18.38 729 SER A C 1
ATOM 5954 O O . SER A 1 749 ? 146.251 187.437 195.323 1.00 18.58 729 SER A O 1
ATOM 5956 N N . LYS A 1 750 ? 146.774 185.286 194.869 1.00 15.90 730 LYS A N 1
ATOM 5957 C CA . LYS A 1 750 ? 146.859 184.827 196.254 1.00 18.82 730 LYS A CA 1
ATOM 5958 C C . LYS A 1 750 ? 145.524 185.022 196.975 1.00 19.80 730 LYS A C 1
ATOM 5959 O O . LYS A 1 750 ? 145.396 185.802 197.920 1.00 20.42 730 LYS A O 1
ATOM 5965 N N . ASP A 1 751 ? 144.522 184.288 196.496 1.00 20.90 731 ASP A N 1
ATOM 5966 C CA . ASP A 1 751 ? 143.231 184.248 197.160 1.00 18.28 731 ASP A CA 1
ATOM 5967 C C . ASP A 1 751 ? 143.372 183.577 198.528 1.00 18.82 731 ASP A C 1
ATOM 5968 O O . ASP A 1 751 ? 144.441 183.094 198.910 1.00 21.10 731 ASP A O 1
ATOM 5973 N N . GLU A 1 752 ? 142.266 183.563 199.273 1.00 19.14 732 GLU A N 1
ATOM 5974 C CA . GLU A 1 752 ? 142.188 183.091 200.653 1.00 20.31 732 GLU A CA 1
ATOM 5975 C C . GLU A 1 752 ? 142.988 183.963 201.611 1.00 20.45 732 GLU A C 1
ATOM 5976 O O . GLU A 1 752 ? 143.112 183.622 202.795 1.00 19.30 732 GLU A O 1
ATOM 5982 N N . ARG A 1 753 ? 143.543 185.076 201.134 1.00 20.75 733 ARG A N 1
ATOM 5983 C CA . ARG A 1 753 ? 144.144 186.099 201.980 1.00 19.65 733 ARG A CA 1
ATOM 5984 C C . ARG A 1 753 ? 143.259 187.330 202.101 1.00 18.38 733 ARG A C 1
ATOM 5985 O O . ARG A 1 753 ? 142.937 187.760 203.212 1.00 19.20 733 ARG A O 1
ATOM 5993 N N . ILE A 1 754 ? 142.864 187.915 200.969 1.00 20.64 734 ILE A N 1
ATOM 5994 C CA . ILE A 1 754 ? 141.979 189.074 200.997 1.00 20.25 734 ILE A CA 1
ATOM 5995 C C . ILE A 1 754 ? 140.575 188.670 201.431 1.00 22.72 734 ILE A C 1
ATOM 5996 O O . ILE A 1 754 ? 139.930 189.368 202.221 1.00 24.41 734 ILE A O 1
ATOM 6001 N N . LYS A 1 755 ? 140.086 187.533 200.936 1.00 21.02 735 LYS A N 1
ATOM 6002 C CA . LYS A 1 755 ? 138.702 187.139 201.165 1.00 19.74 735 LYS A CA 1
ATOM 6003 C C . LYS A 1 755 ? 138.518 186.286 202.414 1.00 20.36 735 LYS A C 1
ATOM 6004 O O . LYS A 1 755 ? 137.440 186.316 203.018 1.00 22.97 735 LYS A O 1
ATOM 6010 N N . SER A 1 756 ? 139.539 185.537 202.825 1.00 19.66 736 SER A N 1
ATOM 6011 C CA . SER A 1 756 ? 139.414 184.601 203.937 1.00 19.38 736 SER A CA 1
ATOM 6012 C C . SER A 1 756 ? 140.129 185.046 205.202 1.00 20.06 736 SER A C 1
ATOM 6013 O O . SER A 1 756 ? 139.619 184.816 206.300 1.00 22.52 736 SER A O 1
ATOM 6016 N N . ALA A 1 757 ? 141.299 185.675 205.087 1.00 19.28 737 ALA A N 1
ATOM 6017 C CA . ALA A 1 757 ? 142.047 186.065 206.278 1.00 18.50 737 ALA A CA 1
ATOM 6018 C C . ALA A 1 757 ? 141.485 187.341 206.896 1.00 19.68 737 ALA A C 1
ATOM 6019 O O . ALA A 1 757 ? 141.038 187.342 208.047 1.00 21.84 737 ALA A O 1
ATOM 6021 N N . SER A 1 758 ? 141.504 188.440 206.139 1.00 17.85 738 SER A N 1
ATOM 6022 C CA . SER A 1 758 ? 141.025 189.712 206.670 1.00 19.88 738 SER A CA 1
ATOM 6023 C C . SER A 1 758 ? 139.510 189.730 206.817 1.00 22.82 738 SER A C 1
ATOM 6024 O O . SER A 1 758 ? 138.990 190.343 207.757 1.00 22.29 738 SER A O 1
ATOM 6027 N N . ARG A 1 759 ? 138.792 189.071 205.904 1.00 24.19 739 ARG A N 1
ATOM 6028 C CA . ARG A 1 759 ? 137.327 189.063 205.893 1.00 20.45 739 ARG A CA 1
ATOM 6029 C C . ARG A 1 759 ? 136.766 190.481 205.812 1.00 20.17 739 ARG A C 1
ATOM 6030 O O . ARG A 1 759 ? 135.726 190.793 206.395 1.00 21.08 739 ARG A O 1
ATOM 6038 N N . GLY A 1 760 ? 137.462 191.348 205.079 1.00 17.04 740 GLY A N 1
ATOM 6039 C CA . GLY A 1 760 ? 137.039 192.719 204.899 1.00 20.23 740 GLY A CA 1
ATOM 6040 C C . GLY A 1 760 ? 137.463 193.679 205.988 1.00 21.04 740 GLY A C 1
ATOM 6041 O O . GLY A 1 760 ? 137.176 194.878 205.877 1.00 22.73 740 GLY A O 1
ATOM 6042 N N . LEU A 1 761 ? 138.133 193.200 207.032 1.00 19.60 741 LEU A N 1
ATOM 6043 C CA . LEU A 1 761 ? 138.581 194.037 208.137 1.00 21.67 741 LEU A CA 1
ATOM 6044 C C . LEU A 1 761 ? 140.100 194.012 208.210 1.00 22.87 741 LEU A C 1
ATOM 6045 O O . LEU A 1 761 ? 140.711 192.940 208.137 1.00 23.45 741 LEU A O 1
ATOM 6050 N N . CYS A 1 762 ? 140.702 195.189 208.347 1.00 20.72 742 CYS A N 1
ATOM 6051 C CA . CYS A 1 762 ? 142.142 195.259 208.531 1.00 19.62 742 CYS A CA 1
ATOM 6052 C C . CYS A 1 762 ? 142.523 194.592 209.850 1.00 20.97 742 CYS A C 1
ATOM 6053 O O . CYS A 1 762 ? 141.860 194.810 210.872 1.00 23.85 742 CYS A O 1
ATOM 6056 N N . PRO A 1 763 ? 143.567 193.761 209.863 1.00 20.21 743 PRO A N 1
ATOM 6057 C CA . PRO A 1 763 ? 143.940 193.076 211.111 1.00 21.61 743 PRO A CA 1
ATOM 6058 C C . PRO A 1 763 ? 144.309 194.016 212.243 1.00 22.34 743 PRO A C 1
ATOM 6059 O O . PRO A 1 763 ? 144.132 193.659 213.414 1.00 22.24 743 PRO A O 1
ATOM 6063 N N . TYR A 1 764 ? 144.821 195.209 211.934 1.00 19.11 744 TYR A N 1
ATOM 6064 C CA . TYR A 1 764 ? 145.441 196.055 212.942 1.00 20.14 744 TYR A CA 1
ATOM 6065 C C . TYR A 1 764 ? 144.694 197.351 213.214 1.00 22.47 744 TYR A C 1
ATOM 6066 O O . TYR A 1 764 ? 144.968 197.998 214.229 1.00 20.82 744 TYR A O 1
ATOM 6075 N N . THR A 1 765 ? 143.771 197.747 212.341 1.00 21.60 745 THR A N 1
ATOM 6076 C CA . THR A 1 765 ? 142.935 198.917 212.568 1.00 20.82 745 THR A CA 1
ATOM 6077 C C . THR A 1 765 ? 141.449 198.602 212.600 1.00 22.29 745 THR A C 1
ATOM 6078 O O . THR A 1 765 ? 140.688 199.358 213.207 1.00 20.62 745 THR A O 1
ATOM 6082 N N . GLY A 1 766 ? 141.017 197.515 211.964 1.00 21.54 746 GLY A N 1
ATOM 6083 C CA . GLY A 1 766 ? 139.617 197.154 211.921 1.00 20.28 746 GLY A CA 1
ATOM 6084 C C . GLY A 1 766 ? 138.792 197.916 210.910 1.00 23.58 746 GLY A C 1
ATOM 6085 O O . GLY A 1 766 ? 137.581 197.674 210.817 1.00 26.22 746 GLY A O 1
ATOM 6086 N N . LYS A 1 767 ? 139.401 198.820 210.151 1.00 18.49 747 LYS A N 1
ATOM 6087 C CA . LYS A 1 767 ? 138.664 199.618 209.186 1.00 18.76 747 LYS A CA 1
ATOM 6088 C C . LYS A 1 767 ? 138.258 198.769 207.984 1.00 20.03 747 LYS A C 1
ATOM 6089 O O . LYS A 1 767 ? 138.875 197.746 207.672 1.00 20.14 747 LYS A O 1
ATOM 6095 N N . ASN A 1 768 ? 137.196 199.205 207.312 1.00 20.46 748 ASN A N 1
ATOM 6096 C CA . ASN A 1 768 ? 136.729 198.518 206.114 1.00 20.95 748 ASN A CA 1
ATOM 6097 C C . ASN A 1 768 ? 137.790 198.593 205.025 1.00 20.12 748 ASN A C 1
ATOM 6098 O O . ASN A 1 768 ? 138.194 199.684 204.612 1.00 20.85 748 ASN A O 1
ATOM 6103 N N . LEU A 1 769 ? 138.240 197.431 204.561 1.00 18.21 749 LEU A N 1
ATOM 6104 C CA . LEU A 1 769 ? 139.298 197.336 203.567 1.00 20.33 749 LEU A CA 1
ATOM 6105 C C . LEU A 1 769 ? 138.768 196.637 202.325 1.00 20.98 749 LEU A C 1
ATOM 6106 O O . LEU A 1 769 ? 138.179 195.555 202.419 1.00 20.94 749 LEU A O 1
ATOM 6111 N N . GLY A 1 770 ? 138.977 197.257 201.166 1.00 21.77 750 GLY A N 1
ATOM 6112 C CA . GLY A 1 770 ? 138.573 196.669 199.905 1.00 20.49 750 GLY A CA 1
ATOM 6113 C C . GLY A 1 770 ? 139.726 196.017 199.171 1.00 22.57 750 GLY A C 1
ATOM 6114 O O . GLY A 1 770 ? 140.442 195.187 199.739 1.00 21.49 750 GLY A O 1
ATOM 6115 N N . ASP A 1 771 ? 139.916 196.385 197.907 1.00 20.46 751 ASP A N 1
ATOM 6116 C CA . ASP A 1 771 ? 141.009 195.866 197.097 1.00 19.41 751 ASP A CA 1
ATOM 6117 C C . ASP A 1 771 ? 142.275 196.706 197.199 1.00 22.92 751 ASP A C 1
ATOM 6118 O O . ASP A 1 771 ? 143.258 196.405 196.515 1.00 22.51 751 ASP A O 1
ATOM 6123 N N . LYS A 1 772 ? 142.275 197.746 198.030 1.00 21.95 752 LYS A N 1
ATOM 6124 C CA . LYS A 1 772 ? 143.424 198.626 198.188 1.00 21.44 752 LYS A CA 1
ATOM 6125 C C . LYS A 1 772 ? 144.427 198.121 199.216 1.00 22.88 752 LYS A C 1
ATOM 6126 O O . LYS A 1 772 ? 145.453 198.775 199.433 1.00 23.19 752 LYS A O 1
ATOM 6132 N N . GLY A 1 773 ? 144.161 196.980 199.852 1.00 20.08 753 GLY A N 1
ATOM 6133 C CA . GLY A 1 773 ? 145.040 196.480 200.886 1.00 20.56 753 GLY A CA 1
ATOM 6134 C C . GLY A 1 773 ? 146.322 195.877 200.344 1.00 22.86 753 GLY A C 1
ATOM 6135 O O . GLY A 1 773 ? 146.516 195.719 199.139 1.00 21.83 753 GLY A O 1
ATOM 6136 N N . GLU A 1 774 ? 147.215 195.537 201.271 1.00 21.60 754 GLU A N 1
ATOM 6137 C CA . GLU A 1 774 ? 148.511 194.965 200.944 1.00 18.17 754 GLU A CA 1
ATOM 6138 C C . GLU A 1 774 ? 148.791 193.776 201.854 1.00 20.31 754 GLU A C 1
ATOM 6139 O O . GLU A 1 774 ? 148.2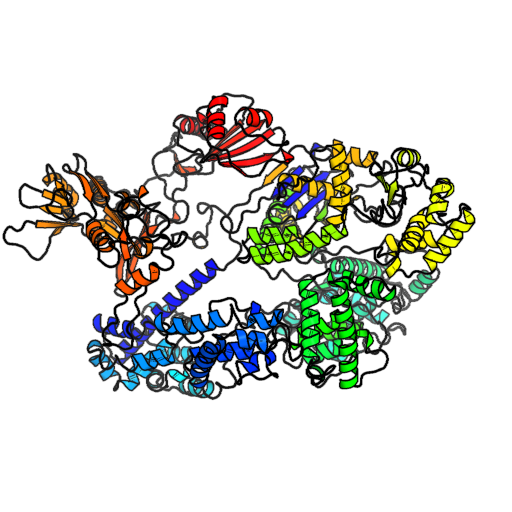48 193.666 202.955 1.00 22.20 754 GLU A O 1
ATOM 6145 N N . VAL A 1 775 ? 149.655 192.884 201.378 1.00 19.30 755 VAL A N 1
ATOM 6146 C CA . VAL A 1 775 ? 150.016 191.665 202.091 1.00 18.29 755 VAL A CA 1
ATOM 6147 C C . VAL A 1 775 ? 151.448 191.807 202.587 1.00 19.33 755 VAL A C 1
ATOM 6148 O O . VAL A 1 775 ? 152.356 192.106 201.802 1.00 21.39 755 VAL A O 1
ATOM 6152 N N . ASP A 1 776 ? 151.649 191.593 203.886 1.00 18.01 756 ASP A N 1
ATOM 6153 C CA . ASP A 1 776 ? 152.962 191.750 204.494 1.00 18.80 756 ASP A CA 1
ATOM 6154 C C . ASP A 1 776 ? 153.133 190.672 205.557 1.00 18.15 756 ASP A C 1
ATOM 6155 O O . ASP A 1 776 ? 152.159 190.121 206.077 1.00 18.54 756 ASP A O 1
ATOM 6160 N N . HIS A 1 777 ? 154.392 190.375 205.870 1.00 18.53 757 HIS A N 1
ATOM 6161 C CA . HIS A 1 777 ? 154.718 189.293 206.786 1.00 16.60 757 HIS A CA 1
ATOM 6162 C C . HIS A 1 777 ? 154.259 189.608 208.206 1.00 17.80 757 HIS A C 1
ATOM 6163 O O . HIS A 1 777 ? 154.233 190.764 208.637 1.00 18.72 757 HIS A O 1
ATOM 6170 N N . ILE A 1 778 ? 153.898 188.553 208.937 1.00 18.15 758 ILE A N 1
ATOM 6171 C CA . ILE A 1 778 ? 153.586 188.688 210.356 1.00 16.04 758 ILE A CA 1
ATOM 6172 C C . ILE A 1 778 ? 154.861 188.659 211.187 1.00 17.27 758 ILE A C 1
ATOM 6173 O O . ILE A 1 778 ? 155.121 189.564 211.988 1.00 20.01 758 ILE A O 1
ATOM 6178 N N . ILE A 1 779 ? 155.670 187.623 211.011 1.00 17.67 759 ILE A N 1
ATOM 6179 C CA . ILE A 1 779 ? 156.966 187.553 211.695 1.00 17.32 759 ILE A CA 1
ATOM 6180 C C . ILE A 1 779 ? 157.895 188.606 211.101 1.00 17.97 759 ILE A C 1
ATOM 6181 O O . ILE A 1 779 ? 157.979 188.727 209.865 1.00 17.06 759 ILE A O 1
ATOM 6186 N N . PRO A 1 780 ? 158.585 189.400 211.918 1.00 19.01 760 PRO A N 1
ATOM 6187 C CA . PRO A 1 780 ? 159.517 190.388 211.367 1.00 17.69 760 PRO A CA 1
ATOM 6188 C C . PRO A 1 780 ? 160.647 189.716 210.603 1.00 19.36 760 PRO A C 1
ATOM 6189 O O . PRO A 1 780 ? 161.125 188.640 210.969 1.00 21.55 760 PRO A O 1
ATOM 6193 N N . ARG A 1 781 ? 161.079 190.377 209.527 1.00 16.60 761 ARG A N 1
ATOM 6194 C CA . ARG A 1 781 ? 162.103 189.806 208.662 1.00 16.82 761 ARG A CA 1
ATOM 6195 C C . ARG A 1 781 ? 163.450 189.700 209.365 1.00 17.91 761 ARG A C 1
ATOM 6196 O O . ARG A 1 781 ? 164.318 188.951 208.907 1.00 20.44 761 ARG A O 1
ATOM 6204 N N . SER A 1 782 ? 163.639 190.429 210.468 1.00 17.98 762 SER A N 1
ATOM 6205 C CA . SER A 1 782 ? 164.884 190.352 211.225 1.00 18.98 762 SER A CA 1
ATOM 6206 C C . SER A 1 782 ? 164.958 189.086 212.071 1.00 18.01 762 SER A C 1
ATOM 6207 O O . SER A 1 782 ? 166.036 188.500 212.220 1.00 18.52 762 SER A O 1
ATOM 6210 N N . LEU A 1 783 ? 163.828 188.654 212.637 1.00 17.97 763 LEU A N 1
ATOM 6211 C CA . LEU A 1 783 ? 163.850 187.492 213.519 1.00 20.82 763 LEU A CA 1
ATOM 6212 C C . LEU A 1 783 ? 164.083 186.199 212.751 1.00 20.88 763 LEU A C 1
ATOM 6213 O O . LEU A 1 783 ? 164.663 185.254 213.299 1.00 21.38 763 LEU A O 1
ATOM 6218 N N . SER A 1 784 ? 163.650 186.131 211.492 1.00 19.92 764 SER A N 1
ATOM 6219 C CA . SER A 1 784 ? 163.912 184.945 210.688 1.00 16.79 764 SER A CA 1
ATOM 6220 C C . SER A 1 784 ? 165.313 185.013 210.094 1.00 15.66 764 SER A C 1
ATOM 6221 O O . SER A 1 784 ? 165.499 184.818 208.889 1.00 19.20 764 SER A O 1
ATOM 6224 N N . MET A 1 785 ? 166.301 185.297 210.941 1.00 16.42 765 MET A N 1
ATOM 6225 C CA . MET A 1 785 ? 167.707 185.266 210.561 1.00 19.01 765 MET A CA 1
ATOM 6226 C C . MET A 1 785 ? 168.497 184.491 211.607 1.00 19.70 765 MET A C 1
ATOM 6227 O O . MET A 1 785 ? 169.464 183.793 211.284 1.00 18.86 765 MET A O 1
ATOM 6232 N N . ASN A 1 786 ? 168.068 184.591 212.867 1.00 19.75 766 ASN A N 1
ATOM 6233 C CA . ASN A 1 786 ? 168.740 183.900 213.960 1.00 19.85 766 ASN A CA 1
ATOM 6234 C C . ASN A 1 786 ? 168.253 182.470 214.134 1.00 20.81 766 ASN A C 1
ATOM 6235 O O . ASN A 1 786 ? 168.986 181.641 214.685 1.00 19.62 766 ASN A O 1
ATOM 6240 N N . TYR A 1 787 ? 167.038 182.167 213.685 1.00 21.97 767 TYR A N 1
ATOM 6241 C CA . TYR A 1 787 ? 166.502 180.817 213.762 1.00 20.33 767 TYR A CA 1
ATOM 6242 C C . TYR A 1 787 ? 165.546 180.609 212.598 1.00 19.91 767 TYR A C 1
ATOM 6243 O O . TYR A 1 787 ? 165.033 181.567 212.015 1.00 16.84 767 TYR A O 1
ATOM 6252 N N . MET A 1 788 ? 165.334 179.334 212.260 1.00 17.82 768 MET A N 1
ATOM 6253 C CA . MET A 1 788 ? 164.349 178.907 211.270 1.00 19.95 768 MET A CA 1
ATOM 6254 C C . MET A 1 788 ? 164.795 179.288 209.859 1.00 20.22 768 MET A C 1
ATOM 6255 O O . MET A 1 788 ? 165.359 180.365 209.641 1.00 16.74 768 MET A O 1
ATOM 6260 N N . GLY A 1 789 ? 164.545 178.406 208.893 1.00 16.80 769 GLY A N 1
ATOM 6261 C CA . GLY A 1 789 ? 165.232 178.437 207.618 1.00 14.50 769 GLY A CA 1
ATOM 6262 C C . GLY A 1 789 ? 164.750 179.420 206.575 1.00 19.45 769 GLY A C 1
ATOM 6263 O O . GLY A 1 789 ? 165.346 179.474 205.496 1.00 19.06 769 GLY A O 1
ATOM 6264 N N . SER A 1 790 ? 163.708 180.205 206.839 1.00 21.51 770 SER A N 1
ATOM 6265 C CA . SER A 1 790 ? 163.204 181.103 205.809 1.00 20.36 770 SER A CA 1
ATOM 6266 C C . SER A 1 790 ? 162.430 182.245 206.450 1.00 18.53 770 SER A C 1
ATOM 6267 O O . SER A 1 790 ? 162.054 182.188 207.623 1.00 15.58 770 SER A O 1
ATOM 6270 N N . ILE A 1 791 ? 162.209 183.295 205.653 1.00 17.70 771 ILE A N 1
ATOM 6271 C CA . ILE A 1 791 ? 161.295 184.367 206.029 1.00 16.51 771 ILE A CA 1
ATOM 6272 C C . ILE A 1 791 ? 159.845 183.906 205.966 1.00 15.90 771 ILE A C 1
ATOM 6273 O O . ILE A 1 791 ? 158.951 184.596 206.473 1.00 15.78 771 ILE A O 1
ATOM 6278 N N . LEU A 1 792 ? 159.604 182.722 205.401 1.00 18.14 772 LEU A N 1
ATOM 6279 C CA . LEU A 1 792 ? 158.284 182.096 205.351 1.00 19.49 772 LEU A CA 1
ATOM 6280 C C . LEU A 1 792 ? 157.298 182.958 204.556 1.00 21.28 772 LEU A C 1
ATOM 6281 O O . LEU A 1 792 ? 156.327 183.507 205.077 1.00 23.70 772 LEU A O 1
ATOM 6286 N N . ASN A 1 793 ? 157.593 183.072 203.262 1.00 19.08 773 ASN A N 1
ATOM 6287 C CA . ASN A 1 793 ? 156.666 183.681 202.310 1.00 20.64 773 ASN A CA 1
ATOM 6288 C C . ASN A 1 793 ? 155.560 182.683 201.954 1.00 21.91 773 ASN A C 1
ATOM 6289 O O . ASN A 1 793 ? 155.358 182.302 200.802 1.00 21.05 773 ASN A O 1
ATOM 6294 N N . SER A 1 794 ? 154.835 182.260 202.987 1.00 17.66 774 SER A N 1
ATOM 6295 C CA . SER A 1 794 ? 153.807 181.235 202.885 1.00 21.21 774 SER A CA 1
ATOM 6296 C C . SER A 1 794 ? 152.430 181.848 203.120 1.00 20.39 774 SER A C 1
ATOM 6297 O O . SER A 1 794 ? 152.283 183.054 203.336 1.00 20.42 774 SER A O 1
ATOM 6300 N N . GLU A 1 795 ? 151.408 180.991 203.077 1.00 16.37 775 GLU A N 1
ATOM 6301 C CA . GLU A 1 795 ? 150.033 181.451 203.221 1.00 17.91 775 GLU A CA 1
ATOM 6302 C C . GLU A 1 795 ? 149.670 181.802 204.658 1.00 19.79 775 GLU A C 1
ATOM 6303 O O . GLU A 1 795 ? 148.644 182.456 204.874 1.00 19.48 775 GLU A O 1
ATOM 6309 N N . ALA A 1 796 ? 150.481 181.408 205.637 1.00 21.86 776 ALA A N 1
ATOM 6310 C CA . ALA A 1 796 ? 150.185 181.668 207.041 1.00 18.41 776 ALA A CA 1
ATOM 6311 C C . ALA A 1 796 ? 150.912 182.885 207.593 1.00 16.81 776 ALA A C 1
ATOM 6312 O O . ALA A 1 796 ? 150.345 183.623 208.404 1.00 19.11 776 ALA A O 1
ATOM 6314 N N . ASN A 1 797 ? 152.155 183.114 207.175 1.00 16.82 777 ASN A N 1
ATOM 6315 C CA . ASN A 1 797 ? 152.977 184.165 207.759 1.00 17.97 777 ASN A CA 1
ATOM 6316 C C . ASN A 1 797 ? 152.638 185.541 207.193 1.00 18.45 777 ASN A C 1
ATOM 6317 O O . ASN A 1 797 ? 153.140 186.547 207.703 1.00 18.54 777 ASN A O 1
ATOM 6322 N N . LEU A 1 798 ? 151.793 185.618 206.170 1.00 16.78 778 LEU A N 1
ATOM 6323 C CA . LEU A 1 798 ? 151.414 186.888 205.571 1.00 16.06 778 LEU A CA 1
ATOM 6324 C C . LEU A 1 798 ? 149.899 187.023 205.574 1.00 17.87 778 LEU A C 1
ATOM 6325 O O . LEU A 1 798 ? 149.180 186.051 205.323 1.00 17.48 778 LEU A O 1
ATOM 6330 N N . ILE A 1 799 ? 149.418 188.229 205.864 1.00 17.74 779 ILE A N 1
ATOM 6331 C CA . ILE A 1 799 ? 147.991 188.508 205.956 1.00 17.97 779 ILE A CA 1
ATOM 6332 C C . ILE A 1 799 ? 147.676 189.768 205.159 1.00 18.18 779 ILE A C 1
ATOM 6333 O O . ILE A 1 799 ? 148.469 190.716 205.134 1.00 19.68 779 ILE A O 1
ATOM 6338 N N . TYR A 1 800 ? 146.523 189.765 204.493 1.00 18.74 780 TYR A N 1
ATOM 6339 C CA . TYR A 1 800 ? 146.076 190.912 203.708 1.00 19.59 780 TYR A CA 1
ATOM 6340 C C . TYR A 1 800 ? 145.728 192.060 204.648 1.00 22.19 780 TYR A C 1
ATOM 6341 O O . TYR A 1 800 ? 144.716 192.011 205.355 1.00 21.68 780 TYR A O 1
ATOM 6350 N N . CYS A 1 801 ? 146.559 193.097 204.656 1.00 19.21 781 CYS A N 1
ATOM 6351 C CA . CYS A 1 801 ? 146.441 194.202 205.595 1.00 16.62 781 CYS A CA 1
ATOM 6352 C C . CYS A 1 801 ? 146.290 195.522 204.850 1.00 19.47 781 CYS A C 1
ATOM 6353 O O . CYS A 1 801 ? 146.354 195.585 203.620 1.00 22.69 781 CYS A O 1
ATOM 6356 N N . SER A 1 802 ? 146.083 196.585 205.620 1.00 19.30 782 SER A N 1
ATOM 6357 C CA . SER A 1 802 ? 145.964 197.936 205.094 1.00 21.32 782 SER A CA 1
ATOM 6358 C C . SER A 1 802 ? 147.289 198.679 205.227 1.00 22.27 782 SER A C 1
ATOM 6359 O O . SER A 1 802 ? 148.193 198.266 205.958 1.00 22.14 782 SER A O 1
ATOM 6362 N N . GLN A 1 803 ? 147.393 199.792 204.496 1.00 19.28 783 GLN A N 1
ATOM 6363 C CA . GLN A 1 803 ? 148.614 200.591 204.534 1.00 21.88 783 GLN A CA 1
ATOM 6364 C C . GLN A 1 803 ? 148.849 201.185 205.918 1.00 24.19 783 GLN A C 1
ATOM 6365 O O . GLN A 1 803 ? 149.981 201.185 206.415 1.00 23.92 783 GLN A O 1
ATOM 6371 N N . GLU A 1 804 ? 147.796 201.705 206.553 1.00 22.58 784 GLU A N 1
ATOM 6372 C CA . GLU A 1 804 ? 147.940 202.238 207.905 1.00 20.89 784 GLU A CA 1
ATOM 6373 C C . GLU A 1 804 ? 148.285 201.136 208.900 1.00 21.52 784 GLU A C 1
ATOM 6374 O O . GLU A 1 804 ? 149.124 201.332 209.789 1.00 23.29 784 GLU A O 1
ATOM 6380 N N . GLY A 1 805 ? 147.648 199.971 208.769 1.00 20.28 785 GLY A N 1
ATOM 6381 C CA . GLY A 1 805 ? 148.007 198.847 209.618 1.00 21.18 785 GLY A CA 1
ATOM 6382 C C . GLY A 1 805 ? 149.435 198.390 209.398 1.00 22.38 785 GLY A C 1
ATOM 6383 O O . GLY A 1 805 ? 150.141 198.045 210.348 1.00 21.64 785 GLY A O 1
ATOM 6384 N N . ASN A 1 806 ? 149.884 198.389 208.141 1.00 23.38 786 ASN A N 1
ATOM 6385 C CA . ASN A 1 806 ? 151.261 198.007 207.846 1.00 21.95 786 ASN A CA 1
ATOM 6386 C C . ASN A 1 806 ? 152.254 199.030 208.385 1.00 24.31 786 ASN A C 1
ATOM 6387 O O . ASN A 1 806 ? 153.369 198.665 208.773 1.00 26.78 786 ASN A O 1
ATOM 6392 N N . GLN A 1 807 ? 151.881 200.311 208.391 1.00 22.18 787 GLN A N 1
ATOM 6393 C CA . GLN A 1 807 ? 152.729 201.325 209.009 1.00 21.31 787 GLN A CA 1
ATOM 6394 C C . GLN A 1 807 ? 152.794 201.140 210.520 1.00 20.91 787 GLN A C 1
ATOM 6395 O O . GLN A 1 807 ? 153.864 201.285 211.123 1.00 19.95 787 GLN A O 1
ATOM 6401 N N . LEU A 1 808 ? 151.660 200.821 211.148 1.00 19.98 788 LEU A N 1
ATOM 6402 C CA . LEU A 1 808 ? 151.652 200.504 212.571 1.00 21.84 788 LEU A CA 1
ATOM 6403 C C . LEU A 1 808 ? 152.306 199.162 212.874 1.00 21.28 788 LEU A C 1
ATOM 6404 O O . LEU A 1 808 ? 152.531 198.852 214.049 1.00 21.08 788 LEU A O 1
ATOM 6409 N N . LYS A 1 809 ? 152.596 198.360 211.847 1.00 19.79 789 LYS A N 1
ATOM 6410 C CA . LYS A 1 809 ? 153.236 197.065 212.058 1.00 21.52 789 LYS A CA 1
ATOM 6411 C C . LYS A 1 809 ? 154.640 197.221 212.627 1.00 22.61 789 LYS A C 1
ATOM 6412 O O . LYS A 1 809 ? 155.001 196.562 213.611 1.00 19.52 789 LYS A O 1
ATOM 6418 N N . LEU A 1 810 ? 155.450 198.089 212.014 1.00 23.28 790 LEU A N 1
ATOM 6419 C CA . LEU A 1 810 ? 156.877 198.196 212.315 1.00 22.04 790 LEU A CA 1
ATOM 6420 C C . LEU A 1 810 ? 157.565 196.847 212.134 1.00 23.69 790 LEU A C 1
ATOM 6421 O O . LEU A 1 810 ? 157.058 195.977 211.417 1.00 22.66 790 LEU A O 1
ATOM 6426 N N . ASN A 1 811 ? 158.725 196.662 212.768 1.00 22.19 791 ASN A N 1
ATOM 6427 C CA . ASN A 1 811 ? 159.516 195.447 212.604 1.00 17.79 791 ASN A CA 1
ATOM 6428 C C . ASN A 1 811 ? 159.751 194.719 213.923 1.00 19.40 791 ASN A C 1
ATOM 6429 O O . ASN A 1 811 ? 160.686 193.919 214.027 1.00 23.35 791 ASN A O 1
ATOM 6434 N N . GLY A 1 812 ? 158.927 194.981 214.939 1.00 17.53 792 GLY A N 1
ATOM 6435 C CA . GLY A 1 812 ? 159.044 194.297 216.208 1.00 17.88 792 GLY A CA 1
ATOM 6436 C C . GLY A 1 812 ? 158.145 193.075 216.296 1.00 19.49 792 GLY A C 1
ATOM 6437 O O . GLY A 1 812 ? 157.392 192.746 215.381 1.00 16.95 792 GLY A O 1
ATOM 6438 N N . ARG A 1 813 ? 158.240 192.392 217.434 1.00 18.18 793 ARG A N 1
ATOM 6439 C CA . ARG A 1 813 ? 157.378 191.246 217.697 1.00 20.13 793 ARG A CA 1
ATOM 6440 C C . ARG A 1 813 ? 155.935 191.707 217.856 1.00 19.78 793 ARG A C 1
ATOM 6441 O O . ARG A 1 813 ? 155.645 192.614 218.644 1.00 18.83 793 ARG A O 1
ATOM 6449 N N . LYS A 1 814 ? 155.033 191.075 217.113 1.00 16.75 794 LYS A N 1
ATOM 6450 C CA . LYS A 1 814 ? 153.627 191.440 217.096 1.00 17.60 794 LYS A CA 1
ATOM 6451 C C . LYS A 1 814 ? 152.796 190.415 217.859 1.00 20.05 794 LYS A C 1
ATOM 6452 O O . LYS A 1 814 ? 153.064 189.212 217.816 1.00 19.21 794 LYS A O 1
ATOM 6458 N N . LYS A 1 815 ? 151.775 190.905 218.560 1.00 22.07 795 LYS A N 1
ATOM 6459 C CA . LYS A 1 815 ? 150.945 190.056 219.399 1.00 20.23 795 LYS A CA 1
ATOM 6460 C C . LYS A 1 815 ? 149.481 190.420 219.188 1.00 20.91 795 LYS A C 1
ATOM 6461 O O . LYS A 1 815 ? 149.152 191.405 218.521 1.00 18.84 795 LYS A O 1
ATOM 6467 N N . LEU A 1 816 ? 148.597 189.600 219.761 1.00 17.51 796 LEU A N 1
ATOM 6468 C CA . LEU A 1 816 ? 147.162 189.785 219.572 1.00 19.70 796 LEU A CA 1
ATOM 6469 C C . LEU A 1 816 ? 146.655 191.086 220.178 1.00 20.78 796 LEU A C 1
ATOM 6470 O O . LEU A 1 816 ? 145.544 191.516 219.850 1.00 20.22 796 LEU A O 1
ATOM 6475 N N . SER A 1 817 ? 147.437 191.718 221.058 1.00 20.85 797 SER A N 1
ATOM 6476 C CA . SER A 1 817 ? 147.038 193.011 221.601 1.00 17.82 797 SER A CA 1
ATOM 6477 C C . SER A 1 817 ? 146.958 194.072 220.512 1.00 18.09 797 SER A C 1
ATOM 6478 O O . SER A 1 817 ? 146.204 195.043 220.645 1.00 22.77 797 SER A O 1
ATOM 6481 N N . ASP A 1 818 ? 147.718 193.904 219.432 1.00 17.45 798 ASP A N 1
ATOM 6482 C CA . ASP A 1 818 ? 147.687 194.826 218.306 1.00 18.63 798 ASP A CA 1
ATOM 6483 C C . ASP A 1 818 ? 146.626 194.465 217.275 1.00 18.49 798 ASP A C 1
ATOM 6484 O O . ASP A 1 818 ? 146.424 195.227 216.325 1.00 21.66 798 ASP A O 1
ATOM 6489 N N . LEU A 1 819 ? 145.950 193.331 217.437 1.00 19.47 799 LEU A N 1
ATOM 6490 C CA . LEU A 1 819 ? 144.871 192.959 216.534 1.00 19.72 799 LEU A CA 1
ATOM 6491 C C . LEU A 1 819 ? 143.595 193.703 216.902 1.00 21.88 799 LEU A C 1
ATOM 6492 O O . LEU A 1 819 ? 143.283 193.887 218.082 1.00 22.64 799 LEU A O 1
ATOM 6497 N N . ALA A 1 820 ? 142.859 194.133 215.880 1.00 21.06 800 ALA A N 1
ATOM 6498 C CA . ALA A 1 820 ? 141.640 194.897 216.104 1.00 20.29 800 ALA A CA 1
ATOM 6499 C C . ALA A 1 820 ? 140.576 194.034 216.771 1.00 21.64 800 ALA A C 1
ATOM 6500 O O . ALA A 1 820 ? 140.441 192.844 216.475 1.00 22.01 800 ALA A O 1
ATOM 6502 N N . ASP A 1 821 ? 139.819 194.647 217.685 1.00 20.74 801 ASP A N 1
ATOM 6503 C CA . ASP A 1 821 ? 138.784 193.912 218.406 1.00 22.27 801 ASP A CA 1
ATOM 6504 C C . ASP A 1 821 ? 137.683 193.436 217.466 1.00 23.32 801 ASP A C 1
ATOM 6505 O O . ASP A 1 821 ? 137.235 192.287 217.556 1.00 20.73 801 ASP A O 1
ATOM 6510 N N . ASN A 1 822 ? 137.230 194.305 216.559 1.00 20.64 802 ASN A N 1
ATOM 6511 C CA . ASN A 1 822 ? 136.198 193.903 215.609 1.00 23.60 802 ASN A CA 1
ATOM 6512 C C . ASN A 1 822 ? 136.719 192.843 214.645 1.00 22.89 802 ASN A C 1
ATOM 6513 O O . ASN A 1 822 ? 135.989 191.912 214.286 1.00 24.92 802 ASN A O 1
ATOM 6518 N N . TYR A 1 823 ? 137.977 192.966 214.216 1.00 19.83 803 TYR A N 1
ATOM 6519 C CA . TYR A 1 823 ? 138.571 191.947 213.357 1.00 20.01 803 TYR A CA 1
ATOM 6520 C C . TYR A 1 823 ? 138.648 190.603 214.073 1.00 21.99 803 TYR A C 1
ATOM 6521 O O . TYR A 1 823 ? 138.327 189.559 213.489 1.00 21.36 803 TYR A O 1
ATOM 6530 N N . LEU A 1 824 ? 139.059 190.611 215.344 1.00 20.31 804 LEU A N 1
ATOM 6531 C CA . LEU A 1 824 ? 139.101 189.376 216.119 1.00 20.62 804 LEU A CA 1
ATOM 6532 C C . LEU A 1 824 ? 137.709 188.782 216.289 1.00 21.60 804 LEU A C 1
ATOM 6533 O O . LEU A 1 824 ? 137.535 187.560 216.220 1.00 22.86 804 LEU A O 1
ATOM 6538 N N . LYS A 1 825 ? 136.705 189.631 216.524 1.00 22.63 805 LYS A N 1
ATOM 6539 C CA . LYS A 1 825 ? 135.338 189.139 216.662 1.00 22.89 805 LYS A CA 1
ATOM 6540 C C . LYS A 1 825 ? 134.839 188.519 215.363 1.00 20.74 805 LYS A C 1
ATOM 6541 O O . LYS A 1 825 ? 134.158 187.488 215.379 1.00 20.71 805 LYS A O 1
ATOM 6547 N N . VAL A 1 826 ? 135.157 189.139 214.226 1.00 19.57 806 VAL A N 1
ATOM 6548 C CA . VAL A 1 826 ? 134.749 188.579 212.941 1.00 19.32 806 VAL A CA 1
ATOM 6549 C C . VAL A 1 826 ? 135.430 187.237 212.702 1.00 21.20 806 VAL A C 1
ATOM 6550 O O . VAL A 1 826 ? 134.799 186.277 212.243 1.00 22.63 806 VAL A O 1
ATOM 6554 N N . VAL A 1 827 ? 136.725 187.145 213.012 1.00 22.89 807 VAL A N 1
ATOM 6555 C CA . VAL A 1 827 ? 137.462 185.913 212.741 1.00 22.29 807 VAL A CA 1
ATOM 6556 C C . VAL A 1 827 ? 136.987 184.784 213.652 1.00 20.68 807 VAL A C 1
ATOM 6557 O O . VAL A 1 827 ? 136.716 183.668 213.192 1.00 19.63 807 VAL A O 1
ATOM 6561 N N . PHE A 1 828 ? 136.870 185.054 214.953 1.00 21.08 808 PHE A N 1
ATOM 6562 C CA . PHE A 1 828 ? 136.592 184.011 215.933 1.00 21.79 808 PHE A CA 1
ATOM 6563 C C . PHE A 1 828 ? 135.234 184.126 216.605 1.00 21.53 808 PHE A C 1
ATOM 6564 O O . PHE A 1 828 ? 134.621 183.098 216.900 1.00 23.06 808 PHE A O 1
ATOM 6572 N N . GLY A 1 829 ? 134.750 185.338 216.854 1.00 20.52 809 GLY A N 1
ATOM 6573 C CA . GLY A 1 829 ? 133.575 185.538 217.674 1.00 22.13 809 GLY A CA 1
ATOM 6574 C C . GLY A 1 829 ? 133.855 185.886 219.118 1.00 22.92 809 GLY A C 1
ATOM 6575 O O . GLY A 1 829 ? 132.917 185.909 219.923 1.00 20.29 809 GLY A O 1
ATOM 6576 N N . THR A 1 830 ? 135.110 186.157 219.471 1.00 21.84 810 THR A N 1
ATOM 6577 C CA . THR A 1 830 ? 135.483 186.496 220.838 1.00 18.20 810 THR A CA 1
ATOM 6578 C C . THR A 1 830 ? 136.663 187.455 220.790 1.00 22.16 810 THR A C 1
ATOM 6579 O O . THR A 1 830 ? 137.614 187.230 220.036 1.00 23.65 810 THR A O 1
ATOM 6583 N N . ALA A 1 831 ? 136.595 188.523 221.583 1.00 23.69 811 ALA A N 1
ATOM 6584 C CA . ALA A 1 831 ? 137.647 189.529 221.624 1.00 21.36 811 ALA A CA 1
ATOM 6585 C C . ALA A 1 831 ? 138.607 189.348 222.792 1.00 22.61 811 ALA A C 1
ATOM 6586 O O . ALA A 1 831 ? 139.533 190.150 222.943 1.00 25.18 811 ALA A O 1
ATOM 6588 N N . ASP A 1 832 ? 138.416 188.321 223.616 1.00 18.75 812 ASP A N 1
ATOM 6589 C CA . ASP A 1 832 ? 139.280 188.095 224.768 1.00 20.39 812 ASP A CA 1
ATOM 6590 C C . ASP A 1 832 ? 140.589 187.466 224.306 1.00 21.78 812 ASP A C 1
ATOM 6591 O O . ASP A 1 832 ? 140.584 186.400 223.682 1.00 20.15 812 ASP A O 1
ATOM 6596 N N . ARG A 1 833 ? 141.709 188.124 224.620 1.00 21.05 813 ARG A N 1
ATOM 6597 C CA . ARG A 1 833 ? 143.008 187.653 224.146 1.00 20.31 813 ARG A CA 1
ATOM 6598 C C . ARG A 1 833 ? 143.350 186.281 224.716 1.00 21.63 813 ARG A C 1
ATOM 6599 O O . ARG A 1 833 ? 143.886 185.424 224.004 1.00 21.46 813 ARG A O 1
ATOM 6607 N N . GLY A 1 834 ? 143.056 186.053 225.997 1.00 20.13 814 GLY A N 1
ATOM 6608 C CA . GLY A 1 834 ? 143.323 184.748 226.583 1.00 21.84 814 GLY A CA 1
ATOM 6609 C C . GLY A 1 834 ? 142.463 183.649 225.986 1.00 22.58 814 GLY A C 1
ATOM 6610 O O . GLY A 1 834 ? 142.948 182.546 225.714 1.00 20.63 814 GLY A O 1
ATOM 6611 N N . THR A 1 835 ? 141.174 183.933 225.781 1.00 21.51 815 THR A N 1
ATOM 6612 C CA . THR A 1 835 ? 140.287 182.950 225.168 1.00 21.34 815 THR A CA 1
ATOM 6613 C C . THR A 1 835 ? 140.723 182.630 223.744 1.00 22.57 815 THR A C 1
ATOM 6614 O O . THR A 1 835 ? 140.734 181.462 223.336 1.00 20.77 815 THR A O 1
ATOM 6618 N N . ILE A 1 836 ? 141.094 183.654 222.974 1.00 21.30 816 ILE A N 1
ATOM 6619 C CA . ILE A 1 836 ? 141.556 183.419 221.610 1.00 20.15 816 ILE A CA 1
ATOM 6620 C C . ILE A 1 836 ? 142.858 182.629 221.619 1.00 20.40 816 ILE A C 1
ATOM 6621 O O . ILE A 1 836 ? 143.065 181.740 220.787 1.00 18.80 816 ILE A O 1
ATOM 6626 N N . CYS A 1 837 ? 143.748 182.926 222.568 1.00 20.32 817 CYS A N 1
ATOM 6627 C CA . CYS A 1 837 ? 145.009 182.195 222.661 1.00 19.82 817 CYS A CA 1
ATOM 6628 C C . CYS A 1 837 ? 144.771 180.719 222.959 1.00 18.64 817 CYS A C 1
ATOM 6629 O O . CYS A 1 837 ? 145.364 179.840 222.320 1.00 17.16 817 CYS A O 1
ATOM 6632 N N . LYS A 1 838 ? 143.897 180.424 223.926 1.00 20.14 818 LYS A N 1
ATOM 6633 C CA . LYS A 1 838 ? 143.647 179.027 224.271 1.00 19.69 818 LYS A CA 1
ATOM 6634 C C . LYS A 1 838 ? 142.912 178.302 223.147 1.00 19.30 818 LYS A C 1
ATOM 6635 O O . LYS A 1 838 ? 143.183 177.123 222.883 1.00 20.28 818 LYS A O 1
ATOM 6641 N N . TYR A 1 839 ? 141.995 178.990 222.459 1.00 19.13 819 TYR A N 1
ATOM 6642 C CA . TYR A 1 839 ? 141.327 178.379 221.314 1.00 19.95 819 TYR A CA 1
ATOM 6643 C C . TYR A 1 839 ? 142.313 178.086 220.191 1.00 19.41 819 TYR A C 1
ATOM 6644 O O . TYR A 1 839 ? 142.231 177.039 219.540 1.00 19.19 819 TYR A O 1
ATOM 6653 N N . ILE A 1 840 ? 143.250 179.005 219.947 1.00 18.84 820 ILE A N 1
ATOM 6654 C CA . ILE A 1 840 ? 144.272 178.781 218.929 1.00 19.09 820 ILE A CA 1
ATOM 6655 C C . ILE A 1 840 ? 145.140 177.589 219.302 1.00 19.46 820 ILE A C 1
ATOM 6656 O O . ILE A 1 840 ? 145.472 176.754 218.452 1.00 18.83 820 ILE A O 1
ATOM 6661 N N . GLU A 1 841 ? 145.530 177.495 220.576 1.00 16.85 821 GLU A N 1
ATOM 6662 C CA . GLU A 1 841 ? 146.328 176.355 221.019 1.00 19.26 821 GLU A CA 1
ATOM 6663 C C . GLU A 1 841 ? 145.574 175.046 220.815 1.00 20.10 821 GLU A C 1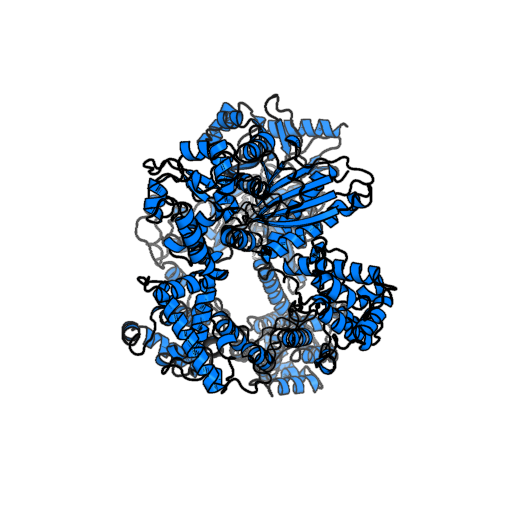
ATOM 6664 O O . GLU A 1 841 ? 146.141 174.064 220.317 1.00 21.20 821 GLU A O 1
ATOM 6670 N N . LYS A 1 842 ? 144.289 175.021 221.178 1.00 19.25 822 LYS A N 1
ATOM 6671 C CA . LYS A 1 842 ? 143.491 173.812 221.000 1.00 19.99 822 LYS A CA 1
ATOM 6672 C C . LYS A 1 842 ? 143.360 173.441 219.528 1.00 20.68 822 LYS A C 1
ATOM 6673 O O . LYS A 1 842 ? 143.463 172.263 219.166 1.00 23.13 822 LYS A O 1
ATOM 6679 N N . SER A 1 843 ? 143.127 174.431 218.663 1.00 17.95 823 SER A N 1
ATOM 6680 C CA . SER A 1 843 ? 142.945 174.147 217.243 1.00 20.17 823 SER A CA 1
ATOM 6681 C C . SER A 1 843 ? 144.241 173.675 216.596 1.00 21.19 823 SER A C 1
ATOM 6682 O O . SER A 1 843 ? 144.227 172.766 215.758 1.00 22.69 823 SER A O 1
ATOM 6685 N N . VAL A 1 844 ? 145.372 174.281 216.965 1.00 20.90 824 VAL A N 1
ATOM 6686 C CA . VAL A 1 844 ? 146.649 173.891 216.377 1.00 20.30 824 VAL A CA 1
ATOM 6687 C C . VAL A 1 844 ? 147.061 172.508 216.863 1.00 20.47 824 VAL A C 1
ATOM 6688 O O . VAL A 1 844 ? 147.568 171.689 216.087 1.00 22.21 824 VAL A O 1
ATOM 6692 N N . SER A 1 845 ? 146.844 172.219 218.150 1.00 16.83 825 SER A N 1
ATOM 6693 C CA . SER A 1 845 ? 147.206 170.911 218.683 1.00 18.09 825 SER A CA 1
ATOM 6694 C C . SER A 1 845 ? 146.391 169.783 218.062 1.00 20.71 825 SER A C 1
ATOM 6695 O O . SER A 1 845 ? 146.841 168.632 218.070 1.00 22.56 825 SER A O 1
ATOM 6698 N N . GLU A 1 846 ? 145.209 170.083 217.522 1.00 19.51 826 GLU A N 1
ATOM 6699 C CA . GLU A 1 846 ? 144.341 169.058 216.956 1.00 21.34 826 GLU A CA 1
ATOM 6700 C C . GLU A 1 846 ? 144.695 168.689 215.521 1.00 20.28 826 GLU A C 1
ATOM 6701 O O . GLU A 1 846 ? 144.117 167.736 214.988 1.00 21.93 826 GLU A O 1
ATOM 6707 N N . LEU A 1 847 ? 145.616 169.406 214.885 1.00 19.96 827 LEU A N 1
ATOM 6708 C CA . LEU A 1 847 ? 145.982 169.160 213.497 1.00 20.18 827 LEU A CA 1
ATOM 6709 C C . LEU A 1 847 ? 147.398 168.604 213.418 1.00 19.98 827 LEU A C 1
ATOM 6710 O O . LEU A 1 847 ? 148.305 169.089 214.101 1.00 21.35 827 LEU A O 1
ATOM 6715 N N . THR A 1 848 ? 147.578 167.584 212.582 1.00 17.03 828 THR A N 1
ATOM 6716 C CA . THR A 1 848 ? 148.878 166.957 212.412 1.00 17.05 828 THR A CA 1
ATOM 6717 C C . THR A 1 848 ? 149.779 167.815 211.525 1.00 20.28 828 THR A C 1
ATOM 6718 O O . THR A 1 848 ? 149.336 168.756 210.861 1.00 17.60 828 THR A O 1
ATOM 6722 N N . ASP A 1 849 ? 151.069 167.466 211.517 1.00 19.28 829 ASP A N 1
ATOM 6723 C CA . ASP A 1 849 ? 152.058 168.260 210.793 1.00 19.03 829 ASP A CA 1
ATOM 6724 C C . ASP A 1 849 ? 151.769 168.290 209.297 1.00 18.20 829 ASP A C 1
ATOM 6725 O O . ASP A 1 849 ? 151.993 169.312 208.635 1.00 15.52 829 ASP A O 1
ATOM 6730 N N . ALA A 1 850 ? 151.279 167.178 208.745 1.00 17.54 830 ALA A N 1
ATOM 6731 C CA . ALA A 1 850 ? 150.988 167.127 207.316 1.00 19.80 830 ALA A CA 1
ATOM 6732 C C . ALA A 1 850 ? 149.914 168.137 206.933 1.00 22.58 830 ALA A C 1
ATOM 6733 O O . ALA A 1 850 ? 150.011 168.792 205.889 1.00 25.02 830 ALA A O 1
ATOM 6735 N N . LYS A 1 851 ? 148.880 168.275 207.763 1.00 20.36 831 LYS A N 1
ATOM 6736 C CA . LYS A 1 851 ? 147.848 169.271 207.500 1.00 18.65 831 LYS A CA 1
ATOM 6737 C C . LYS A 1 851 ? 148.312 170.681 207.845 1.00 21.08 831 LYS A C 1
ATOM 6738 O O . LYS A 1 851 ? 147.880 171.643 207.201 1.00 22.82 831 LYS A O 1
ATOM 6744 N N . ILE A 1 852 ? 149.180 170.824 208.850 1.00 23.34 832 ILE A N 1
ATOM 6745 C CA . ILE A 1 852 ? 149.658 172.149 209.240 1.00 18.72 832 ILE A CA 1
ATOM 6746 C C . ILE A 1 852 ? 150.511 172.758 208.134 1.00 21.11 832 ILE A C 1
ATOM 6747 O O . ILE A 1 852 ? 150.317 173.917 207.746 1.00 22.67 832 ILE A O 1
ATOM 6752 N N . VAL A 1 853 ? 151.468 171.990 207.610 1.00 22.92 833 VAL A N 1
ATOM 6753 C CA . VAL A 1 853 ? 152.383 172.526 206.606 1.00 20.33 833 VAL A CA 1
ATOM 6754 C C . VAL A 1 853 ? 151.645 172.808 205.303 1.00 19.14 833 VAL A C 1
ATOM 6755 O O . VAL A 1 853 ? 151.795 173.880 204.705 1.00 18.56 833 VAL A O 1
ATOM 6759 N N . GLN A 1 854 ? 150.833 171.858 204.846 1.00 19.87 834 GLN A N 1
ATOM 6760 C CA . GLN A 1 854 ? 150.094 172.016 203.596 1.00 21.98 834 GLN A CA 1
ATOM 6761 C C . GLN A 1 854 ? 148.834 172.822 203.887 1.00 23.07 834 GLN A C 1
ATOM 6762 O O . GLN A 1 854 ? 147.851 172.300 204.416 1.00 21.33 834 GLN A O 1
ATOM 6768 N N . PHE A 1 855 ? 148.870 174.110 203.536 1.00 21.28 835 PHE A N 1
ATOM 6769 C CA . PHE A 1 855 ? 147.802 175.028 203.918 1.00 19.98 835 PHE A CA 1
ATOM 6770 C C . PHE A 1 855 ? 146.500 174.736 203.182 1.00 21.53 835 PHE A C 1
ATOM 6771 O O . PHE A 1 855 ? 145.418 175.029 203.703 1.00 21.24 835 PHE A O 1
ATOM 6779 N N . GLU A 1 856 ? 146.580 174.174 201.973 1.00 21.13 836 GLU A N 1
ATOM 6780 C CA . GLU A 1 856 ? 145.370 173.874 201.215 1.00 20.59 836 GLU A CA 1
ATOM 6781 C C . GLU A 1 856 ? 144.519 172.818 201.910 1.00 22.16 836 GLU A C 1
ATOM 6782 O O . GLU A 1 856 ? 143.289 172.823 201.777 1.00 25.15 836 GLU A O 1
ATOM 6788 N N . LEU A 1 857 ? 145.145 171.926 202.676 1.00 19.97 837 LEU A N 1
ATOM 6789 C CA . LEU A 1 857 ? 144.444 170.842 203.352 1.00 21.38 837 LEU A CA 1
ATOM 6790 C C . LEU A 1 857 ? 143.754 171.290 204.638 1.00 24.84 837 LEU A C 1
ATOM 6791 O O . LEU A 1 857 ? 143.394 170.440 205.462 1.00 24.53 837 LEU A O 1
ATOM 6796 N N . LEU A 1 858 ? 143.563 172.593 204.828 1.00 23.18 838 LEU A N 1
ATOM 6797 C CA . LEU A 1 858 ? 142.878 173.131 205.994 1.00 21.97 838 LEU A CA 1
ATOM 6798 C C . LEU A 1 858 ? 141.729 174.018 205.543 1.00 22.75 838 LEU A C 1
ATOM 6799 O O . LEU A 1 858 ? 141.847 174.743 204.550 1.00 21.53 838 LEU A O 1
ATOM 6804 N N . ASP A 1 859 ? 140.619 173.958 206.272 1.00 21.92 839 ASP A N 1
ATOM 6805 C CA . ASP A 1 859 ? 139.531 174.888 206.027 1.00 21.44 839 ASP A CA 1
ATOM 6806 C C . ASP A 1 859 ? 139.861 176.243 206.649 1.00 19.43 839 ASP A C 1
ATOM 6807 O O . ASP A 1 859 ? 140.800 176.383 207.437 1.00 19.69 839 ASP A O 1
ATOM 6812 N N . ARG A 1 860 ? 139.069 177.254 206.283 1.00 20.02 840 ARG A N 1
ATOM 6813 C CA . ARG A 1 860 ? 139.409 178.629 206.638 1.00 19.40 840 ARG A CA 1
ATOM 6814 C C . ARG A 1 860 ? 139.471 178.841 208.147 1.00 20.19 840 ARG A C 1
ATOM 6815 O O . ARG A 1 860 ? 140.226 179.699 208.615 1.00 20.00 840 ARG A O 1
ATOM 6823 N N . SER A 1 861 ? 138.704 178.073 208.924 1.00 19.67 841 SER A N 1
ATOM 6824 C CA . SER A 1 861 ? 138.793 178.189 210.377 1.00 19.91 841 SER A CA 1
ATOM 6825 C C . SER A 1 861 ? 140.157 177.729 210.880 1.00 19.46 841 SER A C 1
ATOM 6826 O O . SER A 1 861 ? 140.830 178.446 211.632 1.00 18.78 841 SER A O 1
ATOM 6829 N N . GLN A 1 862 ? 140.592 176.538 210.460 1.00 18.01 842 GLN A N 1
ATOM 6830 C CA . GLN A 1 862 ? 141.918 176.067 210.846 1.00 18.98 842 GLN A CA 1
ATOM 6831 C C . GLN A 1 862 ? 143.017 176.908 210.211 1.00 19.19 842 GLN A C 1
ATOM 6832 O O . GLN A 1 862 ? 144.080 177.087 210.814 1.00 18.19 842 GLN A O 1
ATOM 6838 N N . GLN A 1 863 ? 142.783 177.432 209.006 1.00 16.63 843 GLN A N 1
ATOM 6839 C CA . GLN A 1 863 ? 143.757 178.329 208.393 1.00 19.02 843 GLN A CA 1
ATOM 6840 C C . GLN A 1 863 ? 143.952 179.584 209.235 1.00 20.77 843 GLN A C 1
ATOM 6841 O O . GLN A 1 863 ? 145.087 180.023 209.457 1.00 20.62 843 GLN A O 1
ATOM 6847 N N . ASP A 1 864 ? 142.855 180.175 209.714 1.00 18.34 844 ASP A N 1
ATOM 6848 C CA . ASP A 1 864 ? 142.956 181.337 210.589 1.00 17.79 844 ASP A CA 1
ATOM 6849 C C . ASP A 1 864 ? 143.614 180.973 211.913 1.00 19.77 844 ASP A C 1
ATOM 6850 O O . ASP A 1 864 ? 144.398 181.758 212.459 1.00 21.00 844 ASP A O 1
ATOM 6855 N N . ALA A 1 865 ? 143.300 179.791 212.450 1.00 17.99 845 ALA A N 1
ATOM 6856 C CA . ALA A 1 865 ? 143.919 179.362 213.701 1.00 17.43 845 ALA A CA 1
ATOM 6857 C C . ALA A 1 865 ? 145.431 179.230 213.557 1.00 19.13 845 ALA A C 1
ATOM 6858 O O . ALA A 1 865 ? 146.186 179.658 214.438 1.00 18.86 845 ALA A O 1
ATOM 6860 N N . VAL A 1 866 ? 145.892 178.638 212.453 1.00 21.37 846 VAL A N 1
ATOM 6861 C CA . VAL A 1 866 ? 147.327 178.487 212.229 1.00 20.06 846 VAL A CA 1
ATOM 6862 C C . VAL A 1 866 ? 147.977 179.841 211.974 1.00 19.84 846 VAL A C 1
ATOM 6863 O O . VAL A 1 866 ? 149.065 180.129 212.489 1.00 21.45 846 VAL A O 1
ATOM 6867 N N . ARG A 1 867 ? 147.330 180.689 211.172 1.00 16.79 847 ARG A N 1
ATOM 6868 C CA . ARG A 1 867 ? 147.884 182.008 210.883 1.00 18.40 847 ARG A CA 1
ATOM 6869 C C . ARG A 1 867 ? 147.971 182.863 212.141 1.00 22.42 847 ARG A C 1
ATOM 6870 O O . ARG A 1 867 ? 148.985 183.532 212.378 1.00 22.71 847 ARG A O 1
ATOM 6878 N N . HIS A 1 868 ? 146.920 182.851 212.964 1.00 20.13 848 HIS A N 1
ATOM 6879 C CA . HIS A 1 868 ? 146.898 183.682 214.162 1.00 18.14 848 HIS A CA 1
ATOM 6880 C C . HIS A 1 868 ? 147.829 183.164 215.249 1.00 16.60 848 HIS A C 1
ATOM 6881 O O . HIS A 1 868 ? 148.164 183.917 216.170 1.00 17.55 848 HIS A O 1
ATOM 6888 N N . ALA A 1 869 ? 148.255 181.901 215.165 1.00 16.80 849 ALA A N 1
ATOM 6889 C CA . ALA A 1 869 ? 149.142 181.339 216.177 1.00 17.83 849 ALA A CA 1
ATOM 6890 C C . ALA A 1 869 ? 150.508 182.010 216.192 1.00 15.31 849 ALA A C 1
ATOM 6891 O O . ALA A 1 869 ? 151.243 181.870 217.174 1.00 15.33 849 ALA A O 1
ATOM 6893 N N . LEU A 1 870 ? 150.863 182.730 215.127 1.00 17.10 850 LEU A N 1
ATOM 6894 C CA . LEU A 1 870 ? 152.143 183.424 215.084 1.00 18.38 850 LEU A CA 1
ATOM 6895 C C . LEU A 1 870 ? 152.159 184.662 215.971 1.00 19.53 850 LEU A C 1
ATOM 6896 O O . LEU A 1 870 ? 153.240 185.160 216.301 1.00 21.39 850 LEU A O 1
ATOM 6901 N N . PHE A 1 871 ? 150.988 185.167 216.361 1.00 16.28 851 PHE A N 1
ATOM 6902 C CA . PHE A 1 871 ? 150.897 186.320 217.246 1.00 18.04 851 PHE A CA 1
ATOM 6903 C C . PHE A 1 871 ? 151.072 185.959 218.714 1.00 18.49 851 PHE A C 1
ATOM 6904 O O . PHE A 1 871 ? 151.139 186.864 219.553 1.00 20.55 851 PHE A O 1
ATOM 6912 N N . LEU A 1 872 ? 151.149 184.673 219.045 1.00 16.85 852 LEU A N 1
ATOM 6913 C CA . LEU A 1 872 ? 151.169 184.248 220.436 1.00 16.42 852 LEU A CA 1
ATOM 6914 C C . LEU A 1 872 ? 152.529 184.543 221.068 1.00 17.59 852 LEU A C 1
ATOM 6915 O O . LEU A 1 872 ? 153.428 185.123 220.453 1.00 21.47 852 LEU A O 1
ATOM 6920 N N . GLU A 1 873 ? 152.671 184.135 222.326 1.00 17.29 853 GLU A N 1
ATOM 6921 C CA . GLU A 1 873 ? 153.909 184.329 223.062 1.00 19.14 853 GLU A CA 1
ATOM 6922 C C . GLU A 1 873 ? 155.010 183.436 222.492 1.00 19.51 853 GLU A C 1
ATOM 6923 O O . GLU A 1 873 ? 154.750 182.421 221.841 1.00 19.84 853 GLU A O 1
ATOM 6929 N N . ASP A 1 874 ? 156.261 183.839 222.733 1.00 18.82 854 ASP A N 1
ATOM 6930 C CA . ASP A 1 874 ? 157.397 183.043 222.282 1.00 19.56 854 ASP A CA 1
ATOM 6931 C C . ASP A 1 874 ? 157.401 181.657 222.915 1.00 19.91 854 ASP A C 1
ATOM 6932 O O . ASP A 1 874 ? 157.885 180.698 222.303 1.00 19.03 854 ASP A O 1
ATOM 6937 N N . PHE A 1 875 ? 156.871 181.530 224.129 1.00 18.41 855 PHE A N 1
ATOM 6938 C CA . PHE A 1 875 ? 156.816 180.254 224.829 1.00 20.61 855 PHE A CA 1
ATOM 6939 C C . PHE A 1 875 ? 155.579 179.436 224.481 1.00 20.57 855 PHE A C 1
ATOM 6940 O O . PHE A 1 875 ? 155.425 178.325 225.000 1.00 16.68 855 PHE A O 1
ATOM 6948 N N . SER A 1 876 ? 154.698 179.954 223.627 1.00 19.85 856 SER A N 1
ATOM 6949 C CA . SER A 1 876 ? 153.478 179.237 223.280 1.00 21.54 856 SER A CA 1
ATOM 6950 C C . SER A 1 876 ? 153.802 177.933 222.561 1.00 22.64 856 SER A C 1
ATOM 6951 O O . SER A 1 876 ? 154.679 177.881 221.694 1.00 19.81 856 SER A O 1
ATOM 6954 N N . GLU A 1 877 ? 153.086 176.870 222.936 1.00 21.74 857 GLU A N 1
ATOM 6955 C CA . GLU A 1 877 ? 153.311 175.566 222.320 1.00 21.66 857 GLU A CA 1
ATOM 6956 C C . GLU A 1 877 ? 152.942 175.576 220.841 1.00 22.40 857 GLU A C 1
ATOM 6957 O O . GLU A 1 877 ? 153.671 175.022 220.011 1.00 24.04 857 GLU A O 1
ATOM 6963 N N . ALA A 1 878 ? 151.812 176.198 220.494 1.00 18.32 858 ALA A N 1
ATOM 6964 C CA . ALA A 1 878 ? 151.364 176.206 219.105 1.00 19.31 858 ALA A CA 1
ATOM 6965 C C . ALA A 1 878 ? 152.336 176.972 218.216 1.00 21.77 858 ALA A C 1
ATOM 6966 O O . ALA A 1 878 ? 152.710 176.502 217.134 1.00 20.76 858 ALA A O 1
ATOM 6968 N N . ARG A 1 879 ? 152.753 178.161 218.657 1.00 21.37 859 ARG A N 1
ATOM 6969 C CA . ARG A 1 879 ? 153.676 178.963 217.862 1.00 18.36 859 ARG A CA 1
ATOM 6970 C C . ARG A 1 879 ? 155.022 178.268 217.714 1.00 20.37 859 ARG A C 1
ATOM 6971 O O . ARG A 1 879 ? 155.613 178.267 216.627 1.00 19.57 859 ARG A O 1
ATOM 6979 N N . ARG A 1 880 ? 155.524 177.669 218.797 1.00 20.52 860 ARG A N 1
ATOM 6980 C CA . ARG A 1 880 ? 156.791 176.950 218.722 1.00 21.50 860 ARG A CA 1
ATOM 6981 C C . ARG A 1 880 ? 156.695 175.763 217.772 1.00 20.65 860 ARG A C 1
ATOM 6982 O O . ARG A 1 880 ? 157.606 175.525 216.972 1.00 22.51 860 ARG A O 1
ATOM 6990 N N . ARG A 1 881 ? 155.594 175.011 217.842 1.00 18.60 861 ARG A N 1
ATOM 6991 C CA . ARG A 1 881 ? 155.416 173.872 216.947 1.00 20.61 861 ARG A CA 1
ATOM 6992 C C . ARG A 1 881 ? 155.346 174.319 215.492 1.00 20.17 861 ARG A C 1
ATOM 6993 O O . ARG A 1 881 ? 155.948 173.692 214.613 1.00 19.29 861 ARG A O 1
ATOM 7001 N N . ILE A 1 882 ? 154.616 175.403 215.219 1.00 19.14 862 ILE A N 1
ATOM 7002 C CA . ILE A 1 882 ? 154.497 175.888 213.847 1.00 17.27 862 ILE A CA 1
ATOM 7003 C C . ILE A 1 882 ? 155.846 176.372 213.326 1.00 20.19 862 ILE A C 1
ATOM 7004 O O . ILE A 1 882 ? 156.216 176.098 212.177 1.00 20.27 862 ILE A O 1
ATOM 7009 N N . ILE A 1 883 ? 156.601 177.097 214.156 1.00 18.15 863 ILE A N 1
ATOM 7010 C CA . ILE A 1 883 ? 157.919 177.569 213.737 1.00 18.85 863 ILE A CA 1
ATOM 7011 C C . ILE A 1 883 ? 158.846 176.389 213.472 1.00 19.81 863 ILE A C 1
ATOM 7012 O O . ILE A 1 883 ? 159.596 176.379 212.488 1.00 22.34 863 ILE A O 1
ATOM 7017 N N . ARG A 1 884 ? 158.802 175.372 214.336 1.00 16.99 864 ARG A N 1
ATOM 7018 C CA . ARG A 1 884 ? 159.632 174.189 214.136 1.00 19.66 864 ARG A CA 1
ATOM 7019 C C . ARG A 1 884 ? 159.262 173.465 212.847 1.00 21.58 864 ARG A C 1
ATOM 7020 O O . ARG A 1 884 ? 160.142 173.009 212.107 1.00 21.55 864 ARG A O 1
ATOM 7028 N N . LEU A 1 885 ? 157.963 173.351 212.562 1.00 20.29 865 LEU A N 1
ATOM 7029 C CA . LEU A 1 885 ? 157.528 172.654 211.356 1.00 19.72 865 LEU A CA 1
ATOM 7030 C C . LEU A 1 885 ? 157.911 173.420 210.096 1.00 18.69 865 LEU A C 1
ATOM 7031 O O . LEU A 1 885 ? 158.361 172.821 209.113 1.00 19.65 865 LEU A O 1
ATOM 7036 N N . LEU A 1 886 ? 157.739 174.741 210.101 1.00 19.26 866 LEU A N 1
ATOM 7037 C CA . LEU A 1 886 ? 157.968 175.542 208.907 1.00 21.33 866 LEU A CA 1
ATOM 7038 C C . LEU A 1 886 ? 159.411 176.006 208.755 1.00 20.01 866 LEU A C 1
ATOM 7039 O O . LEU A 1 886 ? 159.745 176.604 207.727 1.00 21.36 866 LEU A O 1
ATOM 7044 N N . GLY A 1 887 ? 160.273 175.750 209.744 1.00 20.67 867 GLY A N 1
ATOM 7045 C CA . GLY A 1 887 ? 161.680 176.076 209.598 1.00 18.21 867 GLY A CA 1
ATOM 7046 C C . GLY A 1 887 ? 162.467 175.096 208.757 1.00 20.21 867 GLY A C 1
ATOM 7047 O O . GLY A 1 887 ? 163.559 175.433 208.290 1.00 24.98 867 GLY A O 1
ATOM 7048 N N . LYS A 1 888 ? 161.939 173.892 208.556 1.00 17.66 868 LYS A N 1
ATOM 7049 C CA . LYS A 1 888 ? 162.576 172.838 207.772 1.00 17.73 868 LYS A CA 1
ATOM 7050 C C . LYS A 1 888 ? 161.563 172.217 206.819 1.00 19.60 868 LYS A C 1
ATOM 7051 O O . LYS A 1 888 ? 161.402 170.997 206.746 1.00 18.42 868 LYS A O 1
ATOM 7057 N N . ILE A 1 889 ? 160.854 173.074 206.080 1.00 22.38 869 ILE A N 1
ATOM 7058 C CA . ILE A 1 889 ? 159.724 172.623 205.270 1.00 20.02 869 ILE A CA 1
ATOM 7059 C C . ILE A 1 889 ? 160.175 171.638 204.196 1.00 20.72 869 ILE A C 1
ATOM 7060 O O . ILE A 1 889 ? 159.520 170.614 203.963 1.00 23.49 869 ILE A O 1
ATOM 7065 N N . ASN A 1 890 ? 161.292 171.919 203.529 1.00 18.02 870 ASN A N 1
ATOM 7066 C CA . ASN A 1 890 ? 161.752 171.048 202.456 1.00 21.44 870 ASN A CA 1
ATOM 7067 C C . ASN A 1 890 ? 163.258 171.188 202.295 1.00 22.10 870 ASN A C 1
ATOM 7068 O O . ASN A 1 890 ? 163.863 172.171 202.730 1.00 21.79 870 ASN A O 1
ATOM 7073 N N . THR A 1 891 ? 163.853 170.178 201.657 1.00 20.19 871 THR A N 1
ATOM 7074 C CA . THR A 1 891 ? 165.285 170.169 201.386 1.00 18.79 871 THR A CA 1
ATOM 7075 C C . THR A 1 891 ? 165.636 170.914 200.102 1.00 19.84 871 THR A C 1
ATOM 7076 O O . THR A 1 891 ? 166.768 171.395 199.968 1.00 17.16 871 THR A O 1
ATOM 7080 N N . ALA A 1 892 ? 164.685 171.033 199.172 1.00 20.37 872 ALA A N 1
ATOM 7081 C CA . ALA A 1 892 ? 164.877 171.719 197.893 1.00 19.92 872 ALA A CA 1
ATOM 7082 C C . ALA A 1 892 ? 165.958 171.033 197.056 1.00 18.62 872 ALA A C 1
ATOM 7083 O O . ALA A 1 892 ? 166.953 171.636 196.650 1.00 17.85 872 ALA A O 1
ATOM 7085 N N . ARG A 1 893 ? 165.741 169.744 196.806 1.00 19.59 873 ARG A N 1
ATOM 7086 C CA . ARG A 1 893 ? 166.634 168.986 195.942 1.00 15.64 873 ARG A CA 1
ATOM 7087 C C . ARG A 1 893 ? 166.483 169.441 194.494 1.00 15.20 873 ARG A C 1
ATOM 7088 O O . ARG A 1 893 ? 165.419 169.897 194.068 1.00 16.19 873 ARG A O 1
ATOM 7096 N N . VAL A 1 894 ? 167.567 169.317 193.737 1.00 13.80 874 VAL A N 1
ATOM 7097 C CA . VAL A 1 894 ? 167.593 169.797 192.362 1.00 11.14 874 VAL A CA 1
ATOM 7098 C C . VAL A 1 894 ? 166.958 168.768 191.437 1.00 11.16 874 VAL A C 1
ATOM 7099 O O . VAL A 1 894 ? 167.027 167.555 191.666 1.00 11.19 874 VAL A O 1
ATOM 7103 N N . ASN A 1 895 ? 166.334 169.265 190.374 1.00 11.26 875 ASN A N 1
ATOM 7104 C CA . ASN A 1 895 ? 165.783 168.410 189.336 1.00 9.12 875 ASN A CA 1
ATOM 7105 C C . ASN A 1 895 ? 166.935 167.754 188.574 1.00 10.31 875 ASN A C 1
ATOM 7106 O O . ASN A 1 895 ? 168.074 168.229 188.591 1.00 11.91 875 ASN A O 1
ATOM 7111 N N . GLY A 1 896 ? 166.630 166.633 187.915 1.00 15.61 876 GLY A N 1
ATOM 7112 C CA . GLY A 1 896 ? 167.649 165.944 187.138 1.00 13.34 876 GLY A CA 1
ATOM 7113 C C . GLY A 1 896 ? 168.259 166.824 186.064 1.00 10.11 876 GLY A C 1
ATOM 7114 O O . GLY A 1 896 ? 169.474 166.808 185.851 1.00 11.87 876 GLY A O 1
ATOM 7115 N N . THR A 1 897 ? 167.424 167.604 185.373 1.00 10.23 877 THR A N 1
ATOM 7116 C CA . THR A 1 897 ? 167.933 168.593 184.427 1.00 10.73 877 THR A CA 1
ATOM 7117 C C . THR A 1 897 ? 168.795 169.630 185.137 1.00 9.78 877 THR A C 1
ATOM 7118 O O . THR A 1 897 ? 169.891 169.974 184.674 1.00 10.01 877 THR A O 1
ATOM 7122 N N . GLN A 1 898 ? 168.312 170.136 186.275 1.00 11.25 878 GLN A N 1
ATOM 7123 C CA . GLN A 1 898 ? 169.088 171.096 187.050 1.00 9.84 878 GLN A CA 1
ATOM 7124 C C . GLN A 1 898 ? 170.375 170.471 187.566 1.00 7.86 878 GLN A C 1
ATOM 7125 O O . GLN A 1 898 ? 171.429 171.114 187.561 1.00 10.00 878 GLN A O 1
ATOM 7131 N N . ALA A 1 899 ? 170.307 169.217 188.022 1.00 6.78 879 ALA A N 1
ATOM 7132 C CA . ALA A 1 899 ? 171.505 168.542 188.509 1.00 6.14 879 ALA A CA 1
ATOM 7133 C C . ALA A 1 899 ? 172.534 168.369 187.400 1.00 7.46 879 ALA A C 1
ATOM 7134 O O . ALA A 1 899 ? 173.734 168.565 187.622 1.00 6.20 879 ALA A O 1
ATOM 7136 N N . TRP A 1 900 ? 172.085 168.008 186.195 1.00 6.67 880 TRP A N 1
ATOM 7137 C CA . TRP A 1 900 ? 173.013 167.850 185.080 1.00 4.09 880 TRP A CA 1
ATOM 7138 C C . TRP A 1 900 ? 173.635 169.178 184.676 1.00 6.17 880 TRP A C 1
ATOM 7139 O O . TRP A 1 900 ? 174.846 169.254 184.431 1.00 8.91 880 TRP A O 1
ATOM 7150 N N . PHE A 1 901 ? 172.821 170.233 184.580 1.00 7.43 881 PHE A N 1
ATOM 7151 C CA . PHE A 1 901 ? 173.366 171.545 184.250 1.00 5.66 881 PHE A CA 1
ATOM 7152 C C . PHE A 1 901 ? 174.370 171.994 185.301 1.00 5.20 881 PHE A C 1
ATOM 7153 O O . PHE A 1 901 ? 175.429 172.541 184.970 1.00 6.61 881 PHE A O 1
ATOM 7161 N N . ALA A 1 902 ? 174.054 171.762 186.576 1.00 6.87 882 ALA A N 1
ATOM 7162 C CA . ALA A 1 902 ? 174.966 172.111 187.656 1.00 5.80 882 ALA A CA 1
ATOM 7163 C C . ALA A 1 902 ? 176.276 171.346 187.541 1.00 4.94 882 ALA A C 1
ATOM 7164 O O . ALA A 1 902 ? 177.358 171.925 187.674 1.00 5.33 882 ALA A O 1
ATOM 7166 N N . LYS A 1 903 ? 176.196 170.037 187.297 1.00 6.09 883 LYS A N 1
ATOM 7167 C CA . LYS A 1 903 ? 177.404 169.227 187.183 1.00 6.27 883 LYS A CA 1
ATOM 7168 C C . LYS A 1 903 ? 178.275 169.711 186.033 1.00 6.92 883 LYS A C 1
ATOM 7169 O O . LYS A 1 903 ? 179.493 169.877 186.186 1.00 7.32 883 LYS A O 1
ATOM 7175 N N . SER A 1 904 ? 177.659 169.963 184.875 1.00 6.17 884 SER A N 1
ATOM 7176 C CA . SER A 1 904 ? 178.420 170.427 183.721 1.00 4.26 884 SER A CA 1
ATOM 7177 C C . SER A 1 904 ? 179.068 171.778 183.994 1.00 4.65 884 SER A C 1
ATOM 7178 O O . SER A 1 904 ? 180.250 171.980 183.689 1.00 5.83 884 SER A O 1
ATOM 7181 N N . PHE A 1 905 ? 178.314 172.714 184.580 1.00 6.01 885 PHE A N 1
ATOM 7182 C CA . PHE A 1 905 ? 178.869 174.034 184.851 1.00 4.57 885 PHE A CA 1
ATOM 7183 C C . PHE A 1 905 ? 180.019 173.960 185.845 1.00 5.95 885 PHE A C 1
ATOM 7184 O O . PHE A 1 905 ? 181.044 174.622 185.661 1.00 6.98 885 PHE A O 1
ATOM 7192 N N . ILE A 1 906 ? 179.862 173.179 186.917 1.00 5.08 886 ILE A N 1
ATOM 7193 C CA . ILE A 1 906 ? 180.917 173.096 187.922 1.00 5.46 886 ILE A CA 1
ATOM 7194 C C . ILE A 1 906 ? 182.167 172.464 187.327 1.00 7.23 886 ILE A C 1
ATOM 7195 O O . ILE A 1 906 ? 183.287 172.941 187.549 1.00 8.21 886 ILE A O 1
ATOM 7200 N N . THR A 1 907 ? 181.997 171.391 186.549 1.00 7.22 887 THR A N 1
ATOM 7201 C CA . THR A 1 907 ? 183.144 170.744 185.921 1.00 6.55 887 THR A CA 1
ATOM 7202 C C . THR A 1 907 ? 183.868 171.702 184.981 1.00 7.50 887 THR A C 1
ATOM 7203 O O . THR A 1 907 ? 185.100 171.809 185.009 1.00 9.40 887 THR A O 1
ATOM 7207 N N . LYS A 1 908 ? 183.113 172.429 184.154 1.00 9.43 888 LYS A N 1
ATOM 7208 C CA . LYS A 1 908 ? 183.742 173.314 183.182 1.00 4.99 888 LYS A CA 1
ATOM 7209 C C . LYS A 1 908 ? 184.369 174.534 183.841 1.00 8.12 888 LYS A C 1
ATOM 7210 O O . LYS A 1 908 ? 185.394 175.030 183.364 1.00 13.43 888 LYS A O 1
ATOM 7216 N N . LEU A 1 909 ? 183.777 175.037 184.926 1.00 7.67 889 LEU A N 1
ATOM 7217 C CA . LEU A 1 909 ? 184.384 176.153 185.640 1.00 6.81 889 LEU A CA 1
ATOM 7218 C C . LEU A 1 909 ? 185.658 175.718 186.351 1.00 10.46 889 LEU A C 1
ATOM 7219 O O . LEU A 1 909 ? 186.624 176.485 186.427 1.00 11.24 889 LEU A O 1
ATOM 7224 N N . ARG A 1 910 ? 185.677 174.493 186.884 1.00 10.18 890 ARG A N 1
ATOM 7225 C CA . ARG A 1 910 ? 186.912 173.955 187.444 1.00 9.46 890 ARG A CA 1
ATOM 7226 C C . ARG A 1 910 ? 187.982 173.816 186.369 1.00 12.25 890 ARG A C 1
ATOM 7227 O O . ARG A 1 910 ? 189.151 174.151 186.596 1.00 18.36 890 ARG A O 1
ATOM 7235 N N . GLU A 1 911 ? 187.599 173.317 185.192 1.00 9.14 891 GLU A N 1
ATOM 7236 C CA . GLU A 1 911 ? 188.558 173.138 184.104 1.00 10.59 891 GLU A CA 1
ATOM 7237 C C . GLU A 1 911 ? 189.105 174.473 183.609 1.00 13.31 891 GLU A C 1
ATOM 7238 O O . GLU A 1 911 ? 190.313 174.608 183.380 1.00 14.76 891 GLU A O 1
ATOM 7244 N N . LEU A 1 912 ? 188.233 175.470 183.437 1.00 14.12 892 LEU A N 1
ATOM 7245 C CA . LEU A 1 912 ? 188.655 176.750 182.876 1.00 12.31 892 LEU A CA 1
ATOM 7246 C C . LEU A 1 912 ? 189.626 177.476 183.799 1.00 14.08 892 LEU A C 1
ATOM 7247 O O . LEU A 1 912 ? 190.602 178.075 183.334 1.00 15.94 892 LEU A O 1
ATOM 7252 N N . THR A 1 913 ? 189.374 177.439 185.104 1.00 15.14 893 THR A N 1
ATOM 7253 C CA . THR A 1 913 ? 190.199 178.137 186.078 1.00 14.10 893 THR A CA 1
ATOM 7254 C C . THR A 1 913 ? 191.303 177.260 186.654 1.00 17.64 893 THR A C 1
ATOM 7255 O O . THR A 1 913 ? 191.955 177.668 187.620 1.00 17.60 893 THR A O 1
ATOM 7259 N N . LYS A 1 914 ? 191.526 176.071 186.088 1.00 18.77 894 LYS A N 1
ATOM 7260 C CA . LYS A 1 914 ? 192.555 175.178 186.612 1.00 16.96 894 LYS A CA 1
ATOM 7261 C C . LYS A 1 914 ? 193.926 175.840 186.577 1.00 15.46 894 LYS A C 1
ATOM 7262 O O . LYS A 1 914 ? 194.691 175.764 187.545 1.00 14.05 894 LYS A O 1
ATOM 7268 N N . GLU A 1 915 ? 194.257 176.496 185.463 1.00 14.18 895 GLU A N 1
ATOM 7269 C CA . GLU A 1 915 ? 195.505 177.249 185.396 1.00 15.56 895 GLU A CA 1
ATOM 7270 C C . GLU A 1 915 ? 195.491 178.416 186.375 1.00 16.11 895 GLU A C 1
ATOM 7271 O O . GLU A 1 915 ? 196.495 178.689 187.044 1.00 18.68 895 GLU A O 1
ATOM 7277 N N . TRP A 1 916 ? 194.358 179.114 186.479 1.00 13.55 896 TRP A N 1
ATOM 7278 C CA . TRP A 1 916 ? 194.234 180.229 187.410 1.00 13.78 896 TRP A CA 1
ATOM 7279 C C . TRP A 1 916 ? 194.163 179.778 188.863 1.00 16.80 896 TRP A C 1
ATOM 7280 O O . TRP A 1 916 ? 194.303 180.615 189.760 1.00 19.11 896 TRP A O 1
ATOM 7291 N N . CYS A 1 917 ? 193.937 178.490 189.120 1.00 16.29 897 CYS A N 1
ATOM 7292 C CA . CYS A 1 917 ? 194.004 177.971 190.480 1.00 18.28 897 CYS A CA 1
ATOM 7293 C C . CYS A 1 917 ? 195.362 177.370 190.809 1.00 20.13 897 CYS A C 1
ATOM 7294 O O . CYS A 1 917 ? 195.740 177.322 191.986 1.00 19.70 897 CYS A O 1
ATOM 7297 N N . ALA A 1 918 ? 196.102 176.906 189.801 1.00 19.07 898 ALA A N 1
ATOM 7298 C CA . ALA A 1 918 ? 197.469 176.453 190.032 1.00 18.20 898 ALA A CA 1
ATOM 7299 C C . ALA A 1 918 ? 198.357 177.622 190.437 1.00 18.52 898 ALA A C 1
ATOM 7300 O O . ALA A 1 918 ? 198.933 177.634 191.530 1.00 19.20 898 ALA A O 1
ATOM 7302 N N . ASN A 1 919 ? 198.474 178.619 189.566 1.00 17.23 899 ASN A N 1
ATOM 7303 C CA . ASN A 1 919 ? 199.105 179.870 189.950 1.00 18.68 899 ASN A CA 1
ATOM 7304 C C . ASN A 1 919 ? 198.107 180.742 190.699 1.00 20.18 899 ASN A C 1
ATOM 7305 O O . ASN A 1 919 ? 196.897 180.674 190.469 1.00 20.43 899 ASN A O 1
ATOM 7310 N N . ASN A 1 920 ? 198.636 181.542 191.628 1.00 20.11 900 ASN A N 1
ATOM 7311 C CA . ASN A 1 920 ? 197.888 182.417 192.530 1.00 18.03 900 ASN A CA 1
ATOM 7312 C C . ASN A 1 920 ? 197.170 181.591 193.597 1.00 17.55 900 ASN A C 1
ATOM 7313 O O . ASN A 1 920 ? 196.682 182.134 194.593 1.00 19.70 900 ASN A O 1
ATOM 7318 N N . GLN A 1 921 ? 197.149 180.271 193.411 1.00 16.29 901 GLN A N 1
ATOM 7319 C CA . GLN A 1 921 ? 196.830 179.282 194.438 1.00 17.85 901 GLN A CA 1
ATOM 7320 C C . GLN A 1 921 ? 195.356 179.279 194.869 1.00 15.72 901 GLN A C 1
ATOM 7321 O O . GLN A 1 921 ? 194.951 178.391 195.627 1.00 19.60 901 GLN A O 1
ATOM 7327 N N . ILE A 1 922 ? 194.529 180.207 194.360 1.00 15.82 902 ILE A N 1
ATOM 7328 C CA . ILE A 1 922 ? 193.114 180.238 194.746 1.00 16.85 902 ILE A CA 1
ATOM 7329 C C . ILE A 1 922 ? 192.501 178.853 194.626 1.00 16.02 902 ILE A C 1
ATOM 7330 O O . ILE A 1 922 ? 192.589 178.206 193.578 1.00 16.13 902 ILE A O 1
ATOM 7335 N N . THR A 1 923 ? 191.867 178.396 195.704 1.00 14.44 903 THR A N 1
ATOM 7336 C CA . THR A 1 923 ? 191.159 177.122 195.721 1.00 17.82 903 THR A CA 1
ATOM 7337 C C . THR A 1 923 ? 189.665 177.398 195.620 1.00 17.29 903 THR A C 1
ATOM 7338 O O . THR A 1 923 ? 189.114 178.157 196.424 1.00 18.27 903 THR A O 1
ATOM 7342 N N . LEU A 1 924 ? 189.016 176.782 194.637 1.00 17.46 904 LEU A N 1
ATOM 7343 C CA . LEU A 1 924 ? 187.601 177.021 194.398 1.00 15.97 904 LEU A CA 1
ATOM 7344 C C . LEU A 1 924 ? 186.755 176.145 195.312 1.00 16.55 904 LEU A C 1
ATOM 7345 O O . LEU A 1 924 ? 186.985 174.937 195.421 1.00 19.23 904 LEU A O 1
ATOM 7350 N N . ALA A 1 925 ? 185.777 176.760 195.973 1.00 13.01 905 ALA A N 1
ATOM 7351 C CA . ALA A 1 925 ? 184.825 176.059 196.824 1.00 11.53 905 ALA A CA 1
ATOM 7352 C C . ALA A 1 925 ? 183.428 176.327 196.288 1.00 10.24 905 ALA A C 1
ATOM 7353 O O . ALA A 1 925 ? 183.025 177.486 196.153 1.00 12.16 905 ALA A O 1
ATOM 7355 N N . PHE A 1 926 ? 182.693 175.263 195.987 1.00 9.79 906 PHE A N 1
ATOM 7356 C CA . PHE A 1 926 ? 181.409 175.372 195.314 1.00 9.74 906 PHE A CA 1
ATOM 7357 C C . PHE A 1 926 ? 180.278 174.966 196.246 1.00 10.63 906 PHE A C 1
ATOM 7358 O O . PHE A 1 926 ? 180.376 173.965 196.964 1.00 11.47 906 PHE A O 1
ATOM 7366 N N . ASP A 1 927 ? 179.207 175.755 196.232 1.00 7.96 907 ASP A N 1
ATOM 7367 C CA . ASP A 1 927 ? 177.969 175.413 196.911 1.00 9.33 907 ASP A CA 1
ATOM 7368 C C . ASP A 1 927 ? 176.816 175.724 195.971 1.00 9.10 907 ASP A C 1
ATOM 7369 O O . ASP A 1 927 ? 176.932 176.563 195.076 1.00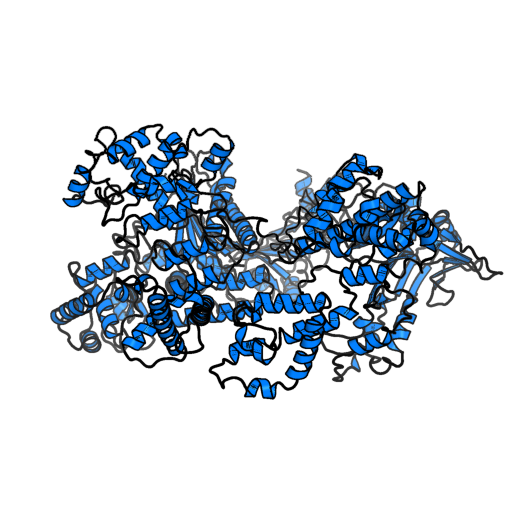 12.69 907 ASP A O 1
ATOM 7374 N N . LEU A 1 928 ? 175.698 175.035 196.174 1.00 9.30 908 LEU A N 1
ATOM 7375 C CA . LEU A 1 928 ? 174.572 175.164 195.263 1.00 11.11 908 LEU A CA 1
ATOM 7376 C C . LEU A 1 928 ? 173.263 175.117 196.033 1.00 11.80 908 LEU A C 1
ATOM 7377 O O . LEU A 1 928 ? 173.112 174.333 196.974 1.00 15.88 908 LEU A O 1
ATOM 7382 N N . TYR A 1 929 ? 172.318 175.957 195.617 1.00 7.51 909 TYR A N 1
ATOM 7383 C CA . TYR A 1 929 ? 171.014 176.037 196.258 1.00 8.92 909 TYR A CA 1
ATOM 7384 C C . TYR A 1 929 ? 169.956 176.294 195.199 1.00 9.44 909 TYR A C 1
ATOM 7385 O O . TYR A 1 929 ? 170.101 177.208 194.383 1.00 12.62 909 TYR A O 1
ATOM 7394 N N . ARG A 1 930 ? 168.903 175.485 195.212 1.00 9.97 910 ARG A N 1
ATOM 7395 C CA . ARG A 1 930 ? 167.766 175.681 194.325 1.00 8.11 910 ARG A CA 1
ATOM 7396 C C . ARG A 1 930 ? 166.737 176.570 195.009 1.00 11.49 910 ARG A C 1
ATOM 7397 O O . ARG A 1 930 ? 166.424 176.375 196.188 1.00 14.31 910 ARG A O 1
ATOM 7405 N N . LEU A 1 931 ? 166.218 177.544 194.269 1.00 12.23 911 LEU A N 1
ATOM 7406 C CA . LEU A 1 931 ? 165.177 178.437 194.757 1.00 11.87 911 LEU A CA 1
ATOM 7407 C C . LEU A 1 931 ? 163.957 178.307 193.860 1.00 9.06 911 LEU A C 1
ATOM 7408 O O . LEU A 1 931 ? 164.080 178.329 192.631 1.00 11.24 911 LEU A O 1
ATOM 7413 N N . ASP A 1 932 ? 162.788 178.162 194.477 1.00 8.66 912 ASP A N 1
ATOM 7414 C CA . ASP A 1 932 ? 161.561 177.964 193.718 1.00 12.80 912 ASP A CA 1
ATOM 7415 C C . ASP A 1 932 ? 161.246 179.199 192.886 1.00 13.04 912 ASP A C 1
ATOM 7416 O O . ASP A 1 932 ? 161.328 180.329 193.373 1.00 14.38 912 ASP A O 1
ATOM 7421 N N . ALA A 1 933 ? 160.889 178.978 191.619 1.00 12.57 913 ALA A N 1
ATOM 7422 C CA . ALA A 1 933 ? 160.446 180.084 190.779 1.00 13.02 913 ALA A CA 1
ATOM 7423 C C . ALA A 1 933 ? 159.151 180.686 191.298 1.00 14.60 913 ALA A C 1
ATOM 7424 O O . ALA A 1 933 ? 158.898 181.879 191.095 1.00 13.29 913 ALA A O 1
ATOM 7426 N N . GLN A 1 934 ? 158.326 179.878 191.968 1.00 16.71 914 GLN A N 1
ATOM 7427 C CA . GLN A 1 934 ? 157.083 180.381 192.541 1.00 16.59 914 GLN A CA 1
ATOM 7428 C C . GLN A 1 934 ? 157.355 181.517 193.516 1.00 16.87 914 GLN A C 1
ATOM 7429 O O . GLN A 1 934 ? 156.857 182.634 193.341 1.00 17.68 914 GLN A O 1
ATOM 7435 N N . THR A 1 935 ? 158.160 181.251 194.548 1.00 14.27 915 THR A N 1
ATOM 7436 C CA . THR A 1 935 ? 158.429 182.280 195.546 1.00 13.84 915 THR A CA 1
ATOM 7437 C C . THR A 1 935 ? 159.143 183.475 194.924 1.00 11.68 915 THR A C 1
ATOM 7438 O O . THR A 1 935 ? 158.768 184.623 195.181 1.00 17.22 915 THR A O 1
ATOM 7442 N N . VAL A 1 936 ? 160.115 183.224 194.044 1.00 13.52 916 VAL A N 1
ATOM 7443 C CA . VAL A 1 936 ? 160.891 184.309 193.447 1.00 14.79 916 VAL A CA 1
ATOM 7444 C C . VAL A 1 936 ? 159.975 185.246 192.671 1.00 12.48 916 VAL A C 1
ATOM 7445 O O . VAL A 1 936 ? 159.864 186.438 192.985 1.00 12.30 916 VAL A O 1
ATOM 7449 N N . SER A 1 937 ? 159.273 184.706 191.673 1.00 13.34 917 SER A N 1
ATOM 7450 C CA . SER A 1 937 ? 158.429 185.537 190.823 1.00 12.86 917 SER A CA 1
ATOM 7451 C C . SER A 1 937 ? 157.281 186.165 191.604 1.00 13.87 917 SER A C 1
ATOM 7452 O O . SER A 1 937 ? 156.982 187.351 191.426 1.00 17.52 917 SER A O 1
ATOM 7455 N N . GLN A 1 938 ? 156.623 185.395 192.476 1.00 13.46 918 GLN A N 1
ATOM 7456 C CA . GLN A 1 938 ? 155.402 185.872 193.108 1.00 15.62 918 GLN A CA 1
ATOM 7457 C C . GLN A 1 938 ? 155.651 186.804 194.284 1.00 18.76 918 GLN A C 1
ATOM 7458 O O . GLN A 1 938 ? 154.745 187.562 194.648 1.00 23.63 918 GLN A O 1
ATOM 7464 N N . ASP A 1 939 ? 156.836 186.775 194.896 1.00 15.20 919 ASP A N 1
ATOM 7465 C CA . ASP A 1 939 ? 157.106 187.650 196.027 1.00 13.41 919 ASP A CA 1
ATOM 7466 C C . ASP A 1 939 ? 158.256 188.606 195.768 1.00 16.29 919 ASP A C 1
ATOM 7467 O O . ASP A 1 939 ? 158.093 189.819 195.938 1.00 19.61 919 ASP A O 1
ATOM 7472 N N . TYR A 1 940 ? 159.421 188.101 195.356 1.00 14.83 920 TYR A N 1
ATOM 7473 C CA . TYR A 1 940 ? 160.590 188.966 195.265 1.00 13.23 920 TYR A CA 1
ATOM 7474 C C . TYR A 1 940 ? 160.559 189.856 194.030 1.00 13.65 920 TYR A C 1
ATOM 7475 O O . TYR A 1 940 ? 161.002 191.007 194.096 1.00 14.90 920 TYR A O 1
ATOM 7484 N N . ARG A 1 941 ? 160.038 189.360 192.906 1.00 12.90 921 ARG A N 1
ATOM 7485 C CA . ARG A 1 941 ? 159.959 190.200 191.717 1.00 13.85 921 ARG A CA 1
ATOM 7486 C C . ARG A 1 941 ? 158.916 191.299 191.874 1.00 14.54 921 ARG A C 1
ATOM 7487 O O . ARG A 1 941 ? 159.083 192.389 191.318 1.00 18.39 921 ARG A O 1
ATOM 7495 N N . LYS A 1 942 ? 157.840 191.035 192.618 1.00 11.60 922 LYS A N 1
ATOM 7496 C CA . LYS A 1 942 ? 156.791 192.037 192.786 1.00 13.75 922 LYS A CA 1
ATOM 7497 C C . LYS A 1 942 ? 157.301 193.261 193.537 1.00 15.43 922 LYS A C 1
ATOM 7498 O O . LYS A 1 942 ? 156.940 194.396 193.205 1.00 17.30 922 LYS A O 1
ATOM 7504 N N . LYS A 1 943 ? 158.136 193.051 194.558 1.00 11.89 923 LYS A N 1
ATOM 7505 C CA . LYS A 1 943 ? 158.673 194.176 195.319 1.00 13.56 923 LYS A CA 1
ATOM 7506 C C . LYS A 1 943 ? 159.512 195.089 194.433 1.00 16.01 923 LYS A C 1
ATOM 7507 O O . LYS A 1 943 ? 159.333 196.313 194.431 1.00 19.93 923 LYS A O 1
ATOM 7513 N N . PHE A 1 944 ? 160.427 194.506 193.655 1.00 14.39 924 PHE A N 1
ATOM 7514 C CA . PHE A 1 944 ? 161.260 195.317 192.775 1.00 12.92 924 PHE A CA 1
ATOM 7515 C C . PHE A 1 944 ? 160.447 195.935 191.646 1.00 14.81 924 PHE A C 1
ATOM 7516 O O . PHE A 1 944 ? 160.766 197.037 191.186 1.00 18.23 924 PHE A O 1
ATOM 7524 N N . ALA A 1 945 ? 159.402 195.244 191.186 1.00 13.29 925 ALA A N 1
ATOM 7525 C CA . ALA A 1 945 ? 158.517 195.817 190.179 1.00 15.69 925 ALA A CA 1
ATOM 7526 C C . ALA A 1 945 ? 157.801 197.047 190.718 1.00 16.77 925 ALA A C 1
ATOM 7527 O O . ALA A 1 945 ? 157.628 198.039 190.002 1.00 14.62 925 ALA A O 1
ATOM 7529 N N . LEU A 1 946 ? 157.364 196.998 191.975 1.00 17.74 926 LEU A N 1
ATOM 7530 C CA . LEU A 1 946 ? 156.781 198.185 192.590 1.00 15.46 926 LEU A CA 1
ATOM 7531 C C . LEU A 1 946 ? 157.825 199.281 192.765 1.00 15.83 926 LEU A C 1
ATOM 7532 O O . LEU A 1 946 ? 157.520 200.469 192.609 1.00 17.72 926 LEU A O 1
ATOM 7537 N N . ILE A 1 947 ? 159.061 198.900 193.093 1.00 14.53 927 ILE A N 1
ATOM 7538 C CA . ILE A 1 947 ? 160.109 199.889 193.334 1.00 13.30 927 ILE A CA 1
ATOM 7539 C C . ILE A 1 947 ? 160.454 200.645 192.053 1.00 16.01 927 ILE A C 1
ATOM 7540 O O . ILE A 1 947 ? 160.563 201.877 192.053 1.00 18.32 927 ILE A O 1
ATOM 7545 N N . ASN A 1 948 ? 160.625 199.927 190.942 1.00 16.76 928 ASN A N 1
ATOM 7546 C CA . ASN A 1 948 ? 161.186 200.520 189.733 1.00 15.05 928 ASN A CA 1
ATOM 7547 C C . ASN A 1 948 ? 160.242 200.539 188.538 1.00 15.15 928 ASN A C 1
ATOM 7548 O O . ASN A 1 948 ? 160.390 201.411 187.679 1.00 17.72 928 ASN A O 1
ATOM 7553 N N . LYS A 1 949 ? 159.311 199.587 188.443 1.00 14.50 929 LYS A N 1
ATOM 7554 C CA . LYS A 1 949 ? 158.254 199.545 187.431 1.00 15.89 929 LYS A CA 1
ATOM 7555 C C . LYS A 1 949 ? 158.809 199.156 186.061 1.00 18.29 929 LYS A C 1
ATOM 7556 O O . LYS A 1 949 ? 158.047 198.869 185.132 1.00 19.94 929 LYS A O 1
ATOM 7562 N N . ASP A 1 950 ? 160.131 199.093 185.933 1.00 17.62 930 ASP A N 1
ATOM 7563 C CA . ASP A 1 950 ? 160.747 198.471 184.769 1.00 15.39 930 ASP A CA 1
ATOM 7564 C C . ASP A 1 950 ? 161.044 196.997 184.998 1.00 16.63 930 ASP A C 1
ATOM 7565 O O . ASP A 1 950 ? 161.378 196.288 184.043 1.00 19.92 930 ASP A O 1
ATOM 7570 N N . TRP A 1 951 ? 160.929 196.533 186.237 1.00 14.97 931 TRP A N 1
ATOM 7571 C CA . TRP A 1 951 ? 161.134 195.142 186.608 1.00 12.93 931 TRP A CA 1
ATOM 7572 C C . TRP A 1 951 ? 159.866 194.312 186.476 1.00 13.37 931 TRP A C 1
ATOM 7573 O O . TRP A 1 951 ? 159.916 193.094 186.670 1.00 16.91 931 TRP A O 1
ATOM 7584 N N . ALA A 1 952 ? 158.738 194.943 186.161 1.00 14.14 932 ALA A N 1
ATOM 7585 C CA . ALA A 1 952 ? 157.473 194.230 186.060 1.00 14.38 932 ALA A CA 1
ATOM 7586 C C . ALA A 1 952 ? 157.502 193.241 184.903 1.00 15.02 932 ALA A C 1
ATOM 7587 O O . ALA A 1 952 ? 158.051 193.525 183.835 1.00 19.19 932 ALA A O 1
ATOM 7589 N N . LYS A 1 953 ? 156.905 192.077 185.122 1.00 13.66 933 LYS A N 1
ATOM 7590 C CA . LYS A 1 953 ? 156.890 191.028 184.112 1.00 15.68 933 LYS A CA 1
ATOM 7591 C C . LYS A 1 953 ? 155.879 191.371 183.024 1.00 17.60 933 LYS A C 1
ATOM 7592 O O . LYS A 1 953 ? 154.688 191.512 183.323 1.00 17.03 933 LYS A O 1
ATOM 7598 N N . PRO A 1 954 ? 156.299 191.514 181.770 1.00 17.49 934 PRO A N 1
ATOM 7599 C CA . PRO A 1 954 ? 155.347 191.842 180.705 1.00 18.32 934 PRO A CA 1
ATOM 7600 C C . PRO A 1 954 ? 154.419 190.678 180.395 1.00 19.57 934 PRO A C 1
ATOM 7601 O O . PRO A 1 954 ? 154.689 189.519 180.718 1.00 19.27 934 PRO A O 1
ATOM 7605 N N . ASP A 1 955 ? 153.303 191.013 179.749 1.00 19.87 935 ASP A N 1
ATOM 7606 C CA . ASP A 1 955 ? 152.339 190.016 179.300 1.00 18.13 935 ASP A CA 1
ATOM 7607 C C . ASP A 1 955 ? 152.174 190.090 177.788 1.00 20.66 935 ASP A C 1
ATOM 7608 O O . ASP A 1 955 ? 151.050 190.103 177.276 1.00 21.51 935 ASP A O 1
ATOM 7613 N N . ASP A 1 956 ? 153.297 190.142 177.067 1.00 21.12 936 ASP A N 1
ATOM 7614 C CA . ASP A 1 956 ? 153.309 190.290 175.616 1.00 18.93 936 ASP A CA 1
ATOM 7615 C C . ASP A 1 956 ? 153.288 188.951 174.887 1.00 19.54 936 ASP A C 1
ATOM 7616 O O . ASP A 1 956 ? 153.766 188.868 173.747 1.00 21.50 936 ASP A O 1
ATOM 7621 N N . LYS A 1 957 ? 152.761 187.901 175.522 1.00 17.63 937 LYS A N 1
ATOM 7622 C CA . LYS A 1 957 ? 152.726 186.519 175.046 1.00 21.69 937 LYS A CA 1
ATOM 7623 C C . LYS A 1 957 ? 154.109 185.880 175.028 1.00 22.41 937 LYS A C 1
ATOM 7624 O O . LYS A 1 957 ? 154.226 184.695 174.690 1.00 23.09 937 LYS A O 1
ATOM 7630 N N . LYS A 1 958 ? 155.157 186.619 175.383 1.00 18.75 938 LYS A N 1
ATOM 7631 C CA . LYS A 1 958 ? 156.508 186.087 175.468 1.00 16.74 938 LYS A CA 1
ATOM 7632 C C . LYS A 1 958 ? 157.216 186.739 176.647 1.00 18.35 938 LYS A C 1
ATOM 7633 O O . LYS A 1 958 ? 156.809 187.795 177.136 1.00 18.33 938 LYS A O 1
ATOM 7639 N N . GLN A 1 959 ? 158.289 186.095 177.098 1.00 17.30 939 GLN A N 1
ATOM 7640 C CA . GLN A 1 959 ? 159.051 186.578 178.239 1.00 13.76 939 GLN A CA 1
ATOM 7641 C C . GLN A 1 959 ? 160.292 187.285 177.715 1.00 12.32 939 GLN A C 1
ATOM 7642 O O . GLN A 1 959 ? 161.214 186.613 177.230 1.00 14.46 939 GLN A O 1
ATOM 7648 N N . PRO A 1 960 ? 160.373 188.619 177.790 1.00 11.25 940 PRO A N 1
ATOM 7649 C CA . PRO A 1 960 ? 161.449 189.333 177.086 1.00 13.22 940 PRO A CA 1
ATOM 7650 C C . PRO A 1 960 ? 162.835 189.156 177.688 1.00 12.86 940 PRO A C 1
ATOM 7651 O O . PRO A 1 960 ? 163.138 189.717 178.745 1.00 13.12 940 PRO A O 1
ATOM 7655 N N . ILE A 1 961 ? 163.655 188.354 177.004 1.00 11.45 941 ILE A N 1
ATOM 7656 C CA . ILE A 1 961 ? 165.113 188.267 177.113 1.00 8.97 941 ILE A CA 1
ATOM 7657 C C . ILE A 1 961 ? 165.688 188.941 178.352 1.00 9.82 941 ILE A C 1
ATOM 7658 O O . ILE A 1 961 ? 166.117 188.264 179.293 1.00 9.33 941 ILE A O 1
ATOM 7663 N N . ALA A 1 962 ? 165.722 190.278 178.351 1.00 9.80 942 ALA A N 1
ATOM 7664 C CA . ALA A 1 962 ? 166.435 191.003 179.400 1.00 7.38 942 ALA A CA 1
ATOM 7665 C C . ALA A 1 962 ? 165.822 190.769 180.770 1.00 8.66 942 ALA A C 1
ATOM 7666 O O . ALA A 1 962 ? 166.518 190.866 181.787 1.00 11.50 942 ALA A O 1
ATOM 7668 N N . SER A 1 963 ? 164.523 190.479 180.818 1.00 8.97 943 SER A N 1
ATOM 7669 C CA . SER A 1 963 ? 163.867 190.230 182.092 1.00 7.15 943 SER A CA 1
ATOM 7670 C C . SER A 1 963 ? 164.289 188.905 182.713 1.00 10.26 943 SER A C 1
ATOM 7671 O O . SER A 1 963 ? 164.000 188.672 183.890 1.00 12.72 943 SER A O 1
ATOM 7674 N N . HIS A 1 964 ? 164.939 188.024 181.949 1.00 11.57 944 HIS A N 1
ATOM 7675 C CA . HIS A 1 964 ? 165.539 186.840 182.556 1.00 7.93 944 HIS A CA 1
ATOM 7676 C C . HIS A 1 964 ? 166.720 187.213 183.441 1.00 5.81 944 HIS A C 1
ATOM 7677 O O . HIS A 1 964 ? 166.989 186.526 184.432 1.00 6.82 944 HIS A O 1
ATOM 7684 N N . ALA A 1 965 ? 167.434 188.291 183.105 1.00 6.03 945 ALA A N 1
ATOM 7685 C CA . ALA A 1 965 ? 168.407 188.846 184.040 1.00 6.78 945 ALA A CA 1
ATOM 7686 C C . ALA A 1 965 ? 167.710 189.391 185.280 1.00 11.91 945 ALA A C 1
ATOM 7687 O O . ALA A 1 965 ? 168.227 189.270 186.396 1.00 15.07 945 ALA A O 1
ATOM 7689 N N . ILE A 1 966 ? 166.526 189.984 185.103 1.00 9.42 946 ILE A N 1
ATOM 7690 C CA . ILE A 1 966 ? 165.716 190.401 186.246 1.00 9.57 946 ILE A CA 1
ATOM 7691 C C . ILE A 1 966 ? 165.335 189.193 187.093 1.00 10.10 946 ILE A C 1
ATOM 7692 O O . ILE A 1 966 ? 165.387 189.239 188.328 1.00 11.96 946 ILE A O 1
ATOM 7697 N N . ASP A 1 967 ? 164.949 188.094 186.442 1.00 9.28 947 ASP A N 1
ATOM 7698 C CA . ASP A 1 967 ? 164.611 186.879 187.175 1.00 8.82 947 ASP A CA 1
ATOM 7699 C C . ASP A 1 967 ? 165.810 186.341 187.945 1.00 7.99 947 ASP A C 1
ATOM 7700 O O . ASP A 1 967 ? 165.673 185.915 189.095 1.00 15.32 947 ASP A O 1
ATOM 7705 N N . ALA A 1 968 ? 166.994 186.345 187.328 1.00 6.36 948 ALA A N 1
ATOM 7706 C CA . ALA A 1 968 ? 168.192 185.879 188.023 1.00 7.62 948 ALA A CA 1
ATOM 7707 C C . ALA A 1 968 ? 168.529 186.780 189.204 1.00 9.76 948 ALA A C 1
ATOM 7708 O O . ALA A 1 968 ? 168.947 186.299 190.267 1.00 8.90 948 ALA A O 1
ATOM 7710 N N . PHE A 1 969 ? 168.354 188.093 189.033 1.00 9.71 949 PHE A N 1
ATOM 7711 C CA . PHE A 1 969 ? 168.590 189.029 190.124 1.00 8.70 949 PHE A CA 1
ATOM 7712 C C . PHE A 1 969 ? 167.630 188.773 191.280 1.00 12.97 949 PHE A C 1
ATOM 7713 O O . PHE A 1 969 ? 168.029 188.808 192.450 1.00 14.09 949 PHE A O 1
ATOM 7721 N N . CYS A 1 970 ? 166.361 188.501 190.969 1.00 10.88 950 CYS A N 1
ATOM 7722 C CA . CYS A 1 970 ? 165.393 188.173 192.011 1.00 8.62 950 CYS A CA 1
ATOM 7723 C C . CYS A 1 970 ? 165.736 186.844 192.678 1.00 9.60 950 CYS A C 1
ATOM 7724 O O . CYS A 1 970 ? 165.517 186.670 193.883 1.00 10.72 950 CYS A O 1
ATOM 7727 N N . VAL A 1 971 ? 166.267 185.895 191.905 1.00 10.35 951 VAL A N 1
ATOM 7728 C CA . VAL A 1 971 ? 166.738 184.638 192.478 1.00 10.37 951 VAL A CA 1
ATOM 7729 C C . VAL A 1 971 ? 167.846 184.906 193.486 1.00 10.30 951 VAL A C 1
ATOM 7730 O O . VAL A 1 971 ? 167.882 184.306 194.567 1.00 16.65 951 VAL A O 1
ATOM 7734 N N . PHE A 1 972 ? 168.766 185.813 193.153 1.00 9.92 952 PHE A N 1
ATOM 7735 C CA . PHE A 1 972 ? 169.751 186.234 194.143 1.00 10.41 952 PHE A CA 1
ATOM 7736 C C . PHE A 1 972 ? 169.087 186.957 195.306 1.00 13.97 952 PHE A C 1
ATOM 7737 O O . PHE A 1 972 ? 169.486 186.787 196.464 1.00 12.41 952 PHE A O 1
ATOM 7745 N N . ALA A 1 973 ? 168.087 187.792 195.015 1.00 15.48 953 ALA A N 1
ATOM 7746 C CA . ALA A 1 973 ? 167.387 188.504 196.078 1.00 11.16 953 ALA A CA 1
ATOM 7747 C C . ALA A 1 973 ? 166.623 187.547 196.981 1.00 12.12 953 ALA A C 1
ATOM 7748 O O . ALA A 1 973 ? 166.471 187.812 198.178 1.00 15.42 953 ALA A O 1
ATOM 7750 N N . ALA A 1 974 ? 166.143 186.434 196.433 1.00 14.54 954 ALA A N 1
ATOM 7751 C CA . ALA A 1 974 ? 165.447 185.422 197.221 1.00 13.01 954 ALA A CA 1
ATOM 7752 C C . ALA A 1 974 ? 166.374 184.623 198.107 1.00 13.81 954 ALA A C 1
ATOM 7753 O O . ALA A 1 974 ? 165.906 183.691 198.772 1.00 15.84 954 ALA A O 1
ATOM 7755 N N . ALA A 1 975 ? 167.663 184.956 198.164 1.00 13.07 955 ALA A N 1
ATOM 7756 C CA . ALA A 1 975 ? 168.609 184.272 199.033 1.00 12.66 955 ALA A CA 1
ATOM 7757 C C . ALA A 1 975 ? 168.546 184.770 200.466 1.00 19.21 955 ALA A C 1
ATOM 7758 O O . ALA A 1 975 ? 169.502 184.576 201.226 1.00 20.62 955 ALA A O 1
ATOM 7760 N N . LYS A 1 976 ? 167.440 185.415 200.846 1.00 21.23 956 LYS A N 1
ATOM 7761 C CA . LYS A 1 976 ? 167.178 185.793 202.229 1.00 14.60 956 LYS A CA 1
ATOM 7762 C C . LYS A 1 976 ? 166.972 184.589 203.137 1.00 16.48 956 LYS A C 1
ATOM 7763 O O . LYS A 1 976 ? 166.746 184.777 204.337 1.00 21.94 956 LYS A O 1
ATOM 7769 N N . ASP A 1 977 ? 167.038 183.370 202.601 1.00 14.70 957 ASP A N 1
ATOM 7770 C CA . ASP A 1 977 ? 166.926 182.158 203.400 1.00 15.91 957 ASP A CA 1
ATOM 7771 C C . ASP A 1 977 ? 168.204 181.960 204.201 1.00 18.43 957 ASP A C 1
ATOM 7772 O O . ASP A 1 977 ? 168.976 181.034 203.934 1.00 24.82 957 ASP A O 1
ATOM 7777 N N . LYS A 1 978 ? 168.436 182.822 205.184 1.00 16.94 958 LYS A N 1
ATOM 7778 C CA . LYS A 1 978 ? 169.722 182.868 205.857 1.00 19.82 958 LYS A CA 1
ATOM 7779 C C . LYS A 1 978 ? 169.790 181.864 207.002 1.00 19.63 958 LYS A C 1
ATOM 7780 O O . LYS A 1 978 ? 168.793 181.259 207.400 1.00 20.70 958 LYS A O 1
ATOM 7786 N N . ARG A 1 979 ? 171.008 181.694 207.522 1.00 17.63 959 ARG A N 1
ATOM 7787 C CA . ARG A 1 979 ? 171.458 180.591 208.366 1.00 20.09 959 ARG A CA 1
ATOM 7788 C C . ARG A 1 979 ? 171.536 179.293 207.571 1.00 18.41 959 ARG A C 1
ATOM 7789 O O . ARG A 1 979 ? 171.934 178.260 208.124 1.00 14.16 959 ARG A O 1
ATOM 7797 N N . ASN A 1 980 ? 171.176 179.315 206.288 1.00 16.72 960 ASN A N 1
ATOM 7798 C CA . ASN A 1 980 ? 171.309 178.184 205.380 1.00 15.79 960 ASN A CA 1
ATOM 7799 C C . ASN A 1 980 ? 172.188 178.508 204.183 1.00 17.80 960 ASN A C 1
ATOM 7800 O O . ASN A 1 980 ? 173.086 177.727 203.849 1.00 18.98 960 ASN A O 1
ATOM 7805 N N . ILE A 1 981 ? 171.960 179.646 203.530 1.00 15.49 961 ILE A N 1
ATOM 7806 C CA . ILE A 1 981 ? 172.737 180.052 202.365 1.00 15.99 961 ILE A CA 1
ATOM 7807 C C . ILE A 1 981 ? 173.906 180.909 202.831 1.00 18.21 961 ILE A C 1
ATOM 7808 O O . ILE A 1 981 ? 173.718 181.893 203.557 1.00 18.37 961 ILE A O 1
ATOM 7813 N N . ALA A 1 982 ? 175.114 180.540 202.409 1.00 17.68 962 ALA A N 1
ATOM 7814 C CA . ALA A 1 982 ? 176.351 181.105 202.941 1.00 18.05 962 ALA A CA 1
ATOM 7815 C C . ALA A 1 982 ? 177.080 181.986 201.929 1.00 18.18 962 ALA A C 1
ATOM 7816 O O . ALA A 1 982 ? 178.307 181.944 201.823 1.00 18.16 962 ALA A O 1
ATOM 7818 N N . ASN A 1 983 ? 176.341 182.796 201.174 1.00 17.18 963 ASN A N 1
ATOM 7819 C CA . ASN A 1 983 ? 176.965 183.795 200.313 1.00 15.18 963 ASN A CA 1
ATOM 7820 C C . ASN A 1 983 ? 177.304 185.078 201.064 1.00 13.91 963 ASN A C 1
ATOM 7821 O O . ASN A 1 983 ? 177.688 186.069 200.432 1.00 15.51 963 ASN A O 1
ATOM 7826 N N . VAL A 1 984 ? 177.169 185.066 202.392 1.00 14.33 964 VAL A N 1
ATOM 7827 C CA . VAL A 1 984 ? 177.506 186.179 203.278 1.00 16.02 964 VAL A CA 1
ATOM 7828 C C . VAL A 1 984 ? 176.670 187.407 202.932 1.00 18.34 964 VAL A C 1
ATOM 7829 O O . VAL A 1 984 ? 177.184 188.526 202.837 1.00 16.93 964 VAL A O 1
ATOM 7833 N N . LEU A 1 985 ? 175.375 187.197 202.723 1.00 18.15 965 LEU A N 1
ATOM 7834 C CA . LEU A 1 985 ? 174.394 188.273 202.842 1.00 15.94 965 LEU A CA 1
ATOM 7835 C C . LEU A 1 985 ? 173.839 188.284 204.267 1.00 15.20 965 LEU A C 1
ATOM 7836 O O . LEU A 1 985 ? 172.639 188.213 204.529 1.00 14.74 965 LEU A O 1
ATOM 7841 N N . GLY A 1 986 ? 174.765 188.343 205.215 1.00 16.66 966 GLY A N 1
ATOM 7842 C CA . GLY A 1 986 ? 174.497 188.169 206.627 1.00 17.05 966 GLY A CA 1
ATOM 7843 C C . GLY A 1 986 ? 174.335 189.479 207.366 1.00 16.82 966 GLY A C 1
ATOM 7844 O O . GLY A 1 986 ? 173.897 190.488 206.799 1.00 17.92 966 GLY A O 1
ATOM 7845 N N . VAL A 1 987 ? 174.680 189.456 208.656 1.00 18.76 967 VAL A N 1
ATOM 7846 C CA . VAL A 1 987 ? 174.459 190.569 209.577 1.00 19.48 967 VAL A CA 1
ATOM 7847 C C . VAL A 1 987 ? 172.961 190.834 209.644 1.00 19.83 967 VAL A C 1
ATOM 7848 O O . VAL A 1 987 ? 172.317 190.568 210.665 1.00 19.25 967 VAL A O 1
ATOM 7852 N N . PHE A 1 988 ? 172.404 191.363 208.552 1.00 18.31 968 PHE A N 1
ATOM 7853 C CA . PHE A 1 988 ? 170.959 191.409 208.331 1.00 17.43 968 PHE A CA 1
ATOM 7854 C C . PHE A 1 988 ? 170.230 192.189 209.422 1.00 20.80 968 PHE A C 1
ATOM 7855 O O . PHE A 1 988 ? 169.073 191.903 209.736 1.00 22.46 968 PHE A O 1
ATOM 7863 N N . ASP A 1 989 ? 170.903 193.174 210.021 1.00 19.54 969 ASP A N 1
ATOM 7864 C CA . ASP A 1 989 ? 170.232 194.030 210.993 1.00 18.59 969 ASP A CA 1
ATOM 7865 C C . ASP A 1 989 ? 169.206 194.930 210.315 1.00 22.59 969 ASP A C 1
ATOM 7866 O O . ASP A 1 989 ? 168.098 195.118 210.833 1.00 23.99 969 ASP A O 1
ATOM 7871 N N . GLU A 1 990 ? 169.554 195.493 209.160 1.00 18.87 970 GLU A N 1
ATOM 7872 C CA . GLU A 1 990 ? 168.619 196.302 208.389 1.00 18.84 970 GLU A CA 1
ATOM 7873 C C . GLU A 1 990 ? 167.730 195.382 207.561 1.00 20.21 970 GLU A C 1
ATOM 7874 O O . GLU A 1 990 ? 168.226 194.613 206.731 1.00 19.71 970 GLU A O 1
ATOM 7880 N N . VAL A 1 991 ? 166.419 195.458 207.786 1.00 19.40 971 VAL A N 1
ATOM 7881 C CA . VAL A 1 991 ? 165.456 194.541 207.198 1.00 17.36 971 VAL A CA 1
ATOM 7882 C C . VAL A 1 991 ? 164.297 195.340 206.610 1.00 18.07 971 VAL A C 1
ATOM 7883 O O . VAL A 1 991 ? 164.314 196.570 206.576 1.00 19.42 971 VAL A O 1
ATOM 7887 N N . ALA A 1 992 ? 163.294 194.612 206.131 1.00 16.66 972 ALA A N 1
ATOM 7888 C CA . ALA A 1 992 ? 162.049 195.149 205.554 1.00 19.04 972 ALA A CA 1
ATOM 7889 C C . ALA A 1 992 ? 162.414 195.908 204.275 1.00 20.80 972 ALA A C 1
ATOM 7890 O O . ALA A 1 992 ? 163.250 195.429 203.492 1.00 19.85 972 ALA A O 1
ATOM 7892 N N . GLU A 1 993 ? 161.813 197.075 204.031 1.00 20.47 973 GLU A N 1
ATOM 7893 C CA . GLU A 1 993 ? 162.072 197.816 202.802 1.00 16.50 973 GLU A CA 1
ATOM 7894 C C . GLU A 1 993 ? 163.502 198.331 202.721 1.00 16.66 973 GLU A C 1
ATOM 7895 O O . GLU A 1 993 ? 163.973 198.635 201.621 1.00 18.69 973 GLU A O 1
ATOM 7901 N N . GLU A 1 994 ? 164.198 198.444 203.854 1.00 15.52 974 GLU A N 1
ATOM 7902 C CA . GLU A 1 994 ? 165.589 198.882 203.824 1.00 18.27 974 GLU A CA 1
ATOM 7903 C C . GLU A 1 994 ? 166.454 197.900 203.043 1.00 18.86 974 GLU A C 1
ATOM 7904 O O . GLU A 1 994 ? 167.269 198.302 202.205 1.00 20.19 974 GLU A O 1
ATOM 7910 N N . GLN A 1 995 ? 166.283 196.601 203.300 1.00 16.99 975 GLN A N 1
ATOM 7911 C CA . GLN A 1 995 ? 167.049 195.596 202.570 1.00 17.73 975 GLN A CA 1
ATOM 7912 C C . GLN A 1 995 ? 166.663 195.567 201.097 1.00 18.45 975 GLN A C 1
ATOM 7913 O O . GLN A 1 995 ? 167.528 195.412 200.228 1.00 17.33 975 GLN A O 1
ATOM 7919 N N . ASN A 1 996 ? 165.372 195.720 200.796 1.00 15.55 976 ASN A N 1
ATOM 7920 C CA . ASN A 1 996 ? 164.941 195.753 199.402 1.00 12.82 976 ASN A CA 1
ATOM 7921 C C . ASN A 1 996 ? 165.572 196.921 198.658 1.00 16.68 976 ASN A C 1
ATOM 7922 O O . ASN A 1 996 ? 166.033 196.764 197.520 1.00 20.16 976 ASN A O 1
ATOM 7927 N N . LEU A 1 997 ? 165.594 198.102 199.280 1.00 15.88 977 LEU A N 1
ATOM 7928 C CA . LEU A 1 997 ? 166.213 199.264 198.651 1.00 16.23 977 LEU A CA 1
ATOM 7929 C C . LEU A 1 997 ? 167.713 199.060 198.485 1.00 18.94 977 LEU A C 1
ATOM 7930 O O . LEU A 1 997 ? 168.271 199.321 197.412 1.00 19.45 977 LEU A O 1
ATOM 7935 N N . LYS A 1 998 ? 168.382 198.575 199.536 1.00 15.29 978 LYS A N 1
ATOM 7936 C CA . LYS A 1 998 ? 169.811 198.296 199.449 1.00 15.26 978 LYS A CA 1
ATOM 7937 C C . LYS A 1 998 ? 170.112 197.298 198.339 1.00 16.34 978 LYS A C 1
ATOM 7938 O O . LYS A 1 998 ? 171.181 197.355 197.722 1.00 18.28 978 LYS A O 1
ATOM 7944 N N . THR A 1 999 ? 169.177 196.390 198.064 1.00 15.68 979 THR A N 1
ATOM 7945 C CA . THR A 1 999 ? 169.359 195.436 196.979 1.00 13.28 979 THR A CA 1
ATOM 7946 C C . THR A 1 999 ? 169.192 196.112 195.621 1.00 17.29 979 THR A C 1
ATOM 7947 O O . THR A 1 999 ? 170.111 196.109 194.794 1.00 20.43 979 THR A O 1
ATOM 7951 N N . ILE A 1 1000 ? 168.027 196.721 195.380 1.00 14.23 980 ILE A N 1
ATOM 7952 C CA . ILE A 1 1000 ? 167.715 197.187 194.029 1.00 14.70 980 ILE A CA 1
ATOM 7953 C C . ILE A 1 1000 ? 168.544 198.419 193.674 1.00 16.47 980 ILE A C 1
ATOM 7954 O O . ILE A 1 1000 ? 169.233 198.442 192.647 1.00 18.15 980 ILE A O 1
ATOM 7959 N N . ALA A 1 1001 ? 168.504 199.456 194.515 1.00 17.94 981 ALA A N 1
ATOM 7960 C CA . ALA A 1 1001 ? 169.124 200.723 194.154 1.00 20.65 981 ALA A CA 1
ATOM 7961 C C . ALA A 1 1001 ? 170.643 200.653 194.126 1.00 21.64 981 ALA A C 1
ATOM 7962 O O . ALA A 1 1001 ? 171.280 201.614 193.683 1.00 21.64 981 ALA A O 1
ATOM 7964 N N . GLN A 1 1002 ? 171.235 199.553 194.591 1.00 19.29 982 GLN A N 1
ATOM 7965 C CA . GLN A 1 1002 ? 172.681 199.434 194.669 1.00 19.72 982 GLN A CA 1
ATOM 7966 C C . GLN A 1 1002 ? 173.262 198.265 193.888 1.00 21.06 982 GLN A C 1
ATOM 7967 O O . GLN A 1 1002 ? 174.474 198.262 193.644 1.00 20.86 982 GLN A O 1
ATOM 7973 N N . LEU A 1 1003 ? 172.457 197.275 193.495 1.00 18.58 983 LEU A N 1
ATOM 7974 C CA . LEU A 1 1003 ? 173.000 196.021 192.992 1.00 17.64 983 LEU A CA 1
ATOM 7975 C C . LEU A 1 1003 ? 172.739 195.787 191.510 1.00 17.31 983 LEU A C 1
ATOM 7976 O O . LEU A 1 1003 ? 173.683 195.524 190.763 1.00 19.56 983 LEU A O 1
ATOM 7981 N N . MET A 1 1004 ? 171.486 195.865 191.066 1.00 13.34 984 MET A N 1
ATOM 7982 C CA . MET A 1 1004 ? 171.121 195.476 189.709 1.00 13.61 984 MET A CA 1
ATOM 7983 C C . MET A 1 1004 ? 171.685 196.471 188.702 1.00 16.99 984 MET A C 1
ATOM 7984 O O . MET A 1 1004 ? 171.256 197.631 188.672 1.00 22.43 984 MET A O 1
ATOM 7989 N N . PRO A 1 1005 ? 172.647 196.066 187.874 1.00 18.97 985 PRO A N 1
ATOM 7990 C CA . PRO A 1 1005 ? 173.239 197.002 186.913 1.00 15.91 985 PRO A CA 1
ATOM 7991 C C . PRO A 1 1005 ? 172.240 197.399 185.838 1.00 13.62 985 PRO A C 1
ATOM 7992 O O . PRO A 1 1005 ? 171.187 196.785 185.653 1.00 15.81 985 PRO A O 1
ATOM 7996 N N . SER A 1 1006 ? 172.588 198.473 185.131 1.00 12.95 986 SER A N 1
ATOM 7997 C CA . SER A 1 1006 ? 171.810 198.895 183.974 1.00 12.62 986 SER A CA 1
ATOM 7998 C C . SER A 1 1006 ? 172.097 198.022 182.758 1.00 14.29 986 SER A C 1
ATOM 7999 O O . SER A 1 1006 ? 171.192 197.740 181.965 1.00 10.75 986 SER A O 1
ATOM 8002 N N . GLU A 1 1007 ? 173.341 197.580 182.599 1.00 15.33 987 GLU A N 1
ATOM 8003 C CA . GLU A 1 1007 ? 173.730 196.833 181.413 1.00 10.81 987 GLU A CA 1
ATOM 8004 C C . GLU A 1 1007 ? 173.314 195.372 181.519 1.00 8.24 987 GLU A C 1
ATOM 8005 O O . GLU A 1 1007 ? 173.486 194.732 182.561 1.00 6.06 987 GLU A O 1
ATOM 8011 N N . VAL A 1 1008 ? 172.765 194.848 180.427 1.00 8.68 988 VAL A N 1
ATOM 8012 C CA . VAL A 1 1008 ? 172.439 193.433 180.291 1.00 5.67 988 VAL A CA 1
ATOM 8013 C C . VAL A 1 1008 ? 173.204 192.918 179.082 1.00 7.28 988 VAL A C 1
ATOM 8014 O O . VAL A 1 1008 ? 172.938 193.334 177.947 1.00 7.24 988 VAL A O 1
ATOM 8018 N N . ASN A 1 1009 ? 174.151 192.016 179.319 1.00 6.63 989 ASN A N 1
ATOM 8019 C CA . ASN A 1 1009 ? 174.994 191.473 178.260 1.00 5.69 989 ASN A CA 1
ATOM 8020 C C . ASN A 1 1009 ? 174.300 190.259 177.656 1.00 6.10 989 ASN A C 1
ATOM 8021 O O . ASN A 1 1009 ? 174.176 189.218 178.307 1.00 3.95 989 ASN A O 1
ATOM 8026 N N . LEU A 1 1010 ? 173.848 190.389 176.413 1.00 8.22 990 LEU A N 1
ATOM 8027 C CA . LEU A 1 1010 ? 173.191 189.294 175.712 1.00 5.49 990 LEU A CA 1
ATOM 8028 C C . LEU A 1 1010 ? 174.245 188.455 175.002 1.00 5.71 990 LEU A C 1
ATOM 8029 O O . LEU A 1 1010 ? 174.953 188.954 174.121 1.00 7.04 990 LEU A O 1
ATOM 8034 N N . ILE A 1 1011 ? 174.348 187.187 175.386 1.00 6.74 991 ILE A N 1
ATOM 8035 C CA . ILE A 1 1011 ? 175.297 186.257 174.789 1.00 5.17 991 ILE A CA 1
ATOM 8036 C C . ILE A 1 1011 ? 174.529 185.364 173.828 1.00 4.95 991 ILE A C 1
ATOM 8037 O O . ILE A 1 1011 ? 173.567 184.694 174.223 1.00 7.76 991 ILE A O 1
ATOM 8042 N N . SER A 1 1012 ? 174.942 185.361 172.565 1.00 4.90 992 SER A N 1
ATOM 8043 C CA . SER A 1 1012 ? 174.297 184.555 171.529 1.00 6.75 992 SER A CA 1
ATOM 8044 C C . SER A 1 1012 ? 175.290 183.528 171.012 1.00 7.26 992 SER A C 1
ATOM 8045 O O . SER A 1 1012 ? 176.139 183.853 170.162 1.00 8.51 992 SER A O 1
ATOM 8048 N N . PRO A 1 1013 ? 175.235 182.288 171.489 1.00 6.81 993 PRO A N 1
ATOM 8049 C CA . PRO A 1 1013 ? 176.167 181.267 171.005 1.00 5.76 993 PRO A CA 1
ATOM 8050 C C . PRO A 1 1013 ? 175.916 180.934 169.543 1.00 5.23 993 PRO A C 1
ATOM 8051 O O . PRO A 1 1013 ? 174.852 181.203 168.984 1.00 8.50 993 PRO A O 1
ATOM 8055 N N . LYS A 1 1014 ? 176.938 180.360 168.916 1.00 4.04 994 LYS A N 1
ATOM 8056 C CA . LYS A 1 1014 ? 176.832 179.928 167.531 1.00 3.72 994 LYS A CA 1
ATOM 8057 C C . LYS A 1 1014 ? 177.826 178.804 167.295 1.00 4.27 994 LYS A C 1
ATOM 8058 O O . LYS A 1 1014 ? 178.796 178.641 168.039 1.00 5.31 994 LYS A O 1
ATOM 8064 N N . ARG A 1 1015 ? 177.568 178.028 166.248 1.00 3.18 995 ARG A N 1
ATOM 8065 C CA . ARG A 1 1015 ? 178.464 176.942 165.888 1.00 1.42 995 ARG A CA 1
ATOM 8066 C C . ARG A 1 1015 ? 179.800 177.489 165.400 1.00 1.41 995 ARG A C 1
ATOM 8067 O O . ARG A 1 1015 ? 179.894 178.611 164.898 1.00 2.06 995 ARG A O 1
ATOM 8075 N N . LYS A 1 1016 ? 180.842 176.681 165.569 1.00 1.77 996 LYS A N 1
ATOM 8076 C CA . LYS A 1 1016 ? 182.180 177.077 165.157 1.00 1.37 996 LYS A CA 1
ATOM 8077 C C . LYS A 1 1016 ? 182.225 177.331 163.656 1.00 3.04 996 LYS A C 1
ATOM 8078 O O . LYS A 1 1016 ? 181.619 176.602 162.867 1.00 6.67 996 LYS A O 1
ATOM 8084 N N . SER A 1 1017 ? 182.939 178.382 163.267 1.00 3.15 997 SER A N 1
ATOM 8085 C CA . SER A 1 1017 ? 183.095 178.695 161.855 1.00 4.52 997 SER A CA 1
ATOM 8086 C C . SER A 1 1017 ? 183.913 177.613 161.163 1.00 4.96 997 SER A C 1
ATOM 8087 O O . SER A 1 1017 ? 184.891 177.104 161.716 1.00 6.37 997 SER A O 1
ATOM 8090 N N . ILE A 1 1018 ? 183.501 177.255 159.944 1.00 4.35 998 ILE A N 1
ATOM 8091 C CA . ILE A 1 1018 ? 184.195 176.210 159.202 1.00 6.08 998 ILE A CA 1
ATOM 8092 C C . ILE A 1 1018 ? 185.624 176.616 158.869 1.00 5.87 998 ILE A C 1
ATOM 8093 O O . ILE A 1 1018 ? 186.476 175.749 158.645 1.00 8.50 998 ILE A O 1
ATOM 8098 N N . LEU A 1 1019 ? 185.913 177.919 158.832 1.00 7.74 999 LEU A N 1
ATOM 8099 C CA . LEU A 1 1019 ? 187.288 178.366 158.649 1.00 6.53 999 LEU A CA 1
ATOM 8100 C C . LEU A 1 1019 ? 188.157 178.052 159.859 1.00 7.11 999 LEU A C 1
ATOM 8101 O O . LEU A 1 1019 ? 189.387 178.046 159.738 1.00 8.37 999 LEU A O 1
ATOM 8106 N N . ASP A 1 1020 ? 187.549 177.792 161.016 1.00 7.89 1000 ASP A N 1
ATOM 8107 C CA . ASP A 1 1020 ? 188.289 177.496 162.234 1.00 6.25 1000 ASP A CA 1
ATOM 8108 C C . ASP A 1 1020 ? 188.304 176.016 162.587 1.00 6.30 1000 ASP A C 1
ATOM 8109 O O . ASP A 1 1020 ? 189.201 175.581 163.317 1.00 9.22 1000 ASP A O 1
ATOM 8114 N N . LYS A 1 1021 ? 187.343 175.240 162.094 1.00 6.91 1001 LYS A N 1
ATOM 8115 C CA . LYS A 1 1021 ? 187.284 173.821 162.418 1.00 3.52 1001 LYS A CA 1
ATOM 8116 C C . LYS A 1 1021 ? 188.449 173.078 161.777 1.00 5.92 1001 LYS A C 1
ATOM 8117 O O . LYS A 1 1021 ? 188.677 173.183 160.569 1.00 6.68 1001 LYS A O 1
ATOM 8123 N N . ASN A 1 1022 ? 189.189 172.323 162.591 1.00 5.01 1002 ASN A N 1
ATOM 8124 C CA . ASN A 1 1022 ? 190.217 171.450 162.042 1.00 4.53 1002 ASN A CA 1
ATOM 8125 C C . ASN A 1 1022 ? 189.618 170.170 161.478 1.00 5.60 1002 ASN A C 1
ATOM 8126 O O . ASN A 1 1022 ? 190.176 169.586 160.542 1.00 7.28 1002 ASN A O 1
ATOM 8131 N N . GLU A 1 1023 ? 188.491 169.723 162.031 1.00 4.12 1003 GLU A N 1
ATOM 8132 C CA . GLU A 1 1023 ? 187.745 168.587 161.495 1.00 2.54 1003 GLU A CA 1
ATOM 8133 C C . GLU A 1 1023 ? 186.581 169.139 160.677 1.00 2.98 1003 GLU A C 1
ATOM 8134 O O . GLU A 1 1023 ? 185.430 169.164 161.111 1.00 2.33 1003 GLU A O 1
ATOM 8140 N N . VAL A 1 1024 ? 186.902 169.594 159.463 1.00 4.90 1004 VAL A N 1
ATOM 8141 C CA . VAL A 1 1024 ? 185.889 170.155 158.576 1.00 1.98 1004 VAL A CA 1
ATOM 8142 C C . VAL A 1 1024 ? 184.874 169.107 158.149 1.00 1.86 1004 VAL A C 1
ATOM 8143 O O . VAL A 1 1024 ? 183.792 169.454 157.666 1.00 1.83 1004 VAL A O 1
ATOM 8147 N N . GLY A 1 1025 ? 185.196 167.823 158.317 1.00 3.35 1005 GLY A N 1
ATOM 8148 C CA . GLY A 1 1025 ? 184.274 166.765 157.950 1.00 0.97 1005 GLY A CA 1
ATOM 8149 C C . GLY A 1 1025 ? 183.080 166.633 158.869 1.00 0.74 1005 GLY A C 1
ATOM 8150 O O . GLY A 1 1025 ? 182.076 166.029 158.478 1.00 0.61 1005 GLY A O 1
ATOM 8151 N N . SER A 1 1026 ? 183.163 167.180 160.079 1.00 0.61 1006 SER A N 1
ATOM 8152 C CA . SER A 1 1026 ? 182.031 167.187 160.995 1.00 0.36 1006 SER A CA 1
ATOM 8153 C C . SER A 1 1026 ? 181.008 168.259 160.652 1.00 0.57 1006 SER A C 1
ATOM 8154 O O . SER A 1 1026 ? 180.040 168.434 161.399 1.00 0.62 1006 SER A O 1
ATOM 8157 N N . ARG A 1 1027 ? 181.206 168.975 159.550 1.00 0.71 1007 ARG A N 1
ATOM 8158 C CA . ARG A 1 1027 ? 180.274 169.975 159.056 1.00 0.47 1007 ARG A CA 1
ATOM 8159 C C . ARG A 1 1027 ? 179.830 169.578 157.657 1.00 0.64 1007 ARG A C 1
ATOM 8160 O O . ARG A 1 1027 ? 180.641 169.110 156.851 1.00 0.97 1007 ARG A O 1
ATOM 8168 N N . ALA A 1 1028 ? 178.540 169.751 157.372 1.00 0.66 1008 ALA A N 1
ATOM 8169 C CA . ALA A 1 1028 ? 178.027 169.469 156.038 1.00 0.52 1008 ALA A CA 1
ATOM 8170 C C . ALA A 1 1028 ? 178.695 170.385 155.021 1.00 1.28 1008 ALA A C 1
ATOM 8171 O O . ALA A 1 1028 ? 178.476 171.600 155.031 1.00 2.37 1008 ALA A O 1
ATOM 8173 N N . LEU A 1 1029 ? 179.521 169.810 154.147 1.00 1.07 1009 LEU A N 1
ATOM 8174 C CA . LEU A 1 1029 ? 180.312 170.612 153.220 1.00 0.93 1009 LEU A CA 1
ATOM 8175 C C . LEU A 1 1029 ? 179.498 171.024 152.000 1.00 1.52 1009 LEU A C 1
ATOM 8176 O O . LEU A 1 1029 ? 179.508 172.194 151.603 1.00 3.64 1009 LEU A O 1
ATOM 8181 N N . MET A 1 1030 ? 178.797 170.075 151.390 1.00 1.38 1010 MET A N 1
ATOM 8182 C CA . MET A 1 1030 ? 178.024 170.317 150.183 1.00 2.12 1010 MET A CA 1
ATOM 8183 C C . MET A 1 1030 ? 176.550 170.072 150.460 1.00 2.51 1010 MET A C 1
ATOM 8184 O O . MET A 1 1030 ? 176.192 169.172 151.226 1.00 3.38 1010 MET A O 1
ATOM 8189 N N . LYS A 1 1031 ? 175.700 170.885 149.843 1.00 2.19 1011 LYS A N 1
ATOM 8190 C CA . LYS A 1 1031 ? 174.267 170.663 149.926 1.00 1.95 1011 LYS A CA 1
ATOM 8191 C C . LYS A 1 1031 ? 173.868 169.470 149.066 1.00 2.18 1011 LYS A C 1
ATOM 8192 O O . LYS A 1 1031 ? 174.447 169.218 148.006 1.00 5.31 1011 LYS A O 1
ATOM 8198 N N . GLU A 1 1032 ? 172.876 168.722 149.540 1.00 2.12 1012 GLU A N 1
ATOM 8199 C CA . GLU A 1 1032 ? 172.379 167.587 148.777 1.00 2.76 1012 GLU A CA 1
ATOM 8200 C C . GLU A 1 1032 ? 171.635 168.069 147.539 1.00 2.75 1012 GLU A C 1
ATOM 8201 O O . GLU A 1 1032 ? 170.897 169.056 147.580 1.00 3.78 1012 GLU A O 1
ATOM 8207 N N . GLY A 1 1033 ? 171.836 167.362 146.432 1.00 1.48 1013 GLY A N 1
ATOM 8208 C CA . GLY A 1 1033 ? 171.266 167.765 145.164 1.00 0.67 1013 GLY A CA 1
ATOM 8209 C C . GLY A 1 1033 ? 172.334 168.104 144.147 1.00 0.18 1013 GLY A C 1
ATOM 8210 O O . GLY A 1 1033 ? 173.140 169.013 144.362 1.00 0.29 1013 GLY A O 1
ATOM 8211 N N . ILE A 1 1034 ? 172.349 167.378 143.035 1.00 0.09 1014 ILE A N 1
ATOM 8212 C CA . ILE A 1 1034 ? 173.351 167.550 141.990 1.00 0.05 1014 ILE A CA 1
ATOM 8213 C C . ILE A 1 1034 ? 172.733 168.337 140.845 1.00 0.06 1014 ILE A C 1
ATOM 8214 O O . ILE A 1 1034 ? 171.545 168.183 140.535 1.00 0.05 1014 ILE A O 1
ATOM 8219 N N . PHE A 1 1035 ? 173.540 169.183 140.215 1.00 0.08 1015 PHE A N 1
ATOM 8220 C CA . PHE A 1 1035 ? 173.088 170.058 139.144 1.00 0.09 1015 PHE A CA 1
ATOM 8221 C C . PHE A 1 1035 ? 173.746 169.656 137.833 1.00 0.07 1015 PHE A C 1
ATOM 8222 O O . PHE A 1 1035 ? 174.933 169.317 137.800 1.00 0.07 1015 PHE A O 1
ATOM 8230 N N . ALA A 1 1036 ? 172.967 169.688 136.756 1.00 0.11 1016 ALA A N 1
ATOM 8231 C CA . ALA A 1 1036 ? 173.515 169.429 135.435 1.00 0.14 1016 ALA A CA 1
ATOM 8232 C C . ALA A 1 1036 ? 174.294 170.645 134.955 1.00 0.32 1016 ALA A C 1
ATOM 8233 O O . ALA A 1 1036 ? 173.796 171.772 135.006 1.00 1.37 1016 ALA A O 1
ATOM 8235 N N . GLU A 1 1037 ? 175.516 170.418 134.487 1.00 0.23 1017 GLU A N 1
ATOM 8236 C CA . GLU A 1 1037 ? 176.377 171.485 133.995 1.00 0.41 1017 GLU A CA 1
ATOM 8237 C C . GLU A 1 1037 ? 176.585 171.276 132.504 1.00 0.67 1017 GLU A C 1
ATOM 8238 O O . GLU A 1 1037 ? 177.113 170.241 132.085 1.00 2.11 1017 GLU A O 1
ATOM 8244 N N . HIS A 1 1038 ? 176.171 172.258 131.712 1.00 0.57 1018 HIS A N 1
ATOM 8245 C CA . HIS A 1 1038 ? 176.042 172.108 130.275 1.00 0.39 1018 HIS A CA 1
ATOM 8246 C C . HIS A 1 1038 ? 176.870 173.169 129.565 1.00 0.58 1018 HIS A C 1
ATOM 8247 O O . HIS A 1 1038 ? 177.226 174.199 130.144 1.00 0.91 1018 HIS A O 1
ATOM 8254 N N . PHE A 1 1039 ? 177.175 172.908 128.296 1.00 0.88 1019 PHE A N 1
ATOM 8255 C CA . PHE A 1 1039 ? 177.900 173.848 127.455 1.00 1.04 1019 PHE A CA 1
ATOM 8256 C C . PHE A 1 1039 ? 177.123 174.089 126.170 1.00 1.38 1019 PHE A C 1
ATOM 8257 O O . PHE A 1 1039 ? 176.561 173.156 125.589 1.00 2.33 1019 PHE A O 1
ATOM 8265 N N . LEU A 1 1040 ? 177.091 175.342 125.739 1.00 1.45 1020 LEU A N 1
ATOM 8266 C CA . LEU A 1 1040 ? 176.353 175.704 124.535 1.00 2.24 1020 LEU A CA 1
ATOM 8267 C C . LEU A 1 1040 ? 177.046 175.139 123.300 1.00 2.78 1020 LEU A C 1
ATOM 8268 O O . LEU A 1 1040 ? 178.265 175.284 123.159 1.00 4.17 1020 LEU A O 1
ATOM 8273 N N . PRO A 1 1041 ? 176.317 174.492 122.395 1.00 2.68 1021 PRO A N 1
ATOM 8274 C CA . PRO A 1 1041 ? 176.938 173.991 121.165 1.00 2.48 1021 PRO A CA 1
ATOM 8275 C C . PRO A 1 1041 ? 177.312 175.129 120.228 1.00 5.36 1021 PRO A C 1
ATOM 8276 O O . PRO A 1 1041 ? 176.771 176.234 120.291 1.00 7.82 1021 PRO A O 1
ATOM 8280 N N . ILE A 1 1042 ? 178.262 174.840 119.345 1.00 7.56 1022 ILE A N 1
ATOM 8281 C CA . ILE A 1 1042 ? 178.729 175.793 118.344 1.00 6.44 1022 ILE A CA 1
ATOM 8282 C C . ILE A 1 1042 ? 178.359 175.249 116.971 1.00 6.45 1022 ILE A C 1
ATOM 8283 O O . ILE A 1 1042 ? 178.779 174.148 116.598 1.00 9.03 1022 ILE A O 1
ATOM 8288 N N . LEU A 1 1043 ? 177.575 176.020 116.223 1.00 7.74 1023 LEU A N 1
ATOM 8289 C CA . LEU A 1 1043 ? 177.097 175.628 114.903 1.00 9.13 1023 LEU A CA 1
ATOM 8290 C C . LEU A 1 1043 ? 177.804 176.458 113.843 1.00 8.01 1023 LEU A C 1
ATOM 8291 O O . LEU A 1 1043 ? 177.889 177.684 113.967 1.00 10.78 1023 LEU A O 1
ATOM 8296 N N . VAL A 1 1044 ? 178.310 175.794 112.806 1.00 9.01 1024 VAL A N 1
ATOM 8297 C CA . VAL A 1 1044 ? 179.036 176.455 111.726 1.00 13.56 1024 VAL A CA 1
ATOM 8298 C C . VAL A 1 1044 ? 178.466 175.989 110.393 1.00 15.12 1024 VAL A C 1
ATOM 8299 O O . VAL A 1 1044 ? 178.520 174.796 110.074 1.00 16.19 1024 VAL A O 1
ATOM 8303 N N . ARG A 1 1045 ? 177.932 176.930 109.615 1.00 15.38 1025 ARG A N 1
ATOM 8304 C CA . ARG A 1 1045 ? 177.510 176.667 108.244 1.00 17.19 1025 ARG A CA 1
ATOM 8305 C C . ARG A 1 1045 ? 178.618 176.944 107.240 1.00 20.16 1025 ARG A C 1
ATOM 8306 O O . ARG A 1 1045 ? 178.641 176.340 106.161 1.00 21.30 1025 ARG A O 1
ATOM 8314 N N . GLY A 1 1046 ? 179.537 177.836 107.589 1.00 20.10 1026 GLY A N 1
ATOM 8315 C CA . GLY A 1 1046 ? 180.540 178.356 106.684 1.00 16.23 1026 GLY A CA 1
ATOM 8316 C C . GLY A 1 1046 ? 181.204 179.542 107.346 1.00 17.61 1026 GLY A C 1
ATOM 8317 O O . GLY A 1 1046 ? 181.683 179.435 108.479 1.00 19.06 1026 GLY A O 1
ATOM 8318 N N . ASP A 1 1047 ? 181.247 180.681 106.652 1.00 15.59 1027 ASP A N 1
ATOM 8319 C CA . ASP A 1 1047 ? 181.606 181.925 107.321 1.00 17.51 1027 ASP A CA 1
ATOM 8320 C C . ASP A 1 1047 ? 180.629 182.270 108.438 1.00 19.93 1027 ASP A C 1
ATOM 8321 O O . ASP A 1 1047 ? 180.980 183.039 109.340 1.00 22.53 1027 ASP A O 1
ATOM 8326 N N . ASP A 1 1048 ? 179.416 181.719 108.399 1.00 18.25 1028 ASP A N 1
ATOM 8327 C CA . ASP A 1 1048 ? 178.416 181.941 109.434 1.00 16.25 1028 ASP A CA 1
ATOM 8328 C C . ASP A 1 1048 ? 178.594 180.931 110.561 1.00 17.35 1028 ASP A C 1
ATOM 8329 O O . ASP A 1 1048 ? 178.647 179.721 110.318 1.00 16.47 1028 ASP A O 1
ATOM 8334 N N . CYS A 1 1049 ? 178.684 181.434 111.789 1.00 16.78 1029 CYS A N 1
ATOM 8335 C CA . CYS A 1 1049 ? 178.816 180.595 112.970 1.00 11.97 1029 CYS A CA 1
ATOM 8336 C C . CYS A 1 1049 ? 177.990 181.189 114.098 1.00 12.44 1029 CYS A C 1
ATOM 8337 O O . CYS A 1 1049 ? 177.994 182.406 114.306 1.00 14.45 1029 CYS A O 1
ATOM 8340 N N . ARG A 1 1050 ? 177.283 180.328 114.824 1.00 10.12 1030 ARG A N 1
ATOM 8341 C CA . ARG A 1 1050 ? 176.406 180.764 115.899 1.00 10.98 1030 ARG A CA 1
ATOM 8342 C C . ARG A 1 1050 ? 176.645 179.935 117.150 1.00 9.87 1030 ARG A C 1
ATOM 8343 O O . ARG A 1 1050 ? 177.000 178.756 117.077 1.00 10.29 1030 ARG A O 1
ATOM 8351 N N . ILE A 1 1051 ? 176.446 180.572 118.299 1.00 9.06 1031 ILE A N 1
ATOM 8352 C CA . ILE A 1 1051 ? 176.486 179.907 119.594 1.00 7.91 1031 ILE A CA 1
ATOM 8353 C C . ILE A 1 1051 ? 175.053 179.580 119.982 1.00 6.45 1031 ILE A C 1
ATOM 8354 O O . ILE A 1 1051 ? 174.229 180.486 120.144 1.00 7.86 1031 ILE A O 1
ATOM 8359 N N . GLY A 1 1052 ? 174.747 178.298 120.128 1.00 5.58 1032 GLY A N 1
ATOM 8360 C CA . GLY A 1 1052 ? 173.410 177.917 120.539 1.00 4.23 1032 GLY A CA 1
ATOM 8361 C C . GLY A 1 1052 ? 173.088 176.499 120.104 1.00 4.17 1032 GLY A C 1
ATOM 8362 O O . GLY A 1 1052 ? 173.973 175.729 119.742 1.00 6.37 1032 GLY A O 1
ATOM 8363 N N . PHE A 1 1053 ? 171.794 176.190 120.144 1.00 5.43 1033 PHE A N 1
ATOM 8364 C CA . PHE A 1 1053 ? 171.283 174.847 119.909 1.00 5.49 1033 PHE A CA 1
ATOM 8365 C C . PHE A 1 1053 ? 170.830 174.618 118.475 1.00 7.00 1033 PHE A C 1
ATOM 8366 O O . PHE A 1 1053 ? 171.136 173.573 117.894 1.00 7.53 1033 PHE A O 1
ATOM 8374 N N . ASP A 1 1054 ? 170.109 175.570 117.889 1.00 8.34 1034 ASP A N 1
ATOM 8375 C CA . ASP A 1 1054 ? 169.632 175.449 116.520 1.00 8.86 1034 ASP A CA 1
ATOM 8376 C C . ASP A 1 1054 ? 169.728 176.802 115.830 1.00 11.21 1034 ASP A C 1
ATOM 8377 O O . ASP A 1 1054 ? 169.843 177.846 116.475 1.00 14.33 1034 ASP A O 1
ATOM 8382 N N . TRP A 1 1055 ? 169.670 176.768 114.500 1.00 11.86 1035 TRP A N 1
ATOM 8383 C CA . TRP A 1 1055 ? 169.906 177.947 113.675 1.00 10.71 1035 TRP A CA 1
ATOM 8384 C C . TRP A 1 1055 ? 168.805 178.994 113.775 1.00 10.11 1035 TRP A C 1
ATOM 8385 O O . TRP A 1 1055 ? 168.899 180.020 113.093 1.00 14.72 1035 TRP A O 1
ATOM 8396 N N . SER A 1 1056 ? 167.777 178.778 114.589 1.00 10.28 1036 SER A N 1
ATOM 8397 C CA . SER A 1 1056 ? 166.747 179.789 114.765 1.00 12.42 1036 SER A CA 1
ATOM 8398 C C . SER A 1 1056 ? 167.286 180.972 115.567 1.00 13.00 1036 SER A C 1
ATOM 8399 O O . SER A 1 1056 ? 168.315 180.886 116.243 1.00 11.68 1036 SER A O 1
ATOM 8402 N N . GLU A 1 1057 ? 166.572 182.096 115.472 1.00 15.19 1037 GLU A N 1
ATOM 8403 C CA . GLU A 1 1057 ? 166.994 183.305 116.173 1.00 14.14 1037 GLU A CA 1
ATOM 8404 C C . GLU A 1 1057 ? 166.940 183.121 117.684 1.00 14.73 1037 GLU A C 1
ATOM 8405 O O . GLU A 1 1057 ? 167.836 183.576 118.404 1.00 15.19 1037 GLU A O 1
ATOM 8411 N N . SER A 1 1058 ? 165.897 182.461 118.185 1.00 13.17 1038 SER A N 1
ATOM 8412 C CA . SER A 1 1058 ? 165.765 182.232 119.618 1.00 14.10 1038 SER A CA 1
ATOM 8413 C C . SER A 1 1058 ? 166.599 181.059 120.113 1.00 13.03 1038 SER A C 1
ATOM 8414 O O . SER A 1 1058 ? 166.775 180.916 121.328 1.00 11.05 1038 SER A O 1
ATOM 8417 N N . GLY A 1 1059 ? 167.111 180.223 119.216 1.00 14.38 1039 GLY A N 1
ATOM 8418 C CA . GLY A 1 1059 ? 167.892 179.066 119.587 1.00 11.50 1039 GLY A CA 1
ATOM 8419 C C . GLY A 1 1059 ? 169.391 179.237 119.529 1.00 8.90 1039 GLY A C 1
ATOM 8420 O O . GLY A 1 1059 ? 170.116 178.323 119.931 1.00 12.68 1039 GLY A O 1
ATOM 8421 N N . SER A 1 1060 ? 169.884 180.372 119.040 1.00 8.20 1040 SER A N 1
ATOM 8422 C CA . SER A 1 1060 ? 171.320 180.590 118.957 1.00 6.93 1040 SER A CA 1
ATOM 8423 C C . SER A 1 1060 ? 171.605 182.082 118.857 1.00 11.87 1040 SER A C 1
ATOM 8424 O O . SER A 1 1060 ? 170.715 182.888 118.572 1.00 15.60 1040 SER A O 1
ATOM 8427 N N . VAL A 1 1061 ? 172.866 182.432 119.096 1.00 11.53 1041 VAL A N 1
ATOM 8428 C CA . VAL A 1 1061 ? 173.352 183.804 119.024 1.00 8.71 1041 VAL A CA 1
ATOM 8429 C C . VAL A 1 1061 ? 174.444 183.868 117.966 1.00 12.33 1041 VAL A C 1
ATOM 8430 O O . VAL A 1 1061 ? 175.389 183.071 117.995 1.00 11.82 1041 VAL A O 1
ATOM 8434 N N . LYS A 1 1062 ? 174.312 184.812 117.036 1.00 12.80 1042 LYS A N 1
ATOM 8435 C CA . LYS A 1 1062 ? 175.273 184.934 115.949 1.00 12.59 1042 LYS A CA 1
ATOM 8436 C C . LYS A 1 1062 ? 176.644 185.321 116.485 1.00 12.81 1042 LYS A C 1
ATOM 8437 O O . LYS A 1 1062 ? 176.761 186.121 117.417 1.00 12.65 1042 LYS A O 1
ATOM 8443 N N . VAL A 1 1063 ? 177.685 184.757 115.881 1.00 14.05 1043 VAL A N 1
ATOM 8444 C CA . VAL A 1 1063 ? 179.063 185.024 116.269 1.00 14.29 1043 VAL A CA 1
ATOM 8445 C C . VAL A 1 1063 ? 179.737 185.806 115.153 1.00 16.03 1043 VAL A C 1
ATOM 8446 O O . VAL A 1 1063 ? 179.782 185.350 114.004 1.00 18.71 1043 VAL A O 1
ATOM 8450 N N . LYS A 1 1064 ? 180.264 186.976 115.493 1.00 14.58 1044 LYS A N 1
ATOM 8451 C CA . LYS A 1 1064 ? 181.059 187.776 114.574 1.00 15.62 1044 LYS A CA 1
ATOM 8452 C C . LYS A 1 1064 ? 182.529 187.478 114.827 1.00 18.11 1044 LYS A C 1
ATOM 8453 O O . LYS A 1 1064 ? 182.968 187.452 115.982 1.00 19.25 1044 LYS A O 1
ATOM 8459 N N . ASP A 1 1065 ? 183.279 187.245 113.750 1.00 17.75 1045 ASP A N 1
ATOM 8460 C CA . ASP A 1 1065 ? 184.692 186.873 113.829 1.00 18.13 1045 ASP A CA 1
ATOM 8461 C C . ASP A 1 1065 ? 184.861 185.574 114.623 1.00 17.23 1045 ASP A C 1
ATOM 8462 O O . ASP A 1 1065 ? 185.492 185.530 115.680 1.00 17.45 1045 ASP A O 1
ATOM 8467 N N . ALA A 1 1066 ? 184.269 184.504 114.084 1.00 17.05 1046 ALA A N 1
ATOM 8468 C CA . ALA A 1 1066 ? 184.288 183.208 114.752 1.00 15.06 1046 ALA A CA 1
ATOM 8469 C C . ALA A 1 1066 ? 185.673 182.576 114.778 1.00 13.50 1046 ALA A C 1
ATOM 8470 O O . ALA A 1 1066 ? 185.901 181.649 115.564 1.00 15.42 1046 ALA A O 1
ATOM 8472 N N . ASP A 1 1067 ? 186.593 183.042 113.931 1.00 15.56 1047 ASP A N 1
ATOM 8473 C CA . ASP A 1 1067 ? 187.937 182.475 113.920 1.00 15.93 1047 ASP A CA 1
ATOM 8474 C C . ASP A 1 1067 ? 188.644 182.705 115.249 1.00 17.45 1047 ASP A C 1
ATOM 8475 O O . ASP A 1 1067 ? 189.381 181.834 115.722 1.00 18.07 1047 ASP A O 1
ATOM 8480 N N . LYS A 1 1068 ? 188.431 183.868 115.871 1.00 15.92 1048 LYS A N 1
ATOM 8481 C CA . LYS A 1 1068 ? 188.988 184.103 117.200 1.00 12.63 1048 LYS A CA 1
ATOM 8482 C C . LYS A 1 1068 ? 188.413 183.126 118.217 1.00 13.18 1048 LYS A C 1
ATOM 8483 O O . LYS A 1 1068 ? 189.149 182.565 119.042 1.00 18.31 1048 LYS A O 1
ATOM 8489 N N . LEU A 1 1069 ? 187.097 182.900 118.163 1.00 14.16 1049 LEU A N 1
ATOM 8490 C CA . LEU A 1 1069 ? 186.458 181.967 119.085 1.00 13.82 1049 LEU A CA 1
ATOM 8491 C C . LEU A 1 1069 ? 187.024 180.564 118.928 1.00 12.62 1049 LEU A C 1
ATOM 8492 O O . LEU A 1 1069 ? 187.283 179.875 119.922 1.00 12.71 1049 LEU A O 1
ATOM 8497 N N . PHE A 1 1070 ? 187.222 180.121 117.686 1.00 11.75 1050 PHE A N 1
ATOM 8498 C CA . PHE A 1 1070 ? 187.753 178.781 117.470 1.00 11.85 1050 PHE A CA 1
ATOM 8499 C C . PHE A 1 1070 ? 189.238 178.700 117.793 1.00 13.29 1050 PHE A C 1
ATOM 8500 O O . PHE A 1 1070 ? 189.732 177.627 118.156 1.00 15.85 1050 PHE A O 1
ATOM 8508 N N . GLY A 1 1071 ? 189.965 179.810 117.661 1.00 11.24 1051 GLY A N 1
ATOM 8509 C CA . GLY A 1 1071 ? 191.357 179.821 118.071 1.00 13.25 1051 GLY A CA 1
ATOM 8510 C C . GLY A 1 1071 ? 191.516 179.698 119.572 1.00 13.96 1051 GLY A C 1
ATOM 8511 O O . GLY A 1 1071 ? 192.420 179.011 120.055 1.00 15.51 1051 GLY A O 1
ATOM 8512 N N . VAL A 1 1072 ? 190.647 180.368 120.333 1.00 12.87 1052 VAL A N 1
ATOM 8513 C CA . VAL A 1 1072 ? 190.697 180.236 121.787 1.00 12.42 1052 VAL A CA 1
ATOM 8514 C C . VAL A 1 1072 ? 190.362 178.810 122.208 1.00 11.04 1052 VAL A C 1
ATOM 8515 O O . VAL A 1 1072 ? 191.041 178.222 123.057 1.00 11.55 1052 VAL A O 1
ATOM 8519 N N . LEU A 1 1073 ? 189.325 178.224 121.612 1.00 11.10 1053 LEU A N 1
ATOM 8520 C CA . LEU A 1 1073 ? 188.846 176.892 121.981 1.00 9.86 1053 LEU A CA 1
ATOM 8521 C C . LEU A 1 1073 ? 189.355 175.814 121.034 1.00 13.87 1053 LEU A C 1
ATOM 8522 O O . LEU A 1 1073 ? 188.633 174.862 120.726 1.00 17.74 1053 LEU A O 1
ATOM 8527 N N . ASP A 1 1074 ? 190.594 175.942 120.553 1.00 13.57 1054 ASP A N 1
ATOM 8528 C CA . ASP A 1 1074 ? 191.097 175.013 119.545 1.00 12.66 1054 ASP A CA 1
ATOM 8529 C C . ASP A 1 1074 ? 191.180 173.582 120.072 1.00 16.95 1054 ASP A C 1
ATOM 8530 O O . ASP A 1 1074 ? 190.851 172.631 119.353 1.00 19.01 1054 ASP A O 1
ATOM 8535 N N . GLY A 1 1075 ? 191.609 173.408 121.319 1.00 14.38 1055 GLY A N 1
ATOM 8536 C CA . GLY A 1 1075 ? 191.783 172.091 121.892 1.00 11.33 1055 GLY A CA 1
ATOM 8537 C C . GLY A 1 1075 ? 190.650 171.582 122.752 1.00 14.01 1055 GLY A C 1
ATOM 8538 O O . GLY A 1 1075 ? 190.755 170.477 123.294 1.00 13.17 1055 GLY A O 1
ATOM 8539 N N . LEU A 1 1076 ? 189.567 172.345 122.898 1.00 17.35 1056 LEU A N 1
ATOM 8540 C CA . LEU A 1 1076 ? 188.474 171.978 123.785 1.00 13.75 1056 LEU A CA 1
ATOM 8541 C C . LEU A 1 1076 ? 187.196 171.592 123.056 1.00 11.52 1056 LEU A C 1
ATOM 8542 O O . LEU A 1 1076 ? 186.250 171.134 123.706 1.00 12.53 1056 LEU A O 1
ATOM 8547 N N . LEU A 1 1077 ? 187.138 171.759 121.740 1.00 10.56 1057 LEU A N 1
ATOM 8548 C CA . LEU A 1 1077 ? 185.927 171.512 120.973 1.00 11.87 1057 LEU A CA 1
ATOM 8549 C C . LEU A 1 1077 ? 186.015 170.181 120.240 1.00 11.95 1057 LEU A C 1
ATOM 8550 O O . LEU A 1 1077 ? 187.068 169.821 119.706 1.00 17.45 1057 LEU A O 1
ATOM 8555 N N . LYS A 1 1078 ? 184.902 169.456 120.220 1.00 7.73 1058 LYS A N 1
ATOM 8556 C CA . LYS A 1 1078 ? 184.781 168.218 119.468 1.00 9.23 1058 LYS A CA 1
ATOM 8557 C C . LYS A 1 1078 ? 183.648 168.353 118.459 1.00 13.18 1058 LYS A C 1
ATOM 8558 O O . LYS A 1 1078 ? 182.671 169.073 118.689 1.00 11.51 1058 LYS A O 1
ATOM 8564 N N . GLN A 1 1079 ? 183.796 167.672 117.328 1.00 14.28 1059 GLN A N 1
ATOM 8565 C CA . GLN A 1 1079 ? 182.871 167.788 116.213 1.00 13.55 1059 GLN A CA 1
ATOM 8566 C C . GLN A 1 1079 ? 181.974 166.559 116.139 1.00 16.93 1059 GLN A C 1
ATOM 8567 O O . GLN A 1 1079 ? 182.346 165.469 116.582 1.00 16.97 1059 GLN A O 1
ATOM 8573 N N . SER A 1 1080 ? 180.782 166.751 115.577 1.00 17.90 1060 SER A N 1
ATOM 8574 C CA . SER A 1 1080 ? 179.847 165.648 115.410 1.00 17.39 1060 SER A CA 1
ATOM 8575 C C . SER A 1 1080 ? 180.415 164.610 114.450 1.00 20.22 1060 SER A C 1
ATOM 8576 O O . SER A 1 1080 ? 181.041 164.946 113.441 1.00 19.27 1060 SER A O 1
ATOM 8579 N N . GLN A 1 1081 ? 180.191 163.334 114.772 1.00 18.17 1061 GLN A N 1
ATOM 8580 C CA . GLN A 1 1081 ? 180.768 162.256 113.974 1.00 18.53 1061 GLN A CA 1
ATOM 8581 C C . GLN A 1 1081 ? 180.047 162.105 112.640 1.00 23.38 1061 GLN A C 1
ATOM 8582 O O . GLN A 1 1081 ? 180.681 162.086 111.579 1.00 22.32 1061 GLN A O 1
ATOM 8588 N N . LYS A 1 1082 ? 178.721 161.997 112.672 1.00 21.60 1062 LYS A N 1
ATOM 8589 C CA . LYS A 1 1082 ? 177.941 161.798 111.454 1.00 19.28 1062 LYS A CA 1
ATOM 8590 C C . LYS A 1 1082 ? 177.921 163.090 110.647 1.00 23.04 1062 LYS A C 1
ATOM 8591 O O . LYS A 1 1082 ? 177.221 164.044 111.001 1.00 23.57 1062 LYS A O 1
ATOM 8597 N N . ARG A 1 1083 ? 178.690 163.122 109.561 1.00 19.51 1063 ARG A N 1
ATOM 8598 C CA . ARG A 1 1083 ? 178.787 164.315 108.734 1.00 21.28 1063 ARG A CA 1
ATOM 8599 C C . ARG A 1 1083 ? 177.633 164.385 107.744 1.00 23.62 1063 ARG A C 1
ATOM 8600 O O . ARG A 1 1083 ? 177.280 163.391 107.103 1.00 26.76 1063 ARG A O 1
ATOM 8608 N N . SER A 1 1084 ? 177.046 165.571 107.626 1.00 20.19 1064 SER A N 1
ATOM 8609 C CA . SER A 1 1084 ? 175.962 165.817 106.689 1.00 20.97 1064 SER A CA 1
ATOM 8610 C C . SER A 1 1084 ? 176.502 166.370 105.374 1.00 22.52 1064 SER A C 1
ATOM 8611 O O . SER A 1 1084 ? 177.632 166.857 105.291 1.00 21.35 1064 SER A O 1
ATOM 8614 N N . VAL A 1 1085 ? 175.671 166.289 104.337 1.00 20.59 1065 VAL A N 1
ATOM 8615 C CA . VAL A 1 1085 ? 176.019 166.830 103.029 1.00 20.75 1065 VAL A CA 1
ATOM 8616 C C . VAL A 1 1085 ? 175.715 168.321 103.028 1.00 21.65 1065 VAL A C 1
ATOM 8617 O O . VAL A 1 1085 ? 174.592 168.737 102.720 1.00 24.73 1065 VAL A O 1
ATOM 8621 N N . ASN A 1 1086 ? 176.713 169.131 103.385 1.00 19.54 1066 ASN A N 1
ATOM 8622 C CA . ASN A 1 1086 ? 176.571 170.578 103.544 1.00 22.84 1066 ASN A CA 1
ATOM 8623 C C . ASN A 1 1086 ? 175.518 170.944 104.587 1.00 21.10 1066 ASN A C 1
ATOM 8624 O O . ASN A 1 1086 ? 174.947 172.038 104.540 1.00 18.22 1066 ASN A O 1
ATOM 8629 N N . GLY A 1 1087 ? 175.251 170.045 105.531 1.00 20.16 1067 GLY A N 1
ATOM 8630 C CA . GLY A 1 1087 ? 174.303 170.314 106.594 1.00 19.72 1067 GLY A CA 1
ATOM 8631 C C . GLY A 1 1087 ? 174.966 170.897 107.823 1.00 20.35 1067 GLY A C 1
ATOM 8632 O O . GLY A 1 1087 ? 174.783 170.390 108.933 1.00 19.46 1067 GLY A O 1
ATOM 8633 N N . PHE A 1 1088 ? 175.767 171.946 107.613 1.00 17.19 1068 PHE A N 1
ATOM 8634 C CA . PHE A 1 1088 ? 176.524 172.674 108.632 1.00 15.86 1068 PHE A CA 1
ATOM 8635 C C . PHE A 1 1088 ? 177.328 171.759 109.553 1.00 15.42 1068 PHE A C 1
ATOM 8636 O O . PHE A 1 1088 ? 177.378 170.541 109.357 1.00 18.70 1068 PHE A O 1
ATOM 8644 N N . GLU A 1 1089 ? 178.000 172.347 110.537 1.00 14.57 1069 GLU A N 1
ATOM 8645 C CA . GLU A 1 1089 ? 178.851 171.604 111.453 1.00 14.08 1069 GLU A CA 1
ATOM 8646 C C . GLU A 1 1089 ? 178.521 172.001 112.882 1.00 13.71 1069 GLU A C 1
ATOM 8647 O O . GLU A 1 1089 ? 178.321 173.182 113.176 1.00 11.75 1069 GLU A O 1
ATOM 8653 N N . THR A 1 1090 ? 178.464 171.011 113.767 1.00 12.65 1070 THR A N 1
ATOM 8654 C CA . THR A 1 1090 ? 178.196 171.235 115.181 1.00 10.39 1070 THR A CA 1
ATOM 8655 C C . THR A 1 1090 ? 179.468 170.955 115.967 1.00 11.81 1070 THR A C 1
ATOM 8656 O O . THR A 1 1090 ? 180.014 169.849 115.898 1.00 16.11 1070 THR A O 1
ATOM 8660 N N . TYR A 1 1091 ? 179.934 171.954 116.708 1.00 7.92 1071 TYR A N 1
ATOM 8661 C CA . TYR A 1 1091 ? 181.097 171.823 117.575 1.00 8.47 1071 TYR A CA 1
ATOM 8662 C C . TYR A 1 1091 ? 180.636 171.915 119.021 1.00 6.68 1071 TYR A C 1
ATOM 8663 O O . TYR A 1 1091 ? 180.064 172.929 119.432 1.00 7.22 1071 TYR A O 1
ATOM 8672 N N . THR A 1 1092 ? 180.889 170.861 119.787 1.00 7.83 1072 THR A N 1
ATOM 8673 C CA . THR A 1 1092 ? 180.494 170.794 121.183 1.00 6.08 1072 THR A CA 1
ATOM 8674 C C . THR A 1 1092 ? 181.732 170.747 122.066 1.00 7.49 1072 THR A C 1
ATOM 8675 O O . THR A 1 1092 ? 182.766 170.191 121.688 1.00 11.87 1072 THR A O 1
ATOM 8679 N N . VAL A 1 1093 ? 181.617 171.350 123.247 1.00 7.23 1073 VAL A N 1
ATOM 8680 C CA . VAL A 1 1093 ? 182.736 171.402 124.176 1.00 7.84 1073 VAL A CA 1
ATOM 8681 C C . VAL A 1 1093 ? 182.997 170.011 124.736 1.00 6.93 1073 VAL A C 1
ATOM 8682 O O . VAL A 1 1093 ? 182.076 169.327 125.201 1.00 7.38 1073 VAL A O 1
ATOM 8686 N N . ASP A 1 1094 ? 184.256 169.581 124.685 1.00 7.41 1074 ASP A N 1
ATOM 8687 C CA . ASP A 1 1094 ? 184.661 168.324 125.305 1.00 8.23 1074 ASP A CA 1
ATOM 8688 C C . ASP A 1 1094 ? 184.513 168.454 126.816 1.00 7.65 1074 ASP A C 1
ATOM 8689 O O . ASP A 1 1094 ? 185.226 169.238 127.449 1.00 9.97 1074 ASP A O 1
ATOM 8694 N N . ARG A 1 1095 ? 183.584 167.688 127.393 1.00 5.60 1075 ARG A N 1
ATOM 8695 C CA . ARG A 1 1095 ? 183.249 167.846 128.806 1.00 2.62 1075 ARG A CA 1
ATOM 8696 C C . ARG A 1 1095 ? 184.454 167.581 129.700 1.00 4.23 1075 ARG A C 1
ATOM 8697 O O . ARG A 1 1095 ? 184.749 168.363 130.612 1.00 6.14 1075 ARG A O 1
ATOM 8705 N N . ILE A 1 1096 ? 185.170 166.485 129.447 1.00 7.46 1076 ILE A N 1
ATOM 8706 C CA . ILE A 1 1096 ? 186.239 166.070 130.351 1.00 4.60 1076 ILE A CA 1
ATOM 8707 C C . ILE A 1 1096 ? 187.395 167.061 130.309 1.00 5.20 1076 ILE A C 1
ATOM 8708 O O . ILE A 1 1096 ? 187.905 167.486 131.352 1.00 6.53 1076 ILE A O 1
ATOM 8713 N N . LYS A 1 1097 ? 187.826 167.443 129.105 1.00 6.33 1077 LYS A N 1
ATOM 8714 C CA . LYS A 1 1097 ? 188.925 168.396 128.984 1.00 4.30 1077 LYS A CA 1
ATOM 8715 C C . LYS A 1 1097 ? 188.537 169.760 129.536 1.00 4.46 1077 LYS A C 1
ATOM 8716 O O . LYS A 1 1097 ? 189.353 170.431 130.178 1.00 8.23 1077 LYS A O 1
ATOM 8722 N N . ALA A 1 1098 ? 187.296 170.189 129.293 1.00 4.77 1078 ALA A N 1
ATOM 8723 C CA . ALA A 1 1098 ? 186.836 171.466 129.828 1.00 2.77 1078 ALA A CA 1
ATOM 8724 C C . ALA A 1 1098 ? 186.855 171.463 131.349 1.00 3.06 1078 ALA A C 1
ATOM 8725 O O . ALA A 1 1098 ? 187.307 172.426 131.977 1.00 3.69 1078 ALA A O 1
ATOM 8727 N N . PHE A 1 1099 ? 186.365 170.383 131.962 1.00 2.80 1079 PHE A N 1
ATOM 8728 C CA . PHE A 1 1099 ? 186.352 170.311 133.419 1.00 1.75 1079 PHE A CA 1
ATOM 8729 C C . PHE A 1 1099 ? 187.767 170.231 133.979 1.00 2.85 1079 PHE A C 1
ATOM 8730 O O . PHE A 1 1099 ? 188.062 170.827 135.022 1.00 4.61 1079 PHE A O 1
ATOM 8738 N N . GLU A 1 1100 ? 188.659 169.514 133.291 1.00 3.54 1080 GLU A N 1
ATOM 8739 C CA . GLU A 1 1100 ? 190.052 169.457 133.722 1.00 3.09 1080 GLU A CA 1
ATOM 8740 C C . GLU A 1 1100 ? 190.700 170.834 133.676 1.00 4.46 1080 GLU A C 1
ATOM 8741 O O . GLU A 1 1100 ? 191.429 171.216 134.597 1.00 7.34 1080 GLU A O 1
ATOM 8747 N N . LEU A 1 1101 ? 190.447 171.595 132.609 1.00 3.76 1081 LEU A N 1
ATOM 8748 C CA . LEU A 1 1101 ? 191.021 172.933 132.503 1.00 3.31 1081 LEU A CA 1
ATOM 8749 C C . LEU A 1 1101 ? 190.424 173.879 133.538 1.00 3.88 1081 LEU A C 1
ATOM 8750 O O . LEU A 1 1101 ? 191.133 174.726 134.097 1.00 5.86 1081 LEU A O 1
ATOM 8755 N N . LEU A 1 1102 ? 189.119 173.764 133.793 1.00 3.55 1082 LEU A N 1
ATOM 8756 C CA . LEU A 1 1102 ? 188.486 174.596 134.809 1.00 2.55 1082 LEU A CA 1
ATOM 8757 C C . LEU A 1 1102 ? 188.993 174.256 136.203 1.00 1.95 1082 LEU A C 1
ATOM 8758 O O . LEU A 1 1102 ? 189.005 175.123 137.083 1.00 4.47 1082 LEU A O 1
ATOM 8763 N N . HIS A 1 1103 ? 189.399 173.006 136.427 1.00 2.08 1083 HIS A N 1
ATOM 8764 C CA . HIS A 1 1103 ? 190.049 172.666 137.688 1.00 2.15 1083 HIS A CA 1
ATOM 8765 C C . HIS A 1 1103 ? 191.476 173.196 137.736 1.00 2.63 1083 HIS A C 1
ATOM 8766 O O . HIS A 1 1103 ? 191.939 173.652 138.787 1.00 4.61 1083 HIS A O 1
ATOM 8773 N N . ASP A 1 1104 ? 192.193 173.125 136.612 1.00 2.83 1084 ASP A N 1
ATOM 8774 C CA . ASP A 1 1104 ? 193.580 173.575 136.581 1.00 3.26 1084 ASP A CA 1
ATOM 8775 C C . ASP A 1 1104 ? 193.682 175.073 136.836 1.00 4.06 1084 ASP A C 1
ATOM 8776 O O . ASP A 1 1104 ? 194.553 175.523 137.588 1.00 5.14 1084 ASP A O 1
ATOM 8781 N N . VAL A 1 1105 ? 192.801 175.862 136.217 1.00 4.55 1085 VAL A N 1
ATOM 8782 C CA . VAL A 1 1105 ? 192.826 177.304 136.433 1.00 5.38 1085 VAL A CA 1
ATOM 8783 C C . VAL A 1 1105 ? 192.425 177.667 137.856 1.00 4.32 1085 VAL A C 1
ATOM 8784 O O . VAL A 1 1105 ? 192.725 178.773 138.318 1.00 5.08 1085 VAL A O 1
ATOM 8788 N N . PHE A 1 1106 ? 191.754 176.761 138.566 1.00 2.81 1086 PHE A N 1
ATOM 8789 C CA . PHE A 1 1106 ? 191.365 176.993 139.950 1.00 2.85 1086 PHE A CA 1
ATOM 8790 C C . PHE A 1 1106 ? 192.434 176.559 140.942 1.00 3.28 1086 PHE A C 1
ATOM 8791 O O . PHE A 1 1106 ? 192.590 177.193 141.991 1.00 3.25 1086 PHE A O 1
ATOM 8799 N N . ILE A 1 1107 ? 193.179 175.500 140.632 1.00 4.35 1087 ILE A N 1
ATOM 8800 C CA . ILE A 1 1107 ? 194.106 174.913 141.592 1.00 4.37 1087 ILE A CA 1
ATOM 8801 C C . ILE A 1 1107 ? 195.561 175.310 141.354 1.00 5.61 1087 ILE A C 1
ATOM 8802 O O . ILE A 1 1107 ? 196.386 175.158 142.268 1.00 6.66 1087 ILE A O 1
ATOM 8807 N N . ARG A 1 1108 ? 195.898 175.816 140.177 1.00 5.24 1088 ARG A N 1
ATOM 8808 C CA . ARG A 1 1108 ? 197.252 176.228 139.847 1.00 6.32 1088 ARG A CA 1
ATOM 8809 C C . ARG A 1 1108 ? 197.227 177.607 139.214 1.00 8.72 1088 ARG A C 1
ATOM 8810 O O . ARG A 1 1108 ? 196.227 178.004 138.607 1.00 9.20 1088 ARG A O 1
ATOM 8818 N N . PRO A 1 1109 ? 198.320 178.362 139.328 1.00 10.62 1089 PRO A N 1
ATOM 8819 C CA . PRO A 1 1109 ? 198.453 179.573 138.509 1.00 8.09 1089 PRO A CA 1
ATOM 8820 C C . PRO A 1 1109 ? 198.726 179.210 137.059 1.00 12.98 1089 PRO A C 1
ATOM 8821 O O . PRO A 1 1109 ? 199.829 178.774 136.714 1.00 13.39 1089 PRO A O 1
ATOM 8825 N N . CYS A 1 1110 ? 197.724 179.376 136.205 1.00 11.27 1090 CYS A N 1
ATOM 8826 C CA . CYS A 1 1110 ? 197.814 178.941 134.822 1.00 8.63 1090 CYS A CA 1
ATOM 8827 C C . CYS A 1 1110 ? 198.272 180.083 133.919 1.00 14.47 1090 CYS A C 1
ATOM 8828 O O . CYS A 1 1110 ? 198.296 181.253 134.308 1.00 16.39 1090 CYS A O 1
ATOM 8831 N N . SER A 1 1111 ? 198.644 179.723 132.694 1.00 13.65 1091 SER A N 1
ATOM 8832 C CA . SER A 1 1111 ? 199.050 180.709 131.709 1.00 10.61 1091 SER A CA 1
ATOM 8833 C C . SER A 1 1111 ? 197.842 181.516 131.238 1.00 11.01 1091 SER A C 1
ATOM 8834 O O . SER A 1 1111 ? 196.686 181.170 131.494 1.00 12.00 1091 SER A O 1
ATOM 8837 N N . GLN A 1 1112 ? 198.127 182.619 130.541 1.00 13.16 1092 GLN A N 1
ATOM 8838 C CA . GLN A 1 1112 ? 197.055 183.484 130.058 1.00 10.47 1092 GLN A CA 1
ATOM 8839 C C . GLN A 1 1112 ? 196.168 182.768 129.049 1.00 12.47 1092 GLN A C 1
ATOM 8840 O O . GLN A 1 1112 ? 194.959 183.024 128.994 1.00 14.76 1092 GLN A O 1
ATOM 8846 N N . LYS A 1 1113 ? 196.748 181.877 128.240 1.00 13.13 1093 LYS A N 1
ATOM 8847 C CA . LYS A 1 1113 ? 195.949 181.101 127.298 1.00 10.06 1093 LYS A CA 1
ATOM 8848 C C . LYS A 1 1113 ? 194.922 180.243 128.023 1.00 9.99 1093 LYS A C 1
ATOM 8849 O O . LYS A 1 1113 ? 193.750 180.194 127.630 1.00 9.28 1093 LYS A O 1
ATOM 8855 N N . MET A 1 1114 ? 195.342 179.566 129.094 1.00 9.73 1094 MET A N 1
ATOM 8856 C CA . MET A 1 1114 ? 194.417 178.731 129.850 1.00 6.76 1094 MET A CA 1
ATOM 8857 C C . MET A 1 1114 ? 193.356 179.572 130.547 1.00 6.27 1094 MET A C 1
ATOM 8858 O O . MET A 1 1114 ? 192.202 179.150 130.659 1.00 7.81 1094 MET A O 1
ATOM 8863 N N . LEU A 1 1115 ? 193.725 180.764 131.022 1.00 5.95 1095 LEU A N 1
ATOM 8864 C CA . LEU A 1 1115 ? 192.741 181.637 131.655 1.00 6.01 1095 LEU A CA 1
ATOM 8865 C C . LEU A 1 1115 ? 191.700 182.119 130.651 1.00 5.64 1095 LEU A C 1
ATOM 8866 O O . LEU A 1 1115 ? 190.504 182.172 130.964 1.00 6.58 1095 LEU A O 1
ATOM 8871 N N . GLU A 1 1116 ? 192.131 182.472 129.437 1.00 7.82 1096 GLU A N 1
ATOM 8872 C CA . GLU A 1 1116 ? 191.179 182.845 128.395 1.00 7.98 1096 GLU A CA 1
ATOM 8873 C C . GLU A 1 1116 ? 190.280 181.670 128.028 1.00 5.88 1096 GLU A C 1
ATOM 8874 O O . GLU A 1 1116 ? 189.070 181.839 127.826 1.00 5.19 1096 GLU A O 1
ATOM 8880 N N . GLN A 1 1117 ? 190.859 180.471 127.935 1.00 6.33 1097 GLN A N 1
ATOM 8881 C CA . GLN A 1 1117 ? 190.065 179.283 127.647 1.00 5.15 1097 GLN A CA 1
ATOM 8882 C C . GLN A 1 1117 ? 189.028 179.040 128.734 1.00 4.15 1097 GLN A C 1
ATOM 8883 O O . GLN A 1 1117 ? 187.878 178.699 128.439 1.00 6.02 1097 GLN A O 1
ATOM 8889 N N . ALA A 1 1118 ? 189.417 179.217 129.997 1.00 3.63 1098 ALA A N 1
ATOM 8890 C CA . ALA A 1 1118 ? 188.478 179.048 131.100 1.00 2.79 1098 ALA A CA 1
ATOM 8891 C C . ALA A 1 1118 ? 187.375 180.097 131.053 1.00 3.66 1098 ALA A C 1
ATOM 8892 O O . ALA A 1 1118 ? 186.210 179.795 131.332 1.00 7.56 1098 ALA A O 1
ATOM 8894 N N . GLU A 1 1119 ? 187.724 181.339 130.706 1.00 4.96 1099 GLU A N 1
ATOM 8895 C CA . GLU A 1 1119 ? 186.708 182.380 130.587 1.00 5.28 1099 GLU A CA 1
ATOM 8896 C C . GLU A 1 1119 ? 185.695 182.042 129.501 1.00 4.44 1099 GLU A C 1
ATOM 8897 O O . GLU A 1 1119 ? 184.483 182.188 129.703 1.00 6.13 1099 GLU A O 1
ATOM 8903 N N . VAL A 1 1120 ? 186.170 181.575 128.345 1.00 6.55 1100 VAL A N 1
ATOM 8904 C CA . VAL A 1 1120 ? 185.249 181.223 127.267 1.00 4.87 1100 VAL A CA 1
ATOM 8905 C C . VAL A 1 1120 ? 184.407 180.011 127.651 1.00 6.15 1100 VAL A C 1
ATOM 8906 O O . VAL A 1 1120 ? 183.213 179.943 127.333 1.00 8.53 1100 VAL A O 1
ATOM 8910 N N . LEU A 1 1121 ? 185.012 179.035 128.333 1.00 5.60 1101 LEU A N 1
ATOM 8911 C CA . LEU A 1 1121 ? 184.260 177.870 128.785 1.00 2.61 1101 LEU A CA 1
ATOM 8912 C C . LEU A 1 1121 ? 183.155 178.272 129.749 1.00 3.65 1101 LEU A C 1
ATOM 8913 O O . LEU A 1 1121 ? 182.030 177.767 129.661 1.00 5.67 1101 LEU A O 1
ATOM 8918 N N . GLU A 1 1122 ? 183.457 179.180 130.678 1.00 3.45 1102 GLU A N 1
ATOM 8919 C CA . GLU A 1 1122 ? 182.446 179.639 131.622 1.00 4.18 1102 GLU A CA 1
ATOM 8920 C C . GLU A 1 1122 ? 181.370 180.467 130.933 1.00 4.82 1102 GLU A C 1
ATOM 8921 O O . GLU A 1 1122 ? 180.207 180.433 131.346 1.00 6.87 1102 GLU A O 1
ATOM 8927 N N . LYS A 1 1123 ? 181.736 181.215 129.889 1.00 6.34 1103 LYS A N 1
ATOM 8928 C CA . LYS A 1 1123 ? 180.733 181.962 129.137 1.00 5.40 1103 LYS A CA 1
ATOM 8929 C C . LYS A 1 1123 ? 179.819 181.036 128.346 1.00 3.15 1103 LYS A C 1
ATOM 8930 O O . LYS A 1 1123 ? 178.631 181.335 128.180 1.00 4.27 1103 LYS A O 1
ATOM 8936 N N . LEU A 1 1124 ? 180.347 179.918 127.848 1.00 2.14 1104 LEU A N 1
ATOM 8937 C CA . LEU A 1 1124 ? 179.518 178.906 127.206 1.00 2.53 1104 LEU A CA 1
ATOM 8938 C C . LEU A 1 1124 ? 178.811 178.001 128.206 1.00 2.68 1104 LEU A C 1
ATOM 8939 O O . LEU A 1 1124 ? 177.969 177.194 127.799 1.00 1.73 1104 LEU A O 1
ATOM 8944 N N . HIS A 1 1125 ? 179.131 178.118 129.490 1.00 3.80 1105 HIS A N 1
ATOM 8945 C CA . HIS A 1 1125 ? 178.639 177.210 130.514 1.00 1.44 1105 HIS A CA 1
ATOM 8946 C C . HIS A 1 1125 ? 177.306 177.688 131.071 1.00 2.57 1105 HIS A C 1
ATOM 8947 O O . HIS A 1 1125 ? 177.095 178.887 131.271 1.00 5.06 1105 HIS A O 1
ATOM 8954 N N . TYR A 1 1126 ? 176.405 176.738 131.317 1.00 2.12 1106 TYR A N 1
ATOM 8955 C CA . TYR A 1 1126 ? 175.146 177.027 131.987 1.00 1.58 1106 TYR A CA 1
ATOM 8956 C C . TYR A 1 1126 ? 174.711 175.789 132.758 1.00 0.96 1106 TYR A C 1
ATOM 8957 O O . TYR A 1 1126 ? 175.167 174.675 132.493 1.00 0.60 1106 TYR A O 1
ATOM 8966 N N . ILE A 1 1127 ? 173.824 176.001 133.728 1.00 1.45 1107 ILE A N 1
ATOM 8967 C CA . ILE A 1 1127 ? 173.436 174.973 134.685 1.00 1.25 1107 ILE A CA 1
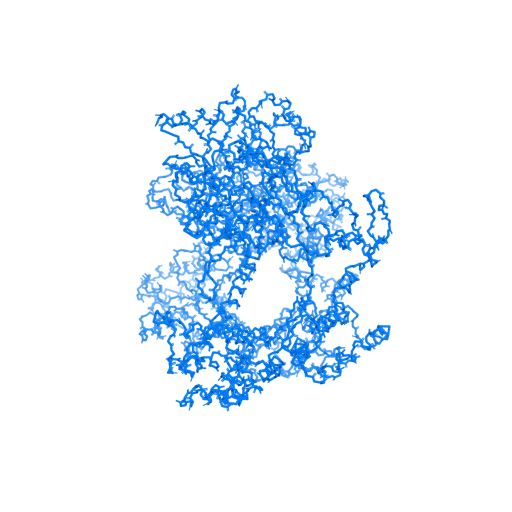ATOM 8968 C C . ILE A 1 1127 ? 171.924 174.810 134.652 1.00 1.94 1107 ILE A C 1
ATOM 8969 O O . ILE A 1 1127 ? 171.187 175.799 134.724 1.00 5.64 1107 ILE A O 1
ATOM 8974 N N . THR A 1 1128 ? 171.464 173.566 134.546 1.00 1.20 1108 THR A N 1
ATOM 8975 C CA . THR A 1 1128 ? 170.053 173.231 134.659 1.00 1.46 1108 THR A CA 1
ATOM 8976 C C . THR A 1 1128 ? 169.883 172.143 135.710 1.00 1.57 1108 THR A C 1
ATOM 8977 O O . THR A 1 1128 ? 170.845 171.500 136.135 1.00 2.70 1108 THR A O 1
ATOM 8981 N N . GLN A 1 1129 ? 168.640 171.949 136.136 1.00 1.72 1109 GLN A N 1
ATOM 8982 C CA . GLN A 1 1129 ? 168.309 170.885 137.070 1.00 1.15 1109 GLN A CA 1
ATOM 8983 C C . GLN A 1 1129 ? 166.867 170.466 136.844 1.00 2.09 1109 GLN A C 1
ATOM 8984 O O . GLN A 1 1129 ? 165.992 171.310 136.640 1.00 4.16 1109 GLN A O 1
ATOM 8990 N N . ASN A 1 1130 ? 166.630 169.159 136.882 1.00 1.90 1110 ASN A N 1
ATOM 8991 C CA . ASN A 1 1130 ? 165.284 168.641 136.699 1.00 1.81 1110 ASN A CA 1
ATOM 8992 C C . ASN A 1 1130 ? 164.436 168.942 137.926 1.00 4.41 1110 ASN A C 1
ATOM 8993 O O . ASN A 1 1130 ? 164.812 168.606 139.053 1.00 4.89 1110 ASN A O 1
ATOM 8998 N N . ILE A 1 1131 ? 163.289 169.575 137.702 1.00 6.86 1111 ILE A N 1
ATOM 8999 C CA . ILE A 1 1131 ? 162.337 169.901 138.754 1.00 6.62 1111 ILE A CA 1
ATOM 9000 C C . ILE A 1 1131 ? 161.026 169.203 138.429 1.00 9.44 1111 ILE A C 1
ATOM 9001 O O . ILE A 1 1131 ? 160.609 169.159 137.267 1.00 9.58 1111 ILE A O 1
ATOM 9006 N N . SER A 1 1132 ? 160.391 168.639 139.456 1.00 8.49 1112 SER A N 1
ATOM 9007 C CA . SER A 1 1132 ? 159.221 167.796 139.248 1.00 7.80 1112 SER A CA 1
ATOM 9008 C C . SER A 1 1132 ? 158.105 168.566 138.556 1.00 10.76 1112 SER A C 1
ATOM 9009 O O . SER A 1 1132 ? 157.890 169.754 138.815 1.00 13.76 1112 SER A O 1
ATOM 9012 N N . VAL A 1 1133 ? 157.394 167.877 137.660 1.00 8.80 1113 VAL A N 1
ATOM 9013 C CA . VAL A 1 1133 ? 156.268 168.489 136.968 1.00 8.34 1113 VAL A CA 1
ATOM 9014 C C . VAL A 1 1133 ? 155.140 168.827 137.931 1.00 11.28 1113 VAL A C 1
ATOM 9015 O O . VAL A 1 1133 ? 154.239 169.593 137.577 1.00 14.41 1113 VAL A O 1
ATOM 9019 N N . THR A 1 1134 ? 155.163 168.267 139.143 1.00 10.92 1114 THR A N 1
ATOM 9020 C CA . THR A 1 1134 ? 154.179 168.631 140.157 1.00 10.99 1114 THR A CA 1
ATOM 9021 C C . THR A 1 1134 ? 154.263 170.113 140.507 1.00 11.47 1114 THR A C 1
ATOM 9022 O O . THR A 1 1134 ? 153.262 170.714 140.914 1.00 16.05 1114 THR A O 1
ATOM 9026 N N . SER A 1 1135 ? 155.438 170.723 140.329 1.00 10.51 1115 SER A N 1
ATOM 9027 C CA . SER A 1 1135 ? 155.641 172.131 140.656 1.00 12.06 1115 SER A CA 1
ATOM 9028 C C . SER A 1 1135 ? 154.718 173.065 139.884 1.00 13.45 1115 SER A C 1
ATOM 9029 O O . SER A 1 1135 ? 154.647 174.252 140.220 1.00 15.49 1115 SER A O 1
ATOM 9032 N N . VAL A 1 1136 ? 154.015 172.568 138.862 1.00 13.96 1116 VAL A N 1
ATOM 9033 C CA . VAL A 1 1136 ? 153.052 173.392 138.141 1.00 13.45 1116 VAL A CA 1
ATOM 9034 C C . VAL A 1 1136 ? 151.803 173.664 138.961 1.00 16.02 1116 VAL A C 1
ATOM 9035 O O . VAL A 1 1136 ? 150.939 174.432 138.527 1.00 18.35 1116 VAL A O 1
ATOM 9039 N N . TYR A 1 1137 ? 151.688 173.050 140.136 1.00 15.73 1117 TYR A N 1
ATOM 9040 C CA . TYR A 1 1137 ? 150.511 173.167 140.982 1.00 19.00 1117 TYR A CA 1
ATOM 9041 C C . TYR A 1 1137 ? 150.951 173.495 142.400 1.00 15.61 1117 TYR A C 1
ATOM 9042 O O . TYR A 1 1137 ? 151.876 172.868 142.926 1.00 14.56 1117 TYR A O 1
ATOM 9051 N N . ASP A 1 1138 ? 150.288 174.472 143.016 1.00 16.32 1118 ASP A N 1
ATOM 9052 C CA . ASP A 1 1138 ? 150.613 174.911 144.370 1.00 19.91 1118 ASP A CA 1
ATOM 9053 C C . ASP A 1 1138 ? 149.853 174.029 145.355 1.00 20.10 1118 ASP A C 1
ATOM 9054 O O . ASP A 1 1138 ? 148.623 174.107 145.448 1.00 20.42 1118 ASP A O 1
ATOM 9059 N N . ALA A 1 1139 ? 150.584 173.189 146.090 1.00 19.17 1119 ALA A N 1
ATOM 9060 C CA . ALA A 1 1139 ? 149.939 172.278 147.029 1.00 19.12 1119 ALA A CA 1
ATOM 9061 C C . ALA A 1 1139 ? 149.453 172.997 148.279 1.00 22.27 1119 ALA A C 1
ATOM 9062 O O . ALA A 1 1139 ? 148.433 172.605 148.858 1.00 21.98 1119 ALA A O 1
ATOM 9064 N N . VAL A 1 1140 ? 150.167 174.037 148.715 1.00 20.48 1120 VAL A N 1
ATOM 9065 C CA . VAL A 1 1140 ? 149.792 174.740 149.940 1.00 21.87 1120 VAL A CA 1
ATOM 9066 C C . VAL A 1 1140 ? 148.434 175.411 149.775 1.00 22.67 1120 VAL A C 1
ATOM 9067 O O . VAL A 1 1140 ? 147.562 175.313 150.647 1.00 23.22 1120 VAL A O 1
ATOM 9071 N N . ASN A 1 1141 ? 148.233 176.099 148.655 1.00 21.49 1121 ASN A N 1
ATOM 9072 C CA . ASN A 1 1141 ? 146.981 176.791 148.385 1.00 20.33 1121 ASN A CA 1
ATOM 9073 C C . ASN A 1 1141 ? 146.001 175.955 147.573 1.00 21.02 1121 ASN A C 1
ATOM 9074 O O . ASN A 1 1141 ? 144.910 176.443 147.261 1.00 21.69 1121 ASN A O 1
ATOM 9079 N N . ARG A 1 1142 ? 146.359 174.712 147.238 1.00 19.49 1122 ARG A N 1
ATOM 9080 C CA . ARG A 1 1142 ? 145.515 173.828 146.429 1.00 18.26 1122 ARG A CA 1
ATOM 9081 C C . ARG A 1 1142 ? 145.058 174.523 145.149 1.00 18.96 1122 ARG A C 1
ATOM 9082 O O . ARG A 1 1142 ? 143.896 174.438 144.747 1.00 19.33 1122 ARG A O 1
ATOM 9090 N N . GLN A 1 1143 ? 145.988 175.223 144.504 1.00 17.77 1123 GLN A N 1
ATOM 9091 C CA . GLN A 1 1143 ? 145.697 176.023 143.323 1.00 17.85 1123 GLN A CA 1
ATOM 9092 C C . GLN A 1 1143 ? 146.727 175.726 142.246 1.00 20.60 1123 GLN A C 1
ATOM 9093 O O . GLN A 1 1143 ? 147.929 175.699 142.525 1.00 21.05 1123 GLN A O 1
ATOM 9099 N N . PHE A 1 1144 ? 146.258 175.497 141.023 1.00 16.63 1124 PHE A N 1
ATOM 9100 C CA . PHE A 1 1144 ? 147.170 175.340 139.901 1.00 15.84 1124 PHE A CA 1
ATOM 9101 C C . PHE A 1 1144 ? 147.824 176.679 139.574 1.00 17.56 1124 PHE A C 1
ATOM 9102 O O . PHE A 1 1144 ? 147.210 177.742 139.703 1.00 17.33 1124 PHE A O 1
ATOM 9110 N N . LYS A 1 1145 ? 149.082 176.624 139.149 1.00 19.21 1125 LYS A N 1
ATOM 9111 C CA . LYS A 1 1145 ? 149.830 177.837 138.854 1.00 17.12 1125 LYS A CA 1
ATOM 9112 C C . LYS A 1 1145 ? 149.631 178.261 137.404 1.00 18.45 1125 LYS A C 1
ATOM 9113 O O . LYS A 1 1145 ? 149.381 177.436 136.521 1.00 17.88 1125 LYS A O 1
ATOM 9119 N N . CYS A 1 1146 ? 149.746 179.565 137.169 1.00 17.92 1126 CYS A N 1
ATOM 9120 C CA . CYS A 1 1146 ? 149.524 180.136 135.851 1.00 13.52 1126 CYS A CA 1
ATOM 9121 C C . CYS A 1 1146 ? 150.778 180.021 134.989 1.00 14.55 1126 CYS A C 1
ATOM 9122 O O . CYS A 1 1146 ? 151.887 179.806 135.484 1.00 18.21 1126 CYS A O 1
ATOM 9125 N N . ARG A 1 1147 ? 150.588 180.186 133.677 1.00 15.20 1127 ARG A N 1
ATOM 9126 C CA . ARG A 1 1147 ? 151.708 180.089 132.745 1.00 15.31 1127 ARG A CA 1
ATOM 9127 C C . ARG A 1 1147 ? 152.775 181.137 133.027 1.00 14.30 1127 ARG A C 1
ATOM 9128 O O . ARG A 1 1147 ? 153.959 180.901 132.761 1.00 16.19 1127 ARG A O 1
ATOM 9136 N N . GLU A 1 1148 ? 152.383 182.297 133.558 1.00 14.08 1128 GLU A N 1
ATOM 9137 C CA . GLU A 1 1148 ? 153.371 183.312 133.908 1.00 14.50 1128 GLU A CA 1
ATOM 9138 C C . GLU A 1 1148 ? 154.264 182.840 135.050 1.00 15.91 1128 GLU A C 1
ATOM 9139 O O . GLU A 1 1148 ? 155.469 183.114 135.056 1.00 17.93 1128 GLU A O 1
ATOM 9145 N N . GLU A 1 1149 ? 153.690 182.130 136.025 1.00 15.45 1129 GLU A N 1
ATOM 9146 C CA . GLU A 1 1149 ? 154.491 181.595 137.121 1.00 14.67 1129 GLU A CA 1
ATOM 9147 C C . GLU A 1 1149 ? 155.318 180.394 136.681 1.00 14.25 1129 GLU A C 1
ATOM 9148 O O . GLU A 1 1149 ? 156.370 180.118 137.268 1.00 19.40 1129 GLU A O 1
ATOM 9154 N N . ILE A 1 1150 ? 154.862 179.670 135.664 1.00 12.66 1130 ILE A N 1
ATOM 9155 C CA . ILE A 1 1150 ? 155.538 178.457 135.214 1.00 13.78 1130 ILE A CA 1
ATOM 9156 C C . ILE A 1 1150 ? 156.619 178.768 134.190 1.00 17.06 1130 ILE A C 1
ATOM 9157 O O . ILE A 1 1150 ? 157.774 178.366 134.346 1.00 20.85 1130 ILE A O 1
ATOM 9162 N N . LEU A 1 1151 ? 156.259 179.489 133.129 1.00 11.78 1131 LEU A N 1
ATOM 9163 C CA . LEU A 1 1151 ? 157.140 179.715 131.991 1.00 11.46 1131 LEU A CA 1
ATOM 9164 C C . LEU A 1 1151 ? 157.855 181.058 132.064 1.00 13.54 1131 LEU A C 1
ATOM 9165 O O . LEU A 1 1151 ? 158.108 181.682 131.028 1.00 15.00 1131 LEU A O 1
ATOM 9170 N N . LYS A 1 1152 ? 158.179 181.521 133.269 1.00 11.23 1132 LYS A N 1
ATOM 9171 C CA . LYS A 1 1152 ? 158.901 182.777 133.405 1.00 12.94 1132 LYS A CA 1
ATOM 9172 C C . LYS A 1 1152 ? 160.290 182.662 132.787 1.00 12.39 1132 LYS A C 1
ATOM 9173 O O . LYS A 1 1152 ? 160.929 181.607 132.826 1.00 11.22 1132 LYS A O 1
ATOM 9179 N N . ASP A 1 1153 ? 160.752 183.769 132.202 1.00 14.74 1133 ASP A N 1
ATOM 9180 C CA . ASP A 1 1153 ? 162.005 183.766 131.457 1.00 14.77 1133 ASP A CA 1
ATOM 9181 C C . ASP A 1 1153 ? 163.218 183.511 132.342 1.00 13.06 1133 ASP A C 1
ATOM 9182 O O . ASP A 1 1153 ? 164.279 183.150 131.824 1.00 13.73 1133 ASP A O 1
ATOM 9187 N N . LYS A 1 1154 ? 163.089 183.693 133.657 1.00 12.24 1134 LYS A N 1
ATOM 9188 C CA . LYS A 1 1154 ? 164.219 183.476 134.553 1.00 10.03 1134 LYS A CA 1
ATOM 9189 C C . LYS A 1 1154 ? 164.673 182.020 134.546 1.00 11.82 1134 LYS A C 1
ATOM 9190 O O . LYS A 1 1154 ? 165.860 181.738 134.745 1.00 13.07 1134 LYS A O 1
ATOM 9196 N N . ASP A 1 1155 ? 163.755 181.088 134.305 1.00 11.53 1135 ASP A N 1
ATOM 9197 C CA . ASP A 1 1155 ? 164.050 179.665 134.376 1.00 8.07 1135 ASP A CA 1
ATOM 9198 C C . ASP A 1 1155 ? 164.456 179.060 133.038 1.00 8.41 1135 ASP A C 1
ATOM 9199 O O . ASP A 1 1155 ? 164.740 177.860 132.985 1.00 7.85 1135 ASP A O 1
ATOM 9204 N N . PHE A 1 1156 ? 164.489 179.845 131.960 1.00 9.54 1136 PHE A N 1
ATOM 9205 C CA . PHE A 1 1156 ? 164.769 179.281 130.648 1.00 7.57 1136 PHE A CA 1
ATOM 9206 C C . PHE A 1 1156 ? 165.725 180.100 129.793 1.00 8.15 1136 PHE A C 1
ATOM 9207 O O . PHE A 1 1156 ? 166.054 179.659 128.689 1.00 9.07 1136 PHE A O 1
ATOM 9215 N N . ASP A 1 1157 ? 166.185 181.257 130.253 1.00 12.73 1137 ASP A N 1
ATOM 9216 C CA . ASP A 1 1157 ? 167.006 182.140 129.437 1.00 11.44 1137 ASP A CA 1
ATOM 9217 C C . ASP A 1 1157 ? 168.480 181.936 129.755 1.00 11.93 1137 ASP A C 1
ATOM 9218 O O . ASP A 1 1157 ? 168.871 181.899 130.926 1.00 11.50 1137 ASP A O 1
ATOM 9223 N N . ILE A 1 1158 ? 169.290 181.804 128.709 1.00 9.09 1138 ILE A N 1
ATOM 9224 C CA . ILE A 1 1158 ? 170.736 181.671 128.827 1.00 7.49 1138 ILE A CA 1
ATOM 9225 C C . ILE A 1 1158 ? 171.362 182.904 128.195 1.00 10.33 1138 ILE A C 1
ATOM 9226 O O . ILE A 1 1158 ? 171.132 183.185 127.012 1.00 12.80 1138 ILE A O 1
ATOM 9231 N N . LYS A 1 1159 ? 172.154 183.634 128.974 1.00 11.59 1139 LYS A N 1
ATOM 9232 C CA . LYS A 1 1159 ? 172.782 184.858 128.497 1.00 9.80 1139 LYS A CA 1
ATOM 9233 C C . LYS A 1 1159 ? 174.157 184.546 127.924 1.00 9.40 1139 LYS A C 1
ATOM 9234 O O . LYS A 1 1159 ? 174.982 183.903 128.581 1.00 14.61 1139 LYS A O 1
ATOM 9240 N N . VAL A 1 1160 ? 174.396 185.000 126.698 1.00 7.47 1140 VAL A N 1
ATOM 9241 C CA . VAL A 1 1160 ? 175.676 184.837 126.019 1.00 8.63 1140 VAL A CA 1
ATOM 9242 C C . VAL A 1 1160 ? 176.347 186.202 125.973 1.00 13.81 1140 VAL A C 1
ATOM 9243 O O . VAL A 1 1160 ? 175.787 187.159 125.424 1.00 13.72 1140 VAL A O 1
ATOM 9247 N N . ASP A 1 1161 ? 177.542 186.296 126.552 1.00 19.20 1141 ASP A N 1
ATOM 9248 C CA . ASP A 1 1161 ? 178.223 187.573 126.743 1.00 12.23 1141 ASP A CA 1
ATOM 9249 C C . ASP A 1 1161 ? 179.696 187.466 126.374 1.00 11.70 1141 ASP A C 1
ATOM 9250 O O . ASP A 1 1161 ? 180.580 187.915 127.105 1.00 15.48 1141 ASP A O 1
ATOM 9255 N N . LEU A 1 1162 ? 179.983 186.867 125.222 1.00 10.44 1142 LEU A N 1
ATOM 9256 C CA . LEU A 1 1162 ? 181.356 186.826 124.737 1.00 11.92 1142 LEU A CA 1
ATOM 9257 C C . LEU A 1 1162 ? 181.764 188.194 124.205 1.00 14.22 1142 LEU A C 1
ATOM 9258 O O . LEU A 1 1162 ? 181.081 188.772 123.355 1.00 16.57 1142 LEU A O 1
ATOM 9263 N N . GLY A 1 1163 ? 182.881 188.711 124.708 1.00 10.91 1143 GLY A N 1
ATOM 9264 C CA . GLY A 1 1163 ? 183.377 190.008 124.304 1.00 13.92 1143 GLY A CA 1
ATOM 9265 C C . GLY A 1 1163 ? 184.108 189.951 122.977 1.00 15.76 1143 GLY A C 1
ATOM 9266 O O . GLY A 1 1163 ? 184.156 188.927 122.294 1.00 13.23 1143 GLY A O 1
ATOM 9267 N N . ASN A 1 1164 ? 184.691 191.097 122.609 1.00 16.12 1144 ASN A N 1
ATOM 9268 C CA . ASN A 1 1164 ? 185.439 191.179 121.358 1.00 16.34 1144 ASN A CA 1
ATOM 9269 C C . ASN A 1 1164 ? 186.648 190.252 121.362 1.00 17.95 1144 ASN A C 1
ATOM 9270 O O . ASN A 1 1164 ? 187.089 189.804 120.298 1.00 19.01 1144 ASN A O 1
ATOM 9275 N N . ARG A 1 1165 ? 187.194 189.952 122.543 1.00 14.35 1145 ARG A N 1
ATOM 9276 C CA . ARG A 1 1165 ? 188.363 189.084 122.637 1.00 15.68 1145 ARG A CA 1
ATOM 9277 C C . ARG A 1 1165 ? 188.072 187.659 122.185 1.00 16.04 1145 ARG A C 1
ATOM 9278 O O . ARG A 1 1165 ? 189.004 186.936 121.819 1.00 19.94 1145 ARG A O 1
ATOM 9286 N N . PHE A 1 1166 ? 186.806 187.245 122.190 1.00 14.93 1146 PHE A N 1
ATOM 9287 C CA . PHE A 1 1166 ? 186.452 185.862 121.896 1.00 15.76 1146 PHE A CA 1
ATOM 9288 C C . PHE A 1 1166 ? 185.438 185.805 120.762 1.00 16.52 1146 PHE A C 1
ATOM 9289 O O . PHE A 1 1166 ? 184.422 185.110 120.863 1.00 13.14 1146 PHE A O 1
ATOM 9297 N N . GLY A 1 1167 ? 185.706 186.531 119.681 1.00 17.17 1147 GLY A N 1
ATOM 9298 C CA . GLY A 1 1167 ? 184.722 186.707 118.634 1.00 14.66 1147 GLY A CA 1
ATOM 9299 C C . GLY A 1 1167 ? 183.773 187.829 118.995 1.00 16.43 1147 GLY A C 1
ATOM 9300 O O . GLY A 1 1167 ? 184.208 188.873 119.487 1.00 20.77 1147 GLY A O 1
ATOM 9301 N N . SER A 1 1168 ? 182.480 187.636 118.751 1.00 12.46 1148 SER A N 1
ATOM 9302 C CA . SER A 1 1168 ? 181.479 188.602 119.200 1.00 14.58 1148 SER A CA 1
ATOM 9303 C C . SER A 1 1168 ? 180.135 187.889 119.242 1.00 15.54 1148 SER A C 1
ATOM 9304 O O . SER A 1 1168 ? 179.574 187.569 118.190 1.00 16.69 1148 SER A O 1
ATOM 9307 N N . ALA A 1 1169 ? 179.621 187.652 120.448 1.00 15.19 1149 ALA A N 1
ATOM 9308 C CA . ALA A 1 1169 ? 178.354 186.943 120.609 1.00 12.62 1149 ALA A CA 1
ATOM 9309 C C . ALA A 1 1169 ? 177.643 187.530 121.825 1.00 12.21 1149 ALA A C 1
ATOM 9310 O O . ALA A 1 1169 ? 177.944 187.160 122.963 1.00 13.07 1149 ALA A O 1
ATOM 9312 N N . LYS A 1 1170 ? 176.706 188.439 121.573 1.00 12.69 1150 LYS A N 1
ATOM 9313 C CA . LYS A 1 1170 ? 175.874 189.031 122.609 1.00 12.87 1150 LYS A CA 1
ATOM 9314 C C . LYS A 1 1170 ? 174.419 188.705 122.313 1.00 15.52 1150 LYS A C 1
ATOM 9315 O O . LYS A 1 1170 ? 173.931 188.972 121.210 1.00 18.72 1150 LYS A O 1
ATOM 9321 N N . GLY A 1 1171 ? 173.737 188.131 123.290 1.00 11.81 1151 GLY A N 1
ATOM 9322 C CA . GLY A 1 1171 ? 172.349 187.759 123.116 1.00 13.55 1151 GLY A CA 1
ATOM 9323 C C . GLY A 1 1171 ? 171.922 186.765 124.167 1.00 12.85 1151 GLY A C 1
ATOM 9324 O O . GLY A 1 1171 ? 172.725 186.262 124.953 1.00 16.17 1151 GLY A O 1
ATOM 9325 N N . LYS A 1 1172 ? 170.623 186.484 124.165 1.00 12.39 1152 LYS A N 1
ATOM 9326 C CA . LYS A 1 1172 ? 170.012 185.557 125.105 1.00 10.85 1152 LYS A CA 1
ATOM 9327 C C . LYS A 1 1172 ? 169.420 184.386 124.339 1.00 11.17 1152 LYS A C 1
ATOM 9328 O O . LYS A 1 1172 ? 168.722 184.583 123.338 1.00 13.79 1152 LYS A O 1
ATOM 9334 N N . ILE A 1 1173 ? 169.699 183.173 124.807 1.00 11.77 1153 ILE A N 1
ATOM 9335 C CA . ILE A 1 1173 ? 169.162 181.949 124.227 1.00 10.17 1153 ILE A CA 1
ATOM 9336 C C . ILE A 1 1173 ? 168.140 181.376 125.194 1.00 8.27 1153 ILE A C 1
ATOM 9337 O O . ILE A 1 1173 ? 168.412 181.260 126.395 1.00 9.02 1153 ILE A O 1
ATOM 9342 N N . THR A 1 1174 ? 166.967 181.025 124.679 1.00 10.22 1154 THR A N 1
ATOM 9343 C CA . THR A 1 1174 ? 165.986 180.318 125.485 1.00 8.82 1154 THR A CA 1
ATOM 9344 C C . THR A 1 1174 ? 166.348 178.839 125.553 1.00 8.11 1154 THR A C 1
ATOM 9345 O O . THR A 1 1174 ? 166.848 178.256 124.585 1.00 11.22 1154 THR A O 1
ATOM 9349 N N . LEU A 1 1175 ? 166.158 178.253 126.724 1.00 7.54 1155 LEU A N 1
ATOM 9350 C CA . LEU A 1 1175 ? 166.458 176.840 126.899 1.00 5.83 1155 LEU A CA 1
ATOM 9351 C C . LEU A 1 1175 ? 165.461 176.007 126.103 1.00 6.12 1155 LEU A C 1
ATOM 9352 O O . LEU A 1 1175 ? 164.249 176.213 126.232 1.00 9.84 1155 LEU A O 1
ATOM 9357 N N . PRO A 1 1176 ? 165.921 175.071 125.270 1.00 5.07 1156 PRO A N 1
ATOM 9358 C CA . PRO A 1 1176 ? 164.979 174.274 124.468 1.00 4.60 1156 PRO A CA 1
ATOM 9359 C C . PRO A 1 1176 ? 164.041 173.419 125.299 1.00 5.68 1156 PRO A C 1
ATOM 9360 O O . PRO A 1 1176 ? 163.014 172.968 124.778 1.00 8.38 1156 PRO A O 1
ATOM 9364 N N . ALA A 1 1177 ? 164.357 173.179 126.572 1.00 7.19 1157 ALA A N 1
ATOM 9365 C CA . ALA A 1 1177 ? 163.437 172.480 127.458 1.00 5.86 1157 ALA A CA 1
ATOM 9366 C C . ALA A 1 1177 ? 162.183 173.290 127.759 1.00 7.88 1157 ALA A C 1
ATOM 9367 O O . ALA A 1 1177 ? 161.228 172.733 128.309 1.00 11.60 1157 ALA A O 1
ATOM 9369 N N . LYS A 1 1178 ? 162.167 174.585 127.430 1.00 6.53 1158 LYS A N 1
ATOM 9370 C CA . LYS A 1 1178 ? 160.946 175.370 127.575 1.00 7.72 1158 LYS A CA 1
ATOM 9371 C C . LYS A 1 1178 ? 159.846 174.842 126.664 1.00 8.15 1158 LYS A C 1
ATOM 9372 O O . LYS A 1 1178 ? 158.663 174.875 127.021 1.00 10.46 1158 LYS A O 1
ATOM 9378 N N . ARG A 1 1179 ? 160.220 174.363 125.476 1.00 8.45 1159 ARG A N 1
ATOM 9379 C CA . ARG A 1 1179 ? 159.252 173.722 124.593 1.00 8.17 1159 ARG A CA 1
ATOM 9380 C C . ARG A 1 1179 ? 158.620 172.509 125.263 1.00 7.01 1159 ARG A C 1
ATOM 9381 O O . ARG A 1 1179 ? 157.432 172.229 125.068 1.00 8.87 1159 ARG A O 1
ATOM 9389 N N . GLU A 1 1180 ? 159.405 171.773 126.052 1.00 7.92 1160 GLU A N 1
ATOM 9390 C CA . GLU A 1 1180 ? 158.869 170.624 126.772 1.00 6.87 1160 GLU A CA 1
ATOM 9391 C C . GLU A 1 1180 ? 157.994 171.050 127.944 1.00 6.75 1160 GLU A C 1
ATOM 9392 O O . GLU A 1 1180 ? 157.065 170.324 128.315 1.00 7.70 1160 GLU A O 1
ATOM 9398 N N . TRP A 1 1181 ? 158.275 172.208 128.544 1.00 6.96 1161 TRP A N 1
ATOM 9399 C CA . TRP A 1 1181 ? 157.389 172.736 129.575 1.00 5.94 1161 TRP A CA 1
ATOM 9400 C C . TRP A 1 1181 ? 156.121 173.322 128.971 1.00 8.57 1161 TRP A C 1
ATOM 9401 O O . TRP A 1 1181 ? 155.038 173.194 129.550 1.00 9.82 1161 TRP A O 1
ATOM 9412 N N . GLU A 1 1182 ? 156.241 173.979 127.814 1.00 10.73 1162 GLU A N 1
ATOM 9413 C CA . GLU A 1 1182 ? 155.058 174.462 127.111 1.00 9.66 1162 GLU A CA 1
ATOM 9414 C C . GLU A 1 1182 ? 154.152 173.305 126.715 1.00 9.02 1162 GLU A C 1
ATOM 9415 O O . GLU A 1 1182 ? 152.926 173.396 126.836 1.00 13.24 1162 GLU A O 1
ATOM 9421 N N . LYS A 1 1183 ? 154.743 172.208 126.240 1.00 7.86 1163 LYS A N 1
ATOM 9422 C CA . LYS A 1 1183 ? 153.964 171.017 125.922 1.00 8.08 1163 LYS A CA 1
ATOM 9423 C C . LYS A 1 1183 ? 153.255 170.469 127.152 1.00 11.26 1163 LYS A C 1
ATOM 9424 O O . LYS A 1 1183 ? 152.148 169.931 127.043 1.00 15.68 1163 LYS A O 1
ATOM 9430 N N . LEU A 1 1184 ? 153.876 170.593 128.327 1.00 11.33 1164 LEU A N 1
ATOM 9431 C CA . LEU A 1 1184 ? 153.268 170.082 129.551 1.00 10.92 1164 LEU A CA 1
ATOM 9432 C C . LEU A 1 1184 ? 152.049 170.902 129.958 1.00 13.52 1164 LEU A C 1
ATOM 9433 O O . LEU A 1 1184 ? 151.036 170.343 130.393 1.00 18.24 1164 LEU A O 1
ATOM 9438 N N . VAL A 1 1185 ? 152.126 172.228 129.834 1.00 11.51 1165 VAL A N 1
ATOM 9439 C CA . VAL A 1 1185 ? 151.022 173.073 130.281 1.00 11.55 1165 VAL A CA 1
ATOM 9440 C C . VAL A 1 1185 ? 149.947 173.248 129.217 1.00 15.31 1165 VAL A C 1
ATOM 9441 O O . VAL A 1 1185 ? 148.824 173.648 129.545 1.00 17.79 1165 VAL A O 1
ATOM 9445 N N . ASN A 1 1186 ? 150.253 172.965 127.952 1.00 14.51 1166 ASN A N 1
ATOM 9446 C CA . ASN A 1 1186 ? 149.303 173.140 126.863 1.00 12.67 1166 ASN A CA 1
ATOM 9447 C C . ASN A 1 1186 ? 148.639 171.835 126.443 1.00 16.64 1166 ASN A C 1
ATOM 9448 O O . ASN A 1 1186 ? 147.902 171.818 125.453 1.00 19.51 1166 ASN A O 1
ATOM 9453 N N . ARG A 1 1187 ? 148.883 170.747 127.166 1.00 13.26 1167 ARG A N 1
ATOM 9454 C CA . ARG A 1 1187 ? 148.246 169.482 126.842 1.00 14.83 1167 ARG A CA 1
ATOM 9455 C C . ARG A 1 1187 ? 146.817 169.456 127.378 1.00 18.24 1167 ARG A C 1
ATOM 9456 O O . ARG A 1 1187 ? 146.439 170.241 128.251 1.00 15.76 1167 ARG A O 1
ATOM 9464 N N . SER A 1 1188 ? 146.026 168.519 126.848 1.00 20.10 1168 SER A N 1
ATOM 9465 C CA . SER A 1 1188 ? 144.587 168.522 127.101 1.00 17.21 1168 SER A CA 1
ATOM 9466 C C . SER A 1 1188 ? 144.271 168.363 128.583 1.00 15.71 1168 SER A C 1
ATOM 9467 O O . SER A 1 1188 ? 143.378 169.039 129.109 1.00 16.16 1168 SER A O 1
ATOM 9470 N N . GLU A 1 1189 ? 144.988 167.475 129.274 1.00 14.59 1169 GLU A N 1
ATOM 9471 C CA . GLU A 1 1189 ? 144.704 167.227 130.684 1.00 13.23 1169 GLU A CA 1
ATOM 9472 C C . GLU A 1 1189 ? 144.950 168.452 131.555 1.00 14.90 1169 GLU A C 1
ATOM 9473 O O . GLU A 1 1189 ? 144.380 168.544 132.648 1.00 15.46 1169 GLU A O 1
ATOM 9479 N N . LEU A 1 1190 ? 145.779 169.394 131.101 1.00 15.64 1170 LEU A N 1
ATOM 9480 C CA . LEU A 1 1190 ? 146.114 170.567 131.894 1.00 14.19 1170 LEU A CA 1
ATOM 9481 C C . LEU A 1 1190 ? 145.892 171.887 131.169 1.00 16.00 1170 LEU A C 1
ATOM 9482 O O . LEU A 1 1190 ? 146.218 172.938 131.730 1.00 14.28 1170 LEU A O 1
ATOM 9487 N N . LYS A 1 1191 ? 145.353 171.870 129.947 1.00 15.86 1171 LYS A N 1
ATOM 9488 C CA . LYS A 1 1191 ? 145.200 173.107 129.187 1.00 15.37 1171 LYS A CA 1
ATOM 9489 C C . LYS A 1 1191 ? 144.256 174.075 129.891 1.00 16.65 1171 LYS A C 1
ATOM 9490 O O . LYS A 1 1191 ? 144.541 175.274 129.994 1.00 18.27 1171 LYS A O 1
ATOM 9496 N N . ASN A 1 1192 ? 143.123 173.572 130.384 1.00 14.46 1172 ASN A N 1
ATOM 9497 C CA . ASN A 1 1192 ? 142.161 174.437 131.058 1.00 17.49 1172 ASN A CA 1
ATOM 9498 C C . ASN A 1 1192 ? 142.594 174.786 132.476 1.00 18.11 1172 ASN A C 1
ATOM 9499 O O . ASN A 1 1192 ? 142.304 175.890 132.951 1.00 18.59 1172 ASN A O 1
ATOM 9504 N N . LEU A 1 1193 ? 143.278 173.868 133.162 1.00 17.53 1173 LEU A N 1
ATOM 9505 C CA . LEU A 1 1193 ? 143.677 174.117 134.544 1.00 16.48 1173 LEU A CA 1
ATOM 9506 C C . LEU A 1 1193 ? 144.707 175.235 134.637 1.00 17.95 1173 LEU A C 1
ATOM 9507 O O . LEU A 1 1193 ? 144.658 176.055 135.561 1.00 16.33 1173 LEU A O 1
ATOM 9512 N N . ILE A 1 1194 ? 145.641 175.292 133.693 1.00 17.29 1174 ILE A N 1
ATOM 9513 C CA . ILE A 1 1194 ? 146.661 176.335 133.699 1.00 15.82 1174 ILE A CA 1
ATOM 9514 C C . ILE A 1 1194 ? 146.065 177.602 133.097 1.00 16.29 1174 ILE A C 1
ATOM 9515 O O . ILE A 1 1194 ? 145.650 177.613 131.934 1.00 16.69 1174 ILE A O 1
ATOM 9520 N N . LYS A 1 1195 ? 146.015 178.667 133.890 1.00 18.79 1175 LYS A N 1
ATOM 9521 C CA . LYS A 1 1195 ? 145.536 179.955 133.416 1.00 16.04 1175 LYS A CA 1
ATOM 9522 C C . LYS A 1 1195 ? 146.672 180.734 132.767 1.00 18.40 1175 LYS A C 1
ATOM 9523 O O . LYS A 1 1195 ? 147.842 180.583 133.128 1.00 22.72 1175 LYS A O 1
ATOM 9529 N N . ASP A 1 1196 ? 146.315 181.574 131.797 1.00 18.20 1176 ASP A N 1
ATOM 9530 C CA . ASP A 1 1196 ? 147.310 182.262 130.986 1.00 17.18 1176 ASP A CA 1
ATOM 9531 C C . ASP A 1 1196 ? 147.967 183.439 131.698 1.00 18.69 1176 ASP A C 1
ATOM 9532 O O . ASP A 1 1196 ? 148.961 183.966 131.188 1.00 21.20 1176 ASP A O 1
ATOM 9537 N N . LYS A 1 1197 ? 147.452 183.863 132.850 1.00 16.23 1177 LYS A N 1
ATOM 9538 C CA . LYS A 1 1197 ? 148.001 185.029 133.524 1.00 17.09 1177 LYS A CA 1
ATOM 9539 C C . LYS A 1 1197 ? 147.769 184.903 135.023 1.00 17.67 1177 LYS A C 1
ATOM 9540 O O . LYS A 1 1197 ? 146.888 184.169 135.477 1.00 18.70 1177 LYS A O 1
ATOM 9546 N N . LEU A 1 1198 ? 148.584 185.634 135.789 1.00 20.16 1178 LEU A N 1
ATOM 9547 C CA . LEU A 1 1198 ? 148.467 185.610 137.244 1.00 20.55 1178 LEU A CA 1
ATOM 9548 C C . LEU A 1 1198 ? 147.136 186.192 137.705 1.00 17.56 1178 LEU A C 1
ATOM 9549 O O . LEU A 1 1198 ? 146.508 185.667 138.633 1.00 17.15 1178 LEU A O 1
ATOM 9554 N N . SER A 1 1199 ? 146.689 187.278 137.071 1.00 18.32 1179 SER A N 1
ATOM 9555 C CA . SER A 1 1199 ? 145.460 187.946 137.482 1.00 20.38 1179 SER A CA 1
ATOM 9556 C C . SER A 1 1199 ? 144.207 187.142 137.160 1.00 19.21 1179 SER A C 1
ATOM 9557 O O . SER A 1 1199 ? 143.128 187.494 137.649 1.00 19.69 1179 SER A O 1
ATOM 9560 N N . ASP A 1 1200 ? 144.317 186.082 136.359 1.00 18.23 1180 ASP A N 1
ATOM 9561 C CA . ASP A 1 1200 ? 143.148 185.290 136.001 1.00 17.78 1180 ASP A CA 1
ATOM 9562 C C . ASP A 1 1200 ? 142.749 184.297 137.084 1.00 20.41 1180 ASP A C 1
ATOM 9563 O O . ASP A 1 1200 ? 141.631 183.773 137.039 1.00 18.03 1180 ASP A O 1
ATOM 9568 N N . LYS A 1 1201 ? 143.625 184.030 138.051 1.00 18.89 1181 LYS A N 1
ATOM 9569 C CA . LYS A 1 1201 ? 143.336 183.030 139.069 1.00 17.32 1181 LYS A CA 1
ATOM 9570 C C . LYS A 1 1201 ? 142.182 183.473 139.961 1.00 20.99 1181 LYS A C 1
ATOM 9571 O O . LYS A 1 1201 ? 141.999 184.661 140.242 1.00 18.41 1181 LYS A O 1
ATOM 9577 N N . GLY A 1 1202 ? 141.399 182.495 140.409 1.00 22.58 1182 GLY A N 1
ATOM 9578 C CA . GLY A 1 1202 ? 140.264 182.761 141.270 1.00 18.91 1182 GLY A CA 1
ATOM 9579 C C . GLY A 1 1202 ? 140.104 181.735 142.372 1.00 19.64 1182 GLY A C 1
ATOM 9580 O O . GLY A 1 1202 ? 141.084 181.341 143.010 1.00 20.97 1182 GLY A O 1
ATOM 9581 N N . SER A 1 1203 ? 138.870 181.292 142.602 1.00 20.20 1183 SER A N 1
ATOM 9582 C CA . SER A 1 1203 ? 138.555 180.331 143.658 1.00 20.10 1183 SER A CA 1
ATOM 9583 C C . SER A 1 1203 ? 138.270 178.941 143.102 1.00 20.36 1183 SER A C 1
ATOM 9584 O O . SER A 1 1203 ? 137.394 178.233 143.609 1.00 21.97 1183 SER A O 1
ATOM 9587 N N . GLU A 1 1204 ? 138.986 178.529 142.053 1.00 18.05 1184 GLU A N 1
ATOM 9588 C CA . GLU A 1 1204 ? 138.797 177.187 141.510 1.00 17.99 1184 GLU A CA 1
ATOM 9589 C C . GLU A 1 1204 ? 139.181 176.124 142.533 1.00 20.94 1184 GLU A C 1
ATOM 9590 O O . GLU A 1 1204 ? 138.419 175.182 142.780 1.00 20.80 1184 GLU A O 1
ATOM 9596 N N . LYS A 1 1205 ? 140.356 176.268 143.146 1.00 19.40 1185 LYS A N 1
ATOM 9597 C CA . LYS A 1 1205 ? 140.792 175.441 144.272 1.00 17.48 1185 LYS A CA 1
ATOM 9598 C C . LYS A 1 1205 ? 140.711 173.947 143.941 1.00 18.59 1185 LYS A C 1
ATOM 9599 O O . LYS A 1 1205 ? 139.928 173.191 144.516 1.00 21.30 1185 LYS A O 1
ATOM 9605 N N . THR A 1 1206 ? 141.543 173.542 142.990 1.00 17.39 1186 THR A N 1
ATOM 9606 C CA . THR A 1 1206 ? 141.636 172.126 142.651 1.00 17.67 1186 THR A CA 1
ATOM 9607 C C . THR A 1 1206 ? 142.236 171.376 143.833 1.00 20.40 1186 THR A C 1
ATOM 9608 O O . THR A 1 1206 ? 143.380 171.656 144.216 1.00 21.32 1186 THR A O 1
ATOM 9612 N N . PRO A 1 1207 ? 141.519 170.425 144.436 1.00 22.01 1187 PRO A N 1
ATOM 9613 C CA . PRO A 1 1207 ? 141.993 169.829 145.693 1.00 21.44 1187 PRO A CA 1
ATOM 9614 C C . PRO A 1 1207 ? 143.130 168.834 145.519 1.00 22.74 1187 PRO A C 1
ATOM 9615 O O . PRO A 1 1207 ? 144.062 168.808 146.330 1.00 24.71 1187 PRO A O 1
ATOM 9619 N N . ASP A 1 1208 ? 143.073 168.014 144.474 1.00 20.33 1188 ASP A N 1
ATOM 9620 C CA . ASP A 1 1208 ? 144.043 166.945 144.259 1.00 19.75 1188 ASP A CA 1
ATOM 9621 C C . ASP A 1 1208 ? 144.499 166.919 142.806 1.00 19.94 1188 ASP A C 1
ATOM 9622 O O . ASP A 1 1208 ? 144.494 165.880 142.142 1.00 18.35 1188 ASP A O 1
ATOM 9627 N N . GLY A 1 1209 ? 144.896 168.083 142.287 1.00 20.98 1189 GLY A N 1
ATOM 9628 C CA . GLY A 1 1209 ? 145.433 168.136 140.939 1.00 19.96 1189 GLY A CA 1
ATOM 9629 C C . GLY A 1 1209 ? 146.710 167.335 140.777 1.00 21.33 1189 GLY A C 1
ATOM 9630 O O . GLY A 1 1209 ? 147.022 166.871 139.675 1.00 19.68 1189 GLY A O 1
ATOM 9631 N N . GLU A 1 1210 ? 147.461 167.154 141.866 1.00 18.88 1190 GLU A N 1
ATOM 9632 C CA . GLU A 1 1210 ? 148.663 166.332 141.797 1.00 19.53 1190 GLU A CA 1
ATOM 9633 C C . GLU A 1 1210 ? 148.334 164.905 141.379 1.00 20.40 1190 GLU A C 1
ATOM 9634 O O . GLU A 1 1210 ? 149.121 164.271 140.667 1.00 18.74 1190 GLU A O 1
ATOM 9640 N N . THR A 1 1211 ? 147.166 164.394 141.781 1.00 20.23 1191 THR A N 1
ATOM 9641 C CA . THR A 1 1211 ? 146.775 163.043 141.389 1.00 18.30 1191 THR A CA 1
ATOM 9642 C C . THR A 1 1211 ? 146.661 162.924 139.875 1.00 19.18 1191 THR A C 1
ATOM 9643 O O . THR A 1 1211 ? 147.251 162.023 139.267 1.00 18.26 1191 THR A O 1
ATOM 9647 N N . LEU A 1 1212 ? 145.918 163.837 139.244 1.00 16.62 1192 LEU A N 1
ATOM 9648 C CA . LEU A 1 1212 ? 145.762 163.767 137.795 1.00 18.22 1192 LEU A CA 1
ATOM 9649 C C . LEU A 1 1212 ? 147.071 164.062 137.076 1.00 17.68 1192 LEU A C 1
ATOM 9650 O O . LEU A 1 1212 ? 147.348 163.451 136.037 1.00 17.58 1192 LEU A O 1
ATOM 9655 N N . ILE A 1 1213 ? 147.896 164.967 137.619 1.00 18.73 1193 ILE A N 1
ATOM 9656 C CA . ILE A 1 1213 ? 149.220 165.194 137.039 1.00 17.64 1193 ILE A CA 1
ATOM 9657 C C . ILE A 1 1213 ? 150.020 163.899 137.030 1.00 17.90 1193 ILE A C 1
ATOM 9658 O O . ILE A 1 1213 ? 150.696 163.576 136.047 1.00 17.31 1193 ILE A O 1
ATOM 9663 N N . TYR A 1 1214 ? 149.952 163.135 138.122 1.00 15.68 1194 TYR A N 1
ATOM 9664 C CA . TYR A 1 1214 ? 150.588 161.822 138.140 1.00 15.55 1194 TYR A CA 1
ATOM 9665 C C . TYR A 1 1214 ? 149.985 160.897 137.087 1.00 16.87 1194 TYR A C 1
ATOM 9666 O O . TYR A 1 1214 ? 150.717 160.267 136.315 1.00 16.88 1194 TYR A O 1
ATOM 9675 N N . ASP A 1 1215 ? 148.648 160.812 137.026 1.00 16.86 1195 ASP A N 1
ATOM 9676 C CA . ASP A 1 1215 ? 148.027 159.877 136.086 1.00 16.69 1195 ASP A CA 1
ATOM 9677 C C . ASP A 1 1215 ? 148.302 160.233 134.630 1.00 15.81 1195 ASP A C 1
ATOM 9678 O O . ASP A 1 1215 ? 148.091 159.387 133.754 1.00 14.53 1195 ASP A O 1
ATOM 9683 N N . ILE A 1 1216 ? 148.742 161.461 134.342 1.00 12.70 1196 ILE A N 1
ATOM 9684 C CA . ILE A 1 1216 ? 149.245 161.730 132.994 1.00 11.75 1196 ILE A CA 1
ATOM 9685 C C . ILE A 1 1216 ? 150.452 160.852 132.692 1.00 13.00 1196 ILE A C 1
ATOM 9686 O O . ILE A 1 1216 ? 150.629 160.384 131.561 1.00 12.62 1196 ILE A O 1
ATOM 9691 N N . PHE A 1 1217 ? 151.300 160.612 133.692 1.00 13.95 1197 PHE A N 1
ATOM 9692 C CA . PHE A 1 1217 ? 152.579 159.949 133.471 1.00 10.35 1197 PHE A CA 1
ATOM 9693 C C . PHE A 1 1217 ? 152.642 158.499 133.931 1.00 12.62 1197 PHE A C 1
ATOM 9694 O O . PHE A 1 1217 ? 153.387 157.723 133.330 1.00 16.38 1197 PHE A O 1
ATOM 9702 N N . ARG A 1 1218 ? 151.904 158.096 134.969 1.00 10.72 1198 ARG A N 1
ATOM 9703 C CA . ARG A 1 1218 ? 151.972 156.701 135.407 1.00 15.65 1198 ARG A CA 1
ATOM 9704 C C . ARG A 1 1218 ? 151.175 155.843 134.429 1.00 14.24 1198 ARG A C 1
ATOM 9705 O O . ARG A 1 1218 ? 149.999 155.532 134.627 1.00 17.36 1198 ARG A O 1
ATOM 9713 N N . SER A 1 1219 ? 151.839 155.458 133.345 1.00 14.36 1199 SER A N 1
ATOM 9714 C CA . SER A 1 1219 ? 151.286 154.499 132.404 1.00 18.35 1199 SER A CA 1
ATOM 9715 C C . SER A 1 1219 ? 151.733 153.100 132.799 1.00 19.72 1199 SER A C 1
ATOM 9716 O O . SER A 1 1219 ? 152.901 152.881 133.131 1.00 21.29 1199 SER A O 1
ATOM 9719 N N . ILE A 1 1220 ? 150.795 152.158 132.777 1.00 20.14 1200 ILE A N 1
ATOM 9720 C CA . ILE A 1 1220 ? 151.095 150.779 133.156 1.00 19.42 1200 ILE A CA 1
ATOM 9721 C C . ILE A 1 1220 ? 152.076 150.206 132.141 1.00 20.46 1200 ILE A C 1
ATOM 9722 O O . ILE A 1 1220 ? 151.767 150.153 130.941 1.00 19.73 1200 ILE A O 1
ATOM 9727 N N . PRO A 1 1221 ? 153.255 149.771 132.566 1.00 22.17 1201 PRO A N 1
ATOM 9728 C CA . PRO A 1 1221 ? 154.269 149.302 131.623 1.00 18.56 1201 PRO A CA 1
ATOM 9729 C C . PRO A 1 1221 ? 154.090 147.826 131.282 1.00 16.80 1201 PRO A C 1
ATOM 9730 O O . PRO A 1 1221 ? 153.330 147.095 131.920 1.00 13.77 1201 PRO A O 1
ATOM 9734 N N . VAL A 1 1222 ? 154.814 147.404 130.247 1.00 15.72 1202 VAL A N 1
ATOM 9735 C CA . VAL A 1 1222 ? 154.834 145.999 129.868 1.00 15.26 1202 VAL A CA 1
ATOM 9736 C C . VAL A 1 1222 ? 155.625 145.217 130.907 1.00 14.76 1202 VAL A C 1
ATOM 9737 O O . VAL A 1 1222 ? 156.740 145.602 131.281 1.00 17.65 1202 VAL A O 1
ATOM 9741 N N . GLN A 1 1223 ? 155.051 144.110 131.379 1.00 14.67 1203 GLN A N 1
ATOM 9742 C CA . GLN A 1 1223 ? 155.689 143.285 132.405 1.00 14.11 1203 GLN A CA 1
ATOM 9743 C C . GLN A 1 1223 ? 156.761 142.387 131.781 1.00 17.51 1203 GLN A C 1
ATOM 9744 O O . GLN A 1 1223 ? 156.724 141.159 131.859 1.00 18.54 1203 GLN A O 1
ATOM 9750 N N . LYS A 1 1224 ? 157.733 143.039 131.141 1.00 16.09 1204 LYS A N 1
ATOM 9751 C CA . LYS A 1 1224 ? 158.846 142.310 130.543 1.00 12.71 1204 LYS A CA 1
ATOM 9752 C C . LYS A 1 1224 ? 159.717 141.660 131.611 1.00 17.70 1204 LYS A C 1
ATOM 9753 O O . LYS A 1 1224 ? 160.158 140.517 131.449 1.00 25.14 1204 LYS A O 1
ATOM 9759 N N . LEU A 1 1225 ? 159.973 142.371 132.707 1.00 17.45 1205 LEU A N 1
ATOM 9760 C CA . LEU A 1 1225 ? 160.829 141.888 133.781 1.00 14.37 1205 LEU A CA 1
ATOM 9761 C C . LEU A 1 1225 ? 160.124 142.058 135.118 1.00 13.51 1205 LEU A C 1
ATOM 9762 O O . LEU A 1 1225 ? 159.479 143.081 135.366 1.00 12.61 1205 LEU A O 1
ATOM 9767 N N . SER A 1 1226 ? 160.253 141.046 135.978 1.00 12.59 1206 SER A N 1
ATOM 9768 C CA . SER A 1 1226 ? 159.638 141.089 137.299 1.00 14.39 1206 SER A CA 1
ATOM 9769 C C . SER A 1 1226 ? 160.385 141.993 138.270 1.00 14.78 1206 SER A C 1
ATOM 9770 O O . SER A 1 1226 ? 159.790 142.451 139.251 1.00 11.72 1206 SER A O 1
ATOM 9773 N N . HIS A 1 1227 ? 161.665 142.260 138.019 1.00 12.33 1207 HIS A N 1
ATOM 9774 C CA . HIS A 1 1227 ? 162.503 143.035 138.922 1.00 8.18 1207 HIS A CA 1
ATOM 9775 C C . HIS A 1 1227 ? 162.622 144.498 138.504 1.00 7.80 1207 HIS A C 1
ATOM 9776 O O . HIS A 1 1227 ? 163.483 145.215 139.023 1.00 5.43 1207 HIS A O 1
ATOM 9783 N N . LYS A 1 1228 ? 161.780 144.957 137.583 1.00 10.97 1208 LYS A N 1
ATOM 9784 C CA . LYS A 1 1228 ? 161.848 146.338 137.130 1.00 9.55 1208 LYS A CA 1
ATOM 9785 C C . LYS A 1 1228 ? 161.452 147.297 138.249 1.00 7.70 1208 LYS A C 1
ATOM 9786 O O . LYS A 1 1228 ? 160.593 146.996 139.082 1.00 10.12 1208 LYS A O 1
ATOM 9792 N N . ALA A 1 1229 ? 162.093 148.462 138.261 1.00 8.16 1209 ALA A N 1
ATOM 9793 C CA . ALA A 1 1229 ? 161.822 149.475 139.267 1.00 5.52 1209 ALA A CA 1
ATOM 9794 C C . ALA A 1 1229 ? 160.579 150.280 138.903 1.00 10.34 1209 ALA A C 1
ATOM 9795 O O . ALA A 1 1229 ? 160.144 150.320 137.749 1.00 15.63 1209 ALA A O 1
ATOM 9797 N N . THR A 1 1230 ? 160.008 150.930 139.911 1.00 6.81 1210 THR A N 1
ATOM 9798 C CA . THR A 1 1230 ? 158.818 151.743 139.725 1.00 5.39 1210 THR A CA 1
ATOM 9799 C C . THR A 1 1230 ? 159.194 153.206 139.519 1.00 8.79 1210 THR A C 1
ATOM 9800 O O . THR A 1 1230 ? 160.249 153.672 139.953 1.00 11.12 1210 THR A O 1
ATOM 9804 N N . ARG A 1 1231 ? 158.307 153.930 138.845 1.00 9.64 1211 ARG A N 1
ATOM 9805 C CA . ARG A 1 1231 ? 158.480 155.350 138.575 1.00 5.13 1211 ARG A CA 1
ATOM 9806 C C . ARG A 1 1231 ? 157.484 156.143 139.407 1.00 8.00 1211 ARG A C 1
ATOM 9807 O O . ARG A 1 1231 ? 156.292 155.819 139.434 1.00 12.70 1211 ARG A O 1
ATOM 9815 N N . ARG A 1 1232 ? 157.975 157.177 140.084 1.00 7.43 1212 ARG A N 1
ATOM 9816 C CA . ARG A 1 1232 ? 157.154 157.973 140.984 1.00 6.78 1212 ARG A CA 1
ATOM 9817 C C . ARG A 1 1232 ? 157.282 159.473 140.783 1.00 9.00 1212 ARG A C 1
ATOM 9818 O O . ARG A 1 1232 ? 156.352 160.202 141.149 1.00 15.27 1212 ARG A O 1
ATOM 9826 N N . VAL A 1 1233 ? 158.384 159.961 140.221 1.00 5.85 1213 VAL A N 1
ATOM 9827 C CA . VAL A 1 1233 ? 158.604 161.385 140.013 1.00 3.00 1213 VAL A CA 1
ATOM 9828 C C . VAL A 1 1233 ? 158.963 161.606 138.552 1.00 6.02 1213 VAL A C 1
ATOM 9829 O O . VAL A 1 1233 ? 159.857 160.939 138.020 1.00 7.78 1213 VAL A O 1
ATOM 9833 N N . TRP A 1 1234 ? 158.261 162.531 137.907 1.00 9.63 1214 TRP A N 1
ATOM 9834 C CA . TRP A 1 1234 ? 158.558 162.947 136.546 1.00 5.23 1214 TRP A CA 1
ATOM 9835 C C . TRP A 1 1234 ? 158.921 164.422 136.561 1.00 5.94 1214 TRP A C 1
ATOM 9836 O O . TRP A 1 1234 ? 158.286 165.219 137.258 1.00 13.73 1214 TRP A O 1
ATOM 9847 N N . SER A 1 1235 ? 159.952 164.785 135.802 1.00 4.19 1215 SER A N 1
ATOM 9848 C CA . SER A 1 1235 ? 160.508 166.123 135.907 1.00 4.83 1215 SER A CA 1
ATOM 9849 C C . SER A 1 1235 ? 161.057 166.566 134.561 1.00 5.04 1215 SER A C 1
ATOM 9850 O O . SER A 1 1235 ? 161.357 165.749 133.687 1.00 6.99 1215 SER A O 1
ATOM 9853 N N . LEU A 1 1236 ? 161.187 167.879 134.412 1.00 4.04 1216 LEU A N 1
ATOM 9854 C CA . LEU A 1 1236 ? 161.782 168.508 133.247 1.00 3.17 1216 LEU A CA 1
ATOM 9855 C C . LEU A 1 1236 ? 162.794 169.547 133.705 1.00 4.61 1216 LEU A C 1
ATOM 9856 O O . LEU A 1 1236 ? 162.626 170.156 134.766 1.00 4.95 1216 LEU A O 1
ATOM 9861 N N . PRO A 1 1237 ? 163.855 169.769 132.930 1.00 5.03 1217 PRO A N 1
ATOM 9862 C CA . PRO A 1 1237 ? 164.916 170.675 133.390 1.00 3.28 1217 PRO A CA 1
ATOM 9863 C C . PRO A 1 1237 ? 164.479 172.131 133.382 1.00 4.01 1217 PRO A C 1
ATOM 9864 O O . PRO A 1 1237 ? 163.774 172.590 132.481 1.00 7.25 1217 PRO A O 1
ATOM 9868 N N . LYS A 1 1238 ? 164.916 172.855 134.408 1.00 3.52 1218 LYS A N 1
ATOM 9869 C CA . LYS A 1 1238 ? 164.768 174.299 134.494 1.00 4.93 1218 LYS A CA 1
ATOM 9870 C C . LYS A 1 1238 ? 166.085 174.874 134.990 1.00 5.47 1218 LYS A C 1
ATOM 9871 O O . LYS A 1 1238 ? 166.860 174.186 135.657 1.00 4.88 1218 LYS A O 1
ATOM 9877 N N . ILE A 1 1239 ? 166.338 176.135 134.657 1.00 6.89 1219 ILE A N 1
ATOM 9878 C CA . ILE A 1 1239 ? 167.556 176.793 135.121 1.00 4.86 1219 ILE A CA 1
ATOM 9879 C C . ILE A 1 1239 ? 167.355 177.204 136.574 1.00 5.99 1219 ILE A C 1
ATOM 9880 O O . ILE A 1 1239 ? 166.472 178.022 136.872 1.00 7.87 1219 ILE A O 1
ATOM 9885 N N . PRO A 1 1240 ? 168.138 176.663 137.509 1.00 5.68 1220 PRO A N 1
ATOM 9886 C CA . PRO A 1 1240 ? 167.933 176.986 138.924 1.00 5.36 1220 PRO A CA 1
ATOM 9887 C C . PRO A 1 1240 ? 168.775 178.162 139.389 1.00 8.87 1220 PRO A C 1
ATOM 9888 O O . PRO A 1 1240 ? 169.551 178.730 138.615 1.00 10.82 1220 PRO A O 1
ATOM 9892 N N . SER A 1 1241 ? 168.623 178.536 140.656 1.00 9.59 1221 SER A N 1
ATOM 9893 C CA . SER A 1 1241 ? 169.477 179.550 141.254 1.00 12.32 1221 SER A CA 1
ATOM 9894 C C . SER A 1 1241 ? 170.795 178.924 141.688 1.00 10.71 1221 SER A C 1
ATOM 9895 O O . SER A 1 1241 ? 170.822 177.833 142.265 1.00 8.07 1221 SER A O 1
ATOM 9898 N N . ILE A 1 1242 ? 171.893 179.621 141.407 1.00 11.84 1222 ILE A N 1
ATOM 9899 C CA . ILE A 1 1242 ? 173.239 179.114 141.644 1.00 11.48 1222 ILE A CA 1
ATOM 9900 C C . ILE A 1 1242 ? 173.858 179.908 142.784 1.00 11.47 1222 ILE A C 1
ATOM 9901 O O . ILE A 1 1242 ? 173.807 181.144 142.787 1.00 17.86 1222 ILE A O 1
ATOM 9906 N N . SER A 1 1243 ? 174.442 179.200 143.751 1.00 9.50 1223 SER A N 1
ATOM 9907 C CA . SER A 1 1243 ? 175.034 179.845 144.922 1.00 10.80 1223 SER A CA 1
ATOM 9908 C C . SER A 1 1243 ? 176.245 179.021 145.352 1.00 8.66 1223 SER A C 1
ATOM 9909 O O . SER A 1 1243 ? 176.090 177.988 146.009 1.00 7.30 1223 SER A O 1
ATOM 9912 N N . SER A 1 1244 ? 177.438 179.490 144.983 1.00 9.26 1224 SER A N 1
ATOM 9913 C CA . SER A 1 1244 ? 178.702 178.867 145.379 1.00 4.00 1224 SER A CA 1
ATOM 9914 C C . SER A 1 1244 ? 178.757 177.402 144.941 1.00 4.00 1224 SER A C 1
ATOM 9915 O O . SER A 1 1244 ? 178.803 176.479 145.754 1.00 2.92 1224 SER A O 1
ATOM 9918 N N . GLY A 1 1245 ? 178.740 177.205 143.626 1.00 7.05 1225 GLY A N 1
ATOM 9919 C CA . GLY A 1 1245 ? 178.827 175.864 143.088 1.00 2.93 1225 GLY A CA 1
ATOM 9920 C C . GLY A 1 1245 ? 180.202 175.254 143.285 1.00 1.44 1225 GLY A C 1
ATOM 9921 O O . GLY A 1 1245 ? 181.223 175.939 143.293 1.00 2.68 1225 GLY A O 1
ATOM 9922 N N . VAL A 1 1246 ? 180.218 173.936 143.455 1.00 0.87 1226 VAL A N 1
ATOM 9923 C CA . VAL A 1 1246 ? 181.448 173.162 143.544 1.00 0.88 1226 VAL A CA 1
ATOM 9924 C C . VAL A 1 1246 ? 181.306 171.942 142.647 1.00 0.37 1226 VAL A C 1
ATOM 9925 O O . VAL A 1 1246 ? 180.246 171.308 142.606 1.00 0.43 1226 VAL A O 1
ATOM 9929 N N . ARG A 1 1247 ? 182.360 171.634 141.901 1.00 0.32 1227 ARG A N 1
ATOM 9930 C CA . ARG A 1 1247 ? 182.373 170.496 140.993 1.00 0.23 1227 ARG A CA 1
ATOM 9931 C C . ARG A 1 1247 ? 183.298 169.433 141.565 1.00 0.42 1227 ARG A C 1
ATOM 9932 O O . ARG A 1 1247 ? 184.487 169.688 141.779 1.00 0.58 1227 ARG A O 1
ATOM 9940 N N . ILE A 1 1248 ? 182.751 168.246 141.809 1.00 0.27 1228 ILE A N 1
ATOM 9941 C CA . ILE A 1 1248 ? 183.469 167.156 142.457 1.00 0.24 1228 ILE A CA 1
ATOM 9942 C C . ILE A 1 1248 ? 183.800 166.104 141.411 1.00 0.34 1228 ILE A C 1
ATOM 9943 O O . ILE A 1 1248 ? 182.928 165.689 140.639 1.00 0.44 1228 ILE A O 1
ATOM 9948 N N . LYS A 1 1249 ? 185.059 165.680 141.382 1.00 0.57 1229 LYS A N 1
ATOM 9949 C CA . LYS A 1 1249 ? 185.512 164.625 140.489 1.00 0.50 1229 LYS A CA 1
ATOM 9950 C C . LYS A 1 1249 ? 185.533 163.310 141.256 1.00 1.80 1229 LYS A C 1
ATOM 9951 O O . LYS A 1 1249 ? 186.210 163.194 142.283 1.00 3.99 1229 LYS A O 1
ATOM 9957 N N . ARG A 1 1250 ? 184.784 162.328 140.761 1.00 1.10 1230 ARG A N 1
ATOM 9958 C CA . ARG A 1 1250 ? 184.775 160.994 141.342 1.00 1.05 1230 ARG A CA 1
ATOM 9959 C C . ARG A 1 1250 ? 185.031 159.968 140.248 1.00 2.11 1230 ARG A C 1
ATOM 9960 O O . ARG A 1 1250 ? 185.368 160.334 139.118 1.00 4.20 1230 ARG A O 1
ATOM 9968 N N . LYS A 1 1251 ? 184.881 158.687 140.565 1.00 1.60 1231 LYS A N 1
ATOM 9969 C CA . LYS A 1 1251 ? 185.071 157.622 139.592 1.00 2.22 1231 LYS A CA 1
ATOM 9970 C C . LYS A 1 1251 ? 183.859 156.705 139.595 1.00 4.80 1231 LYS A C 1
ATOM 9971 O O . LYS A 1 1251 ? 183.267 156.450 140.647 1.00 5.21 1231 LYS A O 1
ATOM 9977 N N . ASP A 1 1252 ? 183.490 156.216 138.415 1.00 4.87 1232 ASP A N 1
ATOM 9978 C CA . ASP A 1 1252 ? 182.401 155.257 138.303 1.00 3.78 1232 ASP A CA 1
ATOM 9979 C C . ASP A 1 1252 ? 182.929 153.867 138.653 1.00 5.30 1232 ASP A C 1
ATOM 9980 O O . ASP A 1 1252 ? 184.065 153.702 139.106 1.00 8.37 1232 ASP A O 1
ATOM 9985 N N . SER A 1 1253 ? 182.102 152.842 138.446 1.00 4.03 1233 SER A N 1
ATOM 9986 C CA . SER A 1 1253 ? 182.541 151.477 138.708 1.00 5.44 1233 SER A CA 1
ATOM 9987 C C . SER A 1 1253 ? 183.642 151.030 137.754 1.00 9.78 1233 SER A C 1
ATOM 9988 O O . SER A 1 1253 ? 184.379 150.092 138.076 1.00 14.11 1233 SER A O 1
ATOM 9991 N N . ASN A 1 1254 ? 183.773 151.675 136.596 1.00 10.13 1234 ASN A N 1
ATOM 9992 C CA . ASN A 1 1254 ? 184.812 151.338 135.634 1.00 9.43 1234 ASN A CA 1
ATOM 9993 C C . ASN A 1 1254 ? 186.094 152.138 135.826 1.00 11.10 1234 ASN A C 1
ATOM 9994 O O . ASN A 1 1254 ? 187.081 151.869 135.133 1.00 11.79 1234 ASN A O 1
ATOM 9999 N N . GLY A 1 1255 ? 186.107 153.104 136.742 1.00 9.14 1235 GLY A N 1
ATOM 10000 C CA . GLY A 1 1255 ? 187.298 153.873 137.028 1.00 9.39 1235 GLY A CA 1
ATOM 10001 C C . GLY A 1 1255 ? 187.476 155.140 136.220 1.00 6.68 1235 GLY A C 1
ATOM 10002 O O . GLY A 1 1255 ? 188.499 155.816 136.383 1.00 10.45 1235 GLY A O 1
ATOM 10003 N N . ASN A 1 1256 ? 186.528 155.484 135.356 1.00 6.17 1236 ASN A N 1
ATOM 10004 C CA . ASN A 1 1256 ? 186.618 156.716 134.590 1.00 8.24 1236 ASN A CA 1
ATOM 10005 C C . ASN A 1 1256 ? 186.331 157.921 135.482 1.00 7.63 1236 ASN A C 1
ATOM 10006 O O . ASN A 1 1256 ? 185.726 157.808 136.549 1.00 7.86 1236 ASN A O 1
ATOM 10011 N N . ASP A 1 1257 ? 186.784 159.087 135.037 1.00 7.44 1237 ASP A N 1
ATOM 10012 C CA . ASP A 1 1257 ? 186.568 160.310 135.797 1.00 4.40 1237 ASP A CA 1
ATOM 10013 C C . ASP A 1 1257 ? 185.201 160.896 135.472 1.00 4.99 1237 ASP A C 1
ATOM 10014 O O . ASP A 1 1257 ? 184.879 161.136 134.305 1.00 7.75 1237 ASP A O 1
ATOM 10019 N N . ILE A 1 1258 ? 184.397 161.124 136.507 1.00 2.45 1238 ILE A N 1
ATOM 10020 C CA . ILE A 1 1258 ? 183.078 161.729 136.367 1.00 2.20 1238 ILE A CA 1
ATOM 10021 C C . ILE A 1 1258 ? 183.023 162.977 137.235 1.00 1.45 1238 ILE A C 1
ATOM 10022 O O . ILE A 1 1258 ? 183.572 163.004 138.342 1.00 2.22 1238 ILE A O 1
ATOM 10027 N N . TYR A 1 1259 ? 182.383 164.021 136.717 1.00 1.01 1239 TYR A N 1
ATOM 10028 C CA . TYR A 1 1259 ? 182.256 165.295 137.407 1.00 0.40 1239 TYR A CA 1
ATOM 10029 C C . TYR A 1 1259 ? 180.791 165.551 137.717 1.00 0.35 1239 TYR A C 1
ATOM 10030 O O . TYR A 1 1259 ? 179.940 165.461 136.826 1.00 0.91 1239 TYR A O 1
ATOM 10039 N N . GLN A 1 1260 ? 180.502 165.869 138.974 1.00 0.30 1240 GLN A N 1
ATOM 10040 C CA . GLN A 1 1260 ? 179.153 166.196 139.410 1.00 0.09 1240 GLN A CA 1
ATOM 10041 C C . GLN A 1 1260 ? 179.189 167.514 140.164 1.00 0.10 1240 GLN A C 1
ATOM 10042 O O . GLN A 1 1260 ? 180.051 167.717 141.025 1.00 0.10 1240 GLN A O 1
ATOM 10048 N N . LEU A 1 1261 ? 178.258 168.403 139.838 1.00 0.10 1241 LEU A N 1
ATOM 10049 C CA . LEU A 1 1261 ? 178.237 169.757 140.372 1.00 0.13 1241 LEU A CA 1
ATOM 10050 C C . LEU A 1 1261 ? 177.303 169.829 141.571 1.00 0.13 1241 LEU A C 1
ATOM 10051 O O . LEU A 1 1261 ? 176.147 169.404 141.491 1.00 0.16 1241 LEU A O 1
ATOM 10056 N N . TYR A 1 1262 ? 177.807 170.370 142.674 1.00 0.13 1242 TYR A N 1
ATOM 10057 C CA . TYR A 1 1262 ? 177.045 170.531 143.900 1.00 0.24 1242 TYR A CA 1
ATOM 10058 C C . TYR A 1 1262 ? 177.018 172.001 144.296 1.00 1.08 1242 TYR A C 1
ATOM 10059 O O . TYR A 1 1262 ? 177.679 172.847 143.689 1.00 1.95 1242 TYR A O 1
ATOM 10068 N N . MET A 1 1263 ? 176.232 172.301 145.323 1.00 1.17 1243 MET A N 1
ATOM 10069 C CA . MET A 1 1263 ? 176.165 173.633 145.908 1.00 1.56 1243 MET A CA 1
ATOM 10070 C C . MET A 1 1263 ? 176.840 173.601 147.269 1.00 3.27 1243 MET A C 1
ATOM 10071 O O . MET A 1 1263 ? 176.554 172.718 148.084 1.00 6.98 1243 MET A O 1
ATOM 10076 N N . LEU A 1 1264 ? 177.737 174.553 147.511 1.00 2.21 1244 LEU A N 1
ATOM 10077 C CA . LEU A 1 1264 ? 178.415 174.609 148.797 1.00 2.20 1244 LEU A CA 1
ATOM 10078 C C . LEU A 1 1264 ? 177.419 174.910 149.908 1.00 2.91 1244 LEU A C 1
ATOM 10079 O O . LEU A 1 1264 ? 176.510 175.728 149.747 1.00 5.85 1244 LEU A O 1
ATOM 10084 N N . ASN A 1 1265 ? 177.597 174.239 151.043 1.00 3.54 1245 ASN A N 1
ATOM 10085 C CA . ASN A 1 1265 ? 176.692 174.395 152.174 1.00 6.07 1245 ASN A CA 1
ATOM 10086 C C . ASN A 1 1265 ? 177.145 175.494 153.127 1.00 9.47 1245 ASN A C 1
ATOM 10087 O O . ASN A 1 1265 ? 176.317 176.275 153.608 1.00 12.58 1245 ASN A O 1
ATOM 10092 N N . ASP A 1 1266 ? 178.441 175.571 153.409 1.00 9.65 1246 ASP A N 1
ATOM 10093 C CA . ASP A 1 1266 ? 178.994 176.561 154.315 1.00 7.90 1246 ASP A CA 1
ATOM 10094 C C . ASP A 1 1266 ? 179.668 177.680 153.522 1.00 6.77 1246 ASP A C 1
ATOM 10095 O O . ASP A 1 1266 ? 179.552 177.765 152.296 1.00 10.73 1246 ASP A O 1
ATOM 10100 N N . THR A 1 1267 ? 180.373 178.559 154.231 1.00 7.62 1247 THR A N 1
ATOM 10101 C CA . THR A 1 1267 ? 181.029 179.694 153.596 1.00 8.98 1247 THR A CA 1
ATOM 10102 C C . THR A 1 1267 ? 182.138 179.230 152.659 1.00 6.07 1247 THR A C 1
ATOM 10103 O O . THR A 1 1267 ? 182.822 178.237 152.918 1.00 5.34 1247 THR A O 1
ATOM 10107 N N . LYS A 1 1268 ? 182.310 179.963 151.560 1.00 5.87 1248 LYS A N 1
ATOM 10108 C CA . LYS A 1 1268 ? 183.329 179.654 150.565 1.00 5.15 1248 LYS A CA 1
ATOM 10109 C C . LYS A 1 1268 ? 184.628 180.415 150.800 1.00 4.45 1248 LYS A C 1
ATOM 10110 O O . LYS A 1 1268 ? 185.713 179.846 150.643 1.00 3.69 1248 LYS A O 1
ATOM 10116 N N . CYS A 1 1269 ? 184.543 181.687 151.177 1.00 7.43 1249 CYS A N 1
ATOM 10117 C CA . CYS A 1 1269 ? 185.712 182.543 151.305 1.00 5.03 1249 CYS A CA 1
ATOM 10118 C C . CYS A 1 1269 ? 186.135 182.665 152.763 1.00 4.05 1249 CYS A C 1
ATOM 10119 O O . CYS A 1 1269 ? 185.297 182.826 153.654 1.00 6.76 1249 CYS A O 1
ATOM 10122 N N . LYS A 1 1270 ? 187.443 182.583 152.995 1.00 4.09 1250 LYS A N 1
ATOM 10123 C CA . LYS A 1 1270 ? 188.019 182.673 154.330 1.00 5.29 1250 LYS A CA 1
ATOM 10124 C C . LYS A 1 1270 ? 188.461 184.082 154.700 1.00 6.87 1250 LYS A C 1
ATOM 10125 O O . LYS A 1 1270 ? 188.861 184.308 155.847 1.00 7.26 1250 LYS A O 1
ATOM 10131 N N . GLY A 1 1271 ? 188.400 185.028 153.772 1.00 6.85 1251 GLY A N 1
ATOM 10132 C CA . GLY A 1 1271 ? 188.867 186.373 154.043 1.00 5.12 1251 GLY A CA 1
ATOM 10133 C C . GLY A 1 1271 ? 189.103 187.122 152.743 1.00 6.82 1251 GLY A C 1
ATOM 10134 O O . GLY A 1 1271 ? 188.588 186.745 151.692 1.00 6.63 1251 GLY A O 1
ATOM 10135 N N . PHE A 1 1272 ? 189.896 188.185 152.848 1.00 6.97 1252 PHE A N 1
ATOM 10136 C CA . PHE A 1 1272 ? 190.290 188.992 151.704 1.00 5.32 1252 PHE A CA 1
ATOM 10137 C C . PHE A 1 1272 ? 191.804 189.122 151.681 1.00 6.62 1252 PHE A C 1
ATOM 10138 O O . PHE A 1 1272 ? 192.445 189.204 152.732 1.00 7.11 1252 PHE A O 1
ATOM 10146 N N . VAL A 1 1273 ? 192.370 189.143 150.475 1.00 11.02 1253 VAL A N 1
ATOM 10147 C CA . VAL A 1 1273 ? 193.819 189.152 150.323 1.00 11.59 1253 VAL A CA 1
ATOM 10148 C C . VAL A 1 1273 ? 194.376 190.515 150.706 1.00 10.65 1253 VAL A C 1
ATOM 10149 O O . VAL A 1 1273 ? 193.774 191.560 150.424 1.00 11.90 1253 VAL A O 1
ATOM 10153 N N . VAL A 1 1274 ? 195.534 190.507 151.361 1.00 10.29 1254 VAL A N 1
ATOM 10154 C CA . VAL A 1 1274 ? 196.234 191.718 151.771 1.00 9.74 1254 VAL A CA 1
ATOM 10155 C C . VAL A 1 1274 ? 197.624 191.684 151.152 1.00 12.91 1254 VAL A C 1
ATOM 10156 O O . VAL A 1 1274 ? 198.379 190.726 151.363 1.00 16.02 1254 VAL A O 1
ATOM 10160 N N . ASN A 1 1275 ? 197.965 192.726 150.397 1.00 11.57 1255 ASN A N 1
ATOM 10161 C CA . ASN A 1 1275 ? 199.268 192.790 149.755 1.00 13.83 1255 ASN A CA 1
ATOM 10162 C C . ASN A 1 1275 ? 200.344 193.181 150.768 1.00 16.03 1255 ASN A C 1
ATOM 10163 O O . ASN A 1 1275 ? 200.089 193.330 151.966 1.00 17.15 1255 ASN A O 1
ATOM 10168 N N . GLU A 1 1276 ? 201.572 193.352 150.275 1.00 16.09 1256 GLU A N 1
ATOM 10169 C CA . GLU A 1 1276 ? 202.704 193.609 151.158 1.00 15.98 1256 GLU A CA 1
ATOM 10170 C C . GLU A 1 1276 ? 202.618 194.963 151.854 1.00 18.04 1256 GLU A C 1
ATOM 10171 O O . GLU A 1 1276 ? 203.304 195.168 152.860 1.00 20.78 1256 GLU A O 1
ATOM 10177 N N . LYS A 1 1277 ? 201.798 195.887 151.351 1.00 16.08 1257 LYS A N 1
ATOM 10178 C CA . LYS A 1 1277 ? 201.664 197.208 151.952 1.00 15.68 1257 LYS A CA 1
ATOM 10179 C C . LYS A 1 1277 ? 200.319 197.401 152.648 1.00 16.72 1257 LYS A C 1
ATOM 10180 O O . LYS A 1 1277 ? 199.926 198.538 152.928 1.00 14.86 1257 LYS A O 1
ATOM 10186 N N . GLY A 1 1278 ? 199.610 196.313 152.941 1.00 17.81 1258 GLY A N 1
ATOM 10187 C CA . GLY A 1 1278 ? 198.420 196.379 153.765 1.00 15.18 1258 GLY A CA 1
ATOM 10188 C C . GLY A 1 1278 ? 197.142 196.767 153.059 1.00 13.73 1258 GLY A C 1
ATOM 10189 O O . GLY A 1 1278 ? 196.156 197.081 153.735 1.00 12.06 1258 GLY A O 1
ATOM 10190 N N . VAL A 1 1279 ? 197.117 196.759 151.733 1.00 12.42 1259 VAL A N 1
ATOM 10191 C CA . VAL A 1 1279 ? 195.916 197.103 150.981 1.00 9.73 1259 VAL A CA 1
ATOM 10192 C C . VAL A 1 1279 ? 195.066 195.852 150.809 1.00 12.32 1259 VAL A C 1
ATOM 10193 O O . VAL A 1 1279 ? 195.550 194.819 150.333 1.00 12.34 1259 VAL A O 1
ATOM 10197 N N . ILE A 1 1280 ? 193.799 195.945 151.198 1.00 10.58 1260 ILE A N 1
ATOM 10198 C CA . ILE A 1 1280 ? 192.885 194.809 151.166 1.00 7.81 1260 ILE A CA 1
ATOM 10199 C C . ILE A 1 1280 ? 192.222 194.742 149.798 1.00 10.10 1260 ILE A C 1
ATOM 10200 O O . ILE A 1 1280 ? 191.667 195.736 149.314 1.00 9.67 1260 ILE A O 1
ATOM 10205 N N . ASP A 1 1281 ? 192.275 193.567 149.174 1.00 14.38 1261 ASP A N 1
ATOM 10206 C CA . ASP A 1 1281 ? 191.634 193.333 147.882 1.00 13.07 1261 ASP A CA 1
ATOM 10207 C C . ASP A 1 1281 ? 190.204 192.877 148.148 1.00 9.88 1261 ASP A C 1
ATOM 10208 O O . ASP A 1 1281 ? 189.960 191.714 148.473 1.00 11.63 1261 ASP A O 1
ATOM 10213 N N . TRP A 1 1282 ? 189.253 193.801 148.010 1.00 6.93 1262 TRP A N 1
ATOM 10214 C CA . TRP A 1 1282 ? 187.863 193.534 148.355 1.00 8.87 1262 TRP A CA 1
ATOM 10215 C C . TRP A 1 1282 ? 187.096 192.802 147.263 1.00 10.38 1262 TRP A C 1
ATOM 10216 O O . TRP A 1 1282 ? 185.953 192.396 147.502 1.00 10.93 1262 TRP A O 1
ATOM 10227 N N . SER A 1 1283 ? 187.681 192.621 146.081 1.00 10.27 1263 SER A N 1
ATOM 10228 C CA . SER A 1 1283 ? 186.953 192.070 144.946 1.00 10.31 1263 SER A CA 1
ATOM 10229 C C . SER A 1 1283 ? 187.259 190.606 144.674 1.00 13.90 1263 SER A C 1
ATOM 10230 O O . SER A 1 1283 ? 186.403 189.898 144.134 1.00 17.28 1263 SER A O 1
ATOM 10233 N N . SER A 1 1284 ? 188.448 190.132 145.033 1.00 13.10 1264 SER A N 1
ATOM 10234 C CA . SER A 1 1284 ? 188.852 188.767 144.732 1.00 11.82 1264 SER A CA 1
ATOM 10235 C C . SER A 1 1284 ? 188.330 187.807 145.791 1.00 14.41 1264 SER A C 1
ATOM 10236 O O . SER A 1 1284 ? 188.382 188.095 146.990 1.00 13.61 1264 SER A O 1
ATOM 10239 N N . ASP A 1 1285 ? 187.825 186.662 145.337 1.00 14.05 1265 ASP A N 1
ATOM 10240 C CA . ASP A 1 1285 ? 187.328 185.630 146.237 1.00 11.19 1265 ASP A CA 1
ATOM 10241 C C . ASP A 1 1285 ? 188.489 184.767 146.712 1.00 8.87 1265 ASP A C 1
ATOM 10242 O O . ASP A 1 1285 ? 189.183 184.148 145.898 1.00 8.63 1265 ASP A O 1
ATOM 10247 N N . LEU A 1 1286 ? 188.698 184.724 148.024 1.00 7.82 1266 LEU A N 1
ATOM 10248 C CA . LEU A 1 1286 ? 189.767 183.931 148.628 1.00 6.39 1266 LEU A CA 1
ATOM 10249 C C . LEU A 1 1286 ? 189.139 182.661 149.192 1.00 7.52 1266 LEU A C 1
ATOM 10250 O O . LEU A 1 1286 ? 188.731 182.608 150.352 1.00 8.74 1266 LEU A O 1
ATOM 10255 N N . VAL A 1 1287 ? 189.070 181.626 148.352 1.00 7.52 1267 VAL A N 1
ATOM 10256 C CA . VAL A 1 1287 ? 188.406 180.387 148.734 1.00 4.82 1267 VAL A CA 1
ATOM 10257 C C . VAL A 1 1287 ? 189.153 179.734 149.890 1.00 5.86 1267 VAL A C 1
ATOM 10258 O O . VAL A 1 1287 ? 190.385 179.805 149.982 1.00 8.14 1267 VAL A O 1
ATOM 10262 N N . ALA A 1 1288 ? 188.399 179.100 150.787 1.00 4.80 1268 ALA A N 1
ATOM 10263 C CA . ALA A 1 1288 ? 188.987 178.430 151.936 1.00 4.28 1268 ALA A CA 1
ATOM 10264 C C . ALA A 1 1288 ? 189.860 177.259 151.492 1.00 6.48 1268 ALA A C 1
ATOM 10265 O O . ALA A 1 1288 ? 189.683 176.685 150.415 1.00 7.30 1268 ALA A O 1
ATOM 10267 N N . ASP A 1 1289 ? 190.821 176.908 152.348 1.00 8.60 1269 ASP A N 1
ATOM 10268 C CA . ASP A 1 1289 ? 191.790 175.872 152.010 1.00 5.80 1269 ASP A CA 1
ATOM 10269 C C . ASP A 1 1289 ? 191.165 174.487 151.907 1.00 5.72 1269 ASP A C 1
ATOM 10270 O O . ASP A 1 1289 ? 191.762 173.600 151.289 1.00 7.29 1269 ASP A O 1
ATOM 10275 N N . LEU A 1 1290 ? 189.986 174.275 152.494 1.00 6.79 1270 LEU A N 1
ATOM 10276 C CA . LEU A 1 1290 ? 189.370 172.956 152.455 1.00 7.10 1270 LEU A CA 1
ATOM 10277 C C . LEU A 1 1290 ? 188.724 172.645 151.112 1.00 3.48 1270 LEU A C 1
ATOM 10278 O O . LEU A 1 1290 ? 188.435 171.476 150.836 1.00 3.47 1270 LEU A O 1
ATOM 10283 N N . TYR A 1 1291 ? 188.493 173.653 150.276 1.00 3.34 1271 TYR A N 1
ATOM 10284 C CA . TYR A 1 1291 ? 187.932 173.452 148.948 1.00 3.95 1271 TYR A CA 1
ATOM 10285 C C . TYR A 1 1291 ? 188.996 173.341 147.866 1.00 2.83 1271 TYR A C 1
ATOM 10286 O O . TYR A 1 1291 ? 188.655 173.092 146.705 1.00 2.36 1271 TYR A O 1
ATOM 10295 N N . LYS A 1 1292 ? 190.265 173.519 148.212 1.00 3.63 1272 LYS A N 1
ATOM 10296 C CA . LYS A 1 1292 ? 191.354 173.488 147.237 1.00 3.75 1272 LYS A CA 1
ATOM 10297 C C . LYS A 1 1292 ? 191.972 172.092 147.171 1.00 4.64 1272 LYS A C 1
ATOM 10298 O O . LYS A 1 1292 ? 193.152 171.877 147.447 1.00 8.13 1272 LYS A O 1
ATOM 10304 N N . GLN A 1 1293 ? 191.141 171.137 146.793 1.00 3.57 1273 GLN A N 1
ATOM 10305 C CA . GLN A 1 1293 ? 191.503 169.736 146.677 1.00 3.42 1273 GLN A CA 1
ATOM 10306 C C . GLN A 1 1293 ? 191.695 169.351 145.218 1.00 2.95 1273 GLN A C 1
ATOM 10307 O O . GLN A 1 1293 ? 191.162 170.003 144.316 1.00 2.69 1273 GLN A O 1
ATOM 10313 N N . PRO A 1 1294 ? 192.469 168.296 144.943 1.00 4.32 1274 PRO A N 1
ATOM 10314 C CA . PRO A 1 1294 ? 192.657 167.875 143.545 1.00 3.73 1274 PRO A CA 1
ATOM 10315 C C . PRO A 1 1294 ? 191.384 167.390 142.875 1.00 5.30 1274 PRO A C 1
ATOM 10316 O O . PRO A 1 1294 ? 191.336 167.343 141.640 1.00 7.68 1274 PRO A O 1
ATOM 10320 N N . THR A 1 1295 ? 190.357 167.027 143.639 1.00 3.90 1275 THR A N 1
ATOM 10321 C CA . THR A 1 1295 ? 189.093 166.568 143.083 1.00 1.93 1275 THR A CA 1
ATOM 10322 C C . THR A 1 1295 ? 187.978 167.592 143.221 1.00 1.61 1275 THR A C 1
ATOM 10323 O O . THR A 1 1295 ? 186.882 167.368 142.700 1.00 1.34 1275 THR A O 1
ATOM 10327 N N . LEU A 1 1296 ? 188.225 168.705 143.904 1.00 3.03 1276 LEU A N 1
ATOM 10328 C CA . LEU A 1 1296 ? 187.242 169.764 144.063 1.00 1.47 1276 LEU A CA 1
ATOM 10329 C C . LEU A 1 1296 ? 187.572 170.923 143.135 1.00 1.37 1276 LEU A C 1
ATOM 10330 O O . LEU A 1 1296 ? 188.741 171.275 142.955 1.00 1.83 1276 LEU A O 1
ATOM 10335 N N . THR A 1 1297 ? 186.535 171.508 142.543 1.00 1.03 1277 THR A N 1
ATOM 10336 C CA . THR A 1 1297 ? 186.685 172.677 141.682 1.00 0.99 1277 THR A CA 1
ATOM 10337 C C . THR A 1 1297 ? 185.583 173.663 142.035 1.00 1.23 1277 THR A C 1
ATOM 10338 O O . THR A 1 1297 ? 184.403 173.382 141.807 1.00 1.43 1277 THR A O 1
ATOM 10342 N N . ILE A 1 1298 ? 185.964 174.812 142.590 1.00 1.71 1278 ILE A N 1
ATOM 10343 C CA . ILE A 1 1298 ? 184.994 175.863 142.858 1.00 1.69 1278 ILE A CA 1
ATOM 10344 C C . ILE A 1 1298 ? 184.489 176.414 141.533 1.00 2.64 1278 ILE A C 1
ATOM 10345 O O . ILE A 1 1298 ? 185.279 176.809 140.666 1.00 5.05 1278 ILE A O 1
ATOM 10350 N N . LEU A 1 1299 ? 183.169 176.424 141.363 1.00 3.19 1279 LEU A N 1
ATOM 10351 C CA . LEU A 1 1299 ? 182.579 176.877 140.111 1.00 2.20 1279 LEU A CA 1
ATOM 10352 C C . LEU A 1 1299 ? 182.938 178.334 139.857 1.00 3.05 1279 LEU A C 1
ATOM 10353 O O . LEU A 1 1299 ? 182.787 179.185 140.738 1.00 6.19 1279 LEU A O 1
ATOM 10358 N N . ASN A 1 1300 ? 183.419 178.613 138.644 1.00 5.73 1280 ASN A N 1
ATOM 10359 C CA . ASN A 1 1300 ? 183.929 179.933 138.265 1.00 6.62 1280 ASN A CA 1
ATOM 10360 C C . ASN A 1 1300 ? 185.075 180.372 139.171 1.00 5.31 1280 ASN A C 1
ATOM 10361 O O . ASN A 1 1300 ? 185.274 181.566 139.406 1.00 10.29 1280 ASN A O 1
ATOM 10366 N N . GLY A 1 1301 ? 185.838 179.411 139.684 1.00 3.12 1281 GLY A N 1
ATOM 10367 C CA . GLY A 1 1301 ? 186.927 179.710 140.590 1.00 2.48 1281 GLY A CA 1
ATOM 10368 C C . GLY A 1 1301 ? 188.260 179.860 139.881 1.00 3.15 1281 GLY A C 1
ATOM 10369 O O . GLY A 1 1301 ? 188.524 179.222 138.867 1.00 4.28 1281 GLY A O 1
ATOM 10370 N N . ARG A 1 1302 ? 189.106 180.721 140.440 1.00 4.52 1282 ARG A N 1
ATOM 10371 C CA . ARG A 1 1302 ? 190.430 180.991 139.902 1.00 2.43 1282 ARG A CA 1
ATOM 10372 C C . ARG A 1 1302 ? 191.454 180.915 141.023 1.00 2.18 1282 ARG A C 1
ATOM 10373 O O . ARG A 1 1302 ? 191.162 181.251 142.173 1.00 2.01 1282 ARG A O 1
ATOM 10381 N N . TYR A 1 1303 ? 192.658 180.470 140.678 1.00 4.24 1283 TYR A N 1
ATOM 10382 C CA . TYR A 1 1303 ? 193.735 180.417 141.657 1.00 4.24 1283 TYR A CA 1
ATOM 10383 C C . TYR A 1 1303 ? 194.129 181.823 142.089 1.00 7.05 1283 TYR A C 1
ATOM 10384 O O . TYR A 1 1303 ? 194.156 182.756 141.281 1.00 9.08 1283 TYR A O 1
ATOM 10393 N N . LEU A 1 1304 ? 194.443 181.969 143.373 1.00 8.02 1284 LEU A N 1
ATOM 10394 C CA . LEU A 1 1304 ? 194.754 183.277 143.939 1.00 7.94 1284 LEU A CA 1
ATOM 10395 C C . LEU A 1 1304 ? 195.834 183.099 144.996 1.00 9.91 1284 LEU A C 1
ATOM 10396 O O . LEU A 1 1304 ? 195.589 182.479 146.035 1.00 12.89 1284 LEU A O 1
ATOM 10401 N N . LYS A 1 1305 ? 197.021 183.636 144.729 1.00 11.86 1285 LYS A N 1
ATOM 10402 C CA . LYS A 1 1305 ? 198.103 183.596 145.703 1.00 13.09 1285 LYS A CA 1
ATOM 10403 C C . LYS A 1 1305 ? 197.835 184.619 146.799 1.00 13.77 1285 LYS A C 1
ATOM 10404 O O . LYS A 1 1305 ? 197.734 185.820 146.526 1.00 14.69 1285 LYS A O 1
ATOM 10410 N N . ALA A 1 1306 ? 197.713 184.147 148.039 1.00 10.24 1286 ALA A N 1
ATOM 10411 C CA . ALA A 1 1306 ? 197.461 185.022 149.186 1.00 10.60 1286 ALA A CA 1
ATOM 10412 C C . ALA A 1 1306 ? 198.335 184.546 150.343 1.00 14.10 1286 ALA A C 1
ATOM 10413 O O . ALA A 1 1306 ? 197.921 183.705 151.145 1.00 17.30 1286 ALA A O 1
ATOM 10415 N N . ASP A 1 1307 ? 199.548 185.093 150.423 1.00 15.68 1287 ASP A N 1
ATOM 10416 C CA . ASP A 1 1307 ? 200.416 184.823 151.561 1.00 15.78 1287 ASP A CA 1
ATOM 10417 C C . ASP A 1 1307 ? 199.974 185.570 152.811 1.00 14.03 1287 ASP A C 1
ATOM 10418 O O . ASP A 1 1307 ? 200.255 185.114 153.924 1.00 12.69 1287 ASP A O 1
ATOM 10423 N N . GLN A 1 1308 ? 199.293 186.701 152.648 1.00 13.98 1288 GLN A N 1
ATOM 10424 C CA . GLN A 1 1308 ? 198.760 187.480 153.754 1.00 13.50 1288 GLN A CA 1
ATOM 10425 C C . GLN A 1 1308 ? 197.313 187.834 153.449 1.00 11.34 1288 GLN A C 1
ATOM 10426 O O . GLN A 1 1308 ? 196.986 188.216 152.322 1.00 12.65 1288 GLN A O 1
ATOM 10432 N N . TYR A 1 1309 ? 196.449 187.707 154.452 1.00 8.03 1289 TYR A N 1
ATOM 10433 C CA . TYR A 1 1309 ? 195.039 188.003 154.258 1.00 9.56 1289 TYR A CA 1
ATOM 10434 C C . TYR A 1 1309 ? 194.422 188.427 155.581 1.00 9.14 1289 TYR A C 1
ATOM 10435 O O . TYR A 1 1309 ? 194.981 188.192 156.655 1.00 11.79 1289 TYR A O 1
ATOM 10444 N N . VAL A 1 1310 ? 193.256 189.060 155.487 1.00 7.64 1290 VAL A N 1
ATOM 10445 C CA . VAL A 1 1310 ? 192.482 189.485 156.646 1.00 6.89 1290 VAL A CA 1
ATOM 10446 C C . VAL A 1 1310 ? 191.247 188.599 156.747 1.00 6.09 1290 VAL A C 1
ATOM 10447 O O . VAL A 1 1310 ? 190.532 188.398 155.758 1.00 6.01 1290 VAL A O 1
ATOM 10451 N N . ARG A 1 1311 ? 191.012 188.052 157.936 1.00 7.02 1291 ARG A N 1
ATOM 10452 C CA . ARG A 1 1311 ? 189.923 187.113 158.144 1.00 7.20 1291 ARG A CA 1
ATOM 10453 C C . ARG A 1 1311 ? 188.575 187.829 158.109 1.00 8.14 1291 ARG A C 1
ATOM 10454 O O . ARG A 1 1311 ? 188.486 189.052 158.240 1.00 11.94 1291 ARG A O 1
ATOM 10462 N N . MET A 1 1312 ? 187.512 187.043 157.924 1.00 5.41 1292 MET A N 1
ATOM 10463 C CA . MET A 1 1312 ? 186.158 187.583 157.933 1.00 4.48 1292 MET A CA 1
ATOM 10464 C C . MET A 1 1312 ? 185.730 188.110 159.296 1.00 9.46 1292 MET A C 1
ATOM 10465 O O . MET A 1 1312 ? 184.739 188.843 159.369 1.00 12.68 1292 MET A O 1
ATOM 10470 N N . ASP A 1 1313 ? 186.443 187.768 160.370 1.00 10.11 1293 ASP A N 1
ATOM 10471 C CA . ASP A 1 1313 ? 186.036 188.147 161.718 1.00 6.76 1293 ASP A CA 1
ATOM 10472 C C . ASP A 1 1313 ? 187.048 189.064 162.394 1.00 10.21 1293 ASP A C 1
ATOM 10473 O O . ASP A 1 1313 ? 187.035 189.195 163.622 1.00 17.82 1293 ASP A O 1
ATOM 10478 N N . GLN A 1 1314 ? 187.924 189.702 161.623 1.00 8.09 1294 GLN A N 1
ATOM 10479 C CA . GLN A 1 1314 ? 188.895 190.641 162.180 1.00 9.98 1294 GLN A CA 1
ATOM 10480 C C . GLN A 1 1314 ? 188.207 191.985 162.374 1.00 9.29 1294 GLN A C 1
ATOM 10481 O O . GLN A 1 1314 ? 188.249 192.863 161.512 1.00 10.38 1294 GLN A O 1
ATOM 10487 N N . TRP A 1 1315 ? 187.558 192.144 163.524 1.00 9.26 1295 TRP A N 1
ATOM 10488 C CA . TRP A 1 1315 ? 186.879 193.394 163.832 1.00 6.88 1295 TRP A CA 1
ATOM 10489 C C . TRP A 1 1315 ? 187.887 194.500 164.112 1.00 8.29 1295 TRP A C 1
ATOM 10490 O O . TRP A 1 1315 ? 188.883 194.296 164.810 1.00 14.74 1295 TRP A O 1
ATOM 10501 N N . TYR A 1 1316 ? 187.621 195.680 163.560 1.00 9.01 1296 TYR A N 1
ATOM 10502 C CA . TYR A 1 1316 ? 188.420 196.864 163.831 1.00 6.54 1296 TYR A CA 1
ATOM 10503 C C . TYR A 1 1316 ? 187.494 198.041 164.086 1.00 6.68 1296 TYR A C 1
ATOM 10504 O O . TYR A 1 1316 ? 186.433 198.160 163.470 1.00 7.27 1296 TYR A O 1
ATOM 10513 N N . GLU A 1 1317 ? 187.906 198.911 165.005 1.00 8.86 1297 GLU A N 1
ATOM 10514 C CA . GLU A 1 1317 ? 187.187 200.154 165.256 1.00 7.86 1297 GLU A CA 1
ATOM 10515 C C . GLU A 1 1317 ? 187.529 201.135 164.143 1.00 7.42 1297 GLU A C 1
ATOM 10516 O O . GLU A 1 1317 ? 188.678 201.573 164.023 1.00 11.42 1297 GLU A O 1
ATOM 10522 N N . VAL A 1 1318 ? 186.542 201.476 163.329 1.00 5.82 1298 VAL A N 1
ATOM 10523 C CA . VAL A 1 1318 ? 186.764 202.344 162.185 1.00 8.92 1298 VAL A CA 1
ATOM 10524 C C . VAL A 1 1318 ? 186.634 203.797 162.621 1.00 9.61 1298 VAL A C 1
ATOM 10525 O O . VAL A 1 1318 ? 186.071 204.113 163.672 1.00 12.12 1298 VAL A O 1
ATOM 10529 N N . ASP A 1 1319 ? 187.166 204.697 161.795 1.00 10.46 1299 ASP A N 1
ATOM 10530 C CA . ASP A 1 1319 ? 187.074 206.124 162.071 1.00 12.15 1299 ASP A CA 1
ATOM 10531 C C . ASP A 1 1319 ? 185.646 206.576 161.801 1.00 14.11 1299 ASP A C 1
ATOM 10532 O O . ASP A 1 1319 ? 185.290 206.910 160.666 1.00 15.03 1299 ASP A O 1
ATOM 10537 N N . CYS A 1 1320 ? 184.816 206.564 162.843 1.00 13.69 1300 CYS A N 1
ATOM 10538 C CA . CYS A 1 1320 ? 183.415 206.935 162.685 1.00 12.64 1300 CYS A CA 1
ATOM 10539 C C . CYS A 1 1320 ? 183.254 208.410 162.342 1.00 12.78 1300 CYS A C 1
ATOM 10540 O O . CYS A 1 1320 ? 182.277 208.788 161.687 1.00 14.34 1300 CYS A O 1
ATOM 10543 N N . GLY A 1 1321 ? 184.195 209.251 162.761 1.00 14.66 1301 GLY A N 1
ATOM 10544 C CA . GLY A 1 1321 ? 184.036 210.681 162.616 1.00 13.78 1301 GLY A CA 1
ATOM 10545 C C . GLY A 1 1321 ? 183.131 211.315 163.644 1.00 15.78 1301 GLY A C 1
ATOM 10546 O O . GLY A 1 1321 ? 182.754 212.481 163.484 1.00 17.17 1301 GLY A O 1
ATOM 10547 N N . ARG A 1 1322 ? 182.768 210.580 164.693 1.00 15.05 1302 ARG A N 1
ATOM 10548 C CA . ARG A 1 1322 ? 181.886 211.067 165.741 1.00 13.72 1302 ARG A CA 1
ATOM 10549 C C . ARG A 1 1322 ? 182.453 210.644 167.088 1.00 16.19 1302 ARG A C 1
ATOM 10550 O O . ARG A 1 1322 ? 183.328 209.778 167.175 1.00 16.90 1302 ARG A O 1
ATOM 10558 N N . ASP A 1 1323 ? 181.945 211.267 168.149 1.00 17.59 1303 ASP A N 1
ATOM 10559 C CA . ASP A 1 1323 ? 182.349 210.931 169.507 1.00 17.98 1303 ASP A CA 1
ATOM 10560 C C . ASP A 1 1323 ? 181.282 210.186 170.290 1.00 14.66 1303 ASP A C 1
ATOM 10561 O O . ASP A 1 1323 ? 181.623 209.397 171.174 1.00 13.33 1303 ASP A O 1
ATOM 10566 N N . ASP A 1 1324 ? 180.004 210.414 169.988 1.00 13.95 1304 ASP A N 1
ATOM 10567 C CA . ASP A 1 1324 ? 178.924 209.732 170.688 1.00 12.12 1304 ASP A CA 1
ATOM 10568 C C . ASP A 1 1324 ? 178.727 208.297 170.220 1.00 12.09 1304 ASP A C 1
ATOM 10569 O O . ASP A 1 1324 ? 178.103 207.507 170.937 1.00 12.24 1304 ASP A O 1
ATOM 10574 N N . VAL A 1 1325 ? 179.243 207.942 169.047 1.00 11.91 1305 VAL A N 1
ATOM 10575 C CA . VAL A 1 1325 ? 179.018 206.636 168.442 1.00 8.45 1305 VAL A CA 1
ATOM 10576 C C . VAL A 1 1325 ? 180.360 205.939 168.277 1.00 10.24 1305 VAL A C 1
ATOM 10577 O O . VAL A 1 1325 ? 181.316 206.535 167.769 1.00 12.72 1305 VAL A O 1
ATOM 10581 N N . ILE A 1 1326 ? 180.429 204.683 168.709 1.00 9.51 1306 ILE A N 1
ATOM 10582 C CA . ILE A 1 1326 ? 181.587 203.828 168.479 1.00 8.10 1306 ILE A CA 1
ATOM 10583 C C . ILE A 1 1326 ? 181.175 202.771 167.465 1.00 8.13 1306 ILE A C 1
ATOM 10584 O O . ILE A 1 1326 ? 180.194 202.047 167.677 1.00 8.86 1306 ILE A O 1
ATOM 10589 N N . VAL A 1 1327 ? 181.913 202.688 166.362 1.00 7.89 1307 VAL A N 1
ATOM 10590 C CA . VAL A 1 1327 ? 181.599 201.777 165.270 1.00 6.59 1307 VAL A CA 1
ATOM 10591 C C . VAL A 1 1327 ? 182.775 200.833 165.072 1.00 7.07 1307 VAL A C 1
ATOM 10592 O O . VAL A 1 1327 ? 183.921 201.278 164.940 1.00 10.17 1307 VAL A O 1
ATOM 10596 N N . LYS A 1 1328 ? 182.489 199.536 165.054 1.00 7.64 1308 LYS A N 1
ATOM 10597 C CA . LYS A 1 1328 ? 183.473 198.507 164.760 1.00 5.92 1308 LYS A CA 1
ATOM 10598 C C . LYS A 1 1328 ? 183.036 197.746 163.518 1.00 5.44 1308 LYS A C 1
ATOM 10599 O O . LYS A 1 1328 ? 181.846 197.474 163.334 1.00 8.60 1308 LYS A O 1
ATOM 10605 N N . MET A 1 1329 ? 184.000 197.407 162.668 1.00 5.41 1309 MET A N 1
ATOM 10606 C CA . MET A 1 1329 ? 183.719 196.759 161.398 1.00 5.94 1309 MET A CA 1
ATOM 10607 C C . MET A 1 1329 ? 184.635 195.559 161.212 1.00 6.66 1309 MET A C 1
ATOM 10608 O O . MET A 1 1329 ? 185.778 195.552 161.673 1.00 9.10 1309 MET A O 1
ATOM 10613 N N . CYS A 1 1330 ? 184.108 194.539 160.553 1.00 4.18 1310 CYS A N 1
ATOM 10614 C CA . CYS A 1 1330 ? 184.864 193.383 160.102 1.00 4.58 1310 CYS A CA 1
ATOM 10615 C C . CYS A 1 1330 ? 184.368 193.024 158.712 1.00 5.38 1310 CYS A C 1
ATOM 10616 O O . CYS A 1 1330 ? 183.256 193.403 158.331 1.00 5.72 1310 CYS A O 1
ATOM 10619 N N . PRO A 1 1331 ? 185.184 192.325 157.914 1.00 4.53 1311 PRO A N 1
ATOM 10620 C CA . PRO A 1 1331 ? 184.715 191.944 156.570 1.00 4.31 1311 PRO A CA 1
ATOM 10621 C C . PRO A 1 1331 ? 183.428 191.140 156.591 1.00 6.00 1311 PRO A C 1
ATOM 10622 O O . PRO A 1 1331 ? 182.558 191.349 155.738 1.00 7.81 1311 PRO A O 1
ATOM 10626 N N . GLY A 1 1332 ? 183.282 190.221 157.541 1.00 4.13 1312 GLY A N 1
ATOM 10627 C CA . GLY A 1 1332 ? 182.018 189.546 157.753 1.00 4.89 1312 GLY A CA 1
ATOM 10628 C C . GLY A 1 1332 ? 181.712 188.484 156.720 1.00 7.33 1312 GLY A C 1
ATOM 10629 O O . GLY A 1 1332 ? 181.798 187.285 157.000 1.00 9.08 1312 GLY A O 1
ATOM 10630 N N . THR A 1 1333 ? 181.350 188.921 155.517 1.00 6.77 1313 THR A N 1
ATOM 10631 C CA . THR A 1 1333 ? 181.032 188.038 154.406 1.00 5.75 1313 THR A CA 1
ATOM 10632 C C . THR A 1 1333 ? 181.751 188.533 153.158 1.00 6.77 1313 THR A C 1
ATOM 10633 O O . THR A 1 1333 ? 182.264 189.654 153.112 1.00 7.86 1313 THR A O 1
ATOM 10637 N N . SER A 1 1334 ? 181.788 187.676 152.137 1.00 7.50 1314 SER A N 1
ATOM 10638 C CA . SER A 1 1334 ? 182.457 188.032 150.892 1.00 8.07 1314 SER A CA 1
ATOM 10639 C C . SER A 1 1334 ? 181.766 189.175 150.162 1.00 6.17 1314 SER A C 1
ATOM 10640 O O . SER A 1 1334 ? 182.388 189.809 149.303 1.00 10.17 1314 SER A O 1
ATOM 10643 N N . GLY A 1 1335 ? 180.503 189.454 150.476 1.00 5.10 1315 GLY A N 1
ATOM 10644 C CA . GLY A 1 1335 ? 179.776 190.501 149.788 1.00 6.80 1315 GLY A CA 1
ATOM 10645 C C . GLY A 1 1335 ? 179.344 191.661 150.660 1.00 6.64 1315 GLY A C 1
ATOM 10646 O O . GLY A 1 1335 ? 179.237 192.794 150.181 1.00 8.98 1315 GLY A O 1
ATOM 10647 N N . ARG A 1 1336 ? 179.092 191.400 151.941 1.00 6.12 1316 ARG A N 1
ATOM 10648 C CA . ARG A 1 1336 ? 178.544 192.400 152.848 1.00 5.70 1316 ARG A CA 1
ATOM 10649 C C . ARG A 1 1336 ? 179.364 192.443 154.127 1.00 7.27 1316 ARG A C 1
ATOM 10650 O O . ARG A 1 1336 ? 179.680 191.397 154.701 1.00 7.65 1316 ARG A O 1
ATOM 10658 N N . ARG A 1 1337 ? 179.698 193.652 154.571 1.00 8.06 1317 ARG A N 1
ATOM 10659 C CA . ARG A 1 1337 ? 180.472 193.836 155.787 1.00 4.64 1317 ARG A CA 1
ATOM 10660 C C . ARG A 1 1337 ? 179.583 193.688 157.019 1.00 6.95 1317 ARG A C 1
ATOM 10661 O O . ARG A 1 1337 ? 178.355 193.778 156.950 1.00 9.12 1317 ARG A O 1
ATOM 10669 N N . TYR A 1 1338 ? 180.225 193.457 158.159 1.00 5.82 1318 TYR A N 1
ATOM 10670 C CA . TYR A 1 1338 ? 179.554 193.461 159.451 1.00 2.86 1318 TYR A CA 1
ATOM 10671 C C . TYR A 1 1338 ? 179.903 194.752 160.175 1.00 5.00 1318 TYR A C 1
ATOM 10672 O O . TYR A 1 1338 ? 181.075 195.139 160.228 1.00 5.88 1318 TYR A O 1
ATOM 10681 N N . ILE A 1 1339 ? 178.893 195.416 160.728 1.00 4.15 1319 ILE A N 1
ATOM 10682 C CA . ILE A 1 1339 ? 179.084 196.669 161.446 1.00 4.20 1319 ILE A CA 1
ATOM 10683 C C . ILE A 1 1339 ? 178.516 196.521 162.849 1.00 3.91 1319 ILE A C 1
ATOM 10684 O O . ILE A 1 1339 ? 177.349 196.154 163.017 1.00 6.54 1319 ILE A O 1
ATOM 10689 N N . GLU A 1 1340 ? 179.341 196.810 163.850 1.00 4.22 1320 GLU A N 1
ATOM 10690 C CA . GLU A 1 1340 ? 178.928 196.835 165.245 1.00 4.28 1320 GLU A CA 1
ATOM 10691 C C . GLU A 1 1340 ? 178.937 198.278 165.724 1.00 5.25 1320 GLU A C 1
ATOM 10692 O O . GLU A 1 1340 ? 179.936 198.983 165.557 1.00 4.81 1320 GLU A O 1
ATOM 10698 N N . ILE A 1 1341 ? 177.828 198.713 166.312 1.00 5.52 1321 ILE A N 1
ATOM 10699 C CA . ILE A 1 1341 ? 177.659 200.092 166.749 1.00 7.14 1321 ILE A CA 1
ATOM 10700 C C . ILE A 1 1341 ? 177.443 200.098 168.254 1.00 7.03 1321 ILE A C 1
ATOM 10701 O O . ILE A 1 1341 ? 176.501 199.472 168.754 1.00 5.66 1321 ILE A O 1
ATOM 10706 N N . THR A 1 1342 ? 178.314 200.800 168.973 1.00 6.57 1322 THR A N 1
ATOM 10707 C CA . THR A 1 1342 ? 178.103 201.108 170.380 1.00 8.54 1322 THR A CA 1
ATOM 10708 C C . THR A 1 1342 ? 177.505 202.506 170.458 1.00 11.45 1322 THR A C 1
ATOM 10709 O O . THR A 1 1342 ? 178.147 203.484 170.061 1.00 11.09 1322 THR A O 1
ATOM 10713 N N . GLN A 1 1343 ? 176.282 202.596 170.969 1.00 8.95 1323 GLN A N 1
ATOM 10714 C CA . GLN A 1 1343 ? 175.492 203.809 170.839 1.00 7.90 1323 GLN A CA 1
ATOM 10715 C C . GLN A 1 1343 ? 174.611 203.956 172.070 1.00 10.52 1323 GLN A C 1
ATOM 10716 O O . GLN A 1 1343 ? 174.248 202.966 172.707 1.00 14.38 1323 GLN A O 1
ATOM 10722 N N . SER A 1 1344 ? 174.286 205.198 172.415 1.00 9.85 1324 SER A N 1
ATOM 10723 C CA . SER A 1 1344 ? 173.337 205.426 173.493 1.00 11.30 1324 SER A CA 1
ATOM 10724 C C . SER A 1 1344 ? 171.942 204.988 173.061 1.00 10.28 1324 SER A C 1
ATOM 10725 O O . SER A 1 1344 ? 171.564 205.098 171.892 1.00 10.80 1324 SER A O 1
ATOM 10728 N N . LYS A 1 1345 ? 171.178 204.470 174.025 1.00 11.47 1325 LYS A N 1
ATOM 10729 C CA . LYS A 1 1345 ? 169.853 203.936 173.725 1.00 11.75 1325 LYS A CA 1
ATOM 10730 C C . LYS A 1 1345 ? 168.939 205.020 173.165 1.00 13.40 1325 LYS A C 1
ATOM 10731 O O . LYS A 1 1345 ? 168.203 204.788 172.197 1.00 16.13 1325 LYS A O 1
ATOM 10737 N N . LYS A 1 1346 ? 168.997 206.220 173.748 1.00 13.08 1326 LYS A N 1
ATOM 10738 C CA . LYS A 1 1346 ? 168.189 207.332 173.259 1.00 13.48 1326 LYS A CA 1
ATOM 10739 C C . LYS A 1 1346 ? 168.540 207.682 171.819 1.00 14.76 1326 LYS A C 1
ATOM 10740 O O . LYS A 1 1346 ? 167.650 207.942 171.003 1.00 14.73 1326 LYS A O 1
ATOM 10746 N N . GLN A 1 1347 ? 169.832 207.703 171.488 1.00 14.06 1327 GLN A N 1
ATOM 10747 C CA . GLN A 1 1347 ? 170.233 208.036 170.124 1.00 12.53 1327 GLN A CA 1
ATOM 10748 C C . GLN A 1 1347 ? 169.729 206.996 169.131 1.00 10.83 1327 GLN A C 1
ATOM 10749 O O . GLN A 1 1347 ? 169.332 207.338 168.011 1.00 13.20 1327 GLN A O 1
ATOM 10755 N N . PHE A 1 1348 ? 169.744 205.719 169.520 1.00 13.41 1328 PHE A N 1
ATOM 10756 C CA . PHE A 1 1348 ? 169.186 204.683 168.657 1.00 13.36 1328 PHE A CA 1
ATOM 10757 C C . PHE A 1 1348 ? 167.684 204.866 168.485 1.00 15.17 1328 PHE A C 1
ATOM 10758 O O . PHE A 1 1348 ? 167.139 204.613 167.404 1.00 14.24 1328 PHE A O 1
ATOM 10766 N N . GLU A 1 1349 ? 166.992 205.294 169.546 1.00 14.76 1329 GLU A N 1
ATOM 10767 C CA . GLU A 1 1349 ? 165.567 205.589 169.414 1.00 14.29 1329 GLU A CA 1
ATOM 10768 C C . GLU A 1 1349 ? 165.314 206.782 168.498 1.00 15.33 1329 GLU A C 1
ATOM 10769 O O . GLU A 1 1349 ? 164.285 206.826 167.816 1.00 18.53 1329 GLU A O 1
ATOM 10775 N N . ASP A 1 1350 ? 166.214 207.767 168.492 1.00 14.57 1330 ASP A N 1
ATOM 10776 C CA . ASP A 1 1350 ? 166.048 208.911 167.594 1.00 13.88 1330 ASP A CA 1
ATOM 10777 C C . ASP A 1 1350 ? 166.328 208.540 166.142 1.00 15.53 1330 ASP A C 1
ATOM 10778 O O . ASP A 1 1350 ? 165.580 208.944 165.244 1.00 17.17 1330 ASP A O 1
ATOM 10783 N N . TRP A 1 1351 ? 167.403 207.789 165.885 1.00 12.31 1331 TRP A N 1
ATOM 10784 C CA . TRP A 1 1351 ? 167.742 207.428 164.510 1.00 8.09 1331 TRP A CA 1
ATOM 10785 C C . TRP A 1 1351 ? 166.624 206.621 163.864 1.00 10.61 1331 TRP A C 1
ATOM 10786 O O . TRP A 1 1351 ? 165.991 207.067 162.901 1.00 15.41 1331 TRP A O 1
ATOM 10797 N N . THR A 1 1352 ? 166.363 205.432 164.388 1.00 13.28 1332 THR A N 1
ATOM 10798 C CA . THR A 1 1352 ? 165.285 204.612 163.869 1.00 13.66 1332 THR A CA 1
ATOM 10799 C C . THR A 1 1352 ? 163.946 205.105 164.411 1.00 16.30 1332 THR A C 1
ATOM 10800 O O . THR A 1 1352 ? 163.879 205.944 165.312 1.00 16.62 1332 THR A O 1
ATOM 10804 N N . GLY A 1 1353 ? 162.869 204.582 163.844 1.00 17.26 1333 GLY A N 1
ATOM 10805 C CA . GLY A 1 1353 ? 161.553 204.836 164.386 1.00 15.65 1333 GLY A CA 1
ATOM 10806 C C . GLY A 1 1353 ? 161.156 203.875 165.481 1.00 16.19 1333 GLY A C 1
ATOM 10807 O O . GLY A 1 1353 ? 159.994 203.868 165.901 1.00 18.43 1333 GLY A O 1
ATOM 10808 N N . TYR A 1 1354 ? 162.097 203.062 165.954 1.00 16.13 1334 TYR A N 1
ATOM 10809 C CA . TYR A 1 1354 ? 161.795 202.011 166.914 1.00 12.64 1334 TYR A CA 1
ATOM 10810 C C . TYR A 1 1354 ? 161.383 202.608 168.252 1.00 13.88 1334 TYR A C 1
ATOM 10811 O O . TYR A 1 1354 ? 161.925 203.626 168.687 1.00 16.14 1334 TYR A O 1
ATOM 10820 N N . ILE A 1 1355 ? 160.401 201.979 168.892 1.00 13.37 1335 ILE A N 1
ATOM 10821 C CA . ILE A 1 1355 ? 159.922 202.389 170.207 1.00 11.91 1335 ILE A CA 1
ATOM 10822 C C . ILE A 1 1355 ? 159.692 201.144 171.052 1.00 11.89 1335 ILE A C 1
ATOM 10823 O O . ILE A 1 1355 ? 159.237 200.112 170.546 1.00 13.03 1335 ILE A O 1
ATOM 10828 N N . SER A 1 1356 ? 160.026 201.238 172.337 1.00 14.99 1336 SER A N 1
ATOM 10829 C CA . SER A 1 1356 ? 159.748 200.170 173.287 1.00 13.95 1336 SER A CA 1
ATOM 10830 C C . SER A 1 1356 ? 159.787 200.746 174.694 1.00 14.48 1336 SER A C 1
ATOM 10831 O O . SER A 1 1356 ? 160.307 201.841 174.923 1.00 13.43 1336 SER A O 1
ATOM 10834 N N . GLY A 1 1357 ? 159.234 199.986 175.636 1.00 17.08 1337 GLY A N 1
ATOM 10835 C CA . GLY A 1 1357 ? 159.183 200.406 177.022 1.00 14.90 1337 GLY A CA 1
ATOM 10836 C C . GLY A 1 1357 ? 160.486 200.166 177.754 1.00 15.08 1337 GLY A C 1
ATOM 10837 O O . GLY A 1 1357 ? 160.609 199.199 178.513 1.00 18.37 1337 GLY A O 1
ATOM 10838 N N . SER A 1 1358 ? 161.471 201.034 177.505 1.00 12.08 1338 SER A N 1
ATOM 10839 C CA . SER A 1 1358 ? 162.812 200.940 178.078 1.00 12.40 1338 SER A CA 1
ATOM 10840 C C . SER A 1 1358 ? 163.553 199.722 177.540 1.00 14.44 1338 SER A C 1
ATOM 10841 O O . SER A 1 1358 ? 162.960 198.865 176.879 1.00 16.64 1338 SER A O 1
ATOM 10844 N N . PHE A 1 1359 ? 164.858 199.645 177.811 1.00 14.52 1339 PHE A N 1
ATOM 10845 C CA . PHE A 1 1359 ? 165.671 198.579 177.239 1.00 13.40 1339 PHE A CA 1
ATOM 10846 C C . PHE A 1 1359 ? 165.365 197.215 177.842 1.00 13.67 1339 PHE A C 1
ATOM 10847 O O . PHE A 1 1359 ? 165.711 196.197 177.235 1.00 16.84 1339 PHE A O 1
ATOM 10855 N N . TRP A 1 1360 ? 164.732 197.166 179.017 1.00 10.97 1340 TRP A N 1
ATOM 10856 C CA . TRP A 1 1360 ? 164.372 195.879 179.601 1.00 10.34 1340 TRP A CA 1
ATOM 10857 C C . TRP A 1 1360 ? 163.346 195.137 178.756 1.00 11.80 1340 TRP A C 1
ATOM 10858 O O . TRP A 1 1360 ? 163.232 193.912 178.872 1.00 14.96 1340 TRP A O 1
ATOM 10869 N N . ASN A 1 1361 ? 162.597 195.847 177.916 1.00 10.98 1341 ASN A N 1
ATOM 10870 C CA . ASN A 1 1361 ? 161.636 195.239 177.010 1.00 12.45 1341 ASN A CA 1
ATOM 10871 C C . ASN A 1 1361 ? 162.199 195.034 175.609 1.00 14.47 1341 ASN A C 1
ATOM 10872 O O . ASN A 1 1361 ? 161.485 194.531 174.736 1.00 18.32 1341 ASN A O 1
ATOM 10877 N N . TYR A 1 1362 ? 163.455 195.404 175.379 1.00 12.67 1342 TYR A N 1
ATOM 10878 C CA . TYR A 1 1362 ? 164.046 195.269 174.056 1.00 12.81 1342 TYR A CA 1
ATOM 10879 C C . TYR A 1 1362 ? 164.252 193.796 173.709 1.00 14.24 1342 TYR A C 1
ATOM 10880 O O . TYR A 1 1362 ? 164.698 193.013 174.553 1.00 13.43 1342 TYR A O 1
ATOM 10889 N N . PRO A 1 1363 ? 163.939 193.392 172.483 1.00 11.41 1343 PRO A N 1
ATOM 10890 C CA . PRO A 1 1363 ? 164.248 192.030 172.048 1.00 7.51 1343 PRO A CA 1
ATOM 10891 C C . PRO A 1 1363 ? 165.717 191.877 171.685 1.00 9.58 1343 PRO A C 1
ATOM 10892 O O . PRO A 1 1363 ? 166.426 192.846 171.406 1.00 12.91 1343 PRO A O 1
ATOM 10896 N N . VAL A 1 1364 ? 166.172 190.623 171.703 1.00 10.11 1344 VAL A N 1
ATOM 10897 C CA . VAL A 1 1364 ? 167.554 190.337 171.330 1.00 8.31 1344 VAL A CA 1
ATOM 10898 C C . VAL A 1 1364 ? 167.772 190.605 169.845 1.00 10.59 1344 VAL A C 1
ATOM 10899 O O . VAL A 1 1364 ? 168.845 191.060 169.433 1.00 8.86 1344 VAL A O 1
ATOM 10903 N N . THR A 1 1365 ? 166.763 190.333 169.021 1.00 12.16 1345 THR A N 1
ATOM 10904 C CA . THR A 1 1365 ? 166.807 190.613 167.592 1.00 11.40 1345 THR A CA 1
ATOM 10905 C C . THR A 1 1365 ? 165.777 191.687 167.275 1.00 13.10 1345 THR A C 1
ATOM 10906 O O . THR A 1 1365 ? 164.583 191.505 167.536 1.00 16.03 1345 THR A O 1
ATOM 10910 N N . ILE A 1 1366 ? 166.238 192.797 166.707 1.00 10.87 1346 ILE A N 1
ATOM 10911 C CA . ILE A 1 1366 ? 165.382 193.924 166.361 1.00 11.41 1346 ILE A CA 1
ATOM 10912 C C . ILE A 1 1366 ? 165.105 193.869 164.865 1.00 12.92 1346 ILE A C 1
ATOM 10913 O O . ILE A 1 1366 ? 166.035 193.920 164.051 1.00 13.53 1346 ILE A O 1
ATOM 10918 N N . LYS A 1 1367 ? 163.830 193.772 164.501 1.00 12.88 1347 LYS A N 1
ATOM 10919 C CA . LYS A 1 1367 ? 163.409 193.715 163.101 1.00 11.46 1347 LYS A CA 1
ATOM 10920 C C . LYS A 1 1367 ? 162.832 195.070 162.709 1.00 12.61 1347 LYS A C 1
ATOM 10921 O O . LYS A 1 1367 ? 161.632 195.316 162.828 1.00 17.81 1347 LYS A O 1
ATOM 10927 N N . LEU A 1 1368 ? 163.701 195.959 162.235 1.00 10.36 1348 LEU A N 1
ATOM 10928 C CA . LEU A 1 1368 ? 163.242 197.242 161.725 1.00 9.96 1348 LEU A CA 1
ATOM 10929 C C . LEU A 1 1368 ? 162.492 197.058 160.412 1.00 12.01 1348 LEU A C 1
ATOM 10930 O O . LEU A 1 1368 ? 162.954 196.358 159.507 1.00 11.55 1348 LEU A O 1
ATOM 10935 N N . SER A 1 1369 ? 161.330 197.699 160.309 1.00 11.67 1349 SER A N 1
ATOM 10936 C CA . SER A 1 1369 ? 160.598 197.735 159.055 1.00 11.54 1349 SER A CA 1
ATOM 10937 C C . SER A 1 1369 ? 161.205 198.784 158.122 1.00 15.15 1349 SER A C 1
ATOM 10938 O O . SER A 1 1369 ? 162.086 199.560 158.503 1.00 13.76 1349 SER A O 1
ATOM 10941 N N . SER A 1 1370 ? 160.730 198.786 156.874 1.00 15.75 1350 SER A N 1
ATOM 10942 C CA . SER A 1 1370 ? 161.367 199.590 155.833 1.00 13.46 1350 SER A CA 1
ATOM 10943 C C . SER A 1 1370 ? 161.417 201.067 156.210 1.00 14.95 1350 SER A C 1
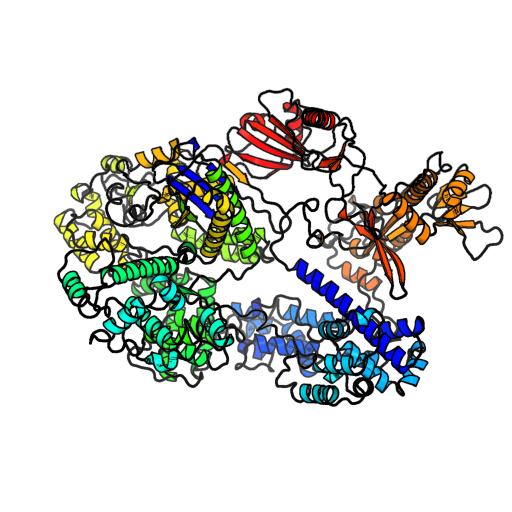ATOM 10944 O O . SER A 1 1370 ? 162.433 201.740 155.987 1.00 14.90 1350 SER A O 1
ATOM 10947 N N . GLN A 1 1371 ? 160.333 201.587 156.790 1.00 16.36 1351 GLN A N 1
ATOM 10948 C CA . GLN A 1 1371 ? 160.336 202.972 157.247 1.00 18.50 1351 GLN A CA 1
ATOM 10949 C C . GLN A 1 1371 ? 161.391 203.191 158.324 1.00 15.05 1351 GLN A C 1
ATOM 10950 O O . GLN A 1 1371 ? 162.066 204.227 158.341 1.00 15.39 1351 GLN A O 1
ATOM 10956 N N . GLN A 1 1372 ? 161.551 202.222 159.230 1.00 14.85 1352 GLN A N 1
ATOM 10957 C CA . GLN A 1 1372 ? 162.572 202.337 160.267 1.00 13.17 1352 GLN A CA 1
ATOM 10958 C C . GLN A 1 1372 ? 163.974 202.290 159.675 1.00 13.59 1352 GLN A C 1
ATOM 10959 O O . GLN A 1 1372 ? 164.875 202.980 160.157 1.00 13.65 1352 GLN A O 1
ATOM 10965 N N . ILE A 1 1373 ? 164.183 201.480 158.635 1.00 14.54 1353 ILE A N 1
ATOM 10966 C CA . ILE A 1 1373 ? 165.492 201.431 157.984 1.00 13.33 1353 ILE A CA 1
ATOM 10967 C C . ILE A 1 1373 ? 165.801 202.762 157.308 1.00 16.55 1353 ILE A C 1
ATOM 10968 O O . ILE A 1 1373 ? 166.932 203.269 157.371 1.00 17.75 1353 ILE A O 1
ATOM 10973 N N . ALA A 1 1374 ? 164.802 203.340 156.635 1.00 14.80 1354 ALA A N 1
ATOM 10974 C CA . ALA A 1 1374 ? 164.982 204.654 156.029 1.00 13.01 1354 ALA A CA 1
ATOM 10975 C C . ALA A 1 1374 ? 165.272 205.709 157.089 1.00 12.80 1354 ALA A C 1
ATOM 10976 O O . ALA A 1 1374 ? 166.122 206.582 156.889 1.00 12.02 1354 ALA A O 1
ATOM 10978 N N . ASN A 1 1375 ? 164.577 205.643 158.227 1.00 14.67 1355 ASN A N 1
ATOM 10979 C CA . ASN A 1 1375 ? 164.854 206.570 159.319 1.00 14.08 1355 ASN A CA 1
ATOM 10980 C C . ASN A 1 1375 ? 166.274 206.396 159.841 1.00 14.13 1355 ASN A C 1
ATOM 10981 O O . ASN A 1 1375 ? 166.960 207.380 160.134 1.00 14.99 1355 ASN A O 1
ATOM 10986 N N . PHE A 1 1376 ? 166.733 205.150 159.962 1.00 11.02 1356 PHE A N 1
ATOM 10987 C CA . PHE A 1 1376 ? 168.103 204.906 160.398 1.00 10.40 1356 PHE A CA 1
ATOM 10988 C C . PHE A 1 1376 ? 169.098 205.565 159.452 1.00 12.95 1356 PHE A C 1
ATOM 10989 O O . PHE A 1 1376 ? 169.953 206.349 159.881 1.00 13.54 1356 PHE A O 1
ATOM 10997 N N . VAL A 1 1377 ? 168.972 205.294 158.149 1.00 13.64 1357 VAL A N 1
ATOM 10998 C CA . VAL A 1 1377 ? 169.938 205.843 157.199 1.00 12.21 1357 VAL A CA 1
ATOM 10999 C C . VAL A 1 1377 ? 169.818 207.362 157.096 1.00 12.13 1357 VAL A C 1
ATOM 11000 O O . VAL A 1 1377 ? 170.798 208.044 156.774 1.00 15.40 1357 VAL A O 1
ATOM 11004 N N . LYS A 1 1378 ? 168.636 207.920 157.365 1.00 12.08 1358 LYS A N 1
ATOM 11005 C CA . LYS A 1 1378 ? 168.446 209.360 157.217 1.00 12.86 1358 LYS A CA 1
ATOM 11006 C C . LYS A 1 1378 ? 168.927 210.121 158.449 1.00 14.86 1358 LYS A C 1
ATOM 11007 O O . LYS A 1 1378 ? 169.850 210.938 158.364 1.00 16.04 1358 LYS A O 1
ATOM 11013 N N . ASN A 1 1379 ? 168.309 209.870 159.607 1.00 14.07 1359 ASN A N 1
ATOM 11014 C CA . ASN A 1 1379 ? 168.719 210.557 160.826 1.00 15.26 1359 ASN A CA 1
ATOM 11015 C C . ASN A 1 1379 ? 170.123 210.171 161.268 1.00 14.91 1359 ASN A C 1
ATOM 11016 O O . ASN A 1 1379 ? 170.740 210.912 162.041 1.00 16.48 1359 ASN A O 1
ATOM 11021 N N . SER A 1 1380 ? 170.644 209.032 160.803 1.00 13.34 1360 SER A N 1
ATOM 11022 C CA . SER A 1 1380 ? 172.026 208.683 161.110 1.00 12.53 1360 SER A CA 1
ATOM 11023 C C . SER A 1 1380 ? 172.993 209.688 160.499 1.00 14.48 1360 SER A C 1
ATOM 11024 O O . SER A 1 1380 ? 173.973 210.084 161.142 1.00 15.36 1360 SER A O 1
ATOM 11027 N N . GLN A 1 1381 ? 172.725 210.120 159.263 1.00 14.69 1361 GLN A N 1
ATOM 11028 C CA . GLN A 1 1381 ? 173.606 211.032 158.529 1.00 16.22 1361 GLN A CA 1
ATOM 11029 C C . GLN A 1 1381 ? 175.033 210.497 158.498 1.00 16.99 1361 GLN A C 1
ATOM 11030 O O . GLN A 1 1381 ? 176.004 211.231 158.696 1.00 17.12 1361 GLN A O 1
ATOM 11036 N N . MET A 1 1382 ? 175.157 209.195 158.250 1.00 13.50 1362 MET A N 1
ATOM 11037 C CA . MET A 1 1382 ? 176.433 208.492 158.355 1.00 14.97 1362 MET A CA 1
ATOM 11038 C C . MET A 1 1382 ? 176.518 207.487 157.214 1.00 14.36 1362 MET A C 1
ATOM 11039 O O . MET A 1 1382 ? 175.967 206.379 157.312 1.00 12.28 1362 MET A O 1
ATOM 11044 N N . PRO A 1 1383 ? 177.183 207.842 156.112 1.00 14.06 1363 PRO A N 1
ATOM 11045 C CA . PRO A 1 1383 ? 177.213 206.936 154.952 1.00 12.73 1363 PRO A CA 1
ATOM 11046 C C . PRO A 1 1383 ? 177.889 205.605 155.227 1.00 14.46 1363 PRO A C 1
ATOM 11047 O O . PRO A 1 1383 ? 177.494 204.591 154.638 1.00 15.82 1363 PRO A O 1
ATOM 11051 N N . LEU A 1 1384 ? 178.894 205.571 156.102 1.00 12.69 1364 LEU A N 1
ATOM 11052 C CA . LEU A 1 1384 ? 179.644 204.345 156.346 1.00 11.21 1364 LEU A CA 1
ATOM 11053 C C . LEU A 1 1384 ? 178.885 203.335 157.198 1.00 13.62 1364 LEU A C 1
ATOM 11054 O O . LEU A 1 1384 ? 179.329 202.188 157.304 1.00 13.23 1364 LEU A O 1
ATOM 11059 N N . LEU A 1 1385 ? 177.771 203.721 157.820 1.00 16.64 1365 LEU A N 1
ATOM 11060 C CA . LEU A 1 1385 ? 176.972 202.737 158.541 1.00 9.08 1365 LEU A CA 1
ATOM 11061 C C . LEU A 1 1385 ? 176.107 201.906 157.605 1.00 8.32 1365 LEU A C 1
ATOM 11062 O O . LEU A 1 1385 ? 175.830 200.738 157.899 1.00 10.00 1365 LEU A O 1
ATOM 11067 N N . GLY A 1 1386 ? 175.678 202.480 156.483 1.00 11.30 1366 GLY A N 1
ATOM 11068 C CA . GLY A 1 1386 ? 174.797 201.755 155.593 1.00 11.77 1366 GLY A CA 1
ATOM 11069 C C . GLY A 1 1386 ? 173.446 201.492 156.238 1.00 10.88 1366 GLY A C 1
ATOM 11070 O O . GLY A 1 1386 ? 172.945 202.275 157.051 1.00 10.91 1366 GLY A O 1
ATOM 11071 N N . LYS A 1 1387 ? 172.848 200.369 155.861 1.00 9.90 1367 LYS A N 1
ATOM 11072 C CA . LYS A 1 1387 ? 171.572 199.940 156.404 1.00 10.63 1367 LYS A CA 1
ATOM 11073 C C . LYS A 1 1387 ? 171.633 198.465 156.767 1.00 12.88 1367 LYS A C 1
ATOM 11074 O O . LYS A 1 1387 ? 172.321 197.685 156.101 1.00 13.74 1367 LYS A O 1
ATOM 11080 N N . PRO A 1 1388 ? 170.936 198.060 157.828 1.00 9.97 1368 PRO A N 1
ATOM 11081 C CA . PRO A 1 1388 ? 170.947 196.647 158.220 1.00 10.11 1368 PRO A CA 1
ATOM 11082 C C . PRO A 1 1388 ? 170.338 195.767 157.140 1.00 11.65 1368 PRO A C 1
ATOM 11083 O O . PRO A 1 1388 ? 169.415 196.172 156.432 1.00 13.76 1368 PRO A O 1
ATOM 11087 N N . ARG A 1 1389 ? 170.872 194.551 157.015 1.00 9.27 1369 ARG A N 1
ATOM 11088 C CA . ARG A 1 1389 ? 170.365 193.595 156.039 1.00 12.38 1369 ARG A CA 1
ATOM 11089 C C . ARG A 1 1389 ? 168.926 193.215 156.365 1.00 13.36 1369 ARG A C 1
ATOM 11090 O O . ARG A 1 1389 ? 168.669 192.529 157.360 1.00 13.86 1369 ARG A O 1
ATOM 11098 N N . SER A 1 1390 ? 167.986 193.664 155.530 1.00 12.65 1370 SER A N 1
ATOM 11099 C CA . SER A 1 1390 ? 166.555 193.450 155.746 1.00 9.72 1370 SER A CA 1
ATOM 11100 C C . SER A 1 1390 ? 166.097 194.021 157.085 1.00 9.13 1370 SER A C 1
ATOM 11101 O O . SER A 1 1390 ? 165.107 193.563 157.661 1.00 9.33 1370 SER A O 1
ATOM 11104 N N . GLY A 1 1391 ? 166.810 195.027 157.581 1.00 9.68 1371 GLY A N 1
ATOM 11105 C CA . GLY A 1 1391 ? 166.467 195.642 158.853 1.00 8.75 1371 GLY A CA 1
ATOM 11106 C C . GLY A 1 1391 ? 166.574 194.709 160.039 1.00 11.12 1371 GLY A C 1
ATOM 11107 O O . GLY A 1 1391 ? 165.756 194.789 160.964 1.00 15.42 1371 GLY A O 1
ATOM 11108 N N . GLN A 1 1392 ? 167.567 193.826 160.036 1.00 12.27 1372 GLN A N 1
ATOM 11109 C CA . GLN A 1 1392 ? 167.776 192.869 161.115 1.00 10.34 1372 GLN A CA 1
ATOM 11110 C C . GLN A 1 1392 ? 168.976 193.312 161.939 1.00 11.39 1372 GLN A C 1
ATOM 11111 O O . GLN A 1 1392 ? 170.074 193.488 161.401 1.00 9.75 1372 GLN A O 1
ATOM 11117 N N . ILE A 1 1393 ? 168.763 193.490 163.240 1.00 11.04 1373 ILE A N 1
ATOM 11118 C CA . ILE A 1 1393 ? 169.793 193.945 164.164 1.00 8.39 1373 ILE A CA 1
ATOM 11119 C C . ILE A 1 1393 ? 169.875 192.950 165.312 1.00 12.52 1373 ILE A C 1
ATOM 11120 O O . ILE A 1 1393 ? 168.848 192.578 165.889 1.00 18.44 1373 ILE A O 1
ATOM 11125 N N . THR A 1 1394 ? 171.089 192.514 165.634 1.00 10.05 1374 THR A N 1
ATOM 11126 C CA . THR A 1 1394 ? 171.330 191.627 166.763 1.00 6.80 1374 THR A CA 1
ATOM 11127 C C . THR A 1 1394 ? 171.939 192.440 167.897 1.00 6.56 1374 THR A C 1
ATOM 11128 O O . THR A 1 1394 ? 173.005 193.041 167.732 1.00 9.08 1374 THR A O 1
ATOM 11132 N N . VAL A 1 1395 ? 171.265 192.454 169.041 1.00 7.23 1375 VAL A N 1
ATOM 11133 C CA . VAL A 1 1395 ? 171.710 193.248 170.179 1.00 4.30 1375 VAL A CA 1
ATOM 11134 C C . VAL A 1 1395 ? 172.768 192.472 170.950 1.00 4.11 1375 VAL A C 1
ATOM 11135 O O . VAL A 1 1395 ? 172.611 191.275 171.214 1.00 8.11 1375 VAL A O 1
ATOM 11139 N N . ILE A 1 1396 ? 173.853 193.152 171.304 1.00 4.26 1376 ILE A N 1
ATOM 11140 C CA . ILE A 1 1396 ? 174.909 192.567 172.115 1.00 4.53 1376 ILE A CA 1
ATOM 11141 C C . ILE A 1 1396 ? 174.793 192.990 173.573 1.00 4.93 1376 ILE A C 1
ATOM 11142 O O . ILE A 1 1396 ? 174.962 192.170 174.475 1.00 7.53 1376 ILE A O 1
ATOM 11147 N N . THR A 1 1397 ? 174.495 194.264 173.817 1.00 5.10 1377 THR A N 1
ATOM 11148 C CA . THR A 1 1397 ? 174.368 194.793 175.166 1.00 4.72 1377 THR A CA 1
ATOM 11149 C C . THR A 1 1397 ? 173.131 195.674 175.246 1.00 5.06 1377 THR A C 1
ATOM 11150 O O . THR A 1 1397 ? 172.878 196.485 174.353 1.00 6.68 1377 THR A O 1
ATOM 11154 N N . LEU A 1 1398 ? 172.362 195.504 176.317 1.00 9.44 1378 LEU A N 1
ATOM 11155 C CA . LEU A 1 1398 ? 171.189 196.319 176.591 1.00 7.51 1378 LEU A CA 1
ATOM 11156 C C . LEU A 1 1398 ? 171.473 197.268 177.746 1.00 7.93 1378 LEU A C 1
ATOM 11157 O O . LEU A 1 1398 ? 172.221 196.942 178.670 1.00 10.23 1378 LEU A O 1
ATOM 11162 N N . GLY A 1 1399 ? 170.875 198.444 177.682 1.00 8.10 1379 GLY A N 1
ATOM 11163 C CA . GLY A 1 1399 ? 171.058 199.447 178.708 1.00 9.75 1379 GLY A CA 1
ATOM 11164 C C . GLY A 1 1399 ? 170.940 200.832 178.109 1.00 10.24 1379 GLY A C 1
ATOM 11165 O O . GLY A 1 1399 ? 170.446 201.009 177.000 1.00 13.00 1379 GLY A O 1
ATOM 11166 N N . ASN A 1 1400 ? 171.399 201.819 178.881 1.00 13.32 1380 ASN A N 1
ATOM 11167 C CA . ASN A 1 1400 ? 171.452 203.183 178.367 1.00 13.40 1380 ASN A CA 1
ATOM 11168 C C . ASN A 1 1400 ? 172.426 203.285 177.201 1.00 12.55 1380 ASN A C 1
ATOM 11169 O O . ASN A 1 1400 ? 172.153 203.973 176.210 1.00 12.15 1380 ASN A O 1
ATOM 11174 N N . THR A 1 1401 ? 173.568 202.610 177.302 1.00 15.49 1381 THR A N 1
ATOM 11175 C CA . THR A 1 1401 ? 174.498 202.471 176.187 1.00 11.74 1381 THR A CA 1
ATOM 11176 C C . THR A 1 1401 ? 174.173 201.169 175.466 1.00 10.45 1381 THR A C 1
ATOM 11177 O O . THR A 1 1401 ? 174.415 200.080 175.996 1.00 10.29 1381 THR A O 1
ATOM 11181 N N . LEU A 1 1402 ? 173.625 201.279 174.261 1.00 10.75 1382 LEU A N 1
ATOM 11182 C CA . LEU A 1 1402 ? 173.139 200.131 173.508 1.00 7.54 1382 LEU A CA 1
ATOM 11183 C C . LEU A 1 1402 ? 174.205 199.696 172.509 1.00 7.71 1382 LEU A C 1
ATOM 11184 O O . LEU A 1 1402 ? 174.604 200.479 171.640 1.00 9.90 1382 LEU A O 1
ATOM 11189 N N . LYS A 1 1403 ? 174.662 198.454 172.630 1.00 6.10 1383 LYS A N 1
ATOM 11190 C CA . LYS A 1 1403 ? 175.605 197.869 171.689 1.00 4.13 1383 LYS A CA 1
ATOM 11191 C C . LYS A 1 1403 ? 174.890 196.824 170.848 1.00 3.59 1383 LYS A C 1
ATOM 11192 O O . LYS A 1 1403 ? 174.194 195.958 171.385 1.00 5.10 1383 LYS A O 1
ATOM 11198 N N . TYR A 1 1404 ? 175.063 196.911 169.533 1.00 6.00 1384 TYR A N 1
ATOM 11199 C CA . TYR A 1 1404 ? 174.425 195.987 168.611 1.00 4.22 1384 TYR A CA 1
ATOM 11200 C C . TYR A 1 1404 ? 175.281 195.880 167.359 1.00 4.08 1384 TYR A C 1
ATOM 11201 O O . TYR A 1 1404 ? 176.124 196.737 167.084 1.00 5.87 1384 TYR A O 1
ATOM 11210 N N . TRP A 1 1405 ? 175.057 194.811 166.603 1.00 4.04 1385 TRP A N 1
ATOM 11211 C CA . TRP A 1 1405 ? 175.773 194.589 165.358 1.00 4.37 1385 TRP A CA 1
ATOM 11212 C C . TRP A 1 1405 ? 174.786 194.128 164.299 1.00 4.90 1385 TRP A C 1
ATOM 11213 O O . TRP A 1 1405 ? 173.746 193.544 164.610 1.00 6.73 1385 TRP A O 1
ATOM 11224 N N . TYR A 1 1406 ? 175.121 194.400 163.041 1.00 4.24 1386 TYR A N 1
ATOM 11225 C CA . TYR A 1 1406 ? 174.254 194.029 161.935 1.00 5.37 1386 TYR A CA 1
ATOM 11226 C C . TYR A 1 1406 ? 175.095 193.811 160.688 1.00 6.82 1386 TYR A C 1
ATOM 11227 O O . TYR A 1 1406 ? 176.207 194.330 160.564 1.00 7.36 1386 TYR A O 1
ATOM 11236 N N . CYS A 1 1407 ? 174.546 193.031 159.764 1.00 7.76 1387 CYS A N 1
ATOM 11237 C CA . CYS A 1 1407 ? 175.119 192.879 158.436 1.00 7.27 1387 CYS A CA 1
ATOM 11238 C C . CYS A 1 1407 ? 174.543 193.958 157.530 1.00 8.11 1387 CYS A C 1
ATOM 11239 O O . CYS A 1 1407 ? 173.327 194.170 157.507 1.00 10.26 1387 CYS A O 1
ATOM 11242 N N . VAL A 1 1408 ? 175.417 194.649 156.799 1.00 8.62 1388 VAL A N 1
ATOM 11243 C CA . VAL A 1 1408 ? 174.963 195.718 155.921 1.00 10.55 1388 VAL A CA 1
ATOM 11244 C C . VAL A 1 1408 ? 174.180 195.126 154.758 1.00 11.97 1388 VAL A C 1
ATOM 11245 O O . VAL A 1 1408 ? 174.483 194.028 154.273 1.00 15.42 1388 VAL A O 1
ATOM 11249 N N . GLU A 1 1409 ? 173.139 195.840 154.325 1.00 11.41 1389 GLU A N 1
ATOM 11250 C CA . GLU A 1 1409 ? 172.320 195.353 153.220 1.00 13.17 1389 GLU A CA 1
ATOM 11251 C C . GLU A 1 1409 ? 173.110 195.306 151.918 1.00 11.88 1389 GLU A C 1
ATOM 11252 O O . GLU A 1 1409 ? 173.016 194.332 151.163 1.00 11.77 1389 GLU A O 1
ATOM 11258 N N . SER A 1 1410 ? 173.896 196.344 151.640 1.00 13.65 1390 SER A N 1
ATOM 11259 C CA . SER A 1 1410 ? 174.638 196.440 150.393 1.00 12.69 1390 SER A CA 1
ATOM 11260 C C . SER A 1 1410 ? 176.060 196.896 150.675 1.00 12.89 1390 SER A C 1
ATOM 11261 O O . SER A 1 1410 ? 176.327 197.577 151.669 1.00 15.80 1390 SER A O 1
ATOM 11264 N N . LYS A 1 1411 ? 176.971 196.510 149.787 1.00 12.53 1391 LYS A N 1
ATOM 11265 C CA . LYS A 1 1411 ? 178.352 196.954 149.889 1.00 15.97 1391 LYS A CA 1
ATOM 11266 C C . LYS A 1 1411 ? 178.456 198.449 149.613 1.00 15.74 1391 LYS A C 1
ATOM 11267 O O . LYS A 1 1411 ? 177.703 199.013 148.814 1.00 18.98 1391 LYS A O 1
ATOM 11273 N N . ASN A 1 1412 ? 179.399 199.093 150.293 1.00 10.96 1392 ASN A N 1
ATOM 11274 C CA . ASN A 1 1412 ? 179.643 200.517 150.127 1.00 14.18 1392 ASN A CA 1
ATOM 11275 C C . ASN A 1 1412 ? 181.142 200.760 150.051 1.00 13.87 1392 ASN A C 1
ATOM 11276 O O . ASN A 1 1412 ? 181.933 200.053 150.679 1.00 16.80 1392 ASN A O 1
ATOM 11281 N N . SER A 1 1413 ? 181.525 201.773 149.271 1.00 15.16 1393 SER A N 1
ATOM 11282 C CA . SER A 1 1413 ? 182.943 202.037 149.044 1.00 14.19 1393 SER A CA 1
ATOM 11283 C C . SER A 1 1413 ? 183.609 202.618 150.287 1.00 12.38 1393 SER A C 1
ATOM 11284 O O . SER A 1 1413 ? 184.710 202.199 150.664 1.00 11.45 1393 SER A O 1
ATOM 11287 N N . MET A 1 1414 ? 182.963 203.589 150.936 1.00 13.97 1394 MET A N 1
ATOM 11288 C CA . MET A 1 1414 ? 183.580 204.206 152.104 1.00 15.25 1394 MET A CA 1
ATOM 11289 C C . MET A 1 1414 ? 183.604 203.278 153.312 1.00 12.50 1394 MET A C 1
ATOM 11290 O O . MET A 1 1414 ? 184.457 203.453 154.183 1.00 12.16 1394 MET A O 1
ATOM 11295 N N . MET A 1 1415 ? 182.714 202.285 153.378 1.00 14.21 1395 MET A N 1
ATOM 11296 C CA . MET A 1 1415 ? 182.828 201.265 154.418 1.00 10.47 1395 MET A CA 1
ATOM 11297 C C . MET A 1 1415 ? 184.122 200.476 154.261 1.00 11.41 1395 MET A C 1
ATOM 11298 O O . MET A 1 1415 ? 184.870 200.270 155.228 1.00 12.83 1395 MET A O 1
ATOM 11303 N N . ASN A 1 1416 ? 184.400 200.026 153.035 1.00 11.22 1396 ASN A N 1
ATOM 11304 C CA . ASN A 1 1416 ? 185.649 199.327 152.764 1.00 7.66 1396 ASN A CA 1
ATOM 11305 C C . ASN A 1 1416 ? 186.845 200.236 153.001 1.00 9.87 1396 ASN A C 1
ATOM 11306 O O . ASN A 1 1416 ? 187.879 199.787 153.501 1.00 9.65 1396 ASN A O 1
ATOM 11311 N N . GLU A 1 1417 ? 186.723 201.520 152.654 1.00 11.94 1397 GLU A N 1
ATOM 11312 C CA . GLU A 1 1417 ? 187.817 202.458 152.897 1.00 10.01 1397 GLU A CA 1
ATOM 11313 C C . GLU A 1 1417 ? 188.076 202.646 154.388 1.00 8.78 1397 GLU A C 1
ATOM 11314 O O . GLU A 1 1417 ? 189.233 202.727 154.814 1.00 11.91 1397 GLU A O 1
ATOM 11320 N N . ALA A 1 1418 ? 187.017 202.729 155.195 1.00 8.91 1398 ALA A N 1
ATOM 11321 C CA . ALA A 1 1418 ? 187.187 202.868 156.638 1.00 10.72 1398 ALA A CA 1
ATOM 11322 C C . ALA A 1 1418 ? 187.835 201.629 157.240 1.00 9.41 1398 ALA A C 1
ATOM 11323 O O . ALA A 1 1418 ? 188.757 201.736 158.064 1.00 9.65 1398 ALA A O 1
ATOM 11325 N N . TYR A 1 1419 ? 187.369 200.441 156.842 1.00 6.94 1399 TYR A N 1
ATOM 11326 C CA . TYR A 1 1419 ? 188.005 199.224 157.336 1.00 5.38 1399 TYR A CA 1
ATOM 11327 C C . TYR A 1 1419 ? 189.451 199.136 156.868 1.00 8.41 1399 TYR A C 1
ATOM 11328 O O . TYR A 1 1419 ? 190.318 198.657 157.604 1.00 8.07 1399 TYR A O 1
ATOM 11337 N N . GLN A 1 1420 ? 189.727 199.586 155.644 1.00 8.99 1400 GLN A N 1
ATOM 11338 C CA . GLN A 1 1420 ? 191.090 199.574 155.131 1.00 7.73 1400 GLN A CA 1
ATOM 11339 C C . GLN A 1 1420 ? 191.984 200.512 155.927 1.00 10.01 1400 GLN A C 1
ATOM 11340 O O . GLN A 1 1420 ? 193.139 200.187 156.209 1.00 11.08 1400 GLN A O 1
ATOM 11346 N N . LYS A 1 1421 ? 191.467 201.686 156.295 1.00 9.73 1401 LYS A N 1
ATOM 11347 C CA . LYS A 1 1421 ? 192.243 202.612 157.113 1.00 10.95 1401 LYS A CA 1
ATOM 11348 C C . LYS A 1 1421 ? 192.534 202.021 158.486 1.00 11.57 1401 LYS A C 1
ATOM 11349 O O . LYS A 1 1421 ? 193.663 202.115 158.985 1.00 15.15 1401 LYS A O 1
ATOM 11355 N N . ALA A 1 1422 ? 191.530 201.398 159.110 1.00 9.97 1402 ALA A N 1
ATOM 11356 C CA . ALA A 1 1422 ? 191.757 200.765 160.408 1.00 7.51 1402 ALA A CA 1
ATOM 11357 C C . ALA A 1 1422 ? 192.765 199.624 160.301 1.00 10.01 1402 ALA A C 1
ATOM 11358 O O . ALA A 1 1422 ? 193.656 199.481 161.152 1.00 10.91 1402 ALA A O 1
ATOM 11360 N N . TYR A 1 1423 ? 192.646 198.808 159.252 1.00 8.73 1403 TYR A N 1
ATOM 11361 C CA . TYR A 1 1423 ? 193.572 197.702 159.052 1.00 8.03 1403 TYR A CA 1
ATOM 11362 C C . TYR A 1 1423 ? 194.982 198.206 158.782 1.00 12.34 1403 TYR A C 1
ATOM 11363 O O . TYR A 1 1423 ? 195.954 197.598 159.231 1.00 15.36 1403 TYR A O 1
ATOM 11372 N N . LEU A 1 1424 ? 195.117 199.308 158.042 1.00 12.41 1404 LEU A N 1
ATOM 11373 C CA . LEU A 1 1424 ? 196.433 199.892 157.810 1.00 11.98 1404 LEU A CA 1
ATOM 11374 C C . LEU A 1 1424 ? 197.036 200.421 159.103 1.00 12.40 1404 LEU A C 1
ATOM 11375 O O . LEU A 1 1424 ? 198.241 200.274 159.339 1.00 15.60 1404 LEU A O 1
ATOM 11380 N N . VAL A 1 1425 ? 196.214 201.046 159.948 1.00 11.49 1405 VAL A N 1
ATOM 11381 C CA . VAL A 1 1425 ? 196.700 201.517 161.242 1.00 13.89 1405 VAL A CA 1
ATOM 11382 C C . VAL A 1 1425 ? 197.210 200.347 162.072 1.00 12.82 1405 VAL A C 1
ATOM 11383 O O . VAL A 1 1425 ? 198.269 200.430 162.706 1.00 16.39 1405 VAL A O 1
ATOM 11387 N N . HIS A 1 1426 ? 196.472 199.234 162.076 1.00 13.89 1406 HIS A N 1
ATOM 11388 C CA . HIS A 1 1426 ? 196.919 198.069 162.835 1.00 15.40 1406 HIS A CA 1
ATOM 11389 C C . HIS A 1 1426 ? 198.079 197.340 162.161 1.00 15.73 1406 HIS A C 1
ATOM 11390 O O . HIS A 1 1426 ? 198.827 196.629 162.841 1.00 20.51 1406 HIS A O 1
ATOM 11397 N N . PHE A 1 1427 ? 198.244 197.496 160.850 1.00 14.64 1407 PHE A N 1
ATOM 11398 C CA . PHE A 1 1427 ? 199.235 196.750 160.086 1.00 15.06 1407 PHE A CA 1
ATOM 11399 C C . PHE A 1 1427 ? 200.591 197.435 160.046 1.00 16.72 1407 PHE A C 1
ATOM 11400 O O . PHE A 1 1427 ? 201.619 196.752 159.969 1.00 17.64 1407 PHE A O 1
ATOM 11408 N N . ASN A 1 1428 ? 200.618 198.769 160.092 1.00 15.75 1408 ASN A N 1
ATOM 11409 C CA . ASN A 1 1428 ? 201.891 199.480 160.119 1.00 15.26 1408 ASN A CA 1
ATOM 11410 C C . ASN A 1 1428 ? 202.682 199.137 161.374 1.00 18.26 1408 ASN A C 1
ATOM 11411 O O . ASN A 1 1428 ? 203.902 198.944 161.317 1.00 20.91 1408 ASN A O 1
ATOM 11416 N N . GLN A 1 1429 ? 202.005 199.052 162.513 1.00 15.33 1409 GLN A N 1
ATOM 11417 C CA . GLN A 1 1429 ? 202.647 198.682 163.767 1.00 17.93 1409 GLN A CA 1
ATOM 11418 C C . GLN A 1 1429 ? 202.877 197.175 163.837 1.00 19.73 1409 GLN A C 1
ATOM 11419 O O . GLN A 1 1429 ? 203.110 196.621 164.910 1.00 19.61 1409 GLN A O 1
#

Radius of gyration: 39.49 Å; Cα contacts (8 Å, |Δi|>4): 2149; chains: 1; bounding box: 76×88×126 Å